Protein AF-0000000081782806 (afdb_homodimer)

Radius of gyration: 31.58 Å; Cα contacts (8 Å, |Δi|>4): 2104; chains: 2; bounding box: 134×89×77 Å

Organism: Acanthaster planci (NCBI:txid133434)

Sequence (1012 aa):
MLSRTLLILLLVRLSTDAVIVDHGDTEARVLILGAGASGLQAARTLHDAGLDDFIIIEAADRIGGRVHSTQFAGVTVNLGALWAAPENSPTDQIVKKLDLSRHMSNYDSLTIRNTTGDDVTDEADANYERLEKGINKLQELQMKMLKDDNIPDMSQRSALRIGGWQQPQSAIDKAIEWFGFDFEYGEPPEVSSTKEAVVALGDETIDYITDDRGFGQIFDEVAGFLKTPEYINHTRLNQKVVSIDHTDDLSVVVTCEDGTRYVGEYVLITFSIGVLQNDLIQFIPPLPEWKDVEIKKFHMAAYTNIYVSFPSKFWDDTEWILYASERRGYYPLFLNYQAEGLYPSGTPMMLITVAGDESRRVEAQPLAKTKHEIQEVLRNMYGDSIPEATDILVSDWSQNPLTKGSYSNLPVEVPSECRQKLESRVGRLFFGGEATSRQFYGYIAGGLQSGEREARKLLQCLDDFEGCPAIEGIGLECEQPNLACRLHGSEVLLTLFGLLAALFKIMLSRTLLILLLVRLSTDAVIVDHGDTEARVLILGAGASGLQAARTLHDAGLDDFIIIEAADRIGGRVHSTQFAGVTVNLGALWAAPENSPTDQIVKKLDLSRHMSNYDSLTIRNTTGDDVTDEADANYERLEKGINKLQELQMKMLKDDNIPDMSQRSALRIGGWQQPQSAIDKAIEWFGFDFEYGEPPEVSSTKEAVVALGDETIDYITDDRGFGQIFDEVAGFLKTPEYINHTRLNQKVVSIDHTDDLSVVVTCEDGTRYVGEYVLITFSIGVLQNDLIQFIPPLPEWKDVEIKKFHMAAYTNIYVSFPSKFWDDTEWILYASERRGYYPLFLNYQAEGLYPSGTPMMLITVAGDESRRVEAQPLAKTKHEIQEVLRNMYGDSIPEATDILVSDWSQNPLTKGSYSNLPVEVPSECRQKLESRVGRLFFGGEATSRQFYGYIAGGLQSGEREARKLLQCLDDFEGCPAIEGIGLECEQPNLACRLHGSEVLLTLFGLLAALFKI

Secondary structure (DSSP, 8-state):
-------------------------EEEEEEEE--SHHHHHHHHHHHHTT---EEEE-SSSSSSTT--EEEETTEEEESS--EE-STTSHHHHHHHHHT--EEE--TTSEEEEETT--B-TTTHHHHHHHHHHHHHHHHHHHHHHHH-TTSPP-BHHHHHHHTT--S--SHHHHHHHIIIIIHHHSS-TTTBBSSS-----TT---EEE--TT-GGGHHHHHHGGGGSTTTGGGEE-S--EEEEE--SSS-EEEEETTS-EEEEEEEEE---HHHHHTT-SEEESPPPHHHHHHHHHSEEE-EEEEEEE-SS--S-SSSEEEEE-SSTTSS-EEEETTSTTSS-TT--EEEEEEEHHHHHHHHHS-HHHHHHHHHHHHHHHH-TTPPPP-EEEE--TTT-TTTSSSEEE-BTTS-GGGHHHHH--BTTEEE-SGGG-TTTTTSHHHHHHHHHHHHHHHHHHHH-GGGS------TTS-----GGGS-SS-------SHHHHTTS--/-------------------------EEEEEEEE--SHHHHHHHHHHHHTT---EEEE-SSSSSSTT--EEEETTEEEESS--EE-STTSHHHHHHHHHT--EEE--TTSEEEEETT--B-TTTHHHHHHHHHHHHHHHHHHHHHHHH-TTSPP-BHHHHHHHTT--S--SHHHHHHHIIIIIHHHSS-TTTBBSSS-----TT---EEE--TT-GGGHHHHHHGGGGSTTTGGGEE-S--EEEEE--SSS-EEEEETTS-EEEEEEEEE---HHHHHTT-SEEESPPPHHHHHHHHHSEEE-EEEEEEE-SS--S-SSSEEEEE-SSTTSS-EEEETTSTTSS-TT--EEEEEEEHHHHHHHHHS-HHHHHHHHHHHHHHHH-TTPPPP-EEEE--TTT-TTTSSSEEE-BTTS-GGGHHHHH--BTTEEE-SGGG-TTTTTSHHHHHHHHHHHHHHHHHHHH-GGGS------TTS-----GGGTSSS-------SHHHHTTS--

Nearest PDB structures (foldseek):
  3kpf-assembly1_A  TM=9.147E-01  e=8.211E-50  Zea mays
  1b37-assembly2_B  TM=9.119E-01  e=4.005E-49  Zea mays
  7oxl-assembly1_A-2  TM=8.000E-01  e=4.270E-32  Homo sapiens
  7rt0-assembly1_A  TM=8.015E-01  e=6.213E-25  Paenarthrobacter nicotinovorans
  2b9y-assembly1_A  TM=7.008E-01  e=5.994E-18  Cutibacterium acnes

pLDDT: mean 87.37, std 20.02, range [21.05, 98.88]

InterPro domains:
  IPR001613 Flavin amine oxidase [PR00757] (29-48)
  IPR001613 Flavin amine oxidase [PR00757] (409-431)
  IPR001613 Flavin amine oxidase [PR00757] (440-457)
  IPR002937 Amine oxidase [PF01593] (38-459)
  IPR036188 FAD/NAD(P)-binding domain superfamily [G3DSA:3.50.50.60] (30-457)
  IPR036188 FAD/NAD(P)-binding domain superfamily [SSF51905] (26-462)
  IPR050281 Flavin monoamine oxidase and related enzymes [PTHR10742] (28-463)

Solvent-accessible surface area (backbone atoms only — not comparable to full-atom values): 53061 Å² total; per-residue (Å²): 134,82,80,78,76,76,76,74,76,76,76,74,74,73,70,71,68,73,75,69,73,76,59,69,69,45,73,32,53,31,32,29,37,25,40,22,49,10,28,34,28,18,51,35,48,31,44,76,71,68,50,70,54,44,36,34,39,17,49,45,88,62,70,33,60,64,36,38,54,46,79,52,96,90,39,53,43,59,61,41,60,52,56,40,38,56,68,82,26,68,42,27,49,48,42,58,74,67,60,55,47,60,23,73,65,56,84,81,36,59,41,32,24,30,69,82,28,47,77,44,45,76,70,40,48,65,54,48,54,40,45,48,43,4,50,52,38,31,52,52,51,20,53,51,32,70,74,33,82,66,31,68,55,37,22,36,39,28,33,18,28,71,30,65,28,58,83,66,78,49,27,59,47,29,32,54,48,39,62,68,35,26,70,74,49,25,41,58,45,69,41,30,20,38,52,70,44,76,65,80,61,81,92,60,65,40,31,36,61,60,28,74,84,31,73,48,53,58,49,48,75,52,37,42,66,44,72,36,85,91,32,39,80,32,54,39,60,62,36,39,66,36,33,39,37,55,72,51,95,69,38,32,41,36,30,25,74,90,64,50,36,37,37,16,49,30,37,39,40,28,54,41,65,28,33,72,50,60,73,58,55,46,46,35,63,67,72,55,66,38,43,49,52,50,52,32,53,50,38,51,19,25,49,26,47,32,39,40,31,37,90,60,77,84,73,79,71,38,36,34,37,35,37,24,36,67,54,68,53,64,66,27,36,36,38,36,35,53,10,89,73,63,42,61,84,85,43,32,35,36,41,34,44,29,33,39,70,52,16,54,31,56,58,70,48,59,68,68,56,53,52,50,53,51,51,50,55,49,26,33,39,72,37,83,82,60,81,66,68,71,47,78,48,73,40,46,34,52,77,31,82,80,30,33,20,62,38,41,32,64,30,34,52,62,51,79,56,43,52,57,46,53,38,33,35,60,88,54,36,35,40,32,11,21,70,51,21,82,82,30,44,52,31,65,30,5,8,34,49,21,8,39,53,47,33,53,50,47,61,55,23,73,79,38,61,88,73,42,85,58,64,76,63,68,48,73,38,56,56,72,74,65,73,78,75,51,71,81,60,86,82,75,71,76,72,65,68,64,70,60,60,64,61,68,74,109,132,85,80,79,78,75,78,76,77,77,76,76,74,74,70,73,69,70,74,70,72,77,60,70,69,46,74,32,52,33,33,29,38,25,39,22,48,10,28,33,28,17,52,36,47,30,44,76,72,69,50,72,54,44,37,34,38,16,51,45,90,59,71,34,61,63,35,38,53,45,82,53,97,88,38,52,43,57,62,42,60,51,56,39,38,54,67,82,28,68,43,27,49,47,41,58,73,68,60,56,49,59,24,74,64,54,83,83,35,58,41,32,24,31,68,82,27,49,78,44,46,75,68,40,48,66,54,48,53,40,44,48,44,5,50,54,39,31,53,52,51,21,53,50,32,70,74,33,80,67,30,67,56,37,23,35,40,27,33,18,29,70,31,64,30,57,82,65,77,49,28,60,47,30,31,55,48,40,63,69,34,27,71,73,49,24,42,56,44,69,42,30,20,38,54,70,43,77,65,81,60,80,92,61,65,39,30,37,62,60,28,73,83,33,73,46,52,58,49,46,75,51,37,43,68,45,72,36,85,92,32,39,81,33,54,40,60,62,36,40,67,36,33,41,37,54,73,50,93,67,37,32,40,37,31,27,73,89,65,48,37,36,38,16,49,30,36,38,39,28,55,40,65,28,32,73,48,60,74,59,55,46,46,35,65,66,72,56,66,38,44,47,52,50,53,32,54,50,38,53,19,24,49,26,48,32,41,39,31,35,89,60,78,84,72,78,71,40,35,34,39,35,36,23,37,67,55,71,53,64,68,25,37,36,38,37,34,54,10,88,74,63,42,61,84,87,43,32,35,35,41,34,44,29,33,38,69,50,16,55,30,56,58,70,47,60,68,68,57,54,52,49,53,51,51,51,55,49,27,34,40,72,37,82,82,62,80,68,69,72,48,76,47,72,38,48,36,53,75,31,81,80,30,33,18,61,37,41,31,63,31,34,53,62,50,77,56,42,52,58,45,52,39,33,36,61,87,55,37,36,40,31,11,21,71,51,21,81,80,32,44,50,31,66,28,3,8,35,50,20,8,38,52,46,34,53,50,47,61,55,22,74,79,38,61,88,72,40,83,57,64,78,62,69,49,71,38,56,55,73,74,66,70,76,77,60,61,80,61,85,82,74,73,77,72,63,66,64,72,60,60,62,62,70,75,107

Foldseek 3Di:
DPDPPPPPPPPPPPPPPPPPVCQDAAEFAEEEEAQALQSLLLCLLCVVVPGQRYAYEAQAQDHHPQFDWDDDPHFIDTFFDFWQDDPPFPSNVLCVVVVFQWDFDDPVLEWEAELQQDTCVVVCVVVVVLQVLLVVQLLVVLVVCLVPVPDAWAFSQVSSVVSVLHDDQFLSNLLVQCVQDCVPQLDHRRWFTSNQDQPSDDPTTMIGGRGRVGSSVSSCVRRVVCVDPVNVRRYDYSWAWQEWEPVDLQWIWTATPVGHIYIHRFYEYAAALLLLQPNRYHYVVDDDQLQSVLSNSWDFKQKKKKKWAFQDAQDDQGQWYAYRYSDRQQQGIKGQCPHPSRDDPPGRMIITMGIDPNSVVCLPDDPVVVQVSVLSSVCSNGNDPGGRIDDMDMRRQCPDSRHNHRFIGDTSPDRPLSLVSNQFADNRYGYAYLSSASNRGRDSSSSSVRSSVRSVLVVVCVVPVPPRDGDPDPHNDRDRPPVPVPPVPDPPPPCPVVVVVVVPPD/DPDPPPPPPPPPPPPPPPPPVCQDAAEFAEEEEAQALQSLLLCLLCVVVPHQRYAYEAQAQDHHPQFDWDDDPHFIDTFFDFWQDDPPFPSNVLCVVVVFQWDFDDPVLEWEAELQQDTCVVVCVVVVVLQVLLVVQLLVVLVVCLVPVPDAKAFSQVSSVVSPLHDDQFLSNLLVQCVQDCVPQLDHRRWFTSNQDQPSDDPTTMIGGRGRVGSSVSSCVRRVVCVDPVNVRRYHYSWAWQEWEPVDLQWIWTATPVGHIYIHRFYEYAAALLLLQPNRYHYVVDDDQLQSVLSNSWDFKQKKKKKWAFQDAQDDQGQWYAYRYSDRQQQGIKGQCPHPSRDDPPGRMIITMGIDPNSVVCLPDDPVVVQVSVLSSVCSNGNDPGGRIDDMDMRRQCPDSRHNHRFIGDTSPDRPLSLVSNQFADNRYGYAYLSSASNRGRDSSSSSVRSSVRSVLVVVCVVPVVPRDGDPDPHNDRDRPPVPVPPDDDPPPPVPVVVVVVVPVD

Structure (mmCIF, N/CA/C/O backbone):
data_AF-0000000081782806-model_v1
#
loop_
_entity.id
_entity.type
_entity.pdbx_description
1 polymer 'Amine oxidase'
#
loop_
_atom_site.group_PDB
_atom_site.id
_atom_site.type_symbol
_atom_site.label_atom_id
_atom_site.label_alt_id
_atom_site.label_comp_id
_atom_site.label_asym_id
_atom_site.label_entity_id
_atom_site.label_seq_id
_atom_site.pdbx_PDB_ins_code
_atom_site.Cartn_x
_atom_site.Cartn_y
_atom_site.Cartn_z
_atom_site.occupancy
_atom_site.B_iso_or_equiv
_atom_site.auth_seq_id
_atom_site.auth_comp_id
_atom_site.auth_asym_id
_atom_site.auth_atom_id
_atom_site.pdbx_PDB_model_num
ATOM 1 N N . MET A 1 1 ? 57.188 -35.344 40.062 1 26.02 1 MET A N 1
ATOM 2 C CA . MET A 1 1 ? 57.594 -35.719 38.719 1 26.02 1 MET A CA 1
ATOM 3 C C . MET A 1 1 ? 56.438 -36.344 37.969 1 26.02 1 MET A C 1
ATOM 5 O O . MET A 1 1 ? 56.469 -37.531 37.625 1 26.02 1 MET A O 1
ATOM 9 N N . LEU A 1 2 ? 55.156 -36.094 38.344 1 30.14 2 LEU A N 1
ATOM 10 C CA . LEU A 1 2 ? 53.969 -36.719 37.812 1 30.14 2 LEU A CA 1
ATOM 11 C C . LEU A 1 2 ? 53.875 -36.562 36.312 1 30.14 2 LEU A C 1
ATOM 13 O O . LEU A 1 2 ? 54.094 -35.469 35.781 1 30.14 2 LEU A O 1
ATOM 17 N N . SER A 1 3 ? 54 -37.719 35.562 1 26.25 3 SER A N 1
ATOM 18 C CA . SER A 1 3 ? 54.031 -38.062 34.156 1 26.25 3 SER A CA 1
ATOM 19 C C . SER A 1 3 ? 52.812 -37.531 33.406 1 26.25 3 SER A C 1
ATOM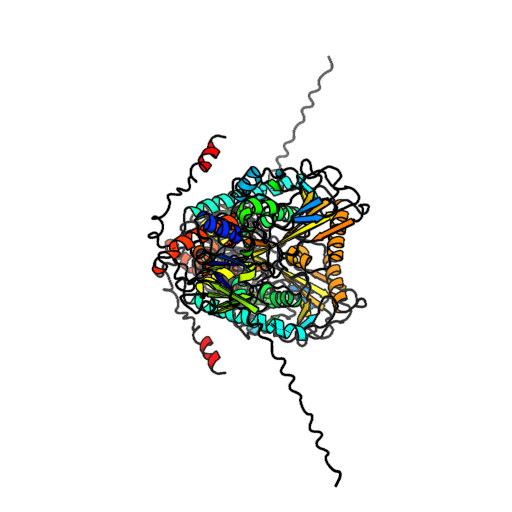 21 O O . SER A 1 3 ? 51.688 -37.844 33.812 1 26.25 3 SER A O 1
ATOM 23 N N . ARG A 1 4 ? 52.875 -36.312 32.812 1 29.53 4 ARG A N 1
ATOM 24 C CA . ARG A 1 4 ? 52 -35.531 31.953 1 29.53 4 ARG A CA 1
ATOM 25 C C . ARG A 1 4 ? 51.594 -36.312 30.719 1 29.53 4 ARG A C 1
ATOM 27 O O . ARG A 1 4 ? 52.375 -36.469 29.781 1 29.53 4 ARG A O 1
ATOM 34 N N . THR A 1 5 ? 50.875 -37.531 31 1 28.98 5 THR A N 1
ATOM 35 C CA . THR A 1 5 ? 50.438 -38.344 29.875 1 28.98 5 THR A CA 1
ATOM 36 C C . THR A 1 5 ? 49.719 -37.5 28.828 1 28.98 5 THR A C 1
ATOM 38 O O . THR A 1 5 ? 48.75 -36.812 29.156 1 28.98 5 THR A O 1
ATOM 41 N N . LEU A 1 6 ? 50.406 -37.062 27.781 1 31.06 6 LEU A N 1
ATOM 42 C CA . LEU A 1 6 ? 50 -36.375 26.547 1 31.06 6 LEU A CA 1
ATOM 43 C C . LEU A 1 6 ? 48.938 -37.188 25.781 1 31.06 6 LEU A C 1
ATOM 45 O O . LEU A 1 6 ? 49.219 -38.281 25.344 1 31.06 6 LEU A O 1
ATOM 49 N N . LEU A 1 7 ? 47.688 -37.281 26.328 1 32.84 7 LEU A N 1
ATOM 50 C CA . LEU A 1 7 ? 46.656 -37.906 25.531 1 32.84 7 LEU A CA 1
ATOM 51 C C . LEU A 1 7 ? 46.562 -37.281 24.141 1 32.84 7 LEU A C 1
ATOM 53 O O . LEU A 1 7 ? 46.281 -36.094 24.031 1 32.84 7 LEU A O 1
ATOM 57 N N . ILE A 1 8 ? 47.344 -37.75 23.203 1 30.45 8 ILE A N 1
ATOM 58 C CA . ILE A 1 8 ? 47.281 -37.438 21.797 1 30.45 8 ILE A CA 1
ATOM 59 C C . ILE A 1 8 ? 45.875 -37.75 21.266 1 30.45 8 ILE A C 1
ATOM 61 O O . ILE A 1 8 ? 45.438 -38.875 21.281 1 30.45 8 ILE A O 1
ATOM 65 N N . LEU A 1 9 ? 44.906 -36.844 21.547 1 31.75 9 LEU A N 1
ATOM 66 C CA . LEU A 1 9 ? 43.625 -36.906 20.875 1 31.75 9 LEU A CA 1
ATOM 67 C C . LEU A 1 9 ? 43.781 -37.094 19.375 1 31.75 9 LEU A C 1
ATOM 69 O O . LEU A 1 9 ? 44.375 -36.219 18.719 1 31.75 9 LEU A O 1
ATOM 73 N N . LEU A 1 10 ? 43.938 -38.344 18.922 1 31.72 10 LEU A N 1
ATOM 74 C CA . LEU A 1 10 ? 43.812 -38.688 17.5 1 31.72 10 LEU A CA 1
ATOM 75 C C . LEU A 1 10 ? 42.531 -38.125 16.922 1 31.72 10 LEU A C 1
ATOM 77 O O . LEU A 1 10 ? 41.438 -38.531 17.328 1 31.72 10 LEU A O 1
ATOM 81 N N . LEU A 1 11 ? 42.562 -36.844 16.609 1 31.58 11 LEU A N 1
ATOM 82 C CA . LEU A 1 11 ? 41.5 -36.25 15.758 1 31.58 11 LEU A CA 1
ATOM 83 C C . LEU A 1 11 ? 41.312 -37.062 14.492 1 31.58 11 LEU A C 1
ATOM 85 O O . LEU A 1 11 ? 42.219 -37.125 13.633 1 31.58 11 LEU A O 1
ATOM 89 N N . VAL A 1 12 ? 40.656 -38.219 14.633 1 34.22 12 VAL A N 1
ATOM 90 C CA . VAL A 1 12 ? 40.188 -38.906 13.43 1 34.22 12 VAL A CA 1
ATOM 91 C C . VAL A 1 12 ? 39.406 -37.938 12.555 1 34.22 12 VAL A C 1
ATOM 93 O O . VAL A 1 12 ? 38.375 -37.406 12.984 1 34.22 12 VAL A O 1
ATOM 96 N N . ARG A 1 13 ? 40.094 -37.219 11.672 1 33.16 13 ARG A N 1
ATOM 97 C CA . ARG A 1 13 ? 39.469 -36.562 10.547 1 33.16 13 ARG A CA 1
ATOM 98 C C . ARG A 1 13 ? 38.562 -37.531 9.773 1 33.16 13 ARG A C 1
ATOM 100 O O . ARG A 1 13 ? 39.094 -38.438 9.102 1 33.16 13 ARG A O 1
ATOM 107 N N . LEU A 1 14 ? 37.469 -37.844 10.359 1 33.66 14 LEU A N 1
ATOM 108 C CA . LEU A 1 14 ? 36.5 -38.438 9.453 1 33.66 14 LEU A CA 1
ATOM 109 C C . LEU A 1 14 ? 36.312 -37.594 8.203 1 33.66 14 LEU A C 1
ATOM 111 O O . LEU A 1 14 ? 35.844 -36.469 8.281 1 33.66 14 LEU A O 1
ATOM 115 N N . SER A 1 15 ? 37.25 -37.781 7.324 1 32.28 15 SER A N 1
ATOM 116 C CA . SER A 1 15 ? 37.031 -37.281 5.973 1 32.28 15 SER A CA 1
ATOM 117 C C . SER A 1 15 ? 35.656 -37.75 5.449 1 32.28 15 SER A C 1
ATOM 119 O O . SER A 1 15 ? 35.438 -38.938 5.254 1 32.28 15 SER A O 1
ATOM 121 N N . THR A 1 16 ? 34.625 -37.188 6.012 1 33.47 16 THR A N 1
ATOM 122 C CA . THR A 1 16 ? 33.438 -37.438 5.234 1 33.47 16 THR A CA 1
ATOM 123 C C . THR A 1 16 ? 33.656 -37.125 3.762 1 33.47 16 THR A C 1
ATOM 125 O O . THR A 1 16 ? 33.906 -35.969 3.406 1 33.47 16 THR A O 1
ATOM 128 N N . ASP A 1 17 ? 34.344 -37.969 3.096 1 29.88 17 ASP A N 1
ATOM 129 C CA . ASP A 1 17 ? 34.25 -37.812 1.644 1 29.88 17 ASP A CA 1
ATOM 130 C C . ASP A 1 17 ? 32.844 -37.5 1.191 1 29.88 17 ASP A C 1
ATOM 132 O O . ASP A 1 17 ? 31.922 -38.281 1.409 1 29.88 17 ASP A O 1
ATOM 136 N N . ALA A 1 18 ? 32.562 -36.312 1.121 1 40.41 18 ALA A N 1
ATOM 137 C CA . ALA A 1 18 ? 31.406 -36 0.309 1 40.41 18 ALA A CA 1
ATOM 138 C C . ALA A 1 18 ? 31.375 -36.812 -0.965 1 40.41 18 ALA A C 1
ATOM 140 O O . ALA A 1 18 ? 32.281 -36.719 -1.809 1 40.41 18 ALA A O 1
ATOM 141 N N . VAL A 1 19 ? 30.953 -38.031 -0.846 1 34.78 19 VAL A N 1
ATOM 142 C CA . VAL A 1 19 ? 30.625 -38.719 -2.088 1 34.78 19 VAL A CA 1
ATOM 143 C C . VAL A 1 19 ? 30.062 -37.719 -3.1 1 34.78 19 VAL A C 1
ATOM 145 O O . VAL A 1 19 ? 28.953 -37.188 -2.91 1 34.78 19 VAL A O 1
ATOM 148 N N . ILE A 1 20 ? 30.859 -37.031 -3.754 1 37.69 20 ILE A N 1
ATOM 149 C CA . ILE A 1 20 ? 30.406 -36.406 -4.996 1 37.69 20 ILE A CA 1
ATOM 150 C C . ILE A 1 20 ? 29.766 -37.438 -5.902 1 37.69 20 ILE A C 1
ATOM 152 O O . ILE A 1 20 ? 30.469 -38.312 -6.434 1 37.69 20 ILE A O 1
ATOM 156 N N . VAL A 1 21 ? 28.703 -38.031 -5.543 1 37.16 21 VAL A N 1
ATOM 157 C CA . VAL A 1 21 ? 28.016 -38.781 -6.59 1 37.16 21 VAL A CA 1
ATOM 158 C C . VAL A 1 21 ? 28.156 -38.031 -7.922 1 37.16 21 VAL A C 1
ATOM 160 O O . VAL A 1 21 ? 27.797 -36.875 -8.039 1 37.16 21 VAL A O 1
ATOM 163 N N . ASP A 1 22 ? 29.109 -38.281 -8.68 1 41.31 22 ASP A N 1
ATOM 164 C CA . ASP A 1 22 ? 29.328 -37.875 -10.062 1 41.31 22 ASP A CA 1
ATOM 165 C C . ASP A 1 22 ? 28.031 -37.938 -10.859 1 41.31 22 ASP A C 1
ATOM 167 O O . ASP A 1 22 ? 27.641 -38.969 -11.359 1 41.31 22 ASP A O 1
ATOM 171 N N . HIS A 1 23 ? 27 -37.406 -10.453 1 48.53 23 HIS A N 1
ATOM 172 C CA . HIS A 1 23 ? 25.828 -37.344 -11.32 1 48.53 23 HIS A CA 1
ATOM 173 C C . HIS A 1 23 ? 26.172 -36.75 -12.68 1 48.53 23 HIS A C 1
ATOM 175 O O . HIS A 1 23 ? 26.656 -35.625 -12.742 1 48.53 23 HIS A O 1
ATOM 181 N N . GLY A 1 24 ? 26.625 -37.562 -13.57 1 59.59 24 GLY A N 1
ATOM 182 C CA . GLY A 1 24 ? 26.828 -37.094 -14.93 1 59.59 24 GLY A CA 1
ATOM 183 C C . GLY A 1 24 ? 25.844 -36 -15.328 1 59.59 24 GLY A C 1
ATOM 184 O O . GLY A 1 24 ? 24.703 -36 -14.867 1 59.59 24 GLY A O 1
ATOM 185 N N . ASP A 1 25 ? 26.391 -35 -15.914 1 71.38 25 ASP A N 1
ATOM 186 C CA . ASP A 1 25 ? 25.609 -33.875 -16.406 1 71.38 25 ASP A CA 1
ATOM 187 C C . ASP A 1 25 ? 24.594 -34.312 -17.453 1 71.38 25 ASP A C 1
ATOM 189 O O . ASP A 1 25 ? 24.922 -35.125 -18.328 1 71.38 25 ASP A O 1
ATOM 193 N N . THR A 1 26 ? 23.312 -34.156 -17.125 1 86.12 26 THR A N 1
ATOM 194 C CA . THR A 1 26 ? 22.312 -34.344 -18.156 1 86.12 26 THR A CA 1
ATOM 195 C C . THR A 1 26 ? 22.266 -33.125 -19.078 1 86.12 26 THR A C 1
ATOM 197 O O . THR A 1 26 ? 22.234 -31.969 -18.609 1 86.12 26 THR A O 1
ATOM 200 N N . GLU A 1 27 ? 22.328 -33.406 -20.344 1 91.81 27 GLU A N 1
ATOM 201 C CA . GLU A 1 27 ? 22.438 -32.312 -21.312 1 91.81 27 GLU A CA 1
ATOM 202 C C . GLU A 1 27 ? 21.203 -32.25 -22.203 1 91.81 27 GLU A C 1
ATOM 204 O O . GLU A 1 27 ? 20.562 -33.25 -22.469 1 91.81 27 GLU A O 1
ATOM 209 N N . ALA A 1 28 ? 20.797 -31.062 -22.562 1 94.94 28 ALA A N 1
ATOM 210 C CA . ALA A 1 28 ? 19.781 -30.781 -23.562 1 94.94 28 ALA A CA 1
ATOM 211 C C . ALA A 1 28 ? 20.047 -29.422 -24.219 1 94.94 28 ALA A C 1
ATOM 213 O O . ALA A 1 28 ? 20.75 -28.578 -23.672 1 94.94 28 ALA A O 1
ATOM 214 N N . ARG A 1 29 ? 19.531 -29.281 -25.391 1 96.19 29 ARG A N 1
ATOM 215 C CA . ARG A 1 29 ? 19.688 -28 -26.062 1 96.19 29 ARG A CA 1
ATOM 216 C C . ARG A 1 29 ? 19 -26.875 -25.281 1 96.19 29 ARG A C 1
ATOM 218 O O . ARG A 1 29 ? 19.531 -25.781 -25.141 1 96.19 29 ARG A O 1
ATOM 225 N N . VAL A 1 30 ? 17.781 -27.219 -24.844 1 97.94 30 VAL A N 1
ATOM 226 C CA . VAL A 1 30 ? 17.016 -26.219 -24.109 1 97.94 30 VAL A CA 1
ATOM 227 C C . VAL A 1 30 ? 16.609 -26.781 -22.75 1 97.94 30 VAL A C 1
ATOM 229 O O . VAL A 1 30 ? 16.016 -27.859 -22.656 1 97.94 30 VAL A O 1
ATOM 232 N N . LEU A 1 31 ? 16.938 -26.094 -21.656 1 98.69 31 LEU A N 1
ATOM 233 C CA . LEU A 1 31 ? 16.391 -26.375 -20.328 1 98.69 31 LEU A CA 1
ATOM 234 C C . LEU A 1 31 ? 15.242 -25.438 -20 1 98.69 31 LEU A C 1
ATOM 236 O O . LEU A 1 31 ? 15.359 -24.219 -20.172 1 98.69 31 LEU A O 1
ATOM 240 N N . ILE A 1 32 ? 14.117 -26 -19.672 1 98.88 32 ILE A N 1
ATOM 241 C CA . ILE A 1 32 ? 12.969 -25.234 -19.203 1 98.88 32 ILE A CA 1
ATOM 242 C C . ILE A 1 32 ? 12.836 -25.375 -17.688 1 98.88 32 ILE A C 1
ATOM 244 O O . ILE A 1 32 ? 12.609 -26.469 -17.172 1 98.88 32 ILE A O 1
ATOM 248 N N . LEU A 1 33 ? 12.969 -24.25 -17 1 98.88 33 LEU A N 1
ATOM 249 C CA . LEU A 1 33 ? 12.914 -24.281 -15.539 1 98.88 33 LEU A CA 1
ATOM 250 C C . LEU A 1 33 ? 11.523 -23.906 -15.039 1 98.88 33 LEU A C 1
ATOM 252 O O . LEU A 1 33 ? 11.156 -22.734 -15.055 1 98.88 33 LEU A O 1
ATOM 256 N N . GLY A 1 34 ? 10.789 -24.922 -14.547 1 98.62 34 GLY A N 1
ATOM 257 C CA . GLY A 1 34 ? 9.414 -24.766 -14.094 1 98.62 34 GLY A CA 1
ATOM 258 C C . GLY A 1 34 ? 8.406 -25.469 -14.992 1 98.62 34 GLY A C 1
ATOM 259 O O . GLY A 1 34 ? 8.469 -25.328 -16.219 1 98.62 34 GLY A O 1
ATOM 260 N N . ALA A 1 35 ? 7.512 -26.156 -14.344 1 98.38 35 ALA A N 1
ATOM 261 C CA . ALA A 1 35 ? 6.488 -26.891 -15.078 1 98.38 35 ALA A CA 1
ATOM 262 C C . ALA A 1 35 ? 5.098 -26.328 -14.789 1 98.38 35 ALA A C 1
ATOM 264 O O . ALA A 1 35 ? 4.148 -27.094 -14.578 1 98.38 35 ALA A O 1
ATOM 265 N N . GLY A 1 36 ? 5.004 -25.016 -14.703 1 98.12 36 GLY A N 1
ATOM 266 C CA . GLY A 1 36 ? 3.719 -24.328 -14.727 1 98.12 36 GLY A CA 1
ATOM 267 C C . GLY A 1 36 ? 3.207 -24.062 -16.125 1 98.12 36 GLY A C 1
ATOM 268 O O . GLY A 1 36 ? 3.693 -24.656 -17.094 1 98.12 36 GLY A O 1
ATOM 269 N N . ALA A 1 37 ? 2.268 -23.141 -16.203 1 98.5 37 ALA A N 1
ATOM 270 C CA . ALA A 1 37 ? 1.636 -22.844 -17.484 1 98.5 37 ALA A CA 1
ATOM 271 C C . ALA A 1 37 ? 2.674 -22.406 -18.531 1 98.5 37 ALA A C 1
ATOM 273 O O . ALA A 1 37 ? 2.65 -22.875 -19.672 1 98.5 37 ALA A O 1
ATOM 274 N N . SER A 1 38 ? 3.543 -21.578 -18.125 1 98.69 38 SER A N 1
ATOM 275 C CA . SER A 1 38 ? 4.547 -21.047 -19.047 1 98.69 38 SER A CA 1
ATOM 276 C C . SER A 1 38 ? 5.492 -22.141 -19.531 1 98.69 38 SER A C 1
ATOM 278 O O . SER A 1 38 ? 5.715 -22.281 -20.734 1 98.69 38 SER A O 1
ATOM 280 N N . GLY A 1 39 ? 6.035 -22.922 -18.625 1 98.81 39 GLY A N 1
ATOM 281 C CA . GLY A 1 39 ? 6.961 -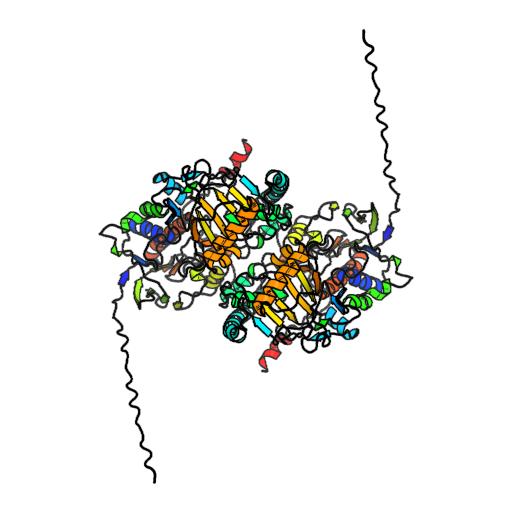23.984 -19 1 98.81 39 GLY A CA 1
ATOM 282 C C . GLY A 1 39 ? 6.32 -25.047 -19.859 1 98.81 39 GLY A C 1
ATOM 283 O O . GLY A 1 39 ? 6.906 -25.5 -20.844 1 98.81 39 GLY A O 1
ATOM 284 N N . LEU A 1 40 ? 5.148 -25.422 -19.5 1 98.69 40 LEU A N 1
ATOM 285 C CA . LEU A 1 40 ? 4.449 -26.469 -20.234 1 98.69 40 LEU A CA 1
ATOM 286 C C . LEU A 1 40 ? 4.086 -26 -21.641 1 98.69 40 LEU A C 1
ATOM 288 O O . LEU A 1 40 ? 4.199 -26.75 -22.609 1 98.69 40 LEU A O 1
ATOM 292 N N . GLN A 1 41 ? 3.637 -24.75 -21.703 1 98.69 41 GLN A N 1
ATOM 293 C CA . GLN A 1 41 ? 3.32 -24.203 -23.031 1 98.69 41 GLN A CA 1
ATOM 294 C C . GLN A 1 41 ? 4.578 -24.062 -23.875 1 98.69 41 GLN A C 1
ATOM 296 O O . GLN A 1 41 ? 4.535 -24.266 -25.094 1 98.69 41 GLN A O 1
ATOM 301 N N . ALA A 1 42 ? 5.668 -23.688 -23.281 1 98.81 42 ALA A N 1
ATOM 302 C CA . ALA A 1 42 ? 6.93 -23.594 -24.016 1 98.81 42 ALA A CA 1
ATOM 303 C C . ALA A 1 42 ? 7.324 -24.953 -24.594 1 98.81 42 ALA A C 1
ATOM 305 O O . ALA A 1 42 ? 7.703 -25.062 -25.766 1 98.81 42 ALA A O 1
ATOM 306 N N . ALA A 1 43 ? 7.254 -25.984 -23.766 1 98.62 43 ALA A N 1
ATOM 307 C CA . ALA A 1 43 ? 7.562 -27.344 -24.219 1 98.62 43 ALA A CA 1
ATOM 308 C C . ALA A 1 43 ? 6.691 -27.75 -25.406 1 98.62 43 ALA A C 1
ATOM 310 O O . ALA A 1 43 ? 7.184 -28.297 -26.391 1 98.62 43 ALA A O 1
ATOM 311 N N . ARG A 1 44 ? 5.422 -27.438 -25.281 1 98.44 44 ARG A N 1
ATOM 312 C CA . ARG A 1 44 ? 4.492 -27.75 -26.375 1 98.44 44 ARG A CA 1
ATOM 313 C C . ARG A 1 44 ? 4.898 -27.031 -27.656 1 98.44 44 ARG A C 1
ATOM 315 O O . ARG A 1 44 ? 4.941 -27.641 -28.719 1 98.44 44 ARG A O 1
ATOM 322 N N . THR A 1 45 ? 5.191 -25.781 -27.516 1 98.5 45 THR A N 1
ATOM 323 C CA . THR A 1 45 ? 5.551 -24.969 -28.672 1 98.5 45 THR A CA 1
ATOM 324 C C . THR A 1 45 ? 6.82 -25.5 -29.328 1 98.5 45 THR A C 1
ATOM 326 O O . THR A 1 45 ? 6.898 -25.594 -30.547 1 98.5 45 THR A O 1
ATOM 329 N N . LEU A 1 46 ? 7.824 -25.859 -28.562 1 98.12 46 LEU A N 1
ATOM 330 C CA . LEU A 1 46 ? 9.062 -26.422 -29.094 1 98.12 46 LEU A CA 1
ATOM 331 C C . LEU A 1 46 ? 8.797 -27.766 -29.781 1 98.12 46 LEU A C 1
ATOM 333 O O . LEU A 1 46 ? 9.273 -28 -30.891 1 98.12 46 LEU A O 1
ATOM 337 N N . HIS A 1 47 ? 8.016 -28.562 -29.125 1 97.94 47 HIS A N 1
ATOM 338 C CA . HIS A 1 47 ? 7.672 -29.875 -29.672 1 97.94 47 HIS A CA 1
ATOM 339 C C . HIS A 1 47 ? 6.957 -29.734 -31.016 1 97.94 47 HIS A C 1
ATOM 341 O O . HIS A 1 47 ? 7.297 -30.438 -31.984 1 97.94 47 HIS A O 1
ATOM 347 N N . ASP A 1 48 ? 6.012 -28.859 -31.031 1 97.56 48 ASP A N 1
ATOM 348 C CA . ASP A 1 48 ? 5.242 -28.656 -32.25 1 97.56 48 ASP A CA 1
ATOM 349 C C . ASP A 1 48 ? 6.133 -28.156 -33.375 1 97.56 48 ASP A C 1
ATOM 351 O O . ASP A 1 48 ? 5.844 -28.391 -34.562 1 97.56 48 ASP A O 1
ATOM 355 N N . ALA A 1 49 ? 7.188 -27.516 -33.031 1 97.19 49 ALA A N 1
ATOM 356 C CA . ALA A 1 49 ? 8.117 -26.984 -34.031 1 97.19 49 ALA A CA 1
ATOM 357 C C . ALA A 1 49 ? 9.18 -28.016 -34.375 1 97.19 49 ALA A C 1
ATOM 359 O O . ALA A 1 49 ? 10.062 -27.75 -35.219 1 97.19 49 ALA A O 1
ATOM 360 N N . GLY A 1 50 ? 9.156 -29.156 -33.75 1 96.56 50 GLY A N 1
ATOM 361 C CA . GLY A 1 50 ? 10.055 -30.25 -34.094 1 96.56 50 GLY A CA 1
ATOM 362 C C . GLY A 1 50 ? 11.305 -30.281 -33.219 1 96.56 50 GLY A C 1
ATOM 363 O O . GLY A 1 50 ? 12.258 -31 -33.531 1 96.56 50 GLY A O 1
ATOM 364 N N . LEU A 1 51 ? 11.414 -29.484 -32.25 1 97 51 LEU A N 1
ATOM 365 C CA . LEU A 1 51 ? 12.539 -29.484 -31.328 1 97 51 LEU A CA 1
ATOM 366 C C . LEU A 1 51 ? 12.188 -30.234 -30.047 1 97 51 LEU A C 1
ATOM 368 O O . LEU A 1 51 ? 11.57 -29.672 -29.141 1 97 51 LEU A O 1
ATOM 372 N N . ASP A 1 52 ? 12.773 -31.422 -29.922 1 96.81 52 ASP A N 1
ATOM 373 C CA . ASP A 1 52 ? 12.43 -32.25 -28.781 1 96.81 52 ASP A CA 1
ATOM 374 C C . ASP A 1 52 ? 13.602 -32.375 -27.812 1 96.81 52 ASP A C 1
ATOM 376 O O . ASP A 1 52 ? 13.484 -33 -26.766 1 96.81 52 ASP A O 1
ATOM 380 N N . ASP A 1 53 ? 14.641 -31.719 -28.141 1 97.06 53 ASP A N 1
ATOM 381 C CA . ASP A 1 53 ? 15.805 -31.781 -27.266 1 97.06 53 ASP A CA 1
ATOM 382 C C . ASP A 1 53 ? 15.711 -30.75 -26.141 1 97.06 53 ASP A C 1
ATOM 384 O O . ASP A 1 53 ? 16.484 -29.797 -26.094 1 97.06 53 ASP A O 1
ATOM 388 N N . PHE A 1 54 ? 14.781 -30.984 -25.312 1 98.12 54 PHE A N 1
ATOM 389 C CA . PHE A 1 54 ? 14.594 -30.141 -24.141 1 98.12 54 PHE A CA 1
ATOM 390 C C . PHE A 1 54 ? 14.32 -30.984 -22.891 1 98.12 54 PHE A C 1
ATOM 392 O O . PHE A 1 54 ? 13.945 -32.156 -23 1 98.12 54 PHE A O 1
ATOM 399 N N . ILE A 1 55 ? 14.555 -30.359 -21.703 1 98.44 55 ILE A N 1
ATOM 400 C CA . ILE A 1 55 ? 14.234 -30.953 -20.406 1 98.44 55 ILE A CA 1
ATOM 401 C C . ILE A 1 55 ? 13.531 -29.922 -19.531 1 98.44 55 ILE A C 1
ATOM 403 O O . ILE A 1 55 ? 13.984 -28.781 -19.422 1 98.44 55 ILE A O 1
ATOM 407 N N . ILE A 1 56 ? 12.375 -30.344 -19 1 98.69 56 ILE A N 1
ATOM 408 C CA . ILE A 1 56 ? 11.688 -29.516 -18.016 1 98.69 56 ILE A CA 1
ATOM 409 C C . ILE A 1 56 ? 12.141 -29.906 -16.609 1 98.69 56 ILE A C 1
ATOM 411 O O . ILE A 1 56 ? 12.109 -31.078 -16.25 1 98.69 56 ILE A O 1
ATOM 415 N N . ILE A 1 57 ? 12.562 -28.922 -15.844 1 98.69 57 ILE A N 1
ATOM 416 C CA . ILE A 1 57 ? 13.016 -29.141 -14.469 1 98.69 57 ILE A CA 1
ATOM 417 C C . ILE A 1 57 ? 12.047 -28.484 -13.492 1 98.69 57 ILE A C 1
ATOM 419 O O . ILE A 1 57 ? 11.844 -27.266 -13.539 1 98.69 57 ILE A O 1
ATOM 423 N N . GLU A 1 58 ? 11.438 -29.281 -12.625 1 98.44 58 GLU A N 1
ATOM 424 C CA . GLU A 1 58 ? 10.398 -28.812 -11.719 1 98.44 58 GLU A CA 1
ATOM 425 C C . GLU A 1 58 ? 10.695 -29.219 -10.273 1 98.44 58 GLU A C 1
ATOM 427 O O . GLU A 1 58 ? 11.078 -30.344 -10.008 1 98.44 58 GLU A O 1
ATOM 432 N N . ALA A 1 59 ? 10.531 -28.219 -9.359 1 98.31 59 ALA A N 1
ATOM 433 C CA . ALA A 1 59 ? 10.828 -28.438 -7.949 1 98.31 59 ALA A CA 1
ATOM 434 C C . ALA A 1 59 ? 9.742 -29.266 -7.277 1 98.31 59 ALA A C 1
ATOM 436 O O . ALA A 1 59 ? 10.039 -30.078 -6.395 1 98.31 59 ALA A O 1
ATOM 437 N N . ALA A 1 60 ? 8.508 -29.109 -7.637 1 97.38 60 ALA A N 1
ATOM 438 C CA . ALA A 1 60 ? 7.387 -29.828 -7.016 1 97.38 60 ALA A CA 1
ATOM 439 C C . ALA A 1 60 ? 7.316 -31.266 -7.512 1 97.38 60 ALA A C 1
ATOM 441 O O . ALA A 1 60 ? 8 -31.641 -8.469 1 97.38 60 ALA A O 1
ATOM 442 N N . ASP A 1 61 ? 6.449 -32.062 -6.895 1 97.19 61 ASP A N 1
ATOM 443 C CA . ASP A 1 61 ? 6.254 -33.469 -7.27 1 97.19 61 ASP A CA 1
ATOM 444 C C . ASP A 1 61 ? 5.133 -33.594 -8.297 1 97.19 61 ASP A C 1
ATOM 446 O O . ASP A 1 61 ? 4.652 -34.719 -8.555 1 97.19 61 ASP A O 1
ATOM 450 N N . ARG A 1 62 ? 4.758 -32.5 -8.836 1 95.06 62 ARG A N 1
ATOM 451 C CA . ARG A 1 62 ? 3.686 -32.438 -9.82 1 95.06 62 ARG A CA 1
ATOM 452 C C . ARG A 1 62 ? 3.902 -31.281 -10.797 1 95.06 62 ARG A C 1
ATOM 454 O O . ARG A 1 62 ? 4.668 -30.359 -10.516 1 95.06 62 ARG A O 1
ATOM 461 N N . ILE A 1 63 ? 3.217 -31.328 -11.984 1 96.44 63 ILE A N 1
ATOM 462 C CA . ILE A 1 63 ? 3.193 -30.203 -12.898 1 96.44 63 ILE A CA 1
ATOM 463 C C . ILE A 1 63 ? 2.033 -29.266 -12.547 1 96.44 63 ILE A C 1
ATOM 465 O O . ILE A 1 63 ? 1.173 -29.625 -11.734 1 96.44 63 ILE A O 1
ATOM 469 N N . GLY A 1 64 ? 2.055 -28.125 -13.07 1 96.69 64 GLY A N 1
ATOM 470 C CA . GLY A 1 64 ? 0.887 -27.25 -13.016 1 96.69 64 GLY A CA 1
ATOM 471 C C . GLY A 1 64 ? 1.124 -25.984 -12.219 1 96.69 64 GLY A C 1
ATOM 472 O O . GLY A 1 64 ? 0.337 -25.047 -12.297 1 96.69 64 GLY A O 1
ATOM 473 N N . GLY A 1 65 ? 2.219 -25.922 -11.484 1 96.5 65 GLY A N 1
ATOM 474 C CA . GLY A 1 65 ? 2.533 -24.719 -10.719 1 96.5 65 GLY A CA 1
ATOM 475 C C . GLY A 1 65 ? 1.449 -24.344 -9.727 1 96.5 65 GLY A C 1
ATOM 476 O O . GLY A 1 65 ? 1.035 -25.172 -8.906 1 96.5 65 GLY A O 1
ATOM 477 N N . ARG A 1 66 ? 0.899 -23.141 -9.844 1 97 66 ARG A N 1
ATOM 478 C CA . ARG A 1 66 ? -0.076 -22.609 -8.891 1 97 66 ARG A CA 1
ATOM 479 C C . ARG A 1 66 ? -1.495 -23 -9.297 1 97 66 ARG A C 1
ATOM 481 O O . ARG A 1 66 ? -2.465 -22.531 -8.695 1 97 66 ARG A O 1
ATOM 488 N N . VAL A 1 67 ? -1.63 -23.766 -10.305 1 97.12 67 VAL A N 1
ATOM 489 C CA . VAL A 1 67 ? -2.887 -24.438 -10.617 1 97.12 67 VAL A CA 1
ATOM 490 C C . VAL A 1 67 ? -2.895 -25.828 -9.984 1 97.12 67 VAL A C 1
ATOM 492 O O . VAL A 1 67 ? -2.24 -26.75 -10.477 1 97.12 67 VAL A O 1
ATOM 495 N N . HIS A 1 68 ? -3.6 -25.922 -8.906 1 93.62 68 HIS A N 1
ATOM 496 C CA . HIS A 1 68 ? -3.576 -27.141 -8.094 1 93.62 68 HIS A CA 1
ATOM 497 C C . HIS A 1 68 ? -4.938 -27.406 -7.465 1 93.62 68 HIS A C 1
ATOM 499 O O . HIS A 1 68 ? -5.598 -26.484 -6.984 1 93.62 68 HIS A O 1
ATOM 505 N N . SER A 1 69 ? -5.398 -28.672 -7.602 1 94.88 69 SER A N 1
ATOM 506 C CA . SER A 1 69 ? -6.66 -29.078 -6.996 1 94.88 69 SER A CA 1
ATOM 507 C C . SER A 1 69 ? -6.441 -30.156 -5.941 1 94.88 69 SER A C 1
ATOM 509 O O . SER A 1 69 ? -5.426 -30.859 -5.961 1 94.88 69 SER A O 1
ATOM 511 N N . THR A 1 70 ? -7.336 -30.234 -5.031 1 95 70 THR A N 1
ATOM 512 C CA . THR A 1 70 ? -7.301 -31.25 -3.99 1 95 70 THR A CA 1
ATOM 513 C C . THR A 1 70 ? -8.711 -31.625 -3.549 1 95 70 THR A C 1
ATOM 515 O O . THR A 1 70 ? -9.688 -31.031 -4 1 95 70 THR A O 1
ATOM 518 N N . GLN A 1 71 ? -8.766 -32.719 -2.783 1 94.88 71 GLN A N 1
ATOM 519 C CA . GLN A 1 71 ? -10.039 -33.125 -2.199 1 94.88 71 GLN A CA 1
ATOM 520 C C . GLN A 1 71 ? -10.258 -32.469 -0.847 1 94.88 71 GLN A C 1
ATOM 522 O O . GLN A 1 71 ? -9.336 -32.375 -0.033 1 94.88 71 GLN A O 1
ATOM 527 N N . PHE A 1 72 ? -11.477 -31.938 -0.663 1 94.5 72 PHE A N 1
ATOM 528 C CA . PHE A 1 72 ? -11.875 -31.344 0.604 1 94.5 72 PHE A CA 1
ATOM 529 C C . PHE A 1 72 ? -13.359 -31.562 0.867 1 94.5 72 PHE A C 1
ATOM 531 O O . PHE A 1 72 ? -14.203 -31.203 0.039 1 94.5 72 PHE A O 1
ATOM 538 N N . ALA A 1 73 ? -13.594 -32.188 2.021 1 92.81 73 ALA A N 1
ATOM 539 C CA . ALA A 1 73 ? -14.961 -32.406 2.469 1 92.81 73 ALA A CA 1
ATOM 540 C C . ALA A 1 73 ? -15.781 -33.125 1.383 1 92.81 73 ALA A C 1
ATOM 542 O O . ALA A 1 73 ? -16.922 -32.719 1.115 1 92.81 73 ALA A O 1
ATOM 543 N N . GLY A 1 74 ? -15.188 -33.969 0.651 1 89.44 74 GLY A N 1
ATOM 544 C CA . GLY A 1 74 ? -15.867 -34.844 -0.291 1 89.44 74 GLY A CA 1
ATOM 545 C C . GLY A 1 74 ? -15.938 -34.25 -1.693 1 89.44 74 GLY A C 1
ATOM 546 O O . GLY A 1 74 ? -16.484 -34.875 -2.602 1 89.44 74 GLY A O 1
ATOM 547 N N . VAL A 1 75 ? -15.367 -33.062 -1.929 1 90.88 75 VAL A N 1
ATOM 548 C CA . VAL A 1 75 ? -15.406 -32.5 -3.268 1 90.88 75 VAL A CA 1
ATOM 549 C C . VAL A 1 75 ? -14.008 -32.031 -3.678 1 90.88 75 VAL A C 1
ATOM 551 O O . VAL A 1 75 ? -13.133 -31.859 -2.828 1 90.88 75 VAL A O 1
ATOM 554 N N . THR A 1 76 ? -13.844 -31.922 -5.016 1 93.81 76 THR A N 1
ATOM 555 C CA . THR A 1 76 ? -12.602 -31.375 -5.539 1 93.81 76 THR A CA 1
ATOM 556 C C . THR A 1 76 ? -12.609 -29.844 -5.465 1 93.81 76 THR A C 1
ATOM 558 O O . THR A 1 76 ? -13.531 -29.203 -5.973 1 93.81 76 THR A O 1
ATOM 561 N N . VAL A 1 77 ? -11.625 -29.266 -4.738 1 94.62 77 VAL A N 1
ATOM 562 C CA . VAL A 1 77 ? -11.492 -27.812 -4.691 1 94.62 77 VAL A CA 1
ATOM 563 C C . VAL A 1 77 ? -10.148 -27.391 -5.289 1 94.62 77 VAL A C 1
ATOM 565 O O . VAL A 1 77 ? -9.219 -28.203 -5.363 1 94.62 77 VAL A O 1
ATOM 568 N N . ASN A 1 78 ? -10.086 -26.172 -5.762 1 95.44 78 ASN A N 1
ATOM 569 C CA . ASN A 1 78 ? -8.859 -25.625 -6.32 1 95.44 78 ASN A CA 1
ATOM 570 C C . ASN A 1 78 ? -8.125 -24.75 -5.309 1 95.44 78 ASN A C 1
ATOM 572 O O . ASN A 1 78 ? -8.742 -23.922 -4.641 1 95.44 78 ASN A O 1
ATOM 576 N N . LEU A 1 79 ? -6.816 -24.906 -5.199 1 94.44 79 LEU A N 1
ATOM 577 C CA . LEU A 1 79 ? -6.035 -24.156 -4.215 1 94.44 79 LEU A CA 1
ATOM 578 C C . LEU A 1 79 ? -5.426 -22.906 -4.836 1 94.44 79 LEU A C 1
ATOM 580 O O . LEU A 1 79 ? -5.105 -21.953 -4.125 1 94.44 79 LEU A O 1
ATOM 584 N N . GLY A 1 80 ? -5.191 -22.922 -6.078 1 94.56 80 GLY A N 1
ATOM 585 C CA . GLY A 1 80 ? -4.684 -21.766 -6.812 1 94.56 80 GLY A CA 1
ATOM 586 C C . GLY A 1 80 ? -5.727 -21.109 -7.699 1 94.56 80 GLY A C 1
ATOM 587 O O . GLY A 1 80 ? -6.785 -20.703 -7.223 1 94.56 80 GLY A O 1
ATOM 588 N N . ALA A 1 81 ? -5.547 -21.203 -8.914 1 95.06 81 ALA A N 1
ATOM 589 C CA . ALA A 1 81 ? -6.484 -20.609 -9.859 1 95.06 81 ALA A CA 1
ATOM 590 C C . ALA A 1 81 ? -7.883 -21.188 -9.688 1 95.06 81 ALA A C 1
ATOM 592 O O . ALA A 1 81 ? -8.047 -22.406 -9.578 1 95.06 81 ALA A O 1
ATOM 593 N N . LEU A 1 82 ? -8.82 -20.297 -9.688 1 95.69 82 LEU A N 1
ATOM 594 C CA . LEU A 1 82 ? -10.203 -20.703 -9.453 1 95.69 82 LEU A CA 1
ATOM 595 C C . LEU A 1 82 ? -11.062 -20.438 -10.688 1 95.69 82 LEU A C 1
ATOM 597 O O . LEU A 1 82 ? -12.055 -21.125 -10.914 1 95.69 82 LEU A O 1
ATOM 601 N N . TRP A 1 83 ? -10.688 -19.469 -11.422 1 94.81 83 TRP A N 1
ATOM 602 C CA . TRP A 1 83 ? -11.516 -19.016 -12.531 1 94.81 83 TRP A CA 1
ATOM 603 C C . TRP A 1 83 ? -10.781 -19.172 -13.867 1 94.81 83 TRP A C 1
ATOM 605 O O . TRP A 1 83 ? -9.57 -18.969 -13.938 1 94.81 83 TRP A O 1
ATOM 615 N N . ALA A 1 84 ? -11.539 -19.547 -14.875 1 93.94 84 ALA A N 1
ATOM 616 C CA . ALA A 1 84 ? -11.062 -19.359 -16.25 1 93.94 84 ALA A CA 1
ATOM 617 C C . ALA A 1 84 ? -11.266 -17.922 -16.703 1 93.94 84 ALA A C 1
ATOM 619 O O . ALA A 1 84 ? -12.344 -17.562 -17.172 1 93.94 84 ALA A O 1
ATOM 620 N N . ALA A 1 85 ? -10.273 -17.203 -16.547 1 87.81 85 ALA A N 1
ATOM 621 C CA . ALA A 1 85 ? -10.328 -15.758 -16.812 1 87.81 85 ALA A CA 1
ATOM 622 C C . ALA A 1 85 ? -9.086 -15.289 -17.547 1 87.81 85 ALA A C 1
ATOM 624 O O . ALA A 1 85 ? -8.031 -15.922 -17.484 1 87.81 85 ALA A O 1
ATOM 625 N N . PRO A 1 86 ? -9.141 -14.141 -18.297 1 87 86 PRO A N 1
ATOM 626 C CA . PRO A 1 86 ? -10.352 -13.422 -18.688 1 87 86 PRO A CA 1
ATOM 627 C C . PRO A 1 86 ? -11.148 -14.156 -19.766 1 87 86 PRO A C 1
ATOM 629 O O . PRO A 1 86 ? -10.695 -15.18 -20.281 1 87 86 PRO A O 1
ATOM 632 N N . GLU A 1 87 ? -12.281 -13.594 -20.047 1 86.38 87 GLU A N 1
ATOM 633 C CA . GLU A 1 87 ? -13.094 -14.18 -21.109 1 86.38 87 GLU A CA 1
ATOM 634 C C . GLU A 1 87 ? -12.344 -14.195 -22.438 1 86.38 87 GLU A C 1
ATOM 636 O O . GLU A 1 87 ? -11.656 -13.227 -22.781 1 86.38 87 GLU A O 1
ATOM 641 N N . ASN A 1 88 ? -12.383 -15.297 -23.078 1 87.25 88 ASN A N 1
ATOM 642 C CA . ASN A 1 88 ? -11.82 -15.516 -24.406 1 87.25 88 ASN A CA 1
ATOM 643 C C . ASN A 1 88 ? -10.297 -15.594 -24.359 1 87.25 88 ASN A C 1
ATOM 645 O O . ASN A 1 88 ? -9.641 -15.578 -25.406 1 87.25 88 ASN A O 1
ATOM 649 N N . SER A 1 89 ? -9.742 -15.664 -23.234 1 91.75 89 SER A N 1
ATOM 650 C CA . SER A 1 89 ? -8.305 -15.914 -23.094 1 91.75 89 SER A CA 1
ATOM 651 C C . SER A 1 89 ? -7.953 -17.344 -23.516 1 91.75 89 SER A C 1
ATOM 653 O O . SER A 1 89 ? -8.836 -18.172 -23.703 1 91.75 89 SER A O 1
ATOM 655 N N . PRO A 1 90 ? -6.652 -17.531 -23.688 1 93.56 90 PRO A N 1
ATOM 656 C CA . PRO A 1 90 ? -6.234 -18.906 -24 1 93.56 90 PRO A CA 1
ATOM 657 C C . PRO A 1 90 ? -6.73 -19.922 -22.969 1 93.56 90 PRO A C 1
ATOM 659 O O . PRO A 1 90 ? -7.145 -21.031 -23.344 1 93.56 90 PRO A O 1
ATOM 662 N N . THR A 1 91 ? -6.75 -19.547 -21.766 1 95.5 91 THR A N 1
ATOM 663 C CA . THR A 1 91 ? -7.242 -20.438 -20.703 1 95.5 91 THR A CA 1
ATOM 664 C C . THR A 1 91 ? -8.727 -20.734 -20.906 1 95.5 91 THR A C 1
ATOM 666 O O . THR A 1 91 ? -9.148 -21.891 -20.844 1 95.5 91 THR A O 1
ATOM 669 N N . ASP A 1 92 ? -9.484 -19.719 -21.109 1 93.69 92 ASP A N 1
ATOM 670 C CA . ASP A 1 92 ? -10.922 -19.844 -21.328 1 93.69 92 ASP A CA 1
ATOM 671 C C . ASP A 1 92 ? -11.227 -20.75 -22.531 1 93.69 92 ASP A C 1
ATOM 673 O O . ASP A 1 92 ? -12.133 -21.578 -22.469 1 93.69 92 ASP A O 1
ATOM 677 N N . GLN A 1 93 ? -10.469 -20.641 -23.562 1 95.12 93 GLN A N 1
ATOM 678 C CA . GLN A 1 93 ? -10.656 -21.438 -24.781 1 95.12 93 GLN A CA 1
ATOM 679 C C . GLN A 1 93 ? -10.367 -22.906 -24.5 1 95.12 93 GLN A C 1
ATOM 681 O O . GLN A 1 93 ? -11.086 -23.781 -25 1 95.12 93 GLN A O 1
ATOM 686 N N . ILE A 1 94 ? -9.383 -23.141 -23.75 1 96.81 94 ILE A N 1
ATOM 687 C CA . ILE A 1 94 ? -9.039 -24.531 -23.422 1 96.81 94 ILE A CA 1
ATOM 688 C C . ILE A 1 94 ? -10.133 -25.141 -22.562 1 96.81 94 ILE A C 1
ATOM 690 O O . ILE A 1 94 ? -10.531 -26.297 -22.781 1 96.81 94 ILE A O 1
ATOM 694 N N . VAL A 1 95 ? -10.617 -24.422 -21.609 1 96.31 95 VAL A N 1
ATOM 695 C CA . VAL A 1 95 ? -11.672 -24.891 -20.719 1 96.31 95 VAL A CA 1
ATOM 696 C C . VAL A 1 95 ? -12.914 -25.25 -21.547 1 96.31 95 VAL A C 1
ATOM 698 O O . VAL A 1 95 ? -13.523 -26.297 -21.312 1 96.31 95 VAL A O 1
ATOM 701 N N . LYS A 1 96 ? -13.25 -24.438 -22.469 1 94.94 96 LYS A N 1
ATOM 702 C CA . LYS A 1 96 ? -14.398 -24.688 -23.344 1 94.94 96 LYS A CA 1
ATOM 703 C C . LYS A 1 96 ? -14.164 -25.906 -24.234 1 94.94 96 LYS A C 1
ATOM 705 O O . LYS A 1 96 ? -15.055 -26.734 -24.406 1 94.94 96 LYS A O 1
ATOM 710 N N . LYS A 1 97 ? -13 -25.969 -24.75 1 95.62 97 LYS A N 1
ATOM 711 C CA . LYS A 1 97 ? -12.641 -27.109 -25.594 1 95.62 97 LYS A CA 1
ATOM 712 C C . LYS A 1 97 ? -12.766 -28.422 -24.828 1 95.62 97 LYS A C 1
ATOM 714 O O . LYS A 1 97 ? -13.266 -29.422 -25.375 1 95.62 97 LYS A O 1
ATOM 719 N N . LEU A 1 98 ? -12.344 -28.406 -23.609 1 96.19 98 LEU A N 1
ATOM 720 C CA . LEU A 1 98 ? -12.352 -29.625 -22.797 1 96.19 98 LEU A CA 1
ATOM 721 C C . LEU A 1 98 ? -13.719 -29.828 -22.156 1 96.19 98 LEU A C 1
ATOM 723 O O . LEU A 1 98 ? -13.961 -30.859 -21.516 1 96.19 98 LEU A O 1
ATOM 727 N N . ASP A 1 99 ? -14.547 -28.875 -22.25 1 96.12 99 ASP A N 1
ATOM 728 C CA . ASP A 1 99 ? -15.891 -28.875 -21.672 1 96.12 99 ASP A CA 1
ATOM 729 C C . ASP A 1 99 ? -15.836 -29.141 -20.172 1 96.12 99 ASP A C 1
ATOM 731 O O . ASP A 1 99 ? -16.531 -30.016 -19.656 1 96.12 99 ASP A O 1
ATOM 735 N N . LEU A 1 100 ? -14.984 -28.453 -19.547 1 95.38 100 LEU A N 1
ATOM 736 C CA . LEU A 1 100 ? -14.914 -28.578 -18.094 1 95.38 100 LEU A CA 1
ATOM 737 C C . LEU A 1 100 ? -16.156 -28 -17.438 1 95.38 100 LEU A C 1
ATOM 739 O O . LEU A 1 100 ? -16.688 -26.969 -17.891 1 95.38 100 LEU A O 1
ATOM 743 N N . SER A 1 101 ? -16.641 -28.703 -16.359 1 94.81 101 SER A N 1
ATOM 744 C CA . SER A 1 101 ? -17.734 -28.141 -15.594 1 94.81 101 SER A CA 1
ATOM 745 C C . SER A 1 101 ? -17.359 -26.797 -14.977 1 94.81 101 SER A C 1
ATOM 747 O O . SER A 1 101 ? -16.25 -26.641 -14.461 1 94.81 101 SER A O 1
ATOM 749 N N . ARG A 1 102 ? -18.234 -25.859 -15.078 1 93.38 102 ARG A N 1
ATOM 750 C CA . ARG A 1 102 ? -17.953 -24.5 -14.633 1 93.38 102 ARG A CA 1
ATOM 751 C C . ARG A 1 102 ? -19.234 -23.75 -14.289 1 93.38 102 ARG A C 1
ATOM 753 O O . ARG A 1 102 ? -20.328 -24.203 -14.625 1 93.38 102 ARG A O 1
ATOM 760 N N . HIS A 1 103 ? -19.078 -22.734 -13.523 1 93.5 103 HIS A N 1
ATOM 761 C CA . HIS A 1 103 ? -20.172 -21.859 -13.109 1 93.5 103 HIS A CA 1
ATOM 762 C C . HIS A 1 103 ? -19.859 -20.391 -13.43 1 93.5 103 HIS A C 1
ATOM 764 O O . HIS A 1 103 ? -18.812 -19.875 -13.016 1 93.5 103 HIS A O 1
ATOM 770 N N . MET A 1 104 ? -20.859 -19.797 -14.164 1 92.31 104 MET A N 1
ATOM 771 C CA . MET A 1 104 ? -20.703 -18.359 -14.406 1 92.31 104 MET A CA 1
ATOM 772 C C . MET A 1 104 ? -20.969 -17.562 -13.133 1 92.31 104 MET A C 1
ATOM 774 O O . MET A 1 104 ? -22.078 -17.562 -12.617 1 92.31 104 MET A O 1
ATOM 778 N N . SER A 1 105 ? -19.938 -16.891 -12.672 1 92.62 105 SER A N 1
ATOM 779 C CA . SER A 1 105 ? -20.094 -16.125 -11.438 1 92.62 105 SER A CA 1
ATOM 780 C C . SER A 1 105 ? -21.125 -15.008 -11.609 1 92.62 105 SER A C 1
ATOM 782 O O . SER A 1 105 ? -21.094 -14.273 -12.602 1 92.62 105 SER A O 1
ATOM 784 N N . ASN A 1 106 ? -22.062 -14.898 -10.641 1 92.94 106 ASN A N 1
ATOM 785 C CA . ASN A 1 106 ? -23.078 -13.844 -10.625 1 92.94 106 ASN A CA 1
ATOM 786 C C . ASN A 1 106 ? -22.766 -12.797 -9.555 1 92.94 106 ASN A C 1
ATOM 788 O O . ASN A 1 106 ? -23.266 -12.891 -8.43 1 92.94 106 ASN A O 1
ATOM 792 N N . TYR A 1 107 ? -22.188 -11.727 -9.938 1 91.69 107 TYR A N 1
ATOM 793 C CA . TYR A 1 107 ? -21.703 -10.727 -8.977 1 91.69 107 TYR A CA 1
ATOM 794 C C . TYR A 1 107 ? -22.859 -9.883 -8.461 1 91.69 107 TYR A C 1
ATOM 796 O O . TYR A 1 107 ? -22.703 -9.156 -7.469 1 91.69 107 TYR A O 1
ATOM 804 N N . ASP A 1 108 ? -24.031 -9.984 -9.086 1 91.56 108 ASP A N 1
ATOM 805 C CA . ASP A 1 108 ? -25.219 -9.273 -8.602 1 91.56 108 ASP A CA 1
ATOM 806 C C . ASP A 1 108 ? -25.875 -10.031 -7.457 1 91.56 108 ASP A C 1
ATOM 808 O O . ASP A 1 108 ? -26.703 -9.477 -6.727 1 91.56 108 ASP A O 1
ATOM 812 N N . SER A 1 109 ? -25.609 -11.336 -7.395 1 96 109 SER A N 1
ATOM 813 C CA . SER A 1 109 ? -26.094 -12.133 -6.27 1 96 109 SER A CA 1
ATOM 814 C C . SER A 1 109 ? -25.266 -11.891 -5.02 1 96 109 SER A C 1
ATOM 816 O O . SER A 1 109 ? -24.406 -12.695 -4.676 1 96 109 SER A O 1
ATOM 818 N N . LEU A 1 110 ? -25.609 -10.781 -4.336 1 97.56 110 LEU A N 1
ATOM 819 C CA . LEU A 1 110 ? -24.719 -10.242 -3.311 1 97.56 110 LEU A CA 1
ATOM 820 C C . LEU A 1 110 ? -25.5 -9.867 -2.059 1 97.56 110 LEU A C 1
ATOM 822 O O . LEU A 1 110 ? -26.594 -9.297 -2.15 1 97.56 110 LEU A O 1
ATOM 826 N N . THR A 1 111 ? -25.016 -10.289 -0.9 1 98.75 111 THR A N 1
ATOM 827 C CA . THR A 1 111 ? -25.469 -9.82 0.402 1 98.75 111 THR A CA 1
ATOM 828 C C . THR A 1 111 ? -24.312 -9.227 1.198 1 98.75 111 THR A C 1
ATOM 830 O O . THR A 1 111 ? -23.219 -9.797 1.239 1 98.75 111 THR A O 1
ATOM 833 N N . ILE A 1 112 ? -24.531 -8.047 1.801 1 98.81 112 ILE A N 1
ATOM 834 C CA . ILE A 1 112 ? -23.547 -7.434 2.691 1 98.81 112 ILE A CA 1
ATOM 835 C C . ILE A 1 112 ? -24.078 -7.422 4.121 1 98.81 112 ILE A C 1
ATOM 837 O O . ILE A 1 112 ? -25.172 -6.891 4.379 1 98.81 112 ILE A O 1
ATOM 841 N N . ARG A 1 113 ? -23.359 -8.055 5.035 1 98.81 113 ARG A N 1
ATOM 842 C CA . ARG A 1 113 ? -23.719 -8.039 6.445 1 98.81 113 ARG A CA 1
ATOM 843 C C . ARG A 1 113 ? -22.672 -7.293 7.273 1 98.81 113 ARG A C 1
ATOM 845 O O . ARG A 1 113 ? -21.469 -7.406 7.016 1 98.81 113 ARG A O 1
ATOM 852 N N . ASN A 1 114 ? -23.156 -6.512 8.227 1 97.75 114 ASN A N 1
ATOM 853 C CA . ASN A 1 114 ? -22.234 -5.773 9.086 1 97.75 114 ASN A CA 1
ATOM 854 C C . ASN A 1 114 ? -21.906 -6.559 10.359 1 97.75 114 ASN A C 1
ATOM 856 O O . ASN A 1 114 ? -22.281 -7.727 10.477 1 97.75 114 ASN A O 1
ATOM 860 N N . THR A 1 115 ? -21.219 -5.988 11.328 1 95.94 115 THR A N 1
ATOM 861 C CA . THR A 1 115 ? -20.656 -6.672 12.492 1 95.94 115 THR A CA 1
ATOM 862 C C . THR A 1 115 ? -21.766 -7.008 13.5 1 95.94 115 THR A C 1
ATOM 864 O O . THR A 1 115 ? -21.547 -7.812 14.406 1 95.94 115 THR A O 1
ATOM 867 N N . THR A 1 116 ? -22.922 -6.41 13.336 1 96.12 116 THR A N 1
ATOM 868 C CA . THR A 1 116 ? -24.047 -6.719 14.219 1 96.12 116 THR A CA 1
ATOM 869 C C . THR A 1 116 ? -24.984 -7.738 13.57 1 96.12 116 THR A C 1
ATOM 871 O O . THR A 1 116 ? -26 -8.109 14.148 1 96.12 116 THR A O 1
ATOM 874 N N . GLY A 1 117 ? -24.656 -8.109 12.336 1 97.69 117 GLY A N 1
ATOM 875 C CA . GLY A 1 117 ? -25.406 -9.164 11.656 1 97.69 117 GLY A CA 1
ATOM 876 C C . GLY A 1 117 ? -26.5 -8.633 10.75 1 97.69 117 GLY A C 1
ATOM 877 O O . GLY A 1 117 ? -27.141 -9.398 10.047 1 97.69 117 GLY A O 1
ATOM 878 N N . ASP A 1 118 ? -26.625 -7.332 10.664 1 98 118 ASP A N 1
ATOM 879 C CA . ASP A 1 118 ? -27.672 -6.73 9.836 1 98 118 ASP A CA 1
ATOM 880 C C . ASP A 1 118 ? -27.312 -6.836 8.359 1 98 118 ASP A C 1
ATOM 882 O O . ASP A 1 118 ? -26.156 -6.691 7.977 1 98 118 ASP A O 1
ATOM 886 N N . ASP A 1 119 ? -28.344 -7.164 7.582 1 98.5 119 ASP A N 1
ATOM 887 C CA . ASP A 1 119 ? -28.203 -7.062 6.133 1 98.5 119 ASP A CA 1
ATOM 888 C C . ASP A 1 119 ? -28.234 -5.605 5.68 1 98.5 119 ASP A C 1
ATOM 890 O O . ASP A 1 119 ? -29.281 -4.961 5.688 1 98.5 119 ASP A O 1
ATOM 894 N N . VAL A 1 120 ? -27.109 -5.094 5.25 1 98.44 120 VAL A N 1
ATOM 895 C CA . VAL A 1 120 ? -27 -3.682 4.895 1 98.44 120 VAL A CA 1
ATOM 896 C C . VAL A 1 120 ? -26.828 -3.545 3.383 1 98.44 120 VAL A C 1
ATOM 898 O O . VAL A 1 120 ? -26.203 -2.586 2.908 1 98.44 120 VAL A O 1
ATOM 901 N N . THR A 1 121 ? -27.25 -4.531 2.613 1 98.38 121 THR A N 1
ATOM 902 C CA . THR A 1 121 ? -27.094 -4.547 1.164 1 98.38 121 THR A CA 1
ATOM 903 C C . THR A 1 121 ? -27.75 -3.326 0.531 1 98.38 121 THR A C 1
ATOM 905 O O . THR A 1 121 ? -27.156 -2.658 -0.315 1 98.38 121 THR A O 1
ATOM 908 N N . ASP A 1 122 ? -28.922 -3.021 0.943 1 97.69 122 ASP A N 1
ATOM 909 C CA . ASP A 1 122 ? -29.641 -1.879 0.386 1 97.69 122 ASP A CA 1
ATOM 910 C C . ASP A 1 122 ? -28.969 -0.565 0.764 1 97.69 122 ASP A C 1
ATOM 912 O O . ASP A 1 122 ? -28.906 0.362 -0.046 1 97.69 122 ASP A O 1
ATOM 916 N N . GLU A 1 123 ? -28.484 -0.566 1.955 1 97 123 GLU A N 1
ATOM 917 C CA . GLU A 1 123 ? -27.781 0.627 2.414 1 97 123 GLU A CA 1
ATOM 918 C C . GLU A 1 123 ? -26.531 0.887 1.578 1 97 123 GLU A C 1
ATOM 920 O O . GLU A 1 123 ? -26.109 2.037 1.415 1 97 123 GLU A O 1
ATOM 925 N N . ALA A 1 124 ? -26 -0.111 1.039 1 97.62 124 ALA A N 1
ATOM 926 C CA . ALA A 1 124 ? -24.734 -0.026 0.304 1 97.62 124 ALA A CA 1
ATOM 927 C C . ALA A 1 124 ? -24.953 0.553 -1.091 1 97.62 124 ALA A C 1
ATOM 929 O O . ALA A 1 124 ? -24 0.882 -1.79 1 97.62 124 ALA A O 1
ATOM 930 N N . ASP A 1 125 ? -26.188 0.698 -1.515 1 96.88 125 ASP A N 1
ATOM 931 C CA . ASP A 1 125 ? -26.469 1.171 -2.863 1 96.88 125 ASP A CA 1
ATOM 932 C C . ASP A 1 125 ? -25.859 2.547 -3.109 1 96.88 125 ASP A C 1
ATOM 934 O O . ASP A 1 125 ? -25.25 2.783 -4.152 1 96.88 125 ASP A O 1
ATOM 938 N N . ALA A 1 126 ? -26.094 3.4 -2.178 1 96.69 126 ALA A N 1
ATOM 939 C CA . ALA A 1 126 ? -25.547 4.746 -2.312 1 96.69 126 ALA A CA 1
ATOM 940 C C . ALA A 1 126 ? -24.016 4.711 -2.371 1 96.69 126 ALA A C 1
ATOM 942 O O . ALA A 1 126 ? -23.406 5.488 -3.105 1 96.69 126 ALA A O 1
ATOM 943 N N . ASN A 1 127 ? -23.438 3.896 -1.55 1 97.19 127 ASN A N 1
ATOM 944 C CA . ASN A 1 127 ? -21.984 3.717 -1.566 1 97.19 127 ASN A CA 1
ATOM 945 C C . ASN A 1 127 ? -21.5 3.189 -2.914 1 97.19 127 ASN A C 1
ATOM 947 O O . ASN A 1 127 ? -20.5 3.674 -3.453 1 97.19 127 ASN A O 1
ATOM 951 N N . TYR A 1 128 ? -22.203 2.234 -3.467 1 96.69 128 TYR A N 1
ATOM 952 C CA . TYR A 1 128 ? -21.844 1.671 -4.766 1 96.69 128 TYR A CA 1
ATOM 953 C C . TYR A 1 128 ? -21.938 2.723 -5.863 1 96.69 128 TYR A C 1
ATOM 955 O O . TYR A 1 128 ? -21.141 2.73 -6.797 1 96.69 128 TYR A O 1
ATOM 963 N N . GLU A 1 129 ? -22.922 3.549 -5.773 1 97 129 GLU A N 1
ATOM 964 C CA . GLU A 1 129 ? -23.047 4.617 -6.762 1 97 129 GLU A CA 1
ATOM 965 C C . GLU A 1 129 ? -21.812 5.52 -6.762 1 97 129 GLU A C 1
ATOM 967 O O . GLU A 1 129 ? -21.312 5.895 -7.824 1 97 129 GLU A O 1
ATOM 972 N N . ARG A 1 130 ? -21.344 5.859 -5.629 1 96.38 130 ARG A N 1
ATOM 973 C CA . ARG A 1 130 ? -20.141 6.68 -5.523 1 96.38 130 ARG A CA 1
ATOM 974 C C . ARG A 1 130 ? -18.922 5.93 -6.051 1 96.38 130 ARG A C 1
ATOM 976 O O . ARG A 1 130 ? -18.094 6.504 -6.762 1 96.38 130 ARG A O 1
ATOM 983 N N . LEU A 1 131 ? -18.828 4.668 -5.656 1 97.31 131 LEU A N 1
ATOM 984 C CA . LEU A 1 131 ? -17.719 3.855 -6.133 1 97.31 131 LEU A CA 1
ATOM 985 C C . LEU A 1 131 ? -17.734 3.746 -7.652 1 97.31 131 LEU A C 1
ATOM 987 O O . LEU A 1 131 ? -16.688 3.84 -8.297 1 97.31 131 LEU A O 1
ATOM 991 N N . GLU A 1 132 ? -18.906 3.541 -8.203 1 95.88 132 GLU A N 1
ATOM 992 C CA . GLU A 1 132 ? -19.047 3.43 -9.656 1 95.88 132 GLU A CA 1
ATOM 993 C C . GLU A 1 132 ? -18.578 4.707 -10.352 1 95.88 132 GLU A C 1
ATOM 995 O O . GLU A 1 132 ? -17.953 4.648 -11.406 1 95.88 132 GLU A O 1
ATOM 1000 N N . LYS A 1 133 ? -18.906 5.82 -9.805 1 96.44 133 LYS A N 1
ATOM 1001 C CA . LYS A 1 133 ? -18.422 7.082 -10.352 1 96.44 133 LYS A CA 1
ATOM 1002 C C . LYS A 1 133 ? -16.891 7.121 -10.344 1 96.44 133 LYS A C 1
ATOM 1004 O O . LYS A 1 133 ? -16.266 7.57 -11.312 1 96.44 133 LYS A O 1
ATOM 1009 N N . GLY A 1 134 ? -16.344 6.688 -9.227 1 96 134 GLY A N 1
ATOM 1010 C CA . GLY A 1 134 ? -14.891 6.582 -9.148 1 96 134 GLY A CA 1
ATOM 1011 C C . GLY A 1 134 ? -14.305 5.66 -10.203 1 96 134 GLY A C 1
ATOM 1012 O O . GLY A 1 134 ? -13.312 6 -10.852 1 96 134 GLY A O 1
ATOM 1013 N N . ILE A 1 135 ? -14.922 4.523 -10.414 1 95.44 135 ILE A N 1
ATOM 1014 C CA . ILE A 1 135 ? -14.445 3.527 -11.375 1 95.44 135 ILE A CA 1
ATOM 1015 C C . ILE A 1 135 ? -14.555 4.082 -12.789 1 95.44 135 ILE A C 1
ATOM 1017 O O . ILE A 1 135 ? -13.641 3.9 -13.602 1 95.44 135 ILE A O 1
ATOM 1021 N N . ASN A 1 136 ? -15.641 4.75 -13.07 1 95.19 136 ASN A N 1
ATOM 1022 C CA . ASN A 1 136 ? -15.797 5.359 -14.391 1 95.19 136 ASN A CA 1
ATOM 1023 C C . ASN A 1 136 ? -14.688 6.371 -14.672 1 95.19 136 ASN A C 1
ATOM 1025 O O . ASN A 1 136 ? -14.141 6.402 -15.773 1 95.19 136 ASN A O 1
ATOM 1029 N N . LYS A 1 137 ? -14.383 7.137 -13.727 1 95.69 137 LYS A N 1
ATOM 1030 C CA . LYS A 1 137 ? -13.297 8.109 -13.891 1 95.69 137 LYS A CA 1
ATOM 1031 C C . LYS A 1 137 ? -11.953 7.41 -14.07 1 95.69 137 LYS A C 1
ATOM 1033 O O . LYS A 1 137 ? -11.133 7.832 -14.891 1 95.69 137 LYS A O 1
ATOM 1038 N N . LEU A 1 138 ? -11.75 6.398 -13.297 1 95.56 138 LEU A N 1
ATOM 1039 C CA . LEU A 1 138 ? -10.547 5.59 -13.438 1 95.56 138 LEU A CA 1
ATOM 1040 C C . LEU A 1 138 ? -10.391 5.082 -14.867 1 95.56 138 LEU A C 1
ATOM 1042 O O . LEU A 1 138 ? -9.312 5.18 -15.453 1 95.56 138 LEU A O 1
ATOM 1046 N N . GLN A 1 139 ? -11.414 4.586 -15.414 1 94.19 139 GLN A N 1
ATOM 1047 C CA . GLN A 1 139 ? -11.383 4.066 -16.781 1 94.19 139 GLN A CA 1
ATOM 1048 C C . GLN A 1 139 ? -11.109 5.18 -17.781 1 94.19 139 GLN A C 1
ATOM 1050 O O . GLN A 1 139 ? -10.359 4.984 -18.734 1 94.19 139 GLN A O 1
ATOM 1055 N N . GLU A 1 140 ? -11.711 6.301 -17.547 1 94.38 140 GLU A N 1
ATOM 1056 C CA . GLU A 1 140 ? -11.453 7.453 -18.406 1 94.38 140 GLU A CA 1
ATOM 1057 C C . GLU A 1 140 ? -9.984 7.848 -18.391 1 94.38 140 GLU A C 1
ATOM 1059 O O . GLU A 1 140 ? -9.383 8.078 -19.438 1 94.38 140 GLU A O 1
ATOM 1064 N N . LEU A 1 141 ? -9.461 7.922 -17.234 1 94.56 141 LEU A N 1
ATOM 1065 C CA . LEU A 1 141 ? -8.062 8.297 -17.078 1 94.56 141 LEU A CA 1
ATOM 1066 C C . LEU A 1 141 ? -7.141 7.258 -17.703 1 94.56 141 LEU A C 1
ATOM 1068 O O . LEU A 1 141 ? -6.137 7.602 -18.328 1 94.56 141 LEU A O 1
ATOM 1072 N N . GLN A 1 142 ? -7.473 6.039 -17.516 1 94.12 142 GLN A N 1
ATOM 1073 C CA . GLN A 1 142 ? -6.699 4.965 -18.141 1 94.12 142 GLN A CA 1
ATOM 1074 C C . GLN A 1 142 ? -6.621 5.141 -19.656 1 94.12 142 GLN A C 1
ATOM 1076 O O . GLN A 1 142 ? -5.539 5.074 -20.234 1 94.12 142 GLN A O 1
ATOM 1081 N N . MET A 1 143 ? -7.75 5.406 -20.25 1 93.38 143 MET A N 1
ATOM 1082 C CA . MET A 1 143 ? -7.801 5.59 -21.703 1 93.38 143 MET A CA 1
ATOM 1083 C C . MET A 1 143 ? -6.949 6.781 -22.125 1 93.38 143 MET A C 1
ATOM 1085 O O . MET A 1 143 ? -6.246 6.715 -23.141 1 93.38 143 MET A O 1
ATOM 1089 N N . LYS A 1 144 ? -6.992 7.793 -21.359 1 92.5 144 LYS A N 1
ATOM 1090 C CA . LYS A 1 144 ? -6.184 8.969 -21.656 1 92.5 144 LYS A CA 1
ATOM 1091 C C . LYS A 1 144 ? -4.695 8.648 -21.609 1 92.5 144 LYS A C 1
ATOM 1093 O O . LYS A 1 144 ? -3.936 9.047 -22.484 1 92.5 144 LYS A O 1
ATOM 1098 N N . MET A 1 145 ? -4.297 7.941 -20.625 1 92.25 145 MET A N 1
ATOM 1099 C CA . MET A 1 145 ? -2.889 7.625 -20.422 1 92.25 145 MET A CA 1
ATOM 1100 C C . MET A 1 145 ? -2.389 6.648 -21.469 1 92.25 145 MET A C 1
ATOM 1102 O O . MET A 1 145 ? -1.227 6.707 -21.875 1 92.25 145 MET A O 1
ATOM 1106 N N . LEU A 1 146 ? -3.23 5.766 -21.891 1 89.88 146 LEU A N 1
ATOM 1107 C CA . LEU A 1 146 ? -2.852 4.812 -22.938 1 89.88 146 LEU A CA 1
ATOM 1108 C C . LEU A 1 146 ? -2.697 5.508 -24.281 1 89.88 146 LEU A C 1
ATOM 1110 O O . LEU A 1 146 ? -1.906 5.074 -25.125 1 89.88 146 LEU A O 1
ATOM 1114 N N . LYS A 1 147 ? -3.439 6.617 -24.484 1 91.31 147 LYS A N 1
ATOM 1115 C CA . LYS A 1 147 ? -3.404 7.359 -25.734 1 91.31 147 LYS A CA 1
ATOM 1116 C C . LYS A 1 147 ? -2.223 8.328 -25.781 1 91.31 147 LYS A C 1
ATOM 1118 O O . LYS A 1 147 ? -1.735 8.68 -26.844 1 91.31 147 LYS A O 1
ATOM 1123 N N . ASP A 1 148 ? -1.81 8.758 -24.641 1 89.94 148 ASP A N 1
ATOM 1124 C CA . ASP A 1 148 ? -0.729 9.734 -24.547 1 89.94 148 ASP A CA 1
ATOM 1125 C C . ASP A 1 148 ? 0.338 9.273 -23.547 1 89.94 148 ASP A C 1
ATOM 1127 O O . ASP A 1 148 ? 0.204 9.484 -22.344 1 89.94 148 ASP A O 1
ATOM 1131 N N . ASP A 1 149 ? 1.449 8.906 -24.047 1 85.12 149 ASP A N 1
ATOM 1132 C CA . ASP A 1 149 ? 2.518 8.328 -23.234 1 85.12 149 ASP A CA 1
ATOM 1133 C C . ASP A 1 149 ? 3.201 9.398 -22.391 1 85.12 149 ASP A C 1
ATOM 1135 O O . ASP A 1 149 ? 3.965 9.078 -21.484 1 85.12 149 ASP A O 1
ATOM 1139 N N . ASN A 1 150 ? 2.873 10.656 -22.641 1 84.31 150 ASN A N 1
ATOM 1140 C CA . ASN A 1 150 ? 3.492 11.734 -21.875 1 84.31 150 ASN A CA 1
ATOM 1141 C C . ASN A 1 150 ? 2.777 11.961 -20.547 1 84.31 150 ASN A C 1
ATOM 1143 O O . ASN A 1 150 ? 3.289 12.672 -19.672 1 84.31 150 ASN A O 1
ATOM 1147 N N . ILE A 1 151 ? 1.604 11.383 -20.422 1 89.38 151 ILE A N 1
ATOM 1148 C CA . ILE A 1 151 ? 0.891 11.469 -19.156 1 89.38 151 ILE A CA 1
ATOM 1149 C C . ILE A 1 151 ? 1.416 10.398 -18.203 1 89.38 151 ILE A C 1
ATOM 1151 O O . ILE A 1 151 ? 1.351 9.203 -18.5 1 89.38 151 ILE A O 1
ATOM 1155 N N . PRO A 1 152 ? 1.938 10.883 -17.062 1 89.38 152 PRO A N 1
ATOM 1156 C CA . PRO A 1 152 ? 2.445 9.891 -16.109 1 89.38 152 PRO A CA 1
ATOM 1157 C C . PRO A 1 152 ? 1.343 9 -15.539 1 89.38 152 PRO A C 1
ATOM 1159 O O . PRO A 1 152 ? 0.196 9.438 -15.414 1 89.38 152 PRO A O 1
ATOM 1162 N N . ASP A 1 153 ? 1.748 7.809 -15.242 1 92.69 153 ASP A N 1
ATOM 1163 C CA . ASP A 1 153 ? 0.83 6.887 -14.57 1 92.69 153 ASP A CA 1
ATOM 1164 C C . ASP A 1 153 ? 0.421 7.418 -13.203 1 92.69 153 ASP A C 1
ATOM 1166 O O . ASP A 1 153 ? 0.999 8.391 -12.711 1 92.69 153 ASP A O 1
ATOM 1170 N N . MET A 1 154 ? -0.646 6.867 -12.656 1 94.94 154 MET A N 1
ATOM 1171 C CA . MET A 1 154 ? -1.076 7.113 -11.289 1 94.94 154 MET A CA 1
ATOM 1172 C C . MET A 1 154 ? -1.678 5.855 -10.672 1 94.94 154 MET A C 1
ATOM 1174 O O . MET A 1 154 ? -2.02 4.91 -11.383 1 94.94 154 MET A O 1
ATOM 1178 N N . SER A 1 155 ? -1.744 5.832 -9.344 1 95.94 155 SER A N 1
ATOM 1179 C CA . SER A 1 155 ? -2.348 4.684 -8.672 1 95.94 155 SER A CA 1
ATOM 1180 C C . SER A 1 155 ? -3.857 4.652 -8.883 1 95.94 155 SER A C 1
ATOM 1182 O O . SER A 1 155 ? -4.477 5.684 -9.148 1 95.94 155 SER A O 1
ATOM 1184 N N . GLN A 1 156 ? -4.398 3.494 -8.695 1 96 156 GLN A N 1
ATOM 1185 C CA . GLN A 1 156 ? -5.852 3.379 -8.75 1 96 156 GLN A CA 1
ATOM 1186 C C . GLN A 1 156 ? -6.508 4.188 -7.633 1 96 156 GLN A C 1
ATOM 1188 O O . GLN A 1 156 ? -7.605 4.719 -7.809 1 96 156 GLN A O 1
ATOM 1193 N N . ARG A 1 157 ? -5.863 4.336 -6.484 1 96.44 157 ARG A N 1
ATOM 1194 C CA . ARG A 1 157 ? -6.367 5.168 -5.398 1 96.44 157 ARG A CA 1
ATOM 1195 C C . ARG A 1 157 ? -6.539 6.613 -5.852 1 96.44 157 ARG A C 1
ATOM 1197 O O . ARG A 1 157 ? -7.586 7.219 -5.625 1 96.44 157 ARG A O 1
ATOM 1204 N N . SER A 1 158 ? -5.5 7.117 -6.52 1 95.75 158 SER A N 1
ATOM 1205 C CA . SER A 1 158 ? -5.57 8.492 -6.988 1 95.75 158 SER A CA 1
ATOM 1206 C C . SER A 1 158 ? -6.688 8.68 -8.016 1 95.75 158 SER A C 1
ATOM 1208 O O . SER A 1 158 ? -7.449 9.641 -7.941 1 95.75 158 SER A O 1
ATOM 1210 N N . ALA A 1 159 ? -6.754 7.75 -8.906 1 96.12 159 ALA A N 1
ATOM 1211 C CA . ALA A 1 159 ? -7.793 7.832 -9.93 1 96.12 159 ALA A CA 1
ATOM 1212 C C . ALA A 1 159 ? -9.188 7.785 -9.305 1 96.12 159 ALA A C 1
ATOM 1214 O O . ALA A 1 159 ? -10.07 8.555 -9.688 1 96.12 159 ALA A O 1
ATOM 1215 N N . LEU A 1 160 ? -9.375 6.891 -8.367 1 96.44 160 LEU A N 1
ATOM 1216 C CA . LEU A 1 160 ? -10.656 6.793 -7.664 1 96.44 160 LEU A CA 1
ATOM 1217 C C . LEU A 1 160 ? -10.969 8.094 -6.934 1 96.44 160 LEU A C 1
ATOM 1219 O O . LEU A 1 160 ? -12.109 8.562 -6.965 1 96.44 160 LEU A O 1
ATOM 1223 N N . ARG A 1 161 ? -9.984 8.656 -6.324 1 95.81 161 ARG A N 1
ATOM 1224 C CA . ARG A 1 161 ? -10.172 9.906 -5.598 1 95.81 161 ARG A CA 1
ATOM 1225 C C . ARG A 1 161 ? -10.594 11.031 -6.539 1 95.81 161 ARG A C 1
ATOM 1227 O O . ARG A 1 161 ? -11.469 11.828 -6.211 1 95.81 161 ARG A O 1
ATOM 1234 N N . ILE A 1 162 ? -9.945 11.055 -7.684 1 94.62 162 ILE A N 1
ATOM 1235 C CA . ILE A 1 162 ? -10.281 12.062 -8.68 1 94.62 162 ILE A CA 1
ATOM 1236 C C . ILE A 1 162 ? -11.742 11.906 -9.094 1 94.62 162 ILE A C 1
ATOM 1238 O O . ILE A 1 162 ? -12.43 12.898 -9.352 1 94.62 162 ILE A O 1
ATOM 1242 N N . GLY A 1 163 ? -12.219 10.68 -9.047 1 94.81 163 GLY A N 1
ATOM 1243 C CA . GLY A 1 163 ? -13.602 10.414 -9.398 1 94.81 163 GLY A CA 1
ATOM 1244 C C . GLY A 1 163 ? -14.555 10.562 -8.227 1 94.81 163 GLY A C 1
ATOM 1245 O O . GLY A 1 163 ? -15.742 10.266 -8.352 1 94.81 163 GLY A O 1
ATOM 1246 N N . GLY A 1 164 ? -14.078 10.922 -7.125 1 93.75 164 GLY A N 1
ATOM 1247 C CA . GLY A 1 164 ? -14.953 11.227 -6 1 93.75 164 GLY A CA 1
ATOM 1248 C C . GLY A 1 164 ? -15.023 10.109 -4.977 1 93.75 164 GLY A C 1
ATOM 1249 O O . GLY A 1 164 ? -15.781 10.188 -4.016 1 93.75 164 GLY A O 1
ATOM 1250 N N . TRP A 1 165 ? -14.281 9.016 -5.219 1 95.75 165 TRP A N 1
ATOM 1251 C CA . TRP A 1 165 ? -14.188 7.949 -4.234 1 95.75 165 TRP A CA 1
ATOM 1252 C C . TRP A 1 165 ? -12.945 8.109 -3.373 1 95.75 165 TRP A C 1
ATOM 1254 O O . TRP A 1 165 ? -11.867 7.625 -3.734 1 95.75 165 TRP A O 1
ATOM 1264 N N . GLN A 1 166 ? -13.141 8.672 -2.252 1 91.5 166 GLN A N 1
ATOM 1265 C CA . GLN A 1 166 ? -12.039 8.953 -1.342 1 91.5 166 GLN A CA 1
ATOM 1266 C C . GLN A 1 166 ? -11.609 7.691 -0.591 1 91.5 166 GLN A C 1
ATOM 1268 O O . GLN A 1 166 ? -12.109 6.598 -0.866 1 91.5 166 GLN A O 1
ATOM 1273 N N . GLN A 1 167 ? -10.625 7.855 0.296 1 90.12 167 GLN A N 1
ATOM 1274 C CA . GLN A 1 167 ? -10.25 6.754 1.173 1 90.12 167 GLN A CA 1
ATOM 1275 C C . GLN A 1 167 ? -11.469 6.199 1.913 1 90.12 167 GLN A C 1
ATOM 1277 O O . GLN A 1 167 ? -12.234 6.957 2.51 1 90.12 167 GLN A O 1
ATOM 1282 N N . PRO A 1 168 ? -11.625 4.867 1.817 1 92.25 168 PRO A N 1
ATOM 1283 C CA . PRO A 1 168 ? -12.805 4.301 2.482 1 92.25 168 PRO A CA 1
ATOM 1284 C C . PRO A 1 168 ? -12.836 4.594 3.98 1 92.25 168 PRO A C 1
ATOM 1286 O O . PRO A 1 168 ? -11.844 4.363 4.68 1 92.25 168 PRO A O 1
ATOM 1289 N N . GLN A 1 169 ? -13.977 5.066 4.418 1 85.44 169 GLN A N 1
ATOM 1290 C CA . GLN A 1 169 ? -14.117 5.418 5.828 1 85.44 169 GLN A CA 1
ATOM 1291 C C . GLN A 1 169 ? -15.078 4.461 6.539 1 85.44 169 GLN A C 1
ATOM 1293 O O . GLN A 1 169 ? -14.766 3.949 7.613 1 85.44 169 GLN A O 1
ATOM 1298 N N . SER A 1 170 ? -16.234 4.223 5.918 1 92.44 170 SER A N 1
ATOM 1299 C CA . SER A 1 170 ? -17.219 3.35 6.559 1 92.44 170 SER A CA 1
ATOM 1300 C C . SER A 1 170 ? -16.875 1.88 6.34 1 92.44 170 SER A C 1
ATOM 1302 O O . SER A 1 170 ? -16.125 1.54 5.418 1 92.44 170 SER A O 1
ATOM 1304 N N . ALA A 1 171 ? -17.469 1.07 7.191 1 96 171 ALA A N 1
ATOM 1305 C CA . ALA A 1 171 ? -17.297 -0.372 7.039 1 96 171 ALA A CA 1
ATOM 1306 C C . ALA A 1 171 ? -17.781 -0.843 5.676 1 96 171 ALA A C 1
ATOM 1308 O O . ALA A 1 171 ? -17.172 -1.699 5.043 1 96 171 ALA A O 1
ATOM 1309 N N . ILE A 1 172 ? -18.891 -0.263 5.199 1 97.81 172 ILE A N 1
ATOM 1310 C CA . ILE A 1 172 ? -19.438 -0.63 3.904 1 97.81 172 ILE A CA 1
ATOM 1311 C C . ILE A 1 172 ? -18.484 -0.223 2.793 1 97.81 172 ILE A C 1
ATOM 1313 O O . ILE A 1 172 ? -18.188 -1.017 1.895 1 97.81 172 ILE A O 1
ATOM 1317 N N . ASP A 1 173 ? -17.922 1.021 2.846 1 97.19 173 ASP A N 1
ATOM 1318 C CA . ASP A 1 173 ? -16.938 1.476 1.862 1 97.19 173 ASP A CA 1
ATOM 1319 C C . ASP A 1 173 ? -15.766 0.505 1.77 1 97.19 173 ASP A C 1
ATOM 1321 O O . ASP A 1 173 ? -15.328 0.156 0.671 1 97.19 173 ASP A O 1
ATOM 1325 N N . LYS A 1 174 ? -15.32 0.121 2.926 1 97.44 174 LYS A N 1
ATOM 1326 C CA . LYS A 1 174 ? -14.164 -0.764 3 1 97.44 174 LYS A CA 1
ATOM 1327 C C . LYS A 1 174 ? -14.461 -2.115 2.357 1 97.44 174 LYS A C 1
ATOM 1329 O O . LYS A 1 174 ? -13.648 -2.641 1.594 1 97.44 174 LYS A O 1
ATOM 1334 N N . ALA A 1 175 ? -15.602 -2.678 2.627 1 98.25 175 ALA A N 1
ATOM 1335 C CA . ALA A 1 175 ? -15.977 -3.99 2.109 1 98.25 175 ALA A CA 1
ATOM 1336 C C . ALA A 1 175 ? -16.141 -3.953 0.593 1 98.25 175 ALA A C 1
ATOM 1338 O O . ALA A 1 175 ? -15.617 -4.812 -0.117 1 98.25 175 ALA A O 1
ATOM 1339 N N . ILE A 1 176 ? -16.812 -2.945 0.061 1 97.81 176 ILE A N 1
ATOM 1340 C CA . ILE A 1 176 ? -17.141 -2.953 -1.362 1 97.81 176 ILE A CA 1
ATOM 1341 C C . ILE A 1 176 ? -15.898 -2.588 -2.174 1 97.81 176 ILE A C 1
ATOM 1343 O O . ILE A 1 176 ? -15.703 -3.088 -3.285 1 97.81 176 ILE A O 1
ATOM 1347 N N . GLU A 1 177 ? -15.07 -1.698 -1.664 1 97.44 177 GLU A N 1
ATOM 1348 C CA . GLU A 1 177 ? -13.82 -1.424 -2.365 1 97.44 177 GLU A CA 1
ATOM 1349 C C . GLU A 1 177 ? -12.938 -2.668 -2.43 1 97.44 177 GLU A C 1
ATOM 1351 O O . GLU A 1 177 ? -12.344 -2.959 -3.469 1 97.44 177 GLU A O 1
ATOM 1356 N N . TRP A 1 178 ? -12.812 -3.314 -1.263 1 97.56 178 TRP A N 1
ATOM 1357 C CA . TRP A 1 178 ? -12.023 -4.539 -1.244 1 97.56 178 TRP A CA 1
ATOM 1358 C C . TRP A 1 178 ? -12.531 -5.531 -2.285 1 97.56 178 TRP A C 1
ATOM 1360 O O . TRP A 1 178 ? -11.742 -6.113 -3.033 1 97.56 178 TRP A O 1
ATOM 1370 N N . PHE A 1 179 ? -13.828 -5.77 -2.396 1 97.38 179 PHE A N 1
ATOM 1371 C CA . PHE A 1 179 ? -14.445 -6.699 -3.328 1 97.38 179 PHE A CA 1
ATOM 1372 C C . PHE A 1 179 ? -14.18 -6.285 -4.77 1 97.38 179 PHE A C 1
ATOM 1374 O O . PHE A 1 179 ? -13.984 -7.137 -5.641 1 97.38 179 PHE A O 1
ATOM 1381 N N . GLY A 1 180 ? -14.086 -5.004 -4.984 1 94.06 180 GLY A N 1
ATOM 1382 C CA . GLY A 1 180 ? -13.922 -4.496 -6.336 1 94.06 180 GLY A CA 1
ATOM 1383 C C . GLY A 1 180 ? -12.469 -4.426 -6.77 1 94.06 180 GLY A C 1
ATOM 1384 O O . GLY A 1 180 ? -12.172 -4.395 -7.965 1 94.06 180 GLY A O 1
ATOM 1385 N N . PHE A 1 181 ? -11.555 -4.43 -5.836 1 95.25 181 PHE A N 1
ATOM 1386 C CA . PHE A 1 181 ? -10.18 -4.152 -6.23 1 95.25 181 PHE A CA 1
ATOM 1387 C C . PHE A 1 181 ? -9.234 -5.219 -5.688 1 95.25 181 PHE A C 1
ATOM 1389 O O . PHE A 1 181 ? -8.594 -5.938 -6.457 1 95.25 181 PHE A O 1
ATOM 1396 N N . ASP A 1 182 ? -9.219 -5.395 -4.379 1 96.38 182 ASP A N 1
ATOM 1397 C CA . ASP A 1 182 ? -8.305 -6.367 -3.793 1 96.38 182 ASP A CA 1
ATOM 1398 C C . ASP A 1 182 ? -8.625 -7.781 -4.273 1 96.38 182 ASP A C 1
ATOM 1400 O O . ASP A 1 182 ? -7.719 -8.586 -4.496 1 96.38 182 ASP A O 1
ATOM 1404 N N . PHE A 1 183 ? -9.922 -8.062 -4.383 1 96.25 183 PHE A N 1
ATOM 1405 C CA . PHE A 1 183 ? -10.352 -9.375 -4.832 1 96.25 183 PHE A CA 1
ATOM 1406 C C . PHE A 1 183 ? -9.781 -9.695 -6.207 1 96.25 183 PHE A C 1
ATOM 1408 O O . PHE A 1 183 ? -9.391 -10.836 -6.477 1 96.25 183 PHE A O 1
ATOM 1415 N N . GLU A 1 184 ? -9.625 -8.719 -7.012 1 92.19 184 GLU A N 1
ATOM 1416 C CA . GLU A 1 184 ? -9.133 -8.914 -8.367 1 92.19 184 GLU A CA 1
ATOM 1417 C C . GLU A 1 184 ? -7.613 -8.773 -8.43 1 92.19 184 GLU A C 1
ATOM 1419 O O . GLU A 1 184 ? -6.934 -9.617 -9.023 1 92.19 184 GLU A O 1
ATOM 1424 N N . TYR A 1 185 ? -7.113 -7.801 -7.789 1 93.44 185 TYR A N 1
ATOM 1425 C CA . TYR A 1 185 ? -5.727 -7.422 -8.039 1 93.44 185 TYR A CA 1
ATOM 1426 C C . TYR A 1 185 ? -4.809 -7.988 -6.961 1 93.44 185 TYR A C 1
ATOM 1428 O O . TYR A 1 185 ? -3.582 -7.922 -7.086 1 93.44 185 TYR A O 1
ATOM 1436 N N . GLY A 1 186 ? -5.367 -8.508 -5.883 1 94.75 186 GLY A N 1
ATOM 1437 C CA . GLY A 1 186 ? -4.582 -9.039 -4.781 1 94.75 186 GLY A CA 1
ATOM 1438 C C . GLY A 1 186 ? -3.869 -7.969 -3.98 1 94.75 186 GLY A C 1
ATOM 1439 O O . GLY A 1 186 ? -3.127 -8.273 -3.045 1 94.75 186 GLY A O 1
ATOM 1440 N N . GLU A 1 187 ? -4.016 -6.73 -4.406 1 94.56 187 GLU A N 1
ATOM 1441 C CA . GLU A 1 187 ? -3.41 -5.562 -3.771 1 94.56 187 GLU A CA 1
ATOM 1442 C C . GLU A 1 187 ? -4.418 -4.426 -3.631 1 94.56 187 GLU A C 1
ATOM 1444 O O . GLU A 1 187 ? -5.395 -4.359 -4.379 1 94.56 187 GLU A O 1
ATOM 1449 N N . PRO A 1 188 ? -4.172 -3.518 -2.635 1 94.81 188 PRO A N 1
ATOM 1450 C CA . PRO A 1 188 ? -5.047 -2.35 -2.545 1 94.81 188 PRO A CA 1
ATOM 1451 C C . PRO A 1 188 ? -4.812 -1.349 -3.676 1 94.81 188 PRO A C 1
ATOM 1453 O O . PRO A 1 188 ? -3.777 -1.397 -4.344 1 94.81 188 PRO A O 1
ATOM 1456 N N . PRO A 1 189 ? -5.758 -0.422 -3.854 1 95.44 189 PRO A N 1
ATOM 1457 C CA . PRO A 1 189 ? -5.684 0.539 -4.957 1 95.44 189 PRO A CA 1
ATOM 1458 C C . PRO A 1 189 ? -4.453 1.441 -4.867 1 95.44 189 PRO A C 1
ATOM 1460 O O . PRO A 1 189 ? -4.031 2.014 -5.875 1 95.44 189 PRO A O 1
ATOM 1463 N N . GLU A 1 190 ? -3.82 1.563 -3.744 1 94.56 190 GLU A N 1
ATOM 1464 C CA . GLU A 1 190 ? -2.693 2.467 -3.535 1 94.56 190 GLU A CA 1
ATOM 1465 C C . GLU A 1 190 ? -1.47 2.016 -4.328 1 94.56 190 GLU A C 1
ATOM 1467 O O . GLU A 1 190 ? -0.6 2.828 -4.652 1 94.56 190 GLU A O 1
ATOM 1472 N N . VAL A 1 191 ? -1.453 0.71 -4.688 1 93.06 191 VAL A N 1
ATOM 1473 C CA . VAL A 1 191 ? -0.231 0.146 -5.25 1 93.06 191 VAL A CA 1
ATOM 1474 C C . VAL A 1 191 ? -0.408 -0.072 -6.75 1 93.06 191 VAL A C 1
ATOM 1476 O O . VAL A 1 191 ? 0.543 0.07 -7.523 1 93.06 191 VAL A O 1
ATOM 1479 N N . SER A 1 192 ? -1.534 -0.295 -7.219 1 94.44 192 SER A N 1
ATOM 1480 C CA . SER A 1 192 ? -1.8 -0.787 -8.562 1 94.44 192 SER A CA 1
ATOM 1481 C C . SER A 1 192 ? -1.801 0.353 -9.578 1 94.44 192 SER A C 1
ATOM 1483 O O . SER A 1 192 ? -2.32 1.436 -9.305 1 94.44 192 SER A O 1
ATOM 1485 N N . SER A 1 193 ? -1.277 0.046 -10.742 1 95.12 193 SER A N 1
ATOM 1486 C CA . SER A 1 193 ? -1.26 0.991 -11.859 1 95.12 193 SER A CA 1
ATOM 1487 C C . SER A 1 193 ? -2.662 1.217 -12.414 1 95.12 193 SER A C 1
ATOM 1489 O O . SER A 1 193 ? -3.457 0.279 -12.5 1 95.12 193 SER A O 1
ATOM 1491 N N . THR A 1 194 ? -2.916 2.461 -12.68 1 95.06 194 THR A N 1
ATOM 1492 C CA . THR A 1 194 ? -4.109 2.754 -13.461 1 95.06 194 THR A CA 1
ATOM 1493 C C . THR A 1 194 ? -3.855 2.514 -14.945 1 95.06 194 THR A C 1
ATOM 1495 O O . THR A 1 194 ? -4.656 1.86 -15.625 1 95.06 194 THR A O 1
ATOM 1498 N N . LYS A 1 195 ? -2.744 2.896 -15.422 1 92.56 195 LYS A N 1
ATOM 1499 C CA . LYS A 1 195 ? -2.406 2.889 -16.844 1 92.56 195 LYS A CA 1
ATOM 1500 C C . LYS A 1 195 ? -2.342 1.464 -17.375 1 92.56 195 LYS A C 1
ATOM 1502 O O . LYS A 1 195 ? -2.891 1.174 -18.453 1 92.56 195 LYS A O 1
ATOM 1507 N N . GLU A 1 196 ? -1.729 0.563 -16.578 1 87.5 196 GLU A N 1
ATOM 1508 C CA . GLU A 1 196 ? -1.37 -0.739 -17.125 1 87.5 196 GLU A CA 1
ATOM 1509 C C . GLU A 1 196 ? -2.213 -1.852 -16.516 1 87.5 196 GLU A C 1
ATOM 1511 O O . GLU A 1 196 ? -2.039 -3.025 -16.844 1 87.5 196 GLU A O 1
ATOM 1516 N N . ALA A 1 197 ? -3.062 -1.449 -15.602 1 79.38 197 ALA A N 1
ATOM 1517 C CA . ALA A 1 197 ? -3.869 -2.494 -14.977 1 79.38 197 ALA A CA 1
ATOM 1518 C C . ALA A 1 197 ? -4.762 -3.186 -16 1 79.38 197 ALA A C 1
ATOM 1520 O O . ALA A 1 197 ? -5.316 -2.535 -16.891 1 79.38 197 ALA A O 1
ATOM 1521 N N . VAL A 1 198 ? -4.68 -4.469 -15.883 1 64.38 198 VAL A N 1
ATOM 1522 C CA . VAL A 1 198 ? -5.566 -5.254 -16.734 1 64.38 198 VAL A CA 1
ATOM 1523 C C . VAL A 1 198 ? -7.008 -5.113 -16.25 1 64.38 198 VAL A C 1
ATOM 1525 O O . VAL A 1 198 ? -7.309 -5.402 -15.086 1 64.38 198 VAL A O 1
ATOM 1528 N N . VAL A 1 199 ? -7.691 -4.059 -16.641 1 56.81 199 VAL A N 1
ATOM 1529 C CA . VAL A 1 199 ? -9.055 -3.824 -16.172 1 56.81 199 VAL A CA 1
ATOM 1530 C C . VAL A 1 199 ? -9.984 -4.898 -16.734 1 56.81 199 VAL A C 1
ATOM 1532 O O . VAL A 1 199 ? -9.984 -5.172 -17.938 1 56.81 199 VAL A O 1
ATOM 1535 N N . ALA A 1 200 ? -10.32 -5.809 -15.773 1 52.88 200 ALA A N 1
ATOM 1536 C CA . ALA A 1 200 ? -11.422 -6.668 -16.203 1 52.88 200 ALA A CA 1
ATOM 1537 C C . ALA A 1 200 ? -12.523 -5.852 -16.859 1 52.88 200 ALA A C 1
ATOM 1539 O O . ALA A 1 200 ? -13.055 -4.914 -16.266 1 52.88 200 ALA A O 1
ATOM 1540 N N . LEU A 1 201 ? -12.32 -5.488 -17.969 1 44.88 201 LEU A N 1
ATOM 1541 C CA . LEU A 1 201 ? -13.359 -4.812 -18.734 1 44.88 201 LEU A CA 1
ATOM 1542 C C . LEU A 1 201 ? -14.719 -5.453 -18.484 1 44.88 201 LEU A C 1
ATOM 1544 O O . LEU A 1 201 ? -14.828 -6.676 -18.391 1 44.88 201 LEU A O 1
ATOM 1548 N N . GLY A 1 202 ? -15.695 -4.535 -18.141 1 46.31 202 GLY A N 1
ATOM 1549 C CA . GLY A 1 202 ? -17.141 -4.492 -18.062 1 46.31 202 GLY A CA 1
ATOM 1550 C C . GLY A 1 202 ? -17.75 -5.82 -17.656 1 46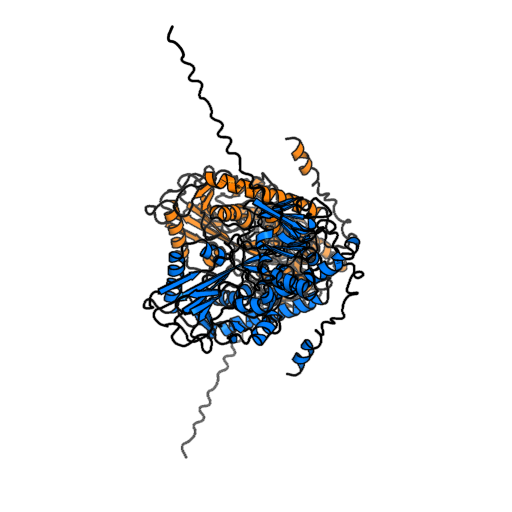.31 202 GLY A C 1
ATOM 1551 O O . GLY A 1 202 ? -17.156 -6.57 -16.875 1 46.31 202 GLY A O 1
ATOM 1552 N N . ASP A 1 203 ? -18.734 -6.227 -18.406 1 51.59 203 ASP A N 1
ATOM 1553 C CA . ASP A 1 203 ? -19.734 -7.297 -18.359 1 51.59 203 ASP A CA 1
ATOM 1554 C C . ASP A 1 203 ? -19.078 -8.648 -18.656 1 51.59 203 ASP A C 1
ATOM 1556 O O . ASP A 1 203 ? -19.703 -9.523 -19.266 1 51.59 203 ASP A O 1
ATOM 1560 N N . GLU A 1 204 ? -17.812 -8.789 -18.219 1 61.41 204 GLU A N 1
ATOM 1561 C CA . GLU A 1 204 ? -17.188 -10.055 -18.578 1 61.41 204 GLU A CA 1
ATOM 1562 C C . GLU A 1 204 ? -17.703 -11.195 -17.703 1 61.41 204 GLU A C 1
ATOM 1564 O O . GLU A 1 204 ? -17.969 -10.992 -16.516 1 61.41 204 GLU A O 1
ATOM 1569 N N . THR A 1 205 ? -18.125 -12.172 -18.375 1 66.31 205 THR A N 1
ATOM 1570 C CA . THR A 1 205 ? -18.5 -13.422 -17.719 1 66.31 205 THR A CA 1
ATOM 1571 C C . THR A 1 205 ? -17.266 -14.25 -17.375 1 66.31 205 THR A C 1
ATOM 1573 O O . THR A 1 205 ? -16.453 -14.547 -18.266 1 66.31 205 THR A O 1
ATOM 1576 N N . ILE A 1 206 ? -16.969 -14.398 -16.109 1 84.12 206 ILE A N 1
ATOM 1577 C CA . ILE A 1 206 ? -15.852 -15.258 -15.711 1 84.12 206 ILE A CA 1
ATOM 1578 C C . ILE A 1 206 ? -16.406 -16.547 -15.086 1 84.12 206 ILE A C 1
ATOM 1580 O O . ILE A 1 206 ? -17.391 -16.516 -14.359 1 84.12 206 ILE A O 1
ATOM 1584 N N . ASP A 1 207 ? -15.797 -17.656 -15.469 1 91.75 207 ASP A N 1
ATOM 1585 C CA . ASP A 1 207 ? -16.281 -18.969 -15.086 1 91.75 207 ASP A CA 1
ATOM 1586 C C . ASP A 1 207 ? -15.484 -19.531 -13.914 1 91.75 207 ASP A C 1
ATOM 1588 O O . ASP A 1 207 ? -14.266 -19.719 -14.023 1 91.75 207 ASP A O 1
ATOM 1592 N N . TYR A 1 208 ? -16.188 -19.781 -12.859 1 94.94 208 TYR A N 1
ATOM 1593 C CA . TYR A 1 208 ? -15.617 -20.547 -11.758 1 94.94 208 TYR A CA 1
ATOM 1594 C C . TYR A 1 208 ? -15.57 -22.031 -12.102 1 94.94 208 TYR A C 1
ATOM 1596 O O . TYR A 1 208 ? -16.578 -22.625 -12.477 1 94.94 208 TYR A O 1
ATOM 1604 N N . ILE A 1 209 ? -14.406 -22.672 -11.953 1 95.5 209 ILE A N 1
ATOM 1605 C CA . ILE A 1 209 ? -14.242 -24.062 -12.367 1 95.5 209 ILE A CA 1
ATOM 1606 C C . ILE A 1 209 ? -14.664 -25 -11.234 1 95.5 209 ILE A C 1
ATOM 1608 O O . ILE A 1 209 ? -14.086 -24.953 -10.148 1 95.5 209 ILE A O 1
ATOM 1612 N N . THR A 1 210 ? -15.633 -25.828 -11.5 1 94.06 210 THR A N 1
ATOM 1613 C CA . THR A 1 210 ? -16.172 -26.75 -10.508 1 94.06 210 THR A CA 1
ATOM 1614 C C . THR A 1 210 ? -15.914 -28.203 -10.906 1 94.06 210 THR A C 1
ATOM 1616 O O . THR A 1 210 ? -16.469 -29.125 -10.305 1 94.06 210 THR A O 1
ATOM 1619 N N . ASP A 1 211 ? -15.148 -28.422 -11.914 1 94.75 211 ASP A N 1
ATOM 1620 C CA . ASP A 1 211 ? -14.945 -29.75 -12.484 1 94.75 211 ASP A CA 1
ATOM 1621 C C . ASP A 1 211 ? -14.266 -30.672 -11.477 1 94.75 211 ASP A C 1
ATOM 1623 O O . ASP A 1 211 ? -13.242 -30.328 -10.898 1 94.75 211 ASP A O 1
ATOM 1627 N N . ASP A 1 212 ? -14.828 -31.875 -11.352 1 93 212 ASP A N 1
ATOM 1628 C CA . ASP A 1 212 ? -14.352 -32.844 -10.359 1 93 212 ASP A CA 1
ATOM 1629 C C . ASP A 1 212 ? -12.938 -33.312 -10.695 1 93 212 ASP A C 1
ATOM 1631 O O . ASP A 1 212 ? -12.227 -33.812 -9.828 1 93 212 ASP A O 1
ATOM 1635 N N . ARG A 1 213 ? -12.578 -33.188 -11.906 1 93.31 213 ARG A N 1
ATOM 1636 C CA . ARG A 1 213 ? -11.242 -33.594 -12.32 1 93.31 213 ARG A CA 1
ATOM 1637 C C . ARG A 1 213 ? -10.195 -32.594 -11.914 1 93.31 213 ARG A C 1
ATOM 1639 O O . ARG A 1 213 ? -9 -32.875 -11.906 1 93.31 213 ARG A O 1
ATOM 1646 N N . GLY A 1 214 ? -10.625 -31.375 -11.586 1 94.31 214 GLY A N 1
ATOM 1647 C CA . GLY A 1 214 ? -9.727 -30.297 -11.195 1 94.31 214 GLY A CA 1
ATOM 1648 C C . GLY A 1 214 ? -9.352 -29.391 -12.352 1 94.31 214 GLY A C 1
ATOM 1649 O O . GLY A 1 214 ? -9.469 -29.781 -13.516 1 94.31 214 GLY A O 1
ATOM 1650 N N . PHE A 1 215 ? -8.898 -28.203 -12.016 1 95.69 215 PHE A N 1
ATOM 1651 C CA . PHE A 1 215 ? -8.547 -27.188 -13 1 95.69 215 PHE A CA 1
ATOM 1652 C C . PHE A 1 215 ? -7.27 -27.562 -13.742 1 95.69 215 PHE A C 1
ATOM 1654 O O . PHE A 1 215 ? -7.047 -27.125 -14.875 1 95.69 215 PHE A O 1
ATOM 1661 N N . GLY A 1 216 ? -6.434 -28.391 -13.164 1 94.88 216 GLY A N 1
ATOM 1662 C CA . GLY A 1 216 ? -5.16 -28.812 -13.734 1 94.88 216 GLY A CA 1
ATOM 1663 C C . GLY A 1 216 ? -5.305 -29.594 -15.016 1 94.88 216 GLY A C 1
ATOM 1664 O O . GLY A 1 216 ? -4.332 -29.781 -15.75 1 94.88 216 GLY A O 1
ATOM 1665 N N . GLN A 1 217 ? -6.52 -30 -15.328 1 94.06 217 GLN A N 1
ATOM 1666 C CA . GLN A 1 217 ? -6.793 -30.766 -16.531 1 94.06 217 GLN A CA 1
ATOM 1667 C C . GLN A 1 217 ? -6.398 -29.984 -17.781 1 94.06 217 GLN A C 1
ATOM 1669 O O . GLN A 1 217 ? -6.09 -30.562 -18.828 1 94.06 217 GLN A O 1
ATOM 1674 N N . ILE A 1 218 ? -6.359 -28.703 -17.609 1 96.19 218 ILE A N 1
ATOM 1675 C CA . ILE A 1 218 ? -6.039 -27.859 -18.766 1 96.19 218 ILE A CA 1
ATOM 1676 C C . ILE A 1 218 ? -4.637 -28.203 -19.266 1 96.19 218 ILE A C 1
ATOM 1678 O O . ILE A 1 218 ? -4.352 -28.078 -20.469 1 96.19 218 ILE A O 1
ATOM 1682 N N . PHE A 1 219 ? -3.805 -28.672 -18.422 1 95.94 219 PHE A N 1
ATOM 1683 C CA . PHE A 1 219 ? -2.418 -28.922 -18.797 1 95.94 219 PHE A CA 1
ATOM 1684 C C . PHE A 1 219 ? -2.287 -30.25 -19.531 1 95.94 219 PHE A C 1
ATOM 1686 O O . PHE A 1 219 ? -1.27 -30.516 -20.172 1 95.94 219 PHE A O 1
ATOM 1693 N N . ASP A 1 220 ? -3.316 -31.062 -19.438 1 89.69 220 ASP A N 1
ATOM 1694 C CA . ASP A 1 220 ? -3.352 -32.25 -20.297 1 89.69 220 ASP A CA 1
ATOM 1695 C C . ASP A 1 220 ? -3.5 -31.844 -21.766 1 89.69 220 ASP A C 1
ATOM 1697 O O . ASP A 1 220 ? -2.93 -32.469 -22.656 1 89.69 220 ASP A O 1
ATOM 1701 N N . GLU A 1 221 ? -4.293 -30.875 -21.953 1 91.38 221 GLU A N 1
ATOM 1702 C CA . GLU A 1 221 ? -4.449 -30.344 -23.312 1 91.38 221 GLU A CA 1
ATOM 1703 C C . GLU A 1 221 ? -3.164 -29.688 -23.797 1 91.38 221 GLU A C 1
ATOM 1705 O O . GLU A 1 221 ? -2.793 -29.828 -24.969 1 91.38 221 GLU A O 1
ATOM 1710 N N . VAL A 1 222 ? -2.459 -29.016 -22.984 1 95.12 222 VAL A N 1
ATOM 1711 C CA . VAL A 1 222 ? -1.284 -28.234 -23.359 1 95.12 222 VAL A CA 1
ATOM 1712 C C . VAL A 1 222 ? -0.077 -29.141 -23.516 1 95.12 222 VAL A C 1
ATOM 1714 O O . VAL A 1 222 ? 0.664 -29.047 -24.5 1 95.12 222 VAL A O 1
ATOM 1717 N N . ALA A 1 223 ? 0.093 -30.094 -22.609 1 94.06 223 ALA A N 1
ATOM 1718 C CA . ALA A 1 223 ? 1.361 -30.812 -22.531 1 94.06 223 ALA A CA 1
ATOM 1719 C C . ALA A 1 223 ? 1.135 -32.281 -22.25 1 94.06 223 ALA A C 1
ATOM 1721 O O . ALA A 1 223 ? 1.984 -32.938 -21.656 1 94.06 223 ALA A O 1
ATOM 1722 N N . GLY A 1 224 ? 0.002 -32.781 -22.688 1 94.75 224 GLY A N 1
ATOM 1723 C CA . GLY A 1 224 ? -0.31 -34.188 -22.484 1 94.75 224 GLY A CA 1
ATOM 1724 C C . GLY A 1 224 ? 0.7 -35.125 -23.125 1 94.75 224 GLY A C 1
ATOM 1725 O O . GLY A 1 224 ? 0.904 -36.25 -22.641 1 94.75 224 GLY A O 1
ATOM 1726 N N . PHE A 1 225 ? 1.413 -34.688 -24.156 1 95.5 225 PHE A N 1
ATOM 1727 C CA . PHE A 1 225 ? 2.402 -35.5 -24.859 1 95.5 225 PHE A CA 1
ATOM 1728 C C . PHE A 1 225 ? 3.559 -35.844 -23.953 1 95.5 225 PHE A C 1
ATOM 1730 O O . PHE A 1 225 ? 4.211 -36.875 -24.141 1 95.5 225 PHE A O 1
ATOM 1737 N N . LEU A 1 226 ? 3.77 -35.125 -22.922 1 96.88 226 LEU A N 1
ATOM 1738 C CA . LEU A 1 226 ? 4.875 -35.344 -21.984 1 96.88 226 LEU A CA 1
ATOM 1739 C C . LEU A 1 226 ? 4.637 -36.594 -21.156 1 96.88 226 LEU A C 1
ATOM 1741 O O . LEU A 1 226 ? 5.562 -37.125 -20.516 1 96.88 226 LEU A O 1
ATOM 1745 N N . LYS A 1 227 ? 3.424 -37.062 -21.125 1 94.06 227 LYS A N 1
ATOM 1746 C CA . LYS A 1 227 ? 3.074 -38.25 -20.328 1 94.06 227 LYS A CA 1
ATOM 1747 C C . LYS A 1 227 ? 3.281 -39.531 -21.109 1 94.06 227 LYS A C 1
ATOM 1749 O O . LYS A 1 227 ? 3.236 -40.625 -20.547 1 94.06 227 LYS A O 1
ATOM 1754 N N . THR A 1 228 ? 3.58 -39.406 -22.359 1 95.06 228 THR A N 1
ATOM 1755 C CA . THR A 1 228 ? 3.803 -40.594 -23.172 1 95.06 228 THR A CA 1
ATOM 1756 C C . THR A 1 228 ? 5.164 -41.219 -22.875 1 95.06 228 THR A C 1
ATOM 1758 O O . THR A 1 228 ? 6.078 -40.531 -22.422 1 95.06 228 THR A O 1
ATOM 1761 N N . PRO A 1 229 ? 5.312 -42.438 -23.125 1 95.12 229 PRO A N 1
ATOM 1762 C CA . PRO A 1 229 ? 6.582 -43.125 -22.844 1 95.12 229 PRO A CA 1
ATOM 1763 C C . PRO A 1 229 ? 7.766 -42.469 -23.547 1 95.12 229 PRO A C 1
ATOM 1765 O O . PRO A 1 229 ? 8.883 -42.438 -23.016 1 95.12 229 PRO A O 1
ATOM 1768 N N . GLU A 1 230 ? 7.543 -41.969 -24.688 1 94.19 230 GLU A N 1
ATOM 1769 C CA . GLU A 1 230 ? 8.594 -41.344 -25.484 1 94.19 230 GLU A CA 1
ATOM 1770 C C . GLU A 1 230 ? 9.117 -40.062 -24.828 1 94.19 230 GLU A C 1
ATOM 1772 O O . GLU A 1 230 ? 10.289 -39.719 -24.984 1 94.19 230 GLU A O 1
ATOM 1777 N N . TYR A 1 231 ? 8.227 -39.406 -24.094 1 94.88 231 TYR A N 1
ATOM 1778 C CA . TYR A 1 231 ? 8.602 -38.062 -23.656 1 94.88 231 TYR A CA 1
ATOM 1779 C C . TYR A 1 231 ? 8.57 -37.969 -22.125 1 94.88 231 TYR A C 1
ATOM 1781 O O . TYR A 1 231 ? 8.898 -36.906 -21.562 1 94.88 231 TYR A O 1
ATOM 1789 N N . ILE A 1 232 ? 8.273 -39 -21.453 1 91.94 232 ILE A N 1
ATOM 1790 C CA . ILE A 1 232 ? 8.062 -39 -20 1 91.94 232 ILE A CA 1
ATOM 1791 C C . ILE A 1 232 ? 9.328 -38.531 -19.297 1 91.94 232 ILE A C 1
ATOM 1793 O O . ILE A 1 232 ? 9.258 -37.906 -18.234 1 91.94 232 ILE A O 1
ATOM 1797 N N . ASN A 1 233 ? 10.453 -38.75 -19.875 1 92.75 233 ASN A N 1
ATOM 1798 C CA . ASN A 1 233 ? 11.727 -38.406 -19.25 1 92.75 233 ASN A CA 1
ATOM 1799 C C . ASN A 1 233 ? 12.125 -36.969 -19.531 1 92.75 233 ASN A C 1
ATOM 1801 O O . ASN A 1 233 ? 13.141 -36.5 -19.016 1 92.75 233 ASN A O 1
ATOM 1805 N N . HIS A 1 234 ? 11.297 -36.281 -20.234 1 96.06 234 HIS A N 1
ATOM 1806 C CA . HIS A 1 234 ? 11.57 -34.875 -20.531 1 96.06 234 HIS A CA 1
ATOM 1807 C C . HIS A 1 234 ? 11.211 -34 -19.344 1 96.06 234 HIS A C 1
ATOM 1809 O O . HIS A 1 234 ? 11.594 -32.812 -19.297 1 96.06 234 HIS A O 1
ATOM 1815 N N . THR A 1 235 ? 10.461 -34.5 -18.438 1 97.31 235 THR A N 1
ATOM 1816 C CA . THR A 1 235 ? 10.086 -33.75 -17.234 1 97.31 235 THR A CA 1
ATOM 1817 C C . THR A 1 235 ? 10.727 -34.375 -15.992 1 97.31 235 THR A C 1
ATOM 1819 O O . THR A 1 235 ? 10.516 -35.531 -15.695 1 97.31 235 THR A O 1
ATOM 1822 N N . ARG A 1 236 ? 11.492 -33.562 -15.359 1 97.5 236 ARG A N 1
ATOM 1823 C CA . ARG A 1 236 ? 12.117 -33.969 -14.109 1 97.5 236 ARG A CA 1
ATOM 1824 C C . ARG A 1 236 ? 11.469 -33.281 -12.922 1 97.5 236 ARG A C 1
ATOM 1826 O O . ARG A 1 236 ? 11.664 -32.094 -12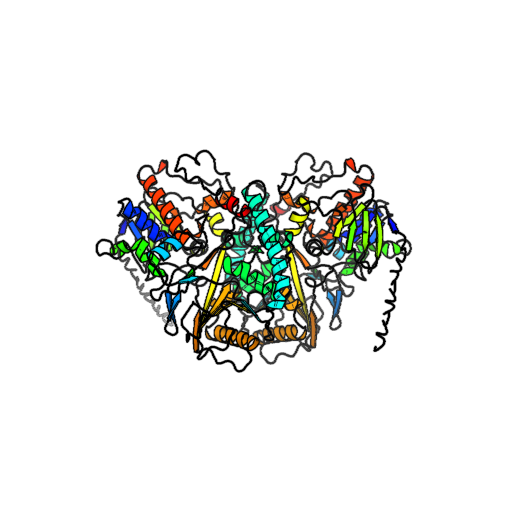.711 1 97.5 236 ARG A O 1
ATOM 1833 N N . LEU A 1 237 ? 10.75 -34.062 -12.086 1 97.31 237 LEU A N 1
ATOM 1834 C CA . LEU A 1 237 ? 10.07 -33.562 -10.898 1 97.31 237 LEU A CA 1
ATOM 1835 C C . LEU A 1 237 ? 10.977 -33.625 -9.672 1 97.31 237 LEU A C 1
ATOM 1837 O O . LEU A 1 237 ? 12.047 -34.25 -9.727 1 97.31 237 LEU A O 1
ATOM 1841 N N . ASN A 1 238 ? 10.594 -32.969 -8.617 1 97.88 238 ASN A N 1
ATOM 1842 C CA . ASN A 1 238 ? 11.312 -32.969 -7.352 1 97.88 238 ASN A CA 1
ATOM 1843 C C . ASN A 1 238 ? 12.742 -32.469 -7.531 1 97.88 238 ASN A C 1
ATOM 1845 O O . ASN A 1 238 ? 13.672 -32.969 -6.891 1 97.88 238 ASN A O 1
ATOM 1849 N N . GLN A 1 239 ? 12.945 -31.562 -8.469 1 97.62 239 GLN A N 1
ATOM 1850 C CA . GLN A 1 239 ? 14.234 -30.938 -8.734 1 97.62 239 GLN A CA 1
ATOM 1851 C C . GLN A 1 239 ? 14.188 -29.438 -8.484 1 97.62 239 GLN A C 1
ATOM 1853 O O . GLN A 1 239 ? 13.82 -28.672 -9.367 1 97.62 239 GLN A O 1
ATOM 1858 N N . LYS A 1 240 ? 14.68 -29.094 -7.309 1 98.25 240 LYS A N 1
ATOM 1859 C CA . LYS A 1 240 ? 14.672 -27.688 -6.938 1 98.25 240 LYS A CA 1
ATOM 1860 C C . LYS A 1 240 ? 15.961 -27 -7.367 1 98.25 240 LYS A C 1
ATOM 1862 O O . LYS A 1 240 ? 17.031 -27.281 -6.816 1 98.25 240 LYS A O 1
ATOM 1867 N N . VAL A 1 241 ? 15.875 -26.125 -8.305 1 98.62 241 VAL A N 1
ATOM 1868 C CA . VAL A 1 241 ? 17.031 -25.391 -8.812 1 98.62 241 VAL A CA 1
ATOM 1869 C C . VAL A 1 241 ? 17.516 -24.391 -7.758 1 98.62 241 VAL A C 1
ATOM 1871 O O . VAL A 1 241 ? 16.719 -23.656 -7.172 1 98.62 241 VAL A O 1
ATOM 1874 N N . VAL A 1 242 ? 18.828 -24.312 -7.523 1 98.25 242 VAL A N 1
ATOM 1875 C CA . VAL A 1 242 ? 19.344 -23.391 -6.512 1 98.25 242 VAL A CA 1
ATOM 1876 C C . VAL A 1 242 ? 20.422 -22.5 -7.121 1 98.25 242 VAL A C 1
ATOM 1878 O O . VAL A 1 242 ? 20.812 -21.484 -6.535 1 98.25 242 VAL A O 1
ATOM 1881 N N . SER A 1 243 ? 20.906 -22.922 -8.336 1 98.44 243 SER A N 1
ATOM 1882 C CA . SER A 1 243 ? 21.953 -22.125 -8.961 1 98.44 243 SER A CA 1
ATOM 1883 C C . SER A 1 243 ? 21.891 -22.203 -10.477 1 98.44 243 SER A C 1
ATOM 1885 O O . SER A 1 243 ? 21.578 -23.266 -11.031 1 98.44 243 SER A O 1
ATOM 1887 N N . ILE A 1 244 ? 22.188 -21.125 -11.156 1 98.69 244 ILE A N 1
ATOM 1888 C CA . ILE A 1 244 ? 22.281 -21.016 -12.609 1 98.69 244 ILE A CA 1
ATOM 1889 C C . ILE A 1 244 ? 23.594 -20.328 -12.992 1 98.69 244 ILE A C 1
ATOM 1891 O O . ILE A 1 244 ? 23.75 -19.125 -12.773 1 98.69 244 ILE A O 1
ATOM 1895 N N . ASP A 1 245 ? 24.516 -21.078 -13.539 1 98.56 245 ASP A N 1
ATOM 1896 C CA . ASP A 1 245 ? 25.812 -20.562 -13.969 1 98.56 245 ASP A CA 1
ATOM 1897 C C . ASP A 1 245 ? 25.828 -20.297 -15.469 1 98.56 245 ASP A C 1
ATOM 1899 O O . ASP A 1 245 ? 25.859 -21.219 -16.281 1 98.56 245 ASP A O 1
ATOM 1903 N N . HIS A 1 246 ? 25.766 -19.031 -15.828 1 97.62 246 HIS A N 1
ATOM 1904 C CA . HIS A 1 246 ? 25.75 -18.625 -17.234 1 97.62 246 HIS A CA 1
ATOM 1905 C C . HIS A 1 246 ? 27.016 -17.828 -17.578 1 97.62 246 HIS A C 1
ATOM 1907 O O . HIS A 1 246 ? 26.953 -16.859 -18.344 1 97.62 246 HIS A O 1
ATOM 1913 N N . THR A 1 247 ? 28.094 -18.203 -17.016 1 96.88 247 THR A N 1
ATOM 1914 C CA . THR A 1 247 ? 29.391 -17.578 -17.281 1 96.88 247 THR A CA 1
ATOM 1915 C C . THR A 1 247 ? 29.875 -17.891 -18.688 1 96.88 247 THR A C 1
ATOM 1917 O O . THR A 1 247 ? 30.469 -17.047 -19.344 1 96.88 247 THR A O 1
ATOM 1920 N N . ASP A 1 248 ? 29.641 -19.125 -19.078 1 94.12 248 ASP A N 1
ATOM 1921 C CA . ASP A 1 248 ? 30.047 -19.578 -20.422 1 94.12 248 ASP A CA 1
ATOM 1922 C C . ASP A 1 248 ? 29.094 -19.016 -21.484 1 94.12 248 ASP A C 1
ATOM 1924 O O . ASP A 1 248 ? 27.891 -18.969 -21.297 1 94.12 248 ASP A O 1
ATOM 1928 N N . ASP A 1 249 ? 29.625 -18.656 -22.625 1 90.44 249 ASP A N 1
ATOM 1929 C CA . ASP A 1 249 ? 28.828 -18.047 -23.688 1 90.44 249 ASP A CA 1
ATOM 1930 C C . ASP A 1 249 ? 28.125 -19.094 -24.531 1 90.44 249 ASP A C 1
ATOM 1932 O O . ASP A 1 249 ? 27.234 -18.766 -25.312 1 90.44 249 ASP A O 1
ATOM 1936 N N . LEU A 1 250 ? 28.5 -20.344 -24.25 1 91.75 250 LEU A N 1
ATOM 1937 C CA . LEU A 1 250 ? 27.953 -21.359 -25.156 1 91.75 250 LEU A CA 1
ATOM 1938 C C . LEU A 1 250 ? 27.031 -22.312 -24.391 1 91.75 250 LEU A C 1
ATOM 1940 O O . LEU A 1 250 ? 26.281 -23.078 -25.016 1 91.75 250 LEU A O 1
ATOM 1944 N N . SER A 1 251 ? 27.094 -22.203 -23.094 1 95.25 251 SER A N 1
ATOM 1945 C CA . SER A 1 251 ? 26.25 -23.125 -22.344 1 95.25 251 SER A CA 1
ATOM 1946 C C . SER A 1 251 ? 25.938 -22.562 -20.953 1 95.25 251 SER A C 1
ATOM 1948 O O 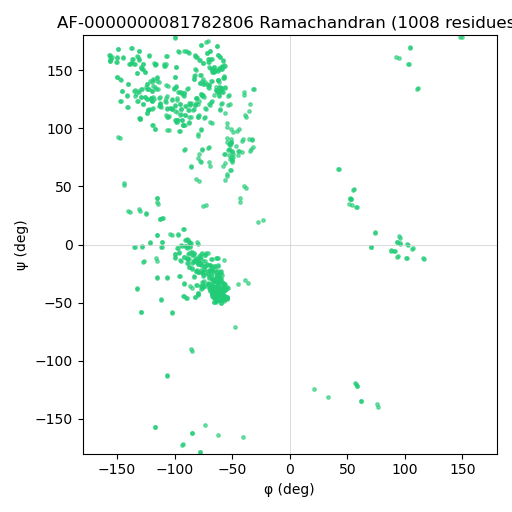. SER A 1 251 ? 26.594 -21.625 -20.484 1 95.25 251 SER A O 1
ATOM 1950 N N . VAL A 1 252 ? 24.859 -23.125 -20.344 1 98.06 252 VAL A N 1
ATOM 1951 C CA . VAL A 1 252 ? 24.406 -22.766 -19 1 98.06 252 VAL A CA 1
ATOM 1952 C C . VAL A 1 252 ? 24.344 -24.016 -18.125 1 98.06 252 VAL A C 1
ATOM 1954 O O . VAL A 1 252 ? 23.859 -25.062 -18.562 1 98.06 252 VAL A O 1
ATOM 1957 N N . VAL A 1 253 ? 24.859 -23.906 -16.953 1 98.5 253 VAL A N 1
ATOM 1958 C CA . VAL A 1 253 ? 24.812 -25.016 -16.016 1 98.5 253 VAL A CA 1
ATOM 1959 C C . VAL A 1 253 ? 23.797 -24.719 -14.906 1 98.5 253 VAL A C 1
ATOM 1961 O O . VAL A 1 253 ? 23.891 -23.703 -14.219 1 98.5 253 VAL A O 1
ATOM 1964 N N . VAL A 1 254 ? 22.828 -25.609 -14.781 1 98.69 254 VAL A N 1
ATOM 1965 C CA . VAL A 1 254 ? 21.812 -25.5 -13.75 1 98.69 254 VAL A CA 1
ATOM 1966 C C . VAL A 1 254 ? 22.062 -26.547 -12.672 1 98.69 254 VAL A C 1
ATOM 1968 O O . VAL A 1 254 ? 22.188 -27.734 -12.969 1 98.69 254 VAL A O 1
ATOM 1971 N N . THR A 1 255 ? 22.109 -26.094 -11.43 1 98.56 255 THR A N 1
ATOM 1972 C CA . THR A 1 255 ? 22.359 -27 -10.312 1 98.56 255 THR A CA 1
ATOM 1973 C C . THR A 1 255 ? 21.141 -27.047 -9.383 1 98.56 255 THR A C 1
ATOM 1975 O O . THR A 1 255 ? 20.594 -26.016 -9.016 1 98.56 255 THR A O 1
ATOM 1978 N N . CYS A 1 256 ? 20.797 -28.219 -9.039 1 98.25 256 CYS A N 1
ATOM 1979 C CA . CYS A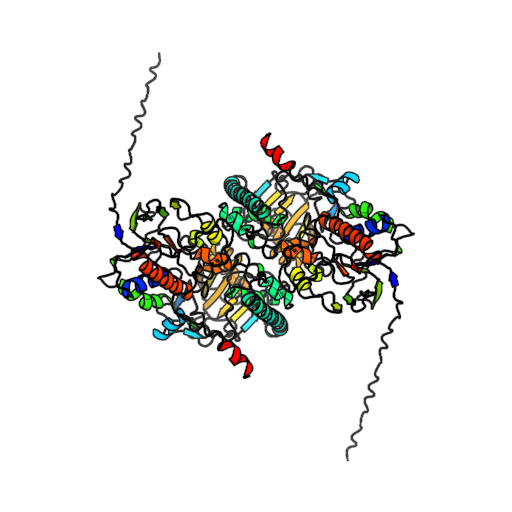 1 256 ? 19.672 -28.422 -8.125 1 98.25 256 CYS A CA 1
ATOM 1980 C C . CYS A 1 256 ? 20.156 -28.594 -6.695 1 98.25 256 CYS A C 1
ATOM 1982 O O . CYS A 1 256 ? 21.359 -28.797 -6.461 1 98.25 256 CYS A O 1
ATOM 1984 N N . GLU A 1 257 ? 19.219 -28.484 -5.801 1 97.38 257 GLU A N 1
ATOM 1985 C CA . GLU A 1 257 ? 19.484 -28.578 -4.371 1 97.38 257 GLU A CA 1
ATOM 1986 C C . GLU A 1 257 ? 20.109 -29.938 -4.012 1 97.38 257 GLU A C 1
ATOM 1988 O O . GLU A 1 257 ? 20.969 -30.016 -3.125 1 97.38 257 GLU A O 1
ATOM 1993 N N . ASP A 1 258 ? 19.797 -31.031 -4.73 1 96.19 258 ASP A N 1
ATOM 1994 C CA . ASP A 1 258 ? 20.281 -32.375 -4.422 1 96.19 258 ASP A CA 1
ATOM 1995 C C . ASP A 1 258 ? 21.641 -32.625 -5.082 1 96.19 258 ASP A C 1
ATOM 1997 O O . ASP A 1 258 ? 22.172 -33.719 -5.004 1 96.19 258 ASP A O 1
ATOM 2001 N N . GLY A 1 259 ? 22.109 -31.625 -5.824 1 95.81 259 GLY A N 1
ATOM 2002 C CA . GLY A 1 259 ? 23.406 -31.75 -6.441 1 95.81 259 GLY A CA 1
ATOM 2003 C C . GLY A 1 259 ? 23.344 -32.094 -7.914 1 95.81 259 GLY A C 1
ATOM 2004 O O . GLY A 1 259 ? 24.344 -32 -8.633 1 95.81 259 GLY A O 1
ATOM 2005 N N . THR A 1 260 ? 22.188 -32.469 -8.414 1 96.88 260 THR A N 1
ATOM 2006 C CA . THR A 1 260 ? 22.031 -32.781 -9.828 1 96.88 260 THR A CA 1
ATOM 2007 C C . THR A 1 260 ? 22.328 -31.562 -10.688 1 96.88 260 THR A C 1
ATOM 2009 O O . THR A 1 260 ? 21.953 -30.438 -10.344 1 96.88 260 THR A O 1
ATOM 2012 N N . ARG A 1 261 ? 22.984 -31.875 -11.797 1 97.62 261 ARG A N 1
ATOM 2013 C CA . ARG A 1 261 ? 23.359 -30.797 -12.711 1 97.62 261 ARG A CA 1
ATOM 2014 C C . ARG A 1 261 ? 22.812 -31.047 -14.109 1 97.62 261 ARG A C 1
ATOM 2016 O O . ARG A 1 261 ? 22.828 -32.188 -14.594 1 97.62 261 ARG A O 1
ATOM 2023 N N . TYR A 1 262 ? 22.344 -30 -14.648 1 98.06 262 TYR A N 1
ATOM 2024 C CA . TYR A 1 262 ? 21.906 -29.984 -16.031 1 98.06 262 TYR A CA 1
ATOM 2025 C C . TYR A 1 262 ? 22.688 -28.938 -16.844 1 98.06 262 TYR A C 1
ATOM 2027 O O . TYR A 1 262 ? 22.984 -27.859 -16.344 1 98.06 262 TYR A O 1
ATOM 2035 N N . VAL A 1 263 ? 23 -29.328 -18.078 1 98.06 263 VAL A N 1
ATOM 2036 C CA . VAL A 1 263 ? 23.688 -28.391 -18.969 1 98.06 263 VAL A CA 1
ATOM 2037 C C . VAL A 1 263 ? 22.844 -28.156 -20.219 1 98.06 263 VAL A C 1
ATOM 2039 O O . VAL A 1 263 ? 22.406 -29.109 -20.859 1 98.06 263 VAL A O 1
ATOM 2042 N N . GLY A 1 264 ? 22.562 -26.875 -20.469 1 97.12 264 GLY A N 1
ATOM 2043 C CA . GLY A 1 264 ? 21.812 -26.5 -21.656 1 97.12 264 GLY A CA 1
ATOM 2044 C C . GLY A 1 264 ? 22.5 -25.422 -22.484 1 97.12 264 GLY A C 1
ATOM 2045 O O . GLY A 1 264 ? 23.281 -24.641 -21.953 1 97.12 264 GLY A O 1
ATOM 2046 N N . GLU A 1 265 ? 22.219 -25.469 -23.812 1 95.81 265 GLU A N 1
ATOM 2047 C CA . GLU A 1 265 ? 22.656 -24.344 -24.625 1 95.81 265 GLU A CA 1
ATOM 2048 C C . GLU A 1 265 ? 21.875 -23.078 -24.266 1 95.81 265 GLU A C 1
ATOM 2050 O O . GLU A 1 265 ? 22.438 -21.969 -24.266 1 95.81 265 GLU A O 1
ATOM 2055 N N . TYR A 1 266 ? 20.594 -23.281 -24.094 1 96.62 266 TYR A N 1
ATOM 2056 C CA . TYR A 1 266 ? 19.703 -22.203 -23.672 1 96.62 266 TYR A CA 1
ATOM 2057 C C . TYR A 1 266 ? 18.859 -22.625 -22.469 1 96.62 266 TYR A C 1
ATOM 2059 O O . TYR A 1 266 ? 18.594 -23.812 -22.266 1 96.62 266 TYR A O 1
ATOM 2067 N N . VAL A 1 267 ? 18.5 -21.578 -21.703 1 98.31 267 VAL A N 1
ATOM 2068 C CA . VAL A 1 267 ? 17.656 -21.828 -20.531 1 98.31 267 VAL A CA 1
ATOM 2069 C C . VAL A 1 267 ? 16.453 -20.891 -20.547 1 98.31 267 VAL A C 1
ATOM 2071 O O . VAL A 1 267 ? 16.625 -19.672 -20.75 1 98.31 267 VAL A O 1
ATOM 2074 N N . LEU A 1 268 ? 15.312 -21.453 -20.438 1 98.69 268 LEU A N 1
ATOM 2075 C CA . LEU A 1 268 ? 14.094 -20.672 -20.219 1 98.69 268 LEU A CA 1
ATOM 2076 C C . LEU A 1 268 ? 13.664 -20.734 -18.75 1 98.69 268 LEU A C 1
ATOM 2078 O O . LEU A 1 268 ? 13.297 -21.812 -18.25 1 98.69 268 LEU A O 1
ATOM 2082 N N . ILE A 1 269 ? 13.664 -19.609 -18.109 1 98.75 269 ILE A N 1
ATOM 2083 C CA . ILE A 1 269 ? 13.273 -19.484 -16.703 1 98.75 269 ILE A CA 1
ATOM 2084 C C . ILE A 1 269 ? 11.805 -19.078 -16.609 1 98.75 269 ILE A C 1
ATOM 2086 O O . ILE A 1 269 ? 11.406 -18.031 -17.109 1 98.75 269 ILE A O 1
ATOM 2090 N N . THR A 1 270 ? 10.992 -19.922 -15.938 1 98.56 270 THR A N 1
ATOM 2091 C CA . THR A 1 270 ? 9.57 -19.625 -15.805 1 98.56 270 THR A CA 1
ATOM 2092 C C . THR A 1 270 ? 9.148 -19.625 -14.336 1 98.56 270 THR A C 1
ATOM 2094 O O . THR A 1 270 ? 7.98 -19.875 -14.023 1 98.56 270 THR A O 1
ATOM 2097 N N . PHE A 1 271 ? 10.047 -19.344 -13.43 1 97.69 271 PHE A N 1
ATOM 2098 C CA . PHE A 1 271 ? 9.75 -19.203 -12.016 1 97.69 271 PHE A CA 1
ATOM 2099 C C . PHE A 1 271 ? 8.773 -18.062 -11.773 1 97.69 271 PHE A C 1
ATOM 2101 O O . PHE A 1 271 ? 8.703 -17.125 -12.562 1 97.69 271 PHE A O 1
ATOM 2108 N N . SER A 1 272 ? 7.996 -18.234 -10.688 1 97.25 272 SER A N 1
ATOM 2109 C CA . SER A 1 272 ? 7.199 -17.078 -10.281 1 97.25 272 SER A CA 1
ATOM 2110 C C . SER A 1 272 ? 8.086 -15.883 -9.977 1 97.25 272 SER A C 1
ATOM 2112 O O . SER A 1 272 ? 9.242 -16.047 -9.578 1 97.25 272 SER A O 1
ATOM 2114 N N . ILE A 1 273 ? 7.559 -14.711 -10.172 1 96.38 273 ILE A N 1
ATOM 2115 C CA . ILE A 1 273 ? 8.336 -13.516 -9.867 1 96.38 273 ILE A CA 1
ATOM 2116 C C . ILE A 1 273 ? 8.695 -13.492 -8.383 1 96.38 273 ILE A C 1
ATOM 2118 O O . ILE A 1 273 ? 9.75 -12.977 -8.008 1 96.38 273 ILE A O 1
ATOM 2122 N N . GLY A 1 274 ? 7.805 -14.078 -7.551 1 95.94 274 GLY A N 1
ATOM 2123 C CA . GLY A 1 274 ? 8.102 -14.195 -6.129 1 95.94 274 GLY A CA 1
ATOM 2124 C C . GLY A 1 274 ? 9.383 -14.953 -5.848 1 95.94 274 GLY A C 1
ATOM 2125 O O . GLY A 1 274 ? 10.156 -14.57 -4.965 1 95.94 274 GLY A O 1
ATOM 2126 N N . VAL A 1 275 ? 9.641 -15.992 -6.566 1 96.94 275 VAL A N 1
ATOM 2127 C CA . VAL A 1 275 ? 10.859 -16.766 -6.41 1 96.94 275 VAL A CA 1
ATOM 2128 C C . VAL A 1 275 ? 12.062 -15.93 -6.844 1 96.94 275 VAL A C 1
ATOM 2130 O O . VAL A 1 275 ? 13.086 -15.891 -6.156 1 96.94 275 VAL A O 1
ATOM 2133 N N . LEU A 1 276 ? 11.914 -15.203 -7.918 1 96.31 276 LEU A N 1
ATOM 2134 C CA . LEU A 1 276 ? 13.008 -14.398 -8.453 1 96.31 276 LEU A CA 1
ATOM 2135 C C . LEU A 1 276 ? 13.32 -13.227 -7.523 1 96.31 276 LEU A C 1
ATOM 2137 O O . LEU A 1 276 ? 14.445 -12.719 -7.523 1 96.31 276 LEU A O 1
ATOM 2141 N N . GLN A 1 277 ? 12.375 -12.82 -6.715 1 95.44 277 GLN A N 1
ATOM 2142 C CA . GLN A 1 277 ? 12.531 -11.656 -5.848 1 95.44 277 GLN A CA 1
ATOM 2143 C C . GLN A 1 277 ? 13.164 -12.047 -4.512 1 95.44 277 GLN A C 1
ATOM 2145 O O . GLN A 1 277 ? 13.57 -11.18 -3.736 1 95.44 277 GLN A O 1
ATOM 2150 N N . ASN A 1 278 ? 13.25 -13.32 -4.188 1 92.25 278 ASN A N 1
ATOM 2151 C CA . ASN A 1 278 ? 13.602 -13.719 -2.828 1 92.25 278 ASN A CA 1
ATOM 2152 C C . ASN A 1 278 ? 14.969 -14.398 -2.779 1 92.25 278 ASN A C 1
ATOM 2154 O O . ASN A 1 278 ? 15.234 -15.203 -1.885 1 92.25 278 ASN A O 1
ATOM 2158 N N . ASP A 1 279 ? 15.781 -14.219 -3.633 1 88.5 279 ASP A N 1
ATOM 2159 C CA . ASP A 1 279 ? 17.172 -14.641 -3.662 1 88.5 279 ASP A CA 1
ATOM 2160 C C . ASP A 1 279 ? 17.297 -16.141 -3.396 1 88.5 279 ASP A C 1
ATOM 2162 O O . ASP A 1 279 ? 18.172 -16.562 -2.637 1 88.5 279 ASP A O 1
ATOM 2166 N N . LEU A 1 280 ? 16.438 -16.875 -3.916 1 93.19 280 LEU A N 1
ATOM 2167 C CA . LEU A 1 280 ? 16.438 -18.328 -3.73 1 93.19 280 LEU A CA 1
ATOM 2168 C C . LEU A 1 280 ? 17.297 -19.016 -4.785 1 93.19 280 LEU A C 1
ATOM 2170 O O . LEU A 1 280 ? 17.641 -20.188 -4.637 1 93.19 280 LEU A O 1
ATOM 2174 N N . ILE A 1 281 ? 17.609 -18.297 -5.836 1 96.62 281 ILE A N 1
ATOM 2175 C CA . ILE A 1 281 ? 18.422 -18.797 -6.934 1 96.62 281 ILE A CA 1
ATOM 2176 C C . ILE A 1 281 ? 19.703 -17.969 -7.059 1 96.62 281 ILE A C 1
ATOM 2178 O O . ILE A 1 281 ? 19.641 -16.734 -7.168 1 96.62 281 ILE A O 1
ATOM 2182 N N . GLN A 1 282 ? 20.812 -18.641 -7.035 1 97.38 282 GLN A N 1
ATOM 2183 C CA . GLN A 1 282 ? 22.078 -17.953 -7.277 1 97.38 282 GLN A CA 1
ATOM 2184 C C . GLN A 1 282 ? 22.391 -17.906 -8.766 1 97.38 282 GLN A C 1
ATOM 2186 O O . GLN A 1 282 ? 22.578 -18.938 -9.406 1 97.38 282 GLN A O 1
ATOM 2191 N N . PHE A 1 283 ? 22.422 -16.703 -9.281 1 98.06 283 PHE A N 1
ATOM 2192 C CA . PHE A 1 283 ? 22.875 -16.5 -10.648 1 98.06 283 PHE A CA 1
ATOM 2193 C C . PHE A 1 283 ? 24.375 -16.203 -10.688 1 98.06 283 PHE A C 1
ATOM 2195 O O . PHE A 1 283 ? 24.859 -15.359 -9.938 1 98.06 283 PHE A O 1
ATOM 2202 N N . ILE A 1 284 ? 25.062 -16.906 -11.523 1 98 284 ILE A N 1
ATOM 2203 C CA . ILE A 1 284 ? 26.516 -16.703 -11.664 1 98 284 ILE A CA 1
ATOM 2204 C C . ILE A 1 284 ? 26.844 -16.391 -13.125 1 98 284 ILE A C 1
ATOM 2206 O O . ILE A 1 284 ? 26.766 -17.266 -13.984 1 98 284 ILE A O 1
ATOM 2210 N N . PRO A 1 285 ? 27.297 -15.188 -13.398 1 96.94 285 PRO A N 1
ATOM 2211 C CA . PRO A 1 285 ? 27.297 -14.016 -12.523 1 96.94 285 PRO A CA 1
ATOM 2212 C C . PRO A 1 285 ? 25.891 -13.562 -12.148 1 96.94 285 PRO A C 1
ATOM 2214 O O . PRO A 1 285 ? 24.906 -14.078 -12.695 1 96.94 285 PRO A O 1
ATOM 2217 N N . PRO A 1 286 ? 25.812 -12.586 -11.156 1 95.5 286 PRO A N 1
ATOM 2218 C CA . PRO A 1 286 ? 24.484 -12.039 -10.852 1 95.5 286 PRO A CA 1
ATOM 2219 C C . PRO A 1 286 ? 23.812 -11.406 -12.062 1 95.5 286 PRO A C 1
ATOM 2221 O O . PRO A 1 286 ? 24.5 -10.969 -12.992 1 95.5 286 PRO A O 1
ATOM 2224 N N . LEU A 1 287 ? 22.484 -11.398 -12.047 1 94.81 287 LEU A N 1
ATOM 2225 C CA . LEU A 1 287 ? 21.766 -10.688 -13.109 1 94.81 287 LEU A CA 1
ATOM 2226 C C . LEU A 1 287 ? 22.203 -9.219 -13.164 1 94.81 287 LEU A C 1
ATOM 2228 O O . LEU A 1 287 ? 22.484 -8.617 -12.125 1 94.81 287 LEU A O 1
ATOM 2232 N N . PRO A 1 288 ? 22.234 -8.688 -14.422 1 92.94 288 PRO A N 1
ATOM 2233 C CA . PRO A 1 288 ? 22.547 -7.258 -14.5 1 92.94 288 PRO A CA 1
ATOM 2234 C C . PRO A 1 288 ? 21.547 -6.391 -13.742 1 92.94 288 PRO A C 1
ATOM 2236 O O . PRO A 1 288 ? 20.375 -6.758 -13.617 1 92.94 288 PRO A O 1
ATOM 2239 N N . GLU A 1 289 ? 22 -5.234 -13.273 1 90.38 289 GLU A N 1
ATOM 2240 C CA . GLU A 1 289 ? 21.219 -4.348 -12.43 1 90.38 289 GLU A CA 1
ATOM 2241 C C . GLU A 1 289 ? 19.891 -3.979 -13.102 1 90.38 289 GLU A C 1
ATOM 2243 O O . GLU A 1 289 ? 18.844 -3.922 -12.445 1 90.38 289 GLU A O 1
ATOM 2248 N N . TRP A 1 290 ? 19.953 -3.785 -14.43 1 90.06 290 TRP A N 1
ATOM 2249 C CA . TRP A 1 290 ? 18.75 -3.361 -15.148 1 90.06 290 TRP A CA 1
ATOM 2250 C C . TRP A 1 290 ? 17.672 -4.441 -15.086 1 90.06 290 TRP A C 1
ATOM 2252 O O . TRP A 1 290 ? 16.484 -4.133 -15.109 1 90.06 290 TRP A O 1
ATOM 2262 N N . LYS A 1 291 ? 18.016 -5.68 -15.023 1 93.44 291 LYS A N 1
ATOM 2263 C CA . LYS A 1 291 ? 17.094 -6.805 -14.938 1 93.44 291 LYS A CA 1
ATOM 2264 C C . LYS A 1 291 ? 16.625 -7.023 -13.5 1 93.44 291 LYS A C 1
ATOM 2266 O O . LYS A 1 291 ? 15.43 -7.16 -13.242 1 93.44 291 LYS A O 1
ATOM 2271 N N . ASP A 1 292 ? 17.547 -6.98 -12.648 1 92.94 292 ASP A N 1
ATOM 2272 C CA . ASP A 1 292 ? 17.281 -7.277 -11.242 1 92.94 292 ASP A CA 1
ATOM 2273 C C . ASP A 1 292 ? 16.328 -6.238 -10.641 1 92.94 292 ASP A C 1
ATOM 2275 O O . ASP A 1 292 ? 15.391 -6.59 -9.922 1 92.94 292 ASP A O 1
ATOM 2279 N N . VAL A 1 293 ? 16.531 -4.992 -10.984 1 92.38 293 VAL A N 1
ATOM 2280 C CA . VAL A 1 293 ? 15.734 -3.898 -10.445 1 92.38 293 VAL A CA 1
ATOM 2281 C C . VAL A 1 293 ? 14.289 -4.027 -10.93 1 92.38 293 VAL A C 1
ATOM 2283 O O . VAL A 1 293 ? 13.352 -3.852 -10.156 1 92.38 293 VAL A O 1
ATOM 2286 N N . GLU A 1 294 ? 14.133 -4.371 -12.156 1 92.19 294 GLU A N 1
ATOM 2287 C CA . GLU A 1 294 ? 12.773 -4.484 -12.688 1 92.19 294 GLU A CA 1
ATOM 2288 C C . GLU A 1 294 ? 12.047 -5.68 -12.086 1 92.19 294 GLU A C 1
ATOM 2290 O O . GLU A 1 294 ? 10.836 -5.617 -11.844 1 92.19 294 GLU A O 1
ATOM 2295 N N . ILE A 1 295 ? 12.734 -6.75 -11.875 1 94.81 295 ILE A N 1
ATOM 2296 C CA . ILE A 1 295 ? 12.164 -7.906 -11.195 1 94.81 295 ILE A CA 1
ATOM 2297 C C . ILE A 1 295 ? 11.695 -7.504 -9.797 1 94.81 295 ILE A C 1
ATOM 2299 O O . ILE A 1 295 ? 10.586 -7.84 -9.383 1 94.81 295 ILE A O 1
ATOM 2303 N N . LYS A 1 296 ? 12.484 -6.723 -9.141 1 95.12 296 LYS A N 1
ATOM 2304 C CA . LYS A 1 296 ? 12.242 -6.383 -7.746 1 95.12 296 LYS A CA 1
ATOM 2305 C C . LYS A 1 296 ? 11.141 -5.332 -7.621 1 95.12 296 LYS A C 1
ATOM 2307 O O . LYS A 1 296 ? 10.57 -5.156 -6.543 1 95.12 296 LYS A O 1
ATOM 2312 N N . LYS A 1 297 ? 10.805 -4.633 -8.664 1 93.38 297 LYS A N 1
ATOM 2313 C CA . LYS A 1 297 ? 9.773 -3.602 -8.641 1 93.38 297 LYS A CA 1
ATOM 2314 C C . LYS A 1 297 ? 8.375 -4.219 -8.719 1 93.38 297 LYS A C 1
ATOM 2316 O O . LYS A 1 297 ? 7.398 -3.611 -8.289 1 93.38 297 LYS A O 1
ATOM 2321 N N . PHE A 1 298 ? 8.25 -5.379 -9.242 1 90.94 298 PHE A N 1
ATOM 2322 C CA . PHE A 1 298 ? 6.941 -6.004 -9.375 1 90.94 298 PHE A CA 1
ATOM 2323 C C . PHE A 1 298 ? 6.391 -6.41 -8.016 1 90.94 298 PHE A C 1
ATOM 2325 O O . PHE A 1 298 ? 7.148 -6.586 -7.059 1 90.94 298 PHE A O 1
ATOM 2332 N N . HIS A 1 299 ? 5.059 -6.422 -8 1 92.75 299 HIS A N 1
ATOM 2333 C CA . HIS A 1 299 ? 4.445 -6.902 -6.77 1 92.75 299 HIS A CA 1
ATOM 2334 C C . HIS A 1 299 ? 3.939 -8.336 -6.926 1 92.75 299 HIS A C 1
ATOM 2336 O O . HIS A 1 299 ? 3.268 -8.656 -7.91 1 92.75 299 HIS A O 1
ATOM 2342 N N . MET A 1 300 ? 4.371 -9.156 -6.074 1 95.44 300 MET A N 1
ATOM 2343 C CA . MET A 1 300 ? 3.805 -10.492 -5.945 1 95.44 300 MET A CA 1
ATOM 2344 C C . MET A 1 300 ? 2.738 -10.531 -4.859 1 95.44 300 MET A C 1
ATOM 2346 O O . MET A 1 300 ? 3.055 -10.461 -3.67 1 95.44 300 MET A O 1
ATOM 2350 N N . ALA A 1 301 ? 1.502 -10.711 -5.258 1 95.94 301 ALA A N 1
ATOM 2351 C CA . ALA A 1 301 ? 0.371 -10.625 -4.336 1 95.94 301 ALA A CA 1
ATOM 2352 C C . ALA A 1 301 ? 0.324 -11.828 -3.404 1 95.94 301 ALA A C 1
ATOM 2354 O O . ALA A 1 301 ? 0.597 -12.953 -3.824 1 95.94 301 ALA A O 1
ATOM 2355 N N . ALA A 1 302 ? 0.031 -11.555 -2.156 1 96.25 302 ALA A N 1
ATOM 2356 C CA . ALA A 1 302 ? -0.401 -12.602 -1.226 1 96.25 302 ALA A CA 1
ATOM 2357 C C . ALA A 1 302 ? -1.919 -12.75 -1.243 1 96.25 302 ALA A C 1
ATOM 2359 O O . ALA A 1 302 ? -2.65 -11.789 -1.006 1 96.25 302 ALA A O 1
ATOM 2360 N N . TYR A 1 303 ? -2.352 -13.844 -1.576 1 97.69 303 TYR A N 1
ATOM 2361 C CA . TYR A 1 303 ? -3.762 -14.164 -1.772 1 97.69 303 TYR A CA 1
ATOM 2362 C C . TYR A 1 303 ? -4.086 -15.555 -1.244 1 97.69 303 TYR A C 1
ATOM 2364 O O . TYR A 1 303 ? -3.561 -16.547 -1.744 1 97.69 303 TYR A O 1
ATOM 2372 N N . THR A 1 304 ? -5 -15.617 -0.232 1 98.19 304 THR A N 1
ATOM 2373 C CA . THR A 1 304 ? -5.254 -16.891 0.444 1 98.19 304 THR A CA 1
ATOM 2374 C C . THR A 1 304 ? -6.719 -17.297 0.308 1 98.19 304 THR A C 1
ATOM 2376 O O . THR A 1 304 ? -7.617 -16.5 0.605 1 98.19 304 THR A O 1
ATOM 2379 N N . ASN A 1 305 ? -6.922 -18.469 -0.17 1 98.06 305 ASN A N 1
ATOM 2380 C CA . ASN A 1 305 ? -8.234 -19.109 -0.179 1 98.06 305 ASN A CA 1
ATOM 2381 C C . ASN A 1 305 ? -8.414 -20.047 1.011 1 98.06 305 ASN A C 1
ATOM 2383 O O . ASN A 1 305 ? -7.543 -20.875 1.291 1 98.06 305 ASN A O 1
ATOM 2387 N N . ILE A 1 306 ? -9.523 -19.906 1.692 1 98.69 306 ILE A N 1
ATOM 2388 C CA . ILE A 1 306 ? -9.828 -20.703 2.879 1 98.69 306 ILE A CA 1
ATOM 2389 C C . ILE A 1 306 ? -11.148 -21.438 2.68 1 98.69 306 ILE A C 1
ATOM 2391 O O . ILE A 1 306 ? -12.211 -20.828 2.586 1 98.69 306 ILE A O 1
ATOM 2395 N N . TYR A 1 307 ? -11.102 -22.75 2.648 1 98 307 TYR A N 1
ATOM 2396 C CA . TYR A 1 307 ? -12.305 -23.562 2.574 1 98 307 TYR A CA 1
ATOM 2397 C C . TYR A 1 307 ? -12.75 -24 3.963 1 98 307 TYR A C 1
ATOM 2399 O O . TYR A 1 307 ? -11.945 -24.484 4.758 1 98 307 TYR A O 1
ATOM 2407 N N . VAL A 1 308 ? -14.031 -23.812 4.227 1 98.19 308 VAL A N 1
ATOM 2408 C CA . VAL A 1 308 ? -14.602 -24.266 5.496 1 98.19 308 VAL A CA 1
ATOM 2409 C C . VAL A 1 308 ? -15.891 -25.031 5.238 1 98.19 308 VAL A C 1
ATOM 2411 O O . VAL A 1 308 ? -16.734 -24.609 4.438 1 98.19 308 VAL A O 1
ATOM 2414 N N . SER A 1 309 ? -15.984 -26.203 5.887 1 97.12 309 SER A N 1
ATOM 2415 C CA . SER A 1 309 ? -17.219 -26.984 5.785 1 97.12 309 SER A CA 1
ATOM 2416 C C . SER A 1 309 ? -17.984 -26.969 7.098 1 97.12 309 SER A C 1
ATOM 2418 O O . SER A 1 309 ? -17.406 -26.766 8.164 1 97.12 309 SER A O 1
ATOM 2420 N N . PHE A 1 310 ? -19.281 -27.141 6.965 1 97.25 310 PHE A N 1
ATOM 2421 C CA . PHE A 1 310 ? -20.203 -27.141 8.094 1 97.25 310 PHE A CA 1
ATOM 2422 C C . PHE A 1 310 ? -21.141 -28.344 8.016 1 97.25 310 PHE A C 1
ATOM 2424 O O . PHE A 1 310 ? -21.297 -28.938 6.949 1 97.25 310 PHE A O 1
ATOM 2431 N N . PRO A 1 311 ? -21.781 -28.703 9.195 1 95.94 311 PRO A N 1
ATOM 2432 C CA . PRO A 1 311 ? -22.766 -29.766 9.156 1 95.94 311 PRO A CA 1
ATOM 2433 C C . PRO A 1 311 ? -24 -29.406 8.344 1 95.94 311 PRO A C 1
ATOM 2435 O O . PRO A 1 311 ? -24.656 -30.281 7.762 1 95.94 311 PRO A O 1
ATOM 2438 N N . SER A 1 312 ? -24.312 -28.156 8.336 1 94.62 312 SER A N 1
ATOM 2439 C CA . SER A 1 312 ? -25.469 -27.656 7.586 1 94.62 312 SER A CA 1
ATOM 2440 C C . SER A 1 312 ? -25.312 -26.188 7.238 1 94.62 312 SER A C 1
ATOM 2442 O O . SER A 1 312 ? -24.531 -25.469 7.871 1 94.62 312 SER A O 1
ATOM 2444 N N . LYS A 1 313 ? -26.062 -25.844 6.215 1 94.81 313 LYS A N 1
ATOM 2445 C CA . LYS A 1 313 ? -26.031 -24.453 5.781 1 94.81 313 LYS A CA 1
ATOM 2446 C C . LYS A 1 313 ? -26.875 -23.562 6.703 1 94.81 313 LYS A C 1
ATOM 2448 O O . LYS A 1 313 ? -27.953 -23.969 7.133 1 94.81 313 LYS A O 1
ATOM 2453 N N . PHE A 1 314 ? -26.422 -22.328 7.07 1 96.94 314 PHE A N 1
ATOM 2454 C CA . PHE A 1 314 ? -27.156 -21.391 7.902 1 96.94 314 PHE A CA 1
ATOM 2455 C C . PHE A 1 314 ? -27.094 -19.984 7.316 1 96.94 314 PHE A C 1
ATOM 2457 O O . PHE A 1 314 ? -27.703 -19.062 7.852 1 96.94 314 PHE A O 1
ATOM 2464 N N . TRP A 1 315 ? -26.422 -19.781 6.277 1 97.19 315 TRP A N 1
ATOM 2465 C CA . TRP A 1 315 ? -26.125 -18.453 5.746 1 97.19 315 TRP A CA 1
ATOM 2466 C C . TRP A 1 315 ? -27.062 -18.094 4.602 1 97.19 315 TRP A C 1
ATOM 2468 O O . TRP A 1 315 ? -27.953 -18.891 4.25 1 97.19 315 TRP A O 1
ATOM 2478 N N . ASP A 1 316 ? -26.922 -16.875 4.043 1 96.75 316 ASP A N 1
ATOM 2479 C CA . ASP A 1 316 ? -27.734 -16.344 2.959 1 96.75 316 ASP A CA 1
ATOM 2480 C C . ASP A 1 316 ? -27.625 -17.203 1.703 1 96.75 316 ASP A C 1
ATOM 2482 O O . ASP A 1 316 ? -26.656 -17.953 1.541 1 96.75 316 ASP A O 1
ATOM 2486 N N . ASP A 1 317 ? -28.562 -17.078 0.78 1 95.5 317 ASP A N 1
ATOM 2487 C CA . ASP A 1 317 ? -28.594 -17.891 -0.433 1 95.5 317 ASP A CA 1
ATOM 2488 C C . ASP A 1 317 ? -27.797 -17.234 -1.553 1 95.5 317 ASP A C 1
ATOM 2490 O O . ASP A 1 317 ? -27.516 -17.859 -2.574 1 95.5 317 ASP A O 1
ATOM 2494 N N . THR A 1 318 ? -27.422 -15.977 -1.364 1 97.06 318 THR A N 1
ATOM 2495 C CA . THR A 1 318 ? -26.688 -15.258 -2.402 1 97.06 318 THR A CA 1
ATOM 2496 C C . THR A 1 318 ? -25.312 -15.875 -2.615 1 97.06 318 THR A C 1
ATOM 2498 O O . THR A 1 318 ? -24.781 -16.547 -1.73 1 97.06 318 THR A O 1
ATOM 2501 N N . GLU A 1 319 ? -24.797 -15.719 -3.828 1 96.5 319 GLU A N 1
ATOM 2502 C CA . GLU A 1 319 ? -23.5 -16.281 -4.199 1 96.5 319 GLU A CA 1
ATOM 2503 C C . GLU A 1 319 ? -22.375 -15.641 -3.406 1 96.5 319 GLU A C 1
ATOM 2505 O O . GLU A 1 319 ? -21.469 -16.328 -2.926 1 96.5 319 GLU A O 1
ATOM 2510 N N . TRP A 1 320 ? -22.453 -14.336 -3.283 1 97.62 320 TRP A N 1
ATOM 2511 C CA . TRP A 1 320 ? -21.422 -13.578 -2.605 1 97.62 320 TRP A CA 1
ATOM 2512 C C . TRP A 1 320 ? -21.938 -12.969 -1.312 1 97.62 320 TRP A C 1
ATOM 2514 O O . TRP A 1 320 ? -22.969 -12.289 -1.312 1 97.62 320 TRP A O 1
ATOM 2524 N N . ILE A 1 321 ? -21.266 -13.211 -0.222 1 98.75 321 ILE A N 1
ATOM 2525 C CA . ILE A 1 321 ? -21.578 -12.609 1.071 1 98.75 321 ILE A CA 1
ATOM 2526 C C . ILE A 1 321 ? -20.375 -11.797 1.564 1 98.75 321 ILE A C 1
ATOM 2528 O O . ILE A 1 321 ? -19.297 -12.344 1.776 1 98.75 321 ILE A O 1
ATOM 2532 N N . LEU A 1 322 ? -20.547 -10.461 1.716 1 98.81 322 LEU A N 1
ATOM 2533 C CA . LEU A 1 322 ? -19.484 -9.586 2.203 1 98.81 322 LEU A CA 1
ATOM 2534 C C . LEU A 1 322 ? -19.672 -9.289 3.688 1 98.81 322 LEU A C 1
ATOM 2536 O O . LEU A 1 322 ? -20.797 -9.188 4.168 1 98.81 322 LEU A O 1
ATOM 2540 N N . TYR A 1 323 ? -18.562 -9.188 4.363 1 98.75 323 TYR A N 1
ATOM 2541 C CA . TYR A 1 323 ? -18.547 -8.773 5.762 1 98.75 323 TYR A CA 1
ATOM 2542 C C . TYR A 1 323 ? -18.031 -7.348 5.902 1 98.75 323 TYR A C 1
ATOM 2544 O O . TYR A 1 323 ? -16.844 -7.086 5.695 1 98.75 323 TYR A O 1
ATOM 2552 N N . ALA A 1 324 ? -18.906 -6.414 6.242 1 98.12 324 ALA A N 1
ATOM 2553 C CA . ALA A 1 324 ? -18.531 -5.012 6.441 1 98.12 324 ALA A CA 1
ATOM 2554 C C . ALA A 1 324 ? -18.078 -4.762 7.875 1 98.12 324 ALA A C 1
ATOM 2556 O O . ALA A 1 324 ? -18.906 -4.664 8.789 1 98.12 324 ALA A O 1
ATOM 2557 N N . SER A 1 325 ? -16.781 -4.613 8.008 1 94.81 325 SER A N 1
ATOM 2558 C CA . SER A 1 325 ? -16.203 -4.34 9.312 1 94.81 325 SER A CA 1
ATOM 2559 C C . SER A 1 325 ? -15.242 -3.154 9.258 1 94.81 325 SER A C 1
ATOM 2561 O O . SER A 1 325 ? -14.844 -2.725 8.18 1 94.81 325 SER A O 1
ATOM 2563 N N . GLU A 1 326 ? -14.875 -2.633 10.422 1 92.12 326 GLU A N 1
ATOM 2564 C CA . GLU A 1 326 ? -13.984 -1.483 10.484 1 92.12 326 GLU A CA 1
ATOM 2565 C C . GLU A 1 326 ? -12.547 -1.881 10.141 1 92.12 326 GLU A C 1
ATOM 2567 O O . GLU A 1 326 ? -11.703 -1.021 9.883 1 92.12 326 GLU A O 1
ATOM 2572 N N . ARG A 1 327 ? -12.297 -3.127 10.234 1 93.69 327 ARG A N 1
ATOM 2573 C CA . ARG A 1 327 ? -11 -3.639 9.82 1 93.69 327 ARG A CA 1
ATOM 2574 C C . ARG A 1 327 ? -11.008 -4.062 8.359 1 93.69 327 ARG A C 1
ATOM 2576 O O . ARG A 1 327 ? -11.438 -5.172 8.031 1 93.69 327 ARG A O 1
ATOM 2583 N N . ARG A 1 328 ? -10.461 -3.277 7.504 1 94.94 328 ARG A N 1
ATOM 2584 C CA . ARG A 1 328 ? -10.477 -3.539 6.07 1 94.94 328 ARG A CA 1
ATOM 2585 C C . ARG A 1 328 ? -9.758 -4.844 5.742 1 94.94 328 ARG A C 1
ATOM 2587 O O . ARG A 1 328 ? -8.648 -5.086 6.219 1 94.94 328 ARG A O 1
ATOM 2594 N N . GLY A 1 329 ? -10.383 -5.734 5.008 1 96.94 329 GLY A N 1
ATOM 2595 C CA . GLY A 1 329 ? -9.758 -6.949 4.508 1 96.94 329 GLY A CA 1
ATOM 2596 C C . GLY A 1 329 ? -9.852 -8.109 5.473 1 96.94 329 GLY A C 1
ATOM 2597 O O . GLY A 1 329 ? -9.43 -9.227 5.16 1 96.94 329 GLY A O 1
ATOM 2598 N N . TYR A 1 330 ? -10.422 -7.867 6.727 1 97.62 330 TYR A N 1
ATOM 2599 C CA . TYR A 1 330 ? -10.555 -8.938 7.707 1 97.62 330 TYR A CA 1
ATOM 2600 C C . TYR A 1 330 ? -11.727 -9.852 7.359 1 97.62 330 TYR A C 1
ATOM 2602 O O . TYR A 1 330 ? -12.875 -9.57 7.73 1 97.62 330 TYR A O 1
ATOM 2610 N N . TYR A 1 331 ? -11.43 -10.961 6.746 1 98.56 331 TYR A N 1
ATOM 2611 C CA . TYR A 1 331 ? -12.375 -11.938 6.215 1 98.56 331 TYR A CA 1
ATOM 2612 C C . TYR A 1 331 ? -13.539 -11.242 5.523 1 98.56 331 TYR A C 1
ATOM 2614 O O . TYR A 1 331 ? -14.703 -11.461 5.887 1 98.56 331 TYR A O 1
ATOM 2622 N N . PRO A 1 332 ? -13.25 -10.547 4.438 1 98.44 332 PRO A N 1
ATOM 2623 C CA . PRO A 1 332 ? -14.242 -9.641 3.844 1 98.44 332 PRO A CA 1
ATOM 2624 C C . PRO A 1 332 ? -15.211 -10.359 2.904 1 98.44 332 PRO A C 1
ATOM 2626 O O . PRO A 1 332 ? -16.234 -9.805 2.527 1 98.44 332 PRO A O 1
ATOM 2629 N N . LEU A 1 333 ? -14.875 -11.602 2.482 1 98.62 333 LEU A N 1
ATOM 2630 C CA . LEU A 1 333 ? -15.625 -12.219 1.389 1 98.62 333 LEU A CA 1
ATOM 2631 C C . LEU A 1 333 ? -15.828 -13.703 1.639 1 98.62 333 LEU A C 1
ATOM 2633 O O . LEU A 1 333 ? -14.867 -14.43 1.925 1 98.62 333 LEU A O 1
ATOM 2637 N N . PHE A 1 334 ? -17.078 -14.109 1.523 1 98.56 334 PHE A N 1
ATOM 2638 C CA . PHE A 1 334 ? -17.484 -15.5 1.602 1 98.56 334 PHE A CA 1
ATOM 2639 C C . PHE A 1 334 ? -18.234 -15.922 0.335 1 98.56 334 PHE A C 1
ATOM 2641 O O . PHE A 1 334 ? -19.266 -15.344 0.001 1 98.56 334 PHE A O 1
ATOM 2648 N N . LEU A 1 335 ? -17.688 -16.828 -0.395 1 97.62 335 LEU A N 1
ATOM 2649 C CA . LEU A 1 335 ? -18.391 -17.453 -1.52 1 97.62 335 LEU A CA 1
ATOM 2650 C C . LEU A 1 335 ? -19.234 -18.625 -1.056 1 97.62 335 LEU A C 1
ATOM 2652 O O . LEU A 1 335 ? -18.703 -19.578 -0.478 1 97.62 335 LEU A O 1
ATOM 2656 N N . ASN A 1 336 ? -20.484 -18.547 -1.321 1 96.81 336 ASN A N 1
ATOM 2657 C CA . ASN A 1 336 ? -21.469 -19.578 -0.975 1 96.81 336 ASN A CA 1
ATOM 2658 C C . ASN A 1 336 ? -21.438 -20.734 -1.974 1 96.81 336 ASN A C 1
ATOM 2660 O O . ASN A 1 336 ? -21.969 -20.625 -3.076 1 96.81 336 ASN A O 1
ATOM 2664 N N . TYR A 1 337 ? -20.953 -21.875 -1.538 1 94.12 337 TYR A N 1
ATOM 2665 C CA . TYR A 1 337 ? -20.812 -22.984 -2.457 1 94.12 337 TYR A CA 1
ATOM 2666 C C . TYR A 1 337 ? -22.156 -23.641 -2.746 1 94.12 337 TYR A C 1
ATOM 2668 O O . TYR A 1 337 ? -22.281 -24.438 -3.684 1 94.12 337 TYR A O 1
ATOM 2676 N N . GLN A 1 338 ? -23.172 -23.25 -2.053 1 92.19 338 GLN A N 1
ATOM 2677 C CA . GLN A 1 338 ? -24.5 -23.766 -2.324 1 92.19 338 GLN A CA 1
ATOM 2678 C C . GLN A 1 338 ? -25.344 -22.766 -3.105 1 92.19 338 GLN A C 1
ATOM 2680 O O . GLN A 1 338 ? -26.562 -22.906 -3.199 1 92.19 338 GLN A O 1
ATOM 2685 N N . ALA A 1 339 ? -24.656 -21.766 -3.494 1 91.62 339 ALA A N 1
ATOM 2686 C CA . ALA A 1 339 ? -25.375 -20.859 -4.371 1 91.62 339 ALA A CA 1
ATOM 2687 C C . ALA A 1 339 ? -25.891 -21.578 -5.609 1 91.62 339 ALA A C 1
ATOM 2689 O O . ALA A 1 339 ? -25.344 -22.609 -6.012 1 91.62 339 ALA A O 1
ATOM 2690 N N . GLU A 1 340 ? -26.875 -21.016 -6.211 1 87.75 340 GLU A N 1
ATOM 2691 C CA . GLU A 1 340 ? -27.5 -21.641 -7.371 1 87.75 340 GLU A CA 1
ATOM 2692 C C . GLU A 1 340 ? -26.5 -21.844 -8.5 1 87.75 340 GLU A C 1
ATOM 2694 O O . GLU A 1 340 ? -25.812 -20.906 -8.906 1 87.75 340 GLU A O 1
ATOM 2699 N N . GLY A 1 341 ? -26.312 -23.062 -8.922 1 83.75 341 GLY A N 1
ATOM 2700 C CA . GLY A 1 341 ? -25.516 -23.375 -10.094 1 83.75 341 GLY A CA 1
ATOM 2701 C C . GLY A 1 341 ? -24.078 -23.703 -9.758 1 83.75 341 GLY A C 1
ATOM 2702 O O . GLY A 1 341 ? -23.312 -24.172 -10.617 1 83.75 341 GLY A O 1
ATOM 2703 N N . LEU A 1 342 ? -23.641 -23.516 -8.648 1 88.06 342 LEU A N 1
ATOM 2704 C CA . LEU A 1 342 ? -22.25 -23.766 -8.289 1 88.06 342 LEU A CA 1
ATOM 2705 C C . LEU A 1 342 ? -22.031 -25.219 -7.895 1 88.06 342 LEU A C 1
ATOM 2707 O O . LEU A 1 342 ? -21.891 -26.094 -8.766 1 88.06 342 LEU A O 1
ATOM 2711 N N . TYR A 1 343 ? -22.172 -25.609 -6.648 1 82.69 343 TYR A N 1
ATOM 2712 C CA . TYR A 1 343 ? -22.125 -27 -6.211 1 82.69 343 TYR A CA 1
ATOM 2713 C C . TYR A 1 343 ? -23.5 -27.484 -5.789 1 82.69 343 TYR A C 1
ATOM 2715 O O . TYR A 1 343 ? -24.406 -26.672 -5.539 1 82.69 343 TYR A O 1
ATOM 2723 N N . PRO A 1 344 ? -23.656 -28.828 -5.887 1 77.31 344 PRO A N 1
ATOM 2724 C CA . PRO A 1 344 ? -24.984 -29.359 -5.559 1 77.31 344 PRO A CA 1
ATOM 2725 C C . PRO A 1 344 ? -25.453 -28.969 -4.156 1 77.31 344 PRO A C 1
ATOM 2727 O O . PRO A 1 344 ? -24.625 -28.703 -3.279 1 77.31 344 PRO A O 1
ATOM 2730 N N . SER A 1 345 ? -26.734 -28.969 -4.148 1 76.12 345 SER A N 1
ATOM 2731 C CA . SER A 1 345 ? -27.344 -28.766 -2.838 1 76.12 345 SER A CA 1
ATOM 2732 C C . SER A 1 345 ? -26.844 -29.812 -1.836 1 76.12 345 SER A C 1
ATOM 2734 O O . SER A 1 345 ? -26.656 -30.969 -2.182 1 76.12 345 SER A O 1
ATOM 2736 N N . GLY A 1 346 ? -26.5 -29.375 -0.648 1 76.06 346 GLY A N 1
ATOM 2737 C CA . GLY A 1 346 ? -25.984 -30.266 0.37 1 76.06 346 GLY A CA 1
ATOM 2738 C C . GLY A 1 346 ? -24.484 -30.109 0.594 1 76.06 346 GLY A C 1
ATOM 2739 O O . GLY A 1 346 ? -23.906 -30.797 1.432 1 76.06 346 GLY A O 1
ATOM 2740 N N . THR A 1 347 ? -23.938 -29.266 -0.212 1 83.38 347 THR A N 1
ATOM 2741 C CA . THR A 1 347 ? -22.531 -28.984 0.013 1 83.38 347 THR A CA 1
ATOM 2742 C C . THR A 1 347 ? -22.359 -27.797 0.958 1 83.38 347 THR A C 1
ATOM 2744 O O . THR A 1 347 ? -22.156 -26.656 0.514 1 83.38 347 THR A O 1
ATOM 2747 N N . PRO A 1 348 ? -22.438 -27.984 2.248 1 91.31 348 PRO A N 1
ATOM 2748 C CA . PRO A 1 348 ? -22.375 -26.859 3.199 1 91.31 348 PRO A CA 1
ATOM 2749 C C . PRO A 1 348 ? -20.953 -26.359 3.42 1 91.31 348 PRO A C 1
ATOM 2751 O O . PRO A 1 348 ? -20.391 -26.547 4.5 1 91.31 348 PRO A O 1
ATOM 2754 N N . MET A 1 349 ? -20.5 -25.734 2.393 1 95.38 349 MET A N 1
ATOM 2755 C CA . MET A 1 349 ? -19.109 -25.25 2.377 1 95.38 349 MET A CA 1
ATOM 2756 C C . MET A 1 349 ? -19.047 -23.797 1.895 1 95.38 349 MET A C 1
ATOM 2758 O O . MET A 1 349 ? -19.906 -23.359 1.117 1 95.38 349 MET A O 1
ATOM 2762 N N . MET A 1 350 ? -18.094 -23.062 2.424 1 97.06 350 MET A N 1
ATOM 2763 C CA . MET A 1 350 ? -17.797 -21.703 1.975 1 97.06 350 MET A CA 1
ATOM 2764 C C . MET A 1 350 ? -16.328 -21.562 1.597 1 97.06 350 MET A C 1
ATOM 2766 O O . MET A 1 350 ? -15.469 -22.266 2.135 1 97.06 350 MET A O 1
ATOM 2770 N N . LEU A 1 351 ? -16.094 -20.703 0.641 1 98 351 LEU A N 1
ATOM 2771 C CA . LEU A 1 351 ? -14.75 -20.25 0.341 1 98 351 LEU A CA 1
ATOM 2772 C C . LEU A 1 351 ? -14.547 -18.812 0.813 1 98 351 LEU A C 1
ATOM 2774 O O . LEU A 1 351 ? -15.266 -17.906 0.385 1 98 351 LEU A O 1
ATOM 2778 N N . ILE A 1 352 ? -13.633 -18.625 1.747 1 98.69 352 ILE A N 1
ATOM 2779 C CA . ILE A 1 352 ? -13.266 -17.312 2.248 1 98.69 352 ILE A CA 1
ATOM 2780 C C . ILE A 1 352 ? -11.961 -16.859 1.6 1 98.69 352 ILE A C 1
ATOM 2782 O O . ILE A 1 352 ? -11.016 -17.641 1.47 1 98.69 352 ILE A O 1
ATOM 2786 N N . THR A 1 353 ? -11.93 -15.641 1.156 1 98.38 353 THR A N 1
ATOM 2787 C CA . THR A 1 353 ? -10.719 -15.117 0.526 1 98.38 353 THR A CA 1
ATOM 2788 C C . THR A 1 353 ? -10.195 -13.906 1.296 1 98.38 353 THR A C 1
ATOM 2790 O O . THR A 1 353 ? -10.969 -13.031 1.687 1 98.38 353 THR A O 1
ATOM 2793 N N . VAL A 1 354 ? -8.898 -13.891 1.579 1 98.31 354 VAL A N 1
ATOM 2794 C CA . VAL A 1 354 ? -8.203 -12.727 2.119 1 98.31 354 VAL A CA 1
ATOM 2795 C C . VAL A 1 354 ? -6.984 -12.414 1.257 1 98.31 354 VAL A C 1
ATOM 2797 O O . VAL A 1 354 ? -6.473 -13.281 0.549 1 98.31 354 VAL A O 1
ATOM 2800 N N . ALA A 1 355 ? -6.523 -11.188 1.253 1 97.38 355 ALA A N 1
ATOM 2801 C CA . ALA A 1 355 ? -5.379 -10.734 0.467 1 97.38 355 ALA A CA 1
ATOM 2802 C C . ALA A 1 355 ? -4.473 -9.828 1.291 1 97.38 355 ALA A C 1
ATOM 2804 O O . ALA A 1 355 ? -4.82 -9.445 2.412 1 97.38 355 ALA A O 1
ATOM 2805 N N . GLY A 1 356 ? -3.322 -9.555 0.734 1 94.31 356 GLY A N 1
ATOM 2806 C CA . GLY A 1 356 ? -2.414 -8.609 1.356 1 94.31 356 GLY A CA 1
ATOM 2807 C C . GLY A 1 356 ? -1.948 -9.039 2.732 1 94.31 356 GLY A C 1
ATOM 2808 O O . GLY A 1 356 ? -1.567 -10.195 2.93 1 94.31 356 GLY A O 1
ATOM 2809 N N . ASP A 1 357 ? -1.96 -8.125 3.676 1 92.44 357 ASP A N 1
ATOM 2810 C CA . ASP A 1 357 ? -1.447 -8.375 5.02 1 92.44 357 ASP A CA 1
ATOM 2811 C C . ASP A 1 357 ? -2.281 -9.438 5.734 1 92.44 357 ASP A C 1
ATOM 2813 O O . ASP A 1 357 ? -1.75 -10.227 6.516 1 92.44 357 ASP A O 1
ATOM 2817 N N . GLU A 1 358 ? -3.57 -9.406 5.492 1 96.31 358 GLU A N 1
ATOM 2818 C CA . GLU A 1 358 ? -4.422 -10.414 6.117 1 96.31 358 GLU A CA 1
ATOM 2819 C C . GLU A 1 358 ? -4.098 -11.812 5.594 1 96.31 358 GLU A C 1
ATOM 2821 O O . GLU A 1 358 ? -4.164 -12.789 6.344 1 96.31 358 GLU A O 1
ATOM 2826 N N . SER A 1 359 ? -3.793 -11.898 4.328 1 96.88 359 SER A N 1
ATOM 2827 C CA . SER A 1 359 ? -3.35 -13.172 3.764 1 96.88 359 SER A CA 1
ATOM 2828 C C . SER A 1 359 ? -2.084 -13.672 4.453 1 96.88 359 SER A C 1
ATOM 2830 O O . SER A 1 359 ? -2.037 -14.805 4.93 1 96.88 359 SER A O 1
ATOM 2832 N N . ARG A 1 360 ? -1.108 -12.859 4.566 1 94.19 360 ARG A N 1
ATOM 2833 C CA . ARG A 1 360 ? 0.158 -13.234 5.188 1 94.19 360 ARG A CA 1
ATOM 2834 C C . ARG A 1 360 ? -0.045 -13.641 6.645 1 94.19 360 ARG A C 1
ATOM 2836 O O . ARG A 1 360 ? 0.578 -14.586 7.121 1 94.19 360 ARG A O 1
ATOM 2843 N N . ARG A 1 361 ? -0.905 -12.891 7.305 1 94.44 361 ARG A N 1
ATOM 2844 C CA . ARG A 1 361 ? -1.21 -13.211 8.695 1 94.44 361 ARG A CA 1
ATOM 2845 C C . ARG A 1 361 ? -1.849 -14.594 8.812 1 94.44 361 ARG A C 1
ATOM 2847 O O . ARG A 1 361 ? -1.406 -15.422 9.617 1 94.44 361 ARG A O 1
ATOM 2854 N N . VAL A 1 362 ? -2.797 -14.875 8.016 1 97 362 VAL A N 1
ATOM 2855 C CA . VAL A 1 362 ? -3.549 -16.125 8.055 1 97 362 VAL A CA 1
ATOM 2856 C C . VAL A 1 362 ? -2.627 -17.297 7.727 1 97 362 VAL A C 1
ATOM 2858 O O . VAL A 1 362 ? -2.684 -18.344 8.375 1 97 362 VAL A O 1
ATOM 2861 N N . GLU A 1 363 ? -1.769 -17.094 6.766 1 95.62 363 GLU A N 1
ATOM 2862 C CA . GLU A 1 363 ? -0.865 -18.172 6.355 1 95.62 363 GLU A CA 1
ATOM 2863 C C . GLU A 1 363 ? 0.172 -18.453 7.438 1 95.62 363 GLU A C 1
ATOM 2865 O O . GLU A 1 363 ? 0.778 -19.531 7.453 1 95.62 363 GLU A O 1
ATOM 2870 N N . ALA A 1 364 ? 0.353 -17.531 8.352 1 91.88 364 ALA A N 1
ATOM 2871 C CA . ALA A 1 364 ? 1.423 -17.656 9.336 1 91.88 364 ALA A CA 1
ATOM 2872 C C . ALA A 1 364 ? 0.884 -18.172 10.672 1 91.88 364 ALA A C 1
ATOM 2874 O O . ALA A 1 364 ? 1.655 -18.453 11.586 1 91.88 364 ALA A O 1
ATOM 2875 N N . GLN A 1 365 ? -0.407 -18.266 10.828 1 92.5 365 GLN A N 1
ATOM 2876 C CA . GLN A 1 365 ? -0.97 -18.703 12.102 1 92.5 365 GLN A CA 1
ATOM 2877 C C . GLN A 1 365 ? -1.506 -20.125 12.008 1 92.5 365 GLN A C 1
ATOM 2879 O O . GLN A 1 365 ? -1.718 -20.641 10.914 1 92.5 365 GLN A O 1
ATOM 2884 N N . PRO A 1 366 ? -1.707 -20.797 13.18 1 93.94 366 PRO A N 1
ATOM 2885 C CA . PRO A 1 366 ? -2.264 -22.156 13.164 1 93.94 366 PRO A CA 1
ATOM 2886 C C . PRO A 1 366 ? -3.676 -22.203 12.586 1 93.94 366 PRO A C 1
ATOM 2888 O O . PRO A 1 366 ? -4.461 -21.266 12.781 1 93.94 366 PRO A O 1
ATOM 2891 N N . LEU A 1 367 ? -3.99 -23.344 11.961 1 96.75 367 LEU A N 1
ATOM 2892 C CA . LEU A 1 367 ? -5.297 -23.547 11.336 1 96.75 367 LEU A CA 1
ATOM 2893 C C . LEU A 1 367 ? -6.418 -23.328 12.352 1 96.75 367 LEU A C 1
ATOM 2895 O O . LEU A 1 367 ? -7.461 -22.766 12.023 1 96.75 367 LEU A O 1
ATOM 2899 N N . ALA A 1 368 ? -6.199 -23.781 13.562 1 97.06 368 ALA A N 1
ATOM 2900 C CA . ALA A 1 368 ? -7.223 -23.672 14.602 1 97.06 368 ALA A CA 1
ATOM 2901 C C . ALA A 1 368 ? -7.574 -22.219 14.883 1 97.06 368 ALA A C 1
ATOM 2903 O O . ALA A 1 368 ? -8.734 -21.891 15.133 1 97.06 368 ALA A O 1
ATOM 2904 N N . LYS A 1 369 ? -6.59 -21.359 14.852 1 96.44 369 LYS A N 1
ATOM 2905 C CA . LYS A 1 369 ? -6.832 -19.938 15.078 1 96.44 369 LYS A CA 1
ATOM 2906 C C . LYS A 1 369 ? -7.652 -19.344 13.945 1 96.44 369 LYS A C 1
ATOM 2908 O O . LYS A 1 369 ? -8.57 -18.547 14.188 1 96.44 369 LYS A O 1
ATOM 2913 N N . THR A 1 370 ? -7.309 -19.688 12.719 1 98.25 370 THR A N 1
ATOM 2914 C CA . THR A 1 370 ? -8.07 -19.219 11.57 1 98.25 370 THR A CA 1
ATOM 2915 C C . THR A 1 370 ? -9.516 -19.703 11.648 1 98.25 370 THR A C 1
ATOM 2917 O O . THR A 1 370 ? -10.445 -18.922 11.438 1 98.25 370 THR A O 1
ATOM 2920 N N . LYS A 1 371 ? -9.688 -20.938 11.969 1 98.38 371 LYS A N 1
ATOM 2921 C CA . LYS A 1 371 ? -11.031 -21.5 12.109 1 98.38 371 LYS A CA 1
ATOM 2922 C C . LYS A 1 371 ? -11.836 -20.734 13.164 1 98.38 371 LYS A C 1
ATOM 2924 O O . LYS A 1 371 ? -13 -20.422 12.945 1 98.38 371 LYS A O 1
ATOM 2929 N N . HIS A 1 372 ? -11.211 -20.438 14.242 1 97.88 372 HIS A N 1
ATOM 2930 C CA . HIS A 1 372 ? -11.859 -19.719 15.328 1 97.88 372 HIS A CA 1
ATOM 2931 C C . HIS A 1 372 ? -12.25 -18.312 14.891 1 97.88 372 HIS A C 1
ATOM 2933 O O . HIS A 1 372 ? -13.359 -17.844 15.18 1 97.88 372 HIS A O 1
ATOM 2939 N N . GLU A 1 373 ? -11.344 -17.609 14.234 1 97.88 373 GLU A N 1
ATOM 2940 C CA . GLU A 1 373 ? -11.625 -16.266 13.758 1 97.88 373 GLU A CA 1
ATOM 2941 C C . GLU A 1 373 ? -12.805 -16.25 12.789 1 97.88 373 GLU A C 1
ATOM 2943 O O . GLU A 1 373 ? -13.68 -15.391 12.891 1 97.88 373 GLU A O 1
ATOM 2948 N N . ILE A 1 374 ? -12.789 -17.203 11.914 1 98.62 374 ILE A N 1
ATOM 2949 C CA . ILE A 1 374 ? -13.867 -17.281 10.93 1 98.62 374 ILE A CA 1
ATOM 2950 C C . ILE A 1 374 ? -15.188 -17.578 11.641 1 98.62 374 ILE A C 1
ATOM 2952 O O . ILE A 1 374 ? -16.219 -16.984 11.32 1 98.62 374 ILE A O 1
ATOM 2956 N N . GLN A 1 375 ? -15.164 -18.469 12.602 1 98.38 375 GLN A N 1
ATOM 2957 C CA . GLN A 1 375 ? -16.344 -18.797 13.383 1 98.38 375 GLN A CA 1
ATOM 2958 C C . GLN A 1 375 ? -16.906 -17.547 14.078 1 98.38 375 GLN A C 1
ATOM 2960 O O . GLN A 1 375 ? -18.125 -17.344 14.109 1 98.38 375 GLN A O 1
ATOM 2965 N N . GLU A 1 376 ? -16.047 -16.766 14.617 1 97.88 376 GLU A N 1
ATOM 2966 C CA . GLU A 1 376 ? -16.469 -15.547 15.297 1 97.88 376 GLU A CA 1
ATOM 2967 C C . GLU A 1 376 ? -17.125 -14.57 14.328 1 97.88 376 GLU A C 1
ATOM 2969 O O . GLU A 1 376 ? -18.141 -13.961 14.641 1 97.88 376 GLU A O 1
ATOM 2974 N N . VAL A 1 377 ? -16.516 -14.375 13.18 1 98.5 377 VAL A N 1
ATOM 2975 C CA . VAL A 1 377 ? -17.062 -13.492 12.156 1 98.5 377 VAL A CA 1
ATOM 2976 C C . VAL A 1 377 ? -18.453 -13.977 11.742 1 98.5 377 VAL A C 1
ATOM 2978 O O . VAL A 1 377 ? -19.391 -13.18 11.648 1 98.5 377 VAL A O 1
ATOM 2981 N N . LEU A 1 378 ? -18.578 -15.297 11.547 1 98.69 378 LEU A N 1
ATOM 2982 C CA . LEU A 1 378 ? -19.859 -15.859 11.133 1 98.69 378 LEU A CA 1
ATOM 2983 C C . LEU A 1 378 ? -20.891 -15.727 12.25 1 98.69 378 LEU A C 1
ATOM 2985 O O . LEU A 1 378 ? -22.078 -15.508 11.977 1 98.69 378 LEU A O 1
ATOM 2989 N N . ARG A 1 379 ? -20.484 -15.859 13.5 1 98.56 379 ARG A N 1
ATOM 2990 C CA . ARG A 1 379 ? -21.406 -15.633 14.617 1 98.56 379 ARG A CA 1
ATOM 2991 C C . ARG A 1 379 ? -21.859 -14.18 14.664 1 98.56 379 ARG A C 1
ATOM 2993 O O . ARG A 1 379 ? -23.016 -13.906 14.992 1 98.56 379 ARG A O 1
ATOM 3000 N N . ASN A 1 380 ? -20.984 -13.266 14.398 1 97.75 380 ASN A N 1
ATOM 3001 C CA . ASN A 1 380 ? -21.375 -11.859 14.305 1 97.75 380 ASN A CA 1
ATOM 3002 C C . ASN A 1 380 ? -22.453 -11.656 13.234 1 97.75 380 ASN A C 1
ATOM 3004 O O . ASN A 1 380 ? -23.375 -10.867 13.43 1 97.75 380 ASN A O 1
ATOM 3008 N N . MET A 1 381 ? -22.344 -12.375 12.156 1 98.31 381 MET A N 1
ATOM 3009 C CA . MET A 1 381 ? -23.234 -12.18 11.016 1 98.31 381 MET A CA 1
ATOM 3010 C C . MET A 1 381 ? -24.562 -12.906 11.242 1 98.31 381 MET A C 1
ATOM 3012 O O . MET A 1 381 ? -25.609 -12.414 10.836 1 98.31 381 MET A O 1
ATOM 3016 N N . TYR A 1 382 ? -24.484 -14.086 11.922 1 98.25 382 TYR A N 1
ATOM 3017 C CA . TYR A 1 382 ? -25.672 -14.938 11.867 1 98.25 382 TYR A CA 1
ATOM 3018 C C . TYR A 1 382 ? -26.109 -15.367 13.266 1 98.25 382 TYR A C 1
ATOM 3020 O O . TYR A 1 382 ? -27.094 -16.094 13.422 1 98.25 382 TYR A O 1
ATOM 3028 N N . GLY A 1 383 ? -25.422 -14.984 14.25 1 97.62 383 GLY A N 1
ATOM 3029 C CA . GLY A 1 383 ? -25.812 -15.281 15.625 1 97.62 383 GLY A CA 1
ATOM 3030 C C . GLY A 1 383 ? -24.984 -16.391 16.25 1 97.62 383 GLY A C 1
ATOM 3031 O O . GLY A 1 383 ? -24.297 -17.141 15.539 1 97.62 383 GLY A O 1
ATOM 3032 N N . ASP A 1 384 ? -25.078 -16.609 17.516 1 96.5 384 ASP A N 1
ATOM 3033 C CA . ASP A 1 384 ? -24.234 -17.484 18.312 1 96.5 384 ASP A CA 1
ATOM 3034 C C . ASP A 1 384 ? -24.625 -18.953 18.125 1 96.5 384 ASP A C 1
ATOM 3036 O O . ASP A 1 384 ? -23.844 -19.859 18.453 1 96.5 384 ASP A O 1
ATOM 3040 N N . SER A 1 385 ? -25.703 -19.234 17.625 1 96.62 385 SER A N 1
ATOM 3041 C CA . SER A 1 385 ? -26.234 -20.594 17.594 1 96.62 385 SER A CA 1
ATOM 3042 C C . SER A 1 385 ? -25.797 -21.328 16.328 1 96.62 385 SER A C 1
ATOM 3044 O O . SER A 1 385 ? -26.188 -22.484 16.125 1 96.62 385 SER A O 1
ATOM 3046 N N . ILE A 1 386 ? -25 -20.75 15.523 1 97.44 386 ILE A N 1
ATOM 3047 C CA . ILE A 1 386 ? -24.594 -21.422 14.297 1 97.44 386 ILE A CA 1
ATOM 3048 C C . ILE A 1 386 ? -23.734 -22.641 14.633 1 97.44 386 ILE A C 1
ATOM 3050 O O . ILE A 1 386 ? -23.062 -22.656 15.664 1 97.44 386 ILE A O 1
ATOM 3054 N N . PRO A 1 387 ? -23.75 -23.672 13.781 1 97.31 387 PRO A N 1
ATOM 3055 C CA . PRO A 1 387 ? -22.922 -24.844 14.039 1 97.31 387 PRO A CA 1
ATOM 3056 C C . PRO A 1 387 ? -21.438 -24.547 13.906 1 97.31 387 PRO A C 1
ATOM 3058 O O . PRO A 1 387 ? -21.047 -23.609 13.211 1 97.31 387 PRO A O 1
ATOM 3061 N N . GLU A 1 388 ? -20.656 -25.406 14.523 1 97.19 388 GLU A N 1
ATOM 3062 C CA . GLU A 1 388 ? -19.203 -25.312 14.383 1 97.19 388 GLU A CA 1
ATOM 3063 C C . GLU A 1 388 ? -18.75 -25.859 13.031 1 97.19 388 GLU A C 1
ATOM 3065 O O . GLU A 1 388 ? -19.312 -26.828 12.523 1 97.19 388 GLU A O 1
ATOM 3070 N N . ALA A 1 389 ? -17.75 -25.25 12.531 1 97.19 389 ALA A N 1
ATOM 3071 C CA . ALA A 1 389 ? -17.156 -25.75 11.297 1 97.19 389 ALA A CA 1
ATOM 3072 C C . ALA A 1 389 ? -16.594 -27.156 11.484 1 97.19 389 ALA A C 1
ATOM 3074 O O . ALA A 1 389 ? -16.031 -27.469 12.531 1 97.19 389 ALA A O 1
ATOM 3075 N N . THR A 1 390 ? -16.75 -27.969 10.5 1 96.56 390 THR A N 1
ATOM 3076 C CA . THR A 1 390 ? -16.297 -29.359 10.57 1 96.56 390 THR A CA 1
ATOM 3077 C C . THR A 1 390 ? -14.859 -29.484 10.086 1 96.56 390 THR A C 1
ATOM 3079 O O . THR A 1 390 ? -14.055 -30.203 10.695 1 96.56 390 THR A O 1
ATOM 3082 N N . ASP A 1 391 ? -14.508 -28.875 8.977 1 96.5 391 ASP A N 1
ATOM 3083 C CA . ASP A 1 391 ? -13.18 -28.953 8.383 1 96.5 391 ASP A CA 1
ATOM 3084 C C . ASP A 1 391 ? -12.734 -27.578 7.859 1 96.5 391 ASP A C 1
ATOM 3086 O O . ASP A 1 391 ? -13.562 -26.703 7.609 1 96.5 391 ASP A O 1
ATOM 3090 N N . ILE A 1 392 ? -11.414 -27.438 7.789 1 98.12 392 ILE A N 1
ATOM 3091 C CA . ILE A 1 392 ? -10.836 -26.219 7.246 1 98.12 392 ILE A CA 1
ATOM 3092 C C . ILE A 1 392 ? -9.617 -26.562 6.391 1 98.12 392 ILE A C 1
ATOM 3094 O O . ILE A 1 392 ? -8.867 -27.484 6.711 1 98.12 392 ILE A O 1
ATOM 3098 N N . LEU A 1 393 ? -9.477 -25.906 5.254 1 97.94 393 LEU A N 1
ATOM 3099 C CA . LEU A 1 393 ? -8.328 -25.984 4.355 1 97.94 393 LEU A CA 1
ATOM 3100 C C . LEU A 1 393 ? -7.863 -24.594 3.943 1 97.94 393 LEU A C 1
ATOM 3102 O O . LEU A 1 393 ? -8.672 -23.781 3.496 1 97.94 393 LEU A O 1
ATOM 3106 N N . VAL A 1 394 ? -6.57 -24.266 4.191 1 98 394 VAL A N 1
ATOM 3107 C CA . VAL A 1 394 ? -6.02 -22.938 3.92 1 98 394 VAL A CA 1
ATOM 3108 C C . VAL A 1 394 ? -4.875 -23.047 2.916 1 98 394 VAL A C 1
ATOM 3110 O O . VAL A 1 394 ? -3.943 -23.828 3.113 1 98 394 VAL A O 1
ATOM 3113 N N . SER A 1 395 ? -4.969 -22.328 1.799 1 96.94 395 SER A N 1
ATOM 3114 C CA . SER A 1 395 ? -3.836 -22.25 0.883 1 96.94 395 SER A CA 1
ATOM 3115 C C . SER A 1 395 ? -2.697 -21.438 1.479 1 96.94 395 SER A C 1
ATOM 3117 O O . SER A 1 395 ? -2.916 -20.625 2.379 1 96.94 395 SER A O 1
ATOM 3119 N N . ASP A 1 396 ? -1.448 -21.625 1.021 1 95.12 396 ASP A N 1
ATOM 3120 C CA . ASP A 1 396 ? -0.312 -20.938 1.627 1 95.12 396 ASP A CA 1
ATOM 3121 C C . ASP A 1 396 ? 0.727 -20.562 0.573 1 95.12 396 ASP A C 1
ATOM 3123 O O . ASP A 1 396 ? 1.919 -20.828 0.747 1 95.12 396 ASP A O 1
ATOM 3127 N N . TRP A 1 397 ? 0.301 -19.891 -0.46 1 95.94 397 TRP A N 1
ATOM 3128 C CA . TRP A 1 397 ? 1.168 -19.609 -1.597 1 95.94 397 TRP A CA 1
ATOM 3129 C C . TRP A 1 397 ? 2.258 -18.609 -1.208 1 95.94 397 TRP A C 1
ATOM 3131 O O . TRP A 1 397 ? 3.367 -18.656 -1.742 1 95.94 397 TRP A O 1
ATOM 3141 N N . SER A 1 398 ? 1.936 -17.656 -0.315 1 93.44 398 SER A N 1
ATOM 3142 C CA . SER A 1 398 ? 2.916 -16.656 0.059 1 93.44 398 SER A CA 1
ATOM 3143 C C . SER A 1 398 ? 4.031 -17.25 0.911 1 93.44 398 SER A C 1
ATOM 3145 O O . SER A 1 398 ? 5.172 -16.781 0.869 1 93.44 398 SER A O 1
ATOM 3147 N N . GLN A 1 399 ? 3.754 -18.312 1.597 1 91.94 399 GLN A N 1
ATOM 3148 C CA . GLN A 1 399 ? 4.746 -18.984 2.439 1 91.94 399 GLN A CA 1
ATOM 3149 C C . GLN A 1 399 ? 5.434 -20.125 1.693 1 91.94 399 GLN A C 1
ATOM 3151 O O . GLN A 1 399 ? 6.473 -20.609 2.129 1 91.94 399 GLN A O 1
ATOM 3156 N N . ASN A 1 400 ? 4.852 -20.5 0.581 1 94.25 400 ASN A N 1
ATOM 3157 C CA . ASN A 1 400 ? 5.414 -21.594 -0.21 1 94.25 400 ASN A CA 1
ATOM 3158 C C . ASN A 1 400 ? 6.73 -21.188 -0.868 1 94.25 400 ASN A C 1
ATOM 3160 O O . ASN A 1 400 ? 6.766 -20.266 -1.678 1 94.25 400 ASN A O 1
ATOM 3164 N N . PRO A 1 401 ? 7.812 -21.875 -0.582 1 94 401 PRO A N 1
ATOM 3165 C CA . PRO A 1 401 ? 9.117 -21.469 -1.116 1 94 401 PRO A CA 1
ATOM 3166 C C . PRO A 1 401 ? 9.211 -21.656 -2.629 1 94 401 PRO A C 1
ATOM 3168 O O . PRO A 1 401 ? 10.141 -21.125 -3.258 1 94 401 PRO A O 1
ATOM 3171 N N . LEU A 1 402 ? 8.297 -22.344 -3.223 1 96.5 402 LEU A N 1
ATOM 3172 C CA . LEU A 1 402 ? 8.367 -22.609 -4.656 1 96.5 402 LEU A CA 1
ATOM 3173 C C . LEU A 1 402 ? 7.621 -21.531 -5.445 1 96.5 402 LEU A C 1
ATOM 3175 O O . LEU A 1 402 ? 7.746 -21.469 -6.672 1 96.5 402 LEU A O 1
ATOM 3179 N N . THR A 1 403 ? 6.867 -20.688 -4.734 1 96 403 THR A N 1
ATOM 3180 C CA . THR A 1 403 ? 6.102 -19.688 -5.469 1 96 403 THR A CA 1
ATOM 3181 C C . THR A 1 403 ? 6.277 -18.312 -4.848 1 96 403 THR A C 1
ATOM 3183 O O . THR A 1 403 ? 6.297 -17.297 -5.559 1 96 403 THR A O 1
ATOM 3186 N N . LYS A 1 404 ? 6.352 -18.234 -3.518 1 96.06 404 LYS A N 1
ATOM 3187 C CA . LYS A 1 404 ? 6.496 -17.016 -2.738 1 96.06 404 LYS A CA 1
ATOM 3188 C C . LYS A 1 404 ? 5.438 -15.984 -3.123 1 96.06 404 LYS A C 1
ATOM 3190 O O . LYS A 1 404 ? 5.727 -14.789 -3.207 1 96.06 404 LYS A O 1
ATOM 3195 N N . GLY A 1 405 ? 4.297 -16.422 -3.363 1 96.19 405 GLY A N 1
ATOM 3196 C CA . GLY A 1 405 ? 3.172 -15.555 -3.684 1 96.19 405 GLY A CA 1
ATOM 3197 C C . GLY A 1 405 ? 2.166 -16.203 -4.613 1 96.19 405 GLY A C 1
ATOM 3198 O O . GLY A 1 405 ? 2.357 -17.344 -5.051 1 96.19 405 GLY A O 1
ATOM 3199 N N . SER A 1 406 ? 1.101 -15.484 -4.934 1 97.06 406 SER A N 1
ATOM 3200 C CA . SER A 1 406 ? -0.021 -16.047 -5.672 1 97.06 406 SER A CA 1
ATOM 3201 C C . SER A 1 406 ? 0.014 -15.633 -7.137 1 97.06 406 SER A C 1
ATOM 3203 O O . SER A 1 406 ? 0.101 -16.469 -8.031 1 97.06 406 SER A O 1
ATOM 3205 N N . TYR A 1 407 ? -0.013 -14.406 -7.414 1 96 407 TYR A N 1
ATOM 3206 C CA . TYR A 1 407 ? 0.112 -13.898 -8.773 1 96 407 TYR A CA 1
ATOM 3207 C C . TYR A 1 407 ? 0.614 -12.461 -8.781 1 96 407 TYR A C 1
ATOM 3209 O O . TYR A 1 407 ? 0.602 -11.789 -7.746 1 96 407 TYR A O 1
ATOM 3217 N N . SER A 1 408 ? 1.082 -12.039 -9.898 1 94.69 408 SER A N 1
ATOM 3218 C CA . SER A 1 408 ? 1.753 -10.75 -9.992 1 94.69 408 SER A CA 1
ATOM 3219 C C . SER A 1 408 ? 0.745 -9.609 -10.125 1 94.69 408 SER A C 1
ATOM 3221 O O . SER A 1 408 ? -0.355 -9.805 -10.648 1 94.69 408 SER A O 1
ATOM 3223 N N . ASN A 1 409 ? 1.062 -8.508 -9.57 1 93.25 409 ASN A N 1
ATOM 3224 C CA . ASN A 1 409 ? 0.411 -7.219 -9.758 1 93.25 409 ASN A CA 1
ATOM 3225 C C . ASN A 1 409 ? 1.371 -6.188 -10.344 1 93.25 409 ASN A C 1
ATOM 3227 O O . ASN A 1 409 ? 2.539 -6.129 -9.953 1 93.25 409 ASN A O 1
ATOM 3231 N N . LEU A 1 410 ? 0.854 -5.438 -11.312 1 93.06 410 LEU A N 1
ATOM 3232 C CA . LEU A 1 410 ? 1.665 -4.367 -11.883 1 93.06 410 LEU A CA 1
ATOM 3233 C C . LEU A 1 410 ? 1.511 -3.08 -11.078 1 93.06 410 LEU A C 1
ATOM 3235 O O . LEU A 1 410 ? 0.475 -2.414 -11.156 1 93.06 410 LEU A O 1
ATOM 3239 N N . PRO A 1 411 ? 2.527 -2.676 -10.367 1 94 411 PRO A N 1
ATOM 3240 C CA . PRO A 1 411 ? 2.424 -1.471 -9.539 1 94 411 PRO A CA 1
ATOM 3241 C C . PRO A 1 411 ? 2.641 -0.187 -10.344 1 94 411 PRO A C 1
ATOM 3243 O O . PRO A 1 411 ? 3.182 -0.229 -11.445 1 94 411 PRO A O 1
ATOM 3246 N N . VAL A 1 412 ? 2.229 0.924 -9.773 1 93.88 412 VAL A N 1
ATOM 3247 C CA . VAL A 1 412 ? 2.289 2.236 -10.406 1 93.88 412 VAL A CA 1
ATOM 3248 C C . VAL A 1 412 ? 3.748 2.641 -10.617 1 93.88 412 VAL A C 1
ATOM 3250 O O . VAL A 1 412 ? 4.055 3.432 -11.508 1 93.88 412 VAL A O 1
ATOM 3253 N N . GLU A 1 413 ? 4.688 2.037 -9.945 1 92.06 413 GLU A N 1
ATOM 3254 C CA . GLU A 1 413 ? 6.086 2.445 -10 1 92.06 413 GLU A CA 1
ATOM 3255 C C . GLU A 1 413 ? 6.773 1.899 -11.242 1 92.06 413 GLU A C 1
ATOM 3257 O O . GLU A 1 413 ? 7.891 2.305 -11.57 1 92.06 413 GLU A O 1
ATOM 3262 N N . VAL A 1 414 ? 6.172 0.958 -11.953 1 90.44 414 VAL A N 1
ATOM 3263 C CA . VAL A 1 414 ? 6.793 0.355 -13.133 1 90.44 414 VAL A CA 1
ATOM 3264 C C . VAL A 1 414 ? 6.336 1.091 -14.391 1 90.44 414 VAL A C 1
ATOM 3266 O O . VAL A 1 414 ? 5.207 0.908 -14.844 1 90.44 414 VAL A O 1
ATOM 3269 N N . PRO A 1 415 ? 7.242 1.852 -14.938 1 86.44 415 PRO A N 1
ATOM 3270 C CA . PRO A 1 415 ? 6.863 2.512 -16.188 1 86.44 415 PRO A CA 1
ATOM 3271 C C . PRO A 1 415 ? 6.668 1.528 -17.344 1 86.44 415 PRO A C 1
ATOM 3273 O O . PRO A 1 415 ? 7.391 0.53 -17.438 1 86.44 415 PRO A O 1
ATOM 3276 N N . SER A 1 416 ? 5.801 1.911 -18.219 1 82.69 416 SER A N 1
ATOM 3277 C CA . SER A 1 416 ? 5.496 1.073 -19.375 1 82.69 416 SER A CA 1
ATOM 3278 C C . SER A 1 416 ? 6.75 0.768 -20.188 1 82.69 416 SER A C 1
ATOM 3280 O O . SER A 1 416 ? 6.918 -0.349 -20.672 1 82.69 416 SER A O 1
ATOM 3282 N N . GLU A 1 417 ? 7.629 1.68 -20.234 1 81 417 GLU A N 1
ATOM 3283 C CA . GLU A 1 417 ? 8.82 1.566 -21.062 1 81 417 GLU A CA 1
ATOM 3284 C C . GLU A 1 417 ? 9.828 0.587 -20.453 1 81 417 GLU A C 1
ATOM 3286 O O . GLU A 1 417 ? 10.695 0.075 -21.156 1 81 417 GLU A O 1
ATOM 3291 N N . CYS A 1 418 ? 9.688 0.366 -19.203 1 86.06 418 CYS A N 1
ATOM 3292 C CA . CYS A 1 418 ? 10.648 -0.5 -18.531 1 86.06 418 CYS A CA 1
ATOM 3293 C C . CYS A 1 418 ? 10.125 -1.93 -18.438 1 86.06 418 CYS A C 1
ATOM 3295 O O . CYS A 1 418 ? 10.883 -2.852 -18.125 1 86.06 418 CYS A O 1
ATOM 3297 N N . ARG A 1 419 ? 8.953 -2.193 -18.781 1 85.12 419 ARG A N 1
ATOM 3298 C CA . ARG A 1 419 ? 8.352 -3.516 -18.641 1 85.12 419 ARG A CA 1
ATOM 3299 C C . ARG A 1 419 ? 9.055 -4.531 -19.531 1 85.12 419 ARG A C 1
ATOM 3301 O O . ARG A 1 419 ? 9.133 -5.715 -19.203 1 85.12 419 ARG A O 1
ATOM 3308 N N . GLN A 1 420 ? 9.531 -4.066 -20.625 1 86.19 420 GLN A N 1
ATOM 3309 C CA . GLN A 1 420 ? 10.203 -4.949 -21.562 1 86.19 420 GLN A CA 1
ATOM 3310 C C . GLN A 1 420 ? 11.469 -5.543 -20.969 1 86.19 420 GLN A C 1
ATOM 3312 O O . GLN A 1 420 ? 11.93 -6.609 -21.391 1 86.19 420 GLN A O 1
ATOM 3317 N N . LYS A 1 421 ? 11.977 -4.832 -20 1 89.94 421 LYS A N 1
ATOM 3318 C CA . LYS A 1 421 ? 13.172 -5.328 -19.328 1 89.94 421 LYS A CA 1
ATOM 3319 C C . LYS A 1 421 ? 12.898 -6.637 -18.594 1 89.94 421 LYS A C 1
ATOM 3321 O O . LYS A 1 421 ? 13.766 -7.5 -18.5 1 89.94 421 LYS A O 1
ATOM 3326 N N . LEU A 1 422 ? 11.711 -6.816 -18.172 1 89.94 422 LEU A N 1
ATOM 3327 C CA . LEU A 1 422 ? 11.336 -8.031 -17.453 1 89.94 422 LEU A CA 1
ATOM 3328 C C . LEU A 1 422 ? 11.32 -9.227 -18.406 1 89.94 422 LEU A C 1
ATOM 3330 O O . LEU A 1 422 ? 11.727 -10.328 -18.031 1 89.94 422 LEU A O 1
ATOM 3334 N N . GLU A 1 423 ? 10.906 -9 -19.609 1 89.62 423 GLU A N 1
ATOM 3335 C CA . GLU A 1 423 ? 10.766 -10.07 -20.594 1 89.62 423 GLU A CA 1
ATOM 3336 C C . GLU A 1 423 ? 12.086 -10.352 -21.297 1 89.62 423 GLU A C 1
ATOM 3338 O O . GLU A 1 423 ? 12.281 -11.422 -21.875 1 89.62 423 GLU A O 1
ATOM 3343 N N . SER A 1 424 ? 12.945 -9.406 -21.25 1 92.25 424 SER A N 1
ATOM 3344 C CA . SER A 1 424 ? 14.18 -9.492 -22.031 1 92.25 424 SER A CA 1
ATOM 3345 C C . SER A 1 424 ? 15.086 -10.609 -21.516 1 92.25 424 SER A C 1
ATOM 3347 O O . SER A 1 424 ? 15.18 -10.82 -20.297 1 92.25 424 SER A O 1
ATOM 3349 N N . ARG A 1 425 ? 15.812 -11.164 -22.453 1 94.06 425 ARG A N 1
ATOM 3350 C CA . ARG A 1 425 ? 16.781 -12.195 -22.094 1 94.06 425 ARG A CA 1
ATOM 3351 C C . ARG A 1 425 ? 18.047 -11.57 -21.516 1 94.06 425 ARG A C 1
ATOM 3353 O O . ARG A 1 425 ? 18.312 -10.383 -21.719 1 94.06 425 ARG A O 1
ATOM 3360 N N . VAL A 1 426 ? 18.781 -12.336 -20.781 1 94.12 426 VAL A N 1
ATOM 3361 C CA . VAL A 1 426 ? 20.156 -12.07 -20.344 1 94.12 426 VAL A CA 1
ATOM 3362 C C . VAL A 1 426 ? 21.078 -13.156 -20.875 1 94.12 426 VAL A C 1
ATOM 3364 O O . VAL A 1 426 ? 21.125 -14.273 -20.344 1 94.12 426 VAL A O 1
ATOM 3367 N N . GLY A 1 427 ? 21.828 -12.805 -21.938 1 92.44 427 GLY A N 1
ATOM 3368 C CA . GLY A 1 427 ? 22.578 -13.859 -22.609 1 92.44 427 GLY A CA 1
ATOM 3369 C C . GLY A 1 427 ? 21.703 -14.992 -23.109 1 92.44 427 GLY A C 1
ATOM 3370 O O . GLY A 1 427 ? 20.719 -14.758 -23.812 1 92.44 427 GLY A O 1
ATOM 3371 N N . ARG A 1 428 ? 22 -16.172 -22.594 1 94.69 428 ARG A N 1
ATOM 3372 C CA . ARG A 1 428 ? 21.297 -17.359 -23.047 1 94.69 428 ARG A CA 1
ATOM 3373 C C . ARG A 1 428 ? 20.141 -17.703 -22.094 1 94.69 428 ARG A C 1
ATOM 3375 O O . ARG A 1 428 ? 19.484 -18.734 -22.234 1 94.69 428 ARG A O 1
ATOM 3382 N N . LEU A 1 429 ? 19.891 -16.797 -21.188 1 97.12 429 LEU A N 1
ATOM 3383 C CA . LEU A 1 429 ? 18.766 -16.953 -20.266 1 97.12 429 LEU A CA 1
ATOM 3384 C C . LEU A 1 429 ? 17.531 -16.234 -20.781 1 97.12 429 LEU A C 1
ATOM 3386 O O . LEU A 1 429 ? 17.547 -15.023 -20.969 1 97.12 429 LEU A O 1
ATOM 3390 N N . PHE A 1 430 ? 16.531 -17.016 -21.047 1 97.38 430 PHE A N 1
ATOM 3391 C CA . PHE A 1 430 ? 15.234 -16.469 -21.422 1 97.38 430 PHE A CA 1
ATOM 3392 C C . PHE A 1 430 ? 14.289 -16.453 -20.219 1 97.38 430 PHE A C 1
ATOM 3394 O O . PHE A 1 430 ? 14.422 -17.281 -19.312 1 97.38 430 PHE A O 1
ATOM 3401 N N . PHE A 1 431 ? 13.32 -15.492 -20.25 1 97.75 431 PHE A N 1
ATOM 3402 C CA . PHE A 1 431 ? 12.445 -15.312 -19.094 1 97.75 431 PHE A CA 1
ATOM 3403 C C . PHE A 1 431 ? 10.977 -15.352 -19.516 1 97.75 431 PHE A C 1
ATOM 3405 O O . PHE A 1 431 ? 10.539 -14.547 -20.344 1 97.75 431 PHE A O 1
ATOM 3412 N N . GLY A 1 432 ? 10.281 -16.281 -18.953 1 97.81 432 GLY A N 1
ATOM 3413 C CA . GLY A 1 432 ? 8.836 -16.375 -19.078 1 97.81 432 GLY A CA 1
ATOM 3414 C C . GLY A 1 432 ? 8.117 -16.219 -17.75 1 97.81 432 GLY A C 1
ATOM 3415 O O . GLY A 1 432 ? 8.602 -15.516 -16.859 1 97.81 432 GLY A O 1
ATOM 3416 N N . GLY A 1 433 ? 6.906 -16.719 -17.641 1 97.44 433 GLY A N 1
ATOM 3417 C CA . GLY A 1 433 ? 6.047 -16.531 -16.469 1 97.44 433 GLY A CA 1
ATOM 3418 C C . GLY A 1 433 ? 4.961 -15.5 -16.703 1 97.44 433 GLY A C 1
ATOM 3419 O O . GLY A 1 433 ? 5.141 -14.555 -17.469 1 97.44 433 GLY A O 1
ATOM 3420 N N . GLU A 1 434 ? 3.914 -15.672 -15.914 1 96.69 434 GLU A N 1
ATOM 3421 C CA . GLU A 1 434 ? 2.76 -14.812 -16.156 1 96.69 434 GLU A CA 1
ATOM 3422 C C . GLU A 1 434 ? 3.109 -13.344 -15.93 1 96.69 434 GLU A C 1
ATOM 3424 O O . GLU A 1 434 ? 2.574 -12.461 -16.609 1 96.69 434 GLU A O 1
ATOM 3429 N N . ALA A 1 435 ? 4.051 -13.016 -15.078 1 95.44 435 ALA A N 1
ATOM 3430 C CA . ALA A 1 435 ? 4.426 -11.641 -14.766 1 95.44 435 ALA A CA 1
ATOM 3431 C C . ALA A 1 435 ? 4.973 -10.93 -16 1 95.44 435 ALA A C 1
ATOM 3433 O O . ALA A 1 435 ? 4.914 -9.703 -16.094 1 95.44 435 ALA A O 1
ATOM 3434 N N . THR A 1 436 ? 5.531 -11.703 -16.938 1 95.25 436 THR A N 1
ATOM 3435 C CA . THR A 1 436 ? 6.16 -11.102 -18.109 1 95.25 436 THR A CA 1
ATOM 3436 C C . THR A 1 436 ? 5.129 -10.828 -19.203 1 95.25 436 THR A C 1
ATOM 3438 O O . THR A 1 436 ? 5.438 -10.195 -20.219 1 95.25 436 THR A O 1
ATOM 3441 N N . SER A 1 437 ? 3.908 -11.297 -18.969 1 93.31 437 SER A N 1
ATOM 3442 C CA . SER A 1 437 ? 2.848 -11.047 -19.953 1 93.31 437 SER A CA 1
ATOM 3443 C C . SER A 1 437 ? 2.254 -9.656 -19.781 1 93.31 437 SER A C 1
ATOM 3445 O O . SER A 1 437 ? 1.786 -9.305 -18.688 1 93.31 437 SER A O 1
ATOM 3447 N N . ARG A 1 438 ? 2.227 -8.922 -20.766 1 87.62 438 ARG A N 1
ATOM 3448 C CA . ARG A 1 438 ? 1.664 -7.582 -20.688 1 87.62 438 ARG A CA 1
ATOM 3449 C C . ARG A 1 438 ? 0.14 -7.625 -20.656 1 87.62 438 ARG A C 1
ATOM 3451 O O . ARG A 1 438 ? -0.499 -6.84 -19.953 1 87.62 438 ARG A O 1
ATOM 3458 N N . GLN A 1 439 ? -0.374 -8.594 -21.328 1 86.69 439 GLN A N 1
ATOM 3459 C CA . GLN A 1 439 ? -1.817 -8.625 -21.531 1 86.69 439 GLN A CA 1
ATOM 3460 C C . GLN A 1 439 ? -2.516 -9.414 -20.438 1 86.69 439 GLN A C 1
ATOM 3462 O O . GLN A 1 439 ? -3.658 -9.117 -20.078 1 86.69 439 GLN A O 1
ATOM 3467 N N . PHE A 1 440 ? -1.812 -10.422 -19.984 1 91.69 440 PHE A N 1
ATOM 3468 C CA . PHE A 1 440 ? -2.525 -11.359 -19.125 1 91.69 440 PHE A CA 1
ATOM 3469 C C . PHE A 1 440 ? -1.742 -11.625 -17.844 1 91.69 440 PHE A C 1
ATOM 3471 O O . PHE A 1 440 ? -1.731 -12.75 -17.328 1 91.69 440 PHE A O 1
ATOM 3478 N N . TYR A 1 441 ? -0.964 -10.625 -17.422 1 92.12 441 TYR A N 1
ATOM 3479 C CA . TYR A 1 441 ? -0.303 -10.875 -16.141 1 92.12 441 TYR A CA 1
ATOM 3480 C C . TYR A 1 441 ? -1.321 -11.172 -15.047 1 92.12 441 TYR A C 1
ATOM 3482 O O . TYR A 1 441 ? -2.426 -10.625 -15.055 1 92.12 441 TYR A O 1
ATOM 3490 N N . GLY A 1 442 ? -0.951 -12.094 -14.141 1 92.44 442 GLY A N 1
ATOM 3491 C CA . GLY A 1 442 ? -1.832 -12.438 -13.039 1 92.44 442 GLY A CA 1
ATOM 3492 C C . GLY A 1 442 ? -2.766 -13.594 -13.352 1 92.44 442 GLY A C 1
ATOM 3493 O O . GLY A 1 442 ? -3.451 -14.102 -12.469 1 92.44 442 GLY A O 1
ATOM 3494 N N . TYR A 1 443 ? -2.742 -14.055 -14.609 1 94.5 443 TYR A N 1
ATOM 3495 C CA . TYR A 1 443 ? -3.637 -15.125 -15.031 1 94.5 443 TYR A CA 1
ATOM 3496 C C . TYR A 1 443 ? -2.85 -16.312 -15.57 1 94.5 443 TYR A C 1
ATOM 3498 O O . TYR A 1 443 ? -1.682 -16.172 -15.945 1 94.5 443 TYR A O 1
ATOM 3506 N N . ILE A 1 444 ? -3.559 -17.469 -15.633 1 96.88 444 ILE A N 1
ATOM 3507 C CA . ILE A 1 444 ? -2.986 -18.641 -16.297 1 96.88 444 ILE A CA 1
ATOM 3508 C C . ILE A 1 444 ? -2.633 -18.297 -17.734 1 96.88 444 ILE A C 1
ATOM 3510 O O . ILE A 1 444 ? -1.569 -18.672 -18.234 1 96.88 444 ILE A O 1
ATOM 3514 N N . ALA A 1 445 ? -3.463 -17.5 -18.359 1 96.19 445 ALA A N 1
ATOM 3515 C CA . ALA A 1 445 ? -3.293 -17.109 -19.75 1 96.19 445 ALA A CA 1
ATOM 3516 C C . ALA A 1 445 ? -1.958 -16.406 -19.969 1 96.19 445 ALA A C 1
ATOM 3518 O O . ALA A 1 445 ? -1.336 -16.547 -21.031 1 96.19 445 ALA A O 1
ATOM 3519 N N . GLY A 1 446 ? -1.6 -15.656 -18.984 1 96.44 446 GLY A N 1
ATOM 3520 C CA . GLY A 1 446 ? -0.311 -14.992 -19.094 1 96.44 446 GLY A CA 1
ATOM 3521 C C . GLY A 1 446 ? 0.86 -15.953 -19.094 1 96.44 446 GLY A C 1
ATOM 3522 O O . GLY A 1 446 ? 1.862 -15.719 -19.766 1 96.44 446 GLY A O 1
ATOM 3523 N N . GLY A 1 447 ? 0.731 -17.016 -18.312 1 97.94 447 GLY A N 1
ATOM 3524 C CA . GLY A 1 447 ? 1.725 -18.062 -18.375 1 97.94 447 GLY A CA 1
ATOM 3525 C C . GLY A 1 447 ? 1.797 -18.75 -19.719 1 97.94 447 GLY A C 1
ATOM 3526 O O . GLY A 1 447 ? 2.879 -18.891 -20.297 1 97.94 447 GLY A O 1
ATOM 3527 N N . LEU A 1 448 ? 0.661 -19.078 -20.219 1 98.31 448 LEU A N 1
ATOM 3528 C CA . LEU A 1 448 ? 0.604 -19.734 -21.516 1 98.31 448 LEU A CA 1
ATOM 3529 C C . LEU A 1 448 ? 1.186 -18.844 -22.609 1 98.31 448 LEU A C 1
ATOM 3531 O O . LEU A 1 448 ? 2.021 -19.281 -23.391 1 98.31 448 LEU A O 1
ATOM 3535 N N . GLN A 1 449 ? 0.794 -17.609 -22.562 1 97.38 449 GLN A N 1
ATOM 3536 C CA . GLN A 1 449 ? 1.25 -16.672 -23.578 1 97.38 449 GLN A CA 1
ATOM 3537 C C . GLN A 1 449 ? 2.758 -16.453 -23.484 1 97.38 449 GLN A C 1
ATOM 3539 O O . GLN A 1 449 ? 3.443 -16.391 -24.5 1 97.38 449 GLN A O 1
ATOM 3544 N N . SER A 1 450 ? 3.244 -16.281 -22.344 1 97.88 450 SER A N 1
ATOM 3545 C CA . SER A 1 450 ? 4.676 -16.047 -22.156 1 97.88 450 SER A CA 1
ATOM 3546 C C . SER A 1 450 ? 5.488 -17.266 -22.578 1 97.88 450 SER A C 1
ATOM 3548 O O . SER A 1 450 ? 6.578 -17.125 -23.141 1 97.88 450 SER A O 1
ATOM 3550 N N . GLY A 1 451 ? 4.965 -18.469 -22.266 1 98.44 451 GLY A N 1
ATOM 3551 C CA . GLY A 1 451 ? 5.629 -19.688 -22.703 1 98.44 451 GLY A CA 1
ATOM 3552 C C . GLY A 1 451 ? 5.746 -19.797 -24.219 1 98.44 451 GLY A C 1
ATOM 3553 O O . GLY A 1 451 ? 6.812 -20.125 -24.734 1 98.44 451 GLY A O 1
ATOM 3554 N N . GLU A 1 452 ? 4.691 -19.5 -24.859 1 98.25 452 GLU A N 1
ATOM 3555 C CA . GLU A 1 452 ? 4.699 -19.516 -26.312 1 98.25 452 GLU A CA 1
ATOM 3556 C C . GLU A 1 452 ? 5.645 -18.469 -26.875 1 98.25 452 GLU A C 1
ATOM 3558 O O . GLU A 1 452 ? 6.434 -18.75 -27.781 1 98.25 452 GLU A O 1
ATOM 3563 N N . ARG A 1 453 ? 5.559 -17.297 -26.344 1 96.75 453 ARG A N 1
ATOM 3564 C CA . ARG A 1 453 ? 6.379 -16.172 -26.797 1 96.75 453 ARG A CA 1
ATOM 3565 C C . ARG A 1 453 ? 7.863 -16.516 -26.688 1 96.75 453 ARG A C 1
ATOM 3567 O O . ARG A 1 453 ? 8.609 -16.359 -27.656 1 96.75 453 ARG A O 1
ATOM 3574 N N . GLU A 1 454 ? 8.281 -17.016 -25.594 1 97.38 454 GLU A N 1
ATOM 3575 C CA . GLU A 1 454 ? 9.703 -17.266 -25.359 1 97.38 454 GLU A CA 1
ATOM 3576 C C . GLU A 1 454 ? 10.195 -18.469 -26.141 1 97.38 454 GLU A C 1
ATOM 3578 O O . GLU A 1 454 ? 11.344 -18.5 -26.594 1 97.38 454 GLU A O 1
ATOM 3583 N N . ALA A 1 455 ? 9.359 -19.469 -26.281 1 97.94 455 ALA A N 1
ATOM 3584 C CA . ALA A 1 455 ? 9.734 -20.625 -27.094 1 97.94 455 ALA A CA 1
ATOM 3585 C C . ALA A 1 455 ? 9.938 -20.219 -28.562 1 97.94 455 ALA A C 1
ATOM 3587 O O . ALA A 1 455 ? 10.898 -20.656 -29.203 1 97.94 455 ALA A O 1
ATOM 3588 N N . ARG A 1 456 ? 9.07 -19.438 -29.047 1 96.44 456 ARG A N 1
ATOM 3589 C CA . ARG A 1 456 ? 9.219 -18.953 -30.422 1 96.44 456 ARG A CA 1
ATOM 3590 C C . ARG A 1 456 ? 10.469 -18.109 -30.578 1 96.44 456 ARG A C 1
ATOM 3592 O O . ARG A 1 456 ? 11.172 -18.219 -31.578 1 96.44 456 ARG A O 1
ATOM 3599 N N . LYS A 1 457 ? 10.656 -17.297 -29.625 1 95.19 457 LYS A N 1
ATOM 3600 C CA . LYS A 1 457 ? 11.883 -16.5 -29.625 1 95.19 457 LYS A CA 1
ATOM 3601 C C . LYS A 1 457 ? 13.117 -17.391 -29.609 1 95.19 457 LYS A C 1
ATOM 3603 O O . LYS A 1 457 ? 14.078 -17.141 -30.344 1 95.19 457 LYS A O 1
ATOM 3608 N N . LEU A 1 458 ? 13.117 -18.375 -28.828 1 95.88 458 LEU A N 1
ATOM 3609 C CA . LEU A 1 458 ? 14.211 -19.328 -28.734 1 95.88 458 LEU A CA 1
ATOM 3610 C C . LEU A 1 458 ? 14.453 -20.016 -30.078 1 95.88 458 LEU A C 1
ATOM 3612 O O . LEU A 1 458 ? 15.594 -20.172 -30.516 1 95.88 458 LEU A O 1
ATOM 3616 N N . LEU A 1 459 ? 13.445 -20.375 -30.734 1 95.19 459 LEU A N 1
ATOM 3617 C CA . LEU A 1 459 ? 13.539 -21.047 -32.031 1 95.19 459 LEU A CA 1
ATOM 3618 C C . LEU A 1 459 ? 14.195 -20.141 -33.062 1 95.19 459 LEU A C 1
ATOM 3620 O O . LEU A 1 459 ? 14.984 -20.609 -33.875 1 95.19 459 LEU A O 1
ATOM 3624 N N . GLN A 1 460 ? 13.875 -18.922 -32.906 1 90.75 460 GLN A N 1
ATOM 3625 C CA . GLN A 1 460 ? 14.508 -17.953 -33.781 1 90.75 460 GLN A CA 1
ATOM 3626 C C . GLN A 1 460 ? 15.984 -17.781 -33.438 1 90.75 460 GLN A C 1
ATOM 3628 O O . GLN A 1 460 ? 16.812 -17.609 -34.344 1 90.75 460 GLN A O 1
ATOM 3633 N N . CYS A 1 461 ? 16.281 -17.891 -32.25 1 89 461 CYS A N 1
ATOM 3634 C CA . CYS A 1 461 ? 17.625 -17.625 -31.781 1 89 461 CYS A CA 1
ATOM 3635 C C . CYS A 1 461 ? 18.547 -18.812 -32.031 1 89 461 CYS A C 1
ATOM 3637 O O . CYS A 1 461 ? 19.766 -18.656 -32.125 1 89 461 CYS A O 1
ATOM 3639 N N . LEU A 1 462 ? 18.031 -19.969 -32.188 1 87.31 462 LEU A N 1
ATOM 3640 C CA . LEU A 1 462 ? 18.828 -21.156 -32.438 1 87.31 462 LEU A CA 1
ATOM 3641 C C . LEU A 1 462 ? 19.594 -21.047 -33.75 1 87.31 462 LEU A C 1
ATOM 3643 O O . LEU A 1 462 ? 20.719 -21.531 -33.875 1 87.31 462 LEU A O 1
ATOM 3647 N N . ASP A 1 463 ? 19.047 -20.344 -34.656 1 81.75 463 ASP A N 1
ATOM 3648 C CA . ASP A 1 463 ? 19.641 -20.219 -36 1 81.75 463 ASP A CA 1
ATOM 3649 C C . ASP A 1 463 ? 20.656 -19.078 -36.031 1 81.75 463 ASP A C 1
ATOM 3651 O O . ASP A 1 463 ? 21.672 -19.156 -36.719 1 81.75 463 ASP A O 1
ATOM 3655 N N . ASP A 1 464 ? 20.359 -18 -35.281 1 86.56 464 ASP A N 1
ATOM 3656 C CA . ASP A 1 464 ? 21.172 -16.781 -35.25 1 86.56 464 ASP A CA 1
ATOM 3657 C C . ASP A 1 464 ? 21.094 -16.109 -33.875 1 86.56 464 ASP A C 1
ATOM 3659 O O . ASP A 1 464 ? 20.281 -15.203 -33.688 1 86.56 464 ASP A O 1
ATOM 3663 N N . PHE A 1 465 ? 22.031 -16.469 -33.031 1 86.81 465 PHE A N 1
ATOM 3664 C CA . PHE A 1 465 ? 21.969 -15.953 -31.672 1 86.81 465 PHE A CA 1
ATOM 3665 C C . PHE A 1 465 ? 22.406 -14.492 -31.625 1 86.81 465 PHE A C 1
ATOM 3667 O O . PHE A 1 465 ? 21.922 -13.719 -30.797 1 86.81 465 PHE A O 1
ATOM 3674 N N . GLU A 1 466 ? 23.203 -14.062 -32.594 1 83.31 466 GLU A N 1
ATOM 3675 C CA . GLU A 1 466 ? 23.625 -12.672 -32.656 1 83.31 466 GLU A CA 1
ATOM 3676 C C . GLU A 1 466 ? 22.453 -11.742 -32.938 1 83.31 466 GLU A C 1
ATOM 3678 O O . GLU A 1 466 ? 22.406 -10.617 -32.438 1 83.31 466 GLU A O 1
ATOM 3683 N N . GLY A 1 467 ? 21.531 -12.273 -33.688 1 84.5 467 GLY A N 1
ATOM 3684 C CA . GLY A 1 467 ? 20.375 -11.484 -34.062 1 84.5 467 GLY A CA 1
ATOM 3685 C C . GLY A 1 467 ? 19.219 -11.633 -33.062 1 84.5 467 GLY A C 1
ATOM 3686 O O . GLY A 1 467 ? 18.172 -11.023 -33.25 1 84.5 467 GLY A O 1
ATOM 3687 N N . CYS A 1 468 ? 19.422 -12.414 -32.094 1 88.62 468 CYS A N 1
ATOM 3688 C CA . CYS A 1 468 ? 18.359 -12.672 -31.125 1 88.62 468 CYS A CA 1
ATOM 3689 C C . CYS A 1 468 ? 18.047 -11.414 -30.312 1 88.62 468 CYS A C 1
ATOM 3691 O O . CYS A 1 468 ? 18.938 -10.844 -29.688 1 88.62 468 CYS A O 1
ATOM 3693 N N . PRO A 1 469 ? 16.75 -11.008 -30.359 1 84.44 469 PRO A N 1
ATOM 3694 C CA . PRO A 1 469 ? 16.406 -9.734 -29.719 1 84.44 469 PRO A CA 1
ATOM 3695 C C . PRO A 1 469 ? 16.672 -9.727 -28.219 1 84.44 469 PRO A C 1
ATOM 3697 O O . PRO A 1 469 ? 16.453 -10.734 -27.547 1 84.44 469 PRO A O 1
ATOM 3700 N N . ALA A 1 470 ? 17.328 -8.68 -27.781 1 82.75 470 ALA A N 1
ATOM 3701 C CA . ALA A 1 470 ? 17.578 -8.398 -26.359 1 82.75 470 ALA A CA 1
ATOM 3702 C C . ALA A 1 470 ? 17.594 -6.895 -26.109 1 82.75 470 ALA A C 1
ATOM 3704 O O . ALA A 1 470 ? 17.859 -6.105 -27.016 1 82.75 470 ALA A O 1
ATOM 3705 N N . ILE A 1 471 ? 17.031 -6.609 -24.953 1 74.75 471 ILE A N 1
ATOM 3706 C CA . ILE A 1 471 ? 17.219 -5.219 -24.547 1 74.75 471 ILE A CA 1
ATOM 3707 C C . ILE A 1 471 ? 18.578 -5.066 -23.859 1 74.75 471 ILE A C 1
ATOM 3709 O O . ILE A 1 471 ? 19.016 -5.949 -23.125 1 74.75 471 ILE A O 1
ATOM 3713 N N . GLU A 1 472 ? 19.484 -4.301 -24.422 1 62.34 472 GLU A N 1
ATOM 3714 C CA . GLU A 1 472 ? 20.734 -4.023 -23.719 1 62.34 472 GLU A CA 1
ATOM 3715 C C . GLU A 1 472 ? 20.547 -2.945 -22.656 1 62.34 472 GLU A C 1
ATOM 3717 O O . GLU A 1 472 ? 20.453 -1.76 -22.969 1 62.34 472 GLU A O 1
ATOM 3722 N N . GLY A 1 473 ? 19.656 -3.164 -21.828 1 59.25 473 GLY A N 1
ATOM 3723 C CA . GLY A 1 473 ? 19.297 -2.143 -20.859 1 59.25 473 GLY A CA 1
ATOM 3724 C C . GLY A 1 473 ? 20.484 -1.332 -20.391 1 59.25 473 GLY A C 1
ATOM 3725 O O . GLY A 1 473 ? 21.547 -1.891 -20.062 1 59.25 473 GLY A O 1
ATOM 3726 N N . ILE A 1 474 ? 20.406 -0.053 -20.75 1 64.69 474 ILE A N 1
ATOM 3727 C CA . ILE A 1 474 ? 21.422 0.882 -20.281 1 64.69 474 ILE A CA 1
ATOM 3728 C C . ILE A 1 474 ? 21.125 1.284 -18.844 1 64.69 474 ILE A C 1
ATOM 3730 O O . ILE A 1 474 ? 20.453 2.291 -18.594 1 64.69 474 ILE A O 1
ATOM 3734 N N . GLY A 1 475 ? 21.453 0.381 -17.844 1 74.5 475 GLY A N 1
ATOM 3735 C CA . GLY A 1 475 ? 21.406 0.796 -16.453 1 74.5 475 GLY A CA 1
ATOM 3736 C C . GLY A 1 475 ? 19.984 0.878 -15.906 1 74.5 475 GLY A C 1
ATOM 3737 O O . GLY A 1 475 ? 19.188 -0.025 -16.125 1 74.5 475 GLY A O 1
ATOM 3738 N N . LEU A 1 476 ? 19.734 1.879 -15.125 1 83.62 476 LEU A N 1
ATOM 3739 C CA . LEU A 1 476 ? 18.469 2.016 -14.406 1 83.62 476 LEU A CA 1
ATOM 3740 C C . LEU A 1 476 ? 17.484 2.875 -15.203 1 83.62 476 LEU A C 1
ATOM 3742 O O . LEU A 1 476 ? 16.312 2.984 -14.836 1 83.62 476 LEU A O 1
ATOM 3746 N N . GLU A 1 477 ? 17.953 3.348 -16.359 1 81.75 477 GLU A N 1
ATOM 3747 C CA . GLU A 1 477 ? 17.094 4.172 -17.188 1 81.75 477 GLU A CA 1
ATOM 3748 C C . GLU A 1 477 ? 16.156 3.311 -18.047 1 81.75 477 GLU A C 1
ATOM 3750 O O . GLU A 1 477 ? 16.422 2.123 -18.25 1 81.75 477 GLU A O 1
ATOM 3755 N N . CYS A 1 478 ? 15 3.914 -18.328 1 77.06 478 CYS A N 1
ATOM 3756 C CA . CYS A 1 478 ? 14.07 3.213 -19.203 1 77.06 478 CYS A CA 1
ATOM 3757 C C . CYS A 1 478 ? 14.172 3.742 -20.625 1 77.06 478 CYS A C 1
ATOM 3759 O O . CYS A 1 478 ? 14.352 4.945 -20.844 1 77.06 478 CYS A O 1
ATOM 3761 N N . GLU A 1 479 ? 14.625 2.875 -21.578 1 61.56 479 GLU A N 1
ATOM 3762 C CA . GLU A 1 479 ? 14.75 3.311 -22.969 1 61.56 479 GLU A CA 1
ATOM 3763 C C . GLU A 1 479 ? 13.398 3.277 -23.672 1 61.56 479 GLU A C 1
ATOM 3765 O O . GLU A 1 479 ? 12.562 2.414 -2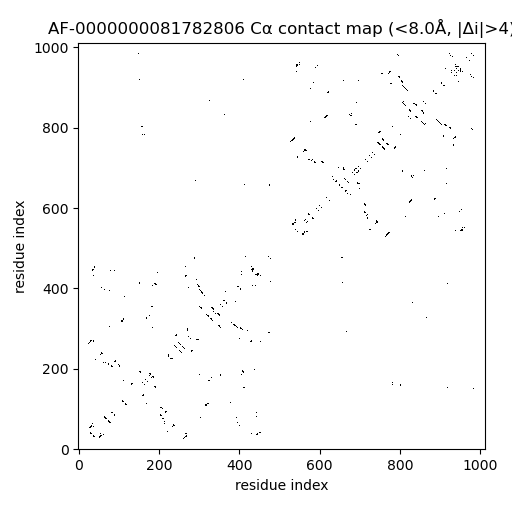3.391 1 61.56 479 GLU A O 1
ATOM 3770 N N . GLN A 1 480 ? 13.055 4.484 -24.266 1 54.5 480 GLN A N 1
ATOM 3771 C CA . GLN A 1 480 ? 11.906 4.398 -25.156 1 54.5 480 GLN A CA 1
ATOM 3772 C C . GLN A 1 480 ? 12.102 3.305 -26.203 1 54.5 480 GLN A C 1
ATOM 3774 O O . GLN A 1 480 ? 13.227 3.074 -26.656 1 54.5 480 GLN A O 1
ATOM 3779 N N . PRO A 1 481 ? 11.234 2.307 -26.25 1 43.88 481 PRO A N 1
ATOM 3780 C CA . PRO A 1 481 ? 11.43 1.289 -27.281 1 43.88 481 PRO A CA 1
ATOM 3781 C C . PRO A 1 481 ? 11.906 1.878 -28.609 1 43.88 481 PRO A C 1
ATOM 3783 O O . PRO A 1 481 ? 11.477 2.963 -29 1 43.88 481 PRO A O 1
ATOM 3786 N N . ASN A 1 482 ? 13.109 1.664 -29 1 36.78 482 ASN A N 1
ATOM 3787 C CA . ASN A 1 482 ? 13.406 1.967 -30.406 1 36.78 482 ASN A CA 1
ATOM 3788 C C . ASN A 1 482 ? 12.312 1.445 -31.328 1 36.78 482 ASN A C 1
ATOM 3790 O O . ASN A 1 482 ? 12.008 0.25 -31.328 1 36.78 482 ASN A O 1
ATOM 3794 N N . LEU A 1 483 ? 11.391 2.268 -31.766 1 35.12 483 LEU A N 1
ATOM 3795 C CA . LEU A 1 483 ? 10.406 1.916 -32.781 1 35.12 483 LEU A CA 1
ATOM 3796 C C . LEU A 1 483 ? 11.016 1.006 -33.844 1 35.12 483 LEU A C 1
ATOM 3798 O O . LEU A 1 483 ? 10.312 0.543 -34.75 1 35.12 483 LEU A O 1
ATOM 3802 N N . ALA A 1 484 ? 12.266 1.232 -34.094 1 30.8 484 ALA A N 1
ATOM 3803 C CA . ALA A 1 484 ? 12.695 0.524 -35.312 1 30.8 484 ALA A CA 1
ATOM 3804 C C . ALA A 1 484 ? 12.547 -0.985 -35.125 1 30.8 484 ALA A C 1
ATOM 3806 O O . ALA A 1 484 ? 12.625 -1.736 -36.094 1 30.8 484 ALA A O 1
ATOM 3807 N N . CYS A 1 485 ? 12.898 -1.49 -34.031 1 30.55 485 CYS A N 1
ATOM 3808 C CA . CYS A 1 485 ? 12.906 -2.949 -34 1 30.55 485 CYS A CA 1
ATOM 3809 C C . CYS A 1 485 ? 11.5 -3.496 -33.781 1 30.55 485 CYS A C 1
ATOM 3811 O O . CYS A 1 485 ? 11.328 -4.512 -33.094 1 30.55 485 CYS A O 1
ATOM 3813 N N . ARG A 1 486 ? 10.5 -2.666 -33.688 1 30.89 486 ARG A N 1
ATOM 3814 C CA . ARG A 1 486 ? 9.164 -3.26 -33.625 1 30.89 486 ARG A CA 1
ATOM 3815 C C . ARG A 1 486 ? 9.047 -4.434 -34.594 1 30.89 486 ARG A C 1
ATOM 3817 O O . ARG A 1 486 ? 9.859 -4.57 -35.5 1 30.89 486 ARG A O 1
ATOM 3824 N N . LEU A 1 487 ? 7.734 -4.949 -34.906 1 29.62 487 LEU A N 1
ATOM 3825 C CA . LEU A 1 487 ? 7.172 -6.086 -35.625 1 29.62 487 LEU A CA 1
ATOM 3826 C C . LEU A 1 487 ? 7.672 -6.117 -37.062 1 29.62 487 LEU A C 1
ATOM 3828 O O . LEU A 1 487 ? 7.293 -5.266 -37.875 1 29.62 487 LEU A O 1
ATOM 3832 N N . HIS A 1 488 ? 8.875 -6.133 -37.406 1 29.3 488 HIS A N 1
ATOM 3833 C CA . HIS A 1 488 ? 8.711 -6.863 -38.656 1 29.3 488 HIS A CA 1
ATOM 3834 C C . HIS A 1 488 ? 7.789 -8.07 -38.469 1 29.3 488 HIS A C 1
ATOM 3836 O O . HIS A 1 488 ? 7.562 -8.828 -39.406 1 29.3 488 HIS A O 1
ATOM 3842 N N . GLY A 1 489 ? 7.836 -8.727 -37.25 1 27 489 GLY A N 1
ATOM 3843 C CA . GLY A 1 489 ? 6.965 -9.891 -37.344 1 27 489 GLY A CA 1
ATOM 3844 C C . GLY A 1 489 ? 5.512 -9.523 -37.594 1 27 489 GLY A C 1
ATOM 3845 O O . GLY A 1 489 ? 5.16 -8.344 -37.656 1 27 489 GLY A O 1
ATOM 3846 N N . SER A 1 490 ? 4.422 -10.617 -37.344 1 27.44 490 SER A N 1
ATOM 3847 C CA . SER A 1 490 ? 3.057 -10.703 -37.875 1 27.44 490 SER A CA 1
ATOM 3848 C C . SER A 1 490 ? 2.209 -9.531 -37.375 1 27.44 490 SER A C 1
ATOM 3850 O O . SER A 1 490 ? 2.473 -8.969 -36.312 1 27.44 490 SER A O 1
ATOM 3852 N N . GLU A 1 491 ? 1.42 -8.883 -38.25 1 27.16 491 GLU A N 1
ATOM 3853 C CA . GLU A 1 491 ? 0.212 -8.078 -38.406 1 27.16 491 GLU A CA 1
ATOM 3854 C C . GLU A 1 491 ? -0.803 -8.375 -37.312 1 27.16 491 GLU A C 1
ATOM 3856 O O . GLU A 1 491 ? -1.907 -8.852 -37.594 1 27.16 491 GLU A O 1
ATOM 3861 N N . VAL A 1 492 ? -0.514 -8.945 -36.188 1 26.77 492 VAL A N 1
ATOM 3862 C CA . VAL A 1 492 ? -1.755 -9.023 -35.438 1 26.77 492 VAL A CA 1
ATOM 3863 C C . VAL A 1 492 ? -2.201 -7.625 -35 1 26.77 492 VAL A C 1
ATOM 3865 O O . VAL A 1 492 ? -1.568 -6.992 -34.156 1 26.77 492 VAL A O 1
ATOM 3868 N N . LEU A 1 493 ? -2.602 -6.734 -35.969 1 25.94 493 LEU A N 1
ATOM 3869 C CA . LEU A 1 493 ? -3.488 -5.594 -35.781 1 25.94 493 LEU A CA 1
ATOM 3870 C C . LEU A 1 493 ? -4.516 -5.898 -34.688 1 25.94 493 LEU A C 1
ATOM 3872 O O . LEU A 1 493 ? -5.367 -6.773 -34.844 1 25.94 493 LEU A O 1
ATOM 3876 N N . LEU A 1 494 ? -4.172 -5.715 -33.531 1 27.16 494 LEU A N 1
ATOM 3877 C CA . LEU A 1 494 ? -5.176 -5.695 -32.5 1 27.16 494 LEU A CA 1
ATOM 3878 C C . LEU A 1 494 ? -6.312 -4.742 -32.844 1 27.16 494 LEU A C 1
ATOM 3880 O O . LEU A 1 494 ? -6.09 -3.543 -33 1 27.16 494 LEU A O 1
ATOM 3884 N N . THR A 1 495 ? -7.352 -5.25 -33.594 1 27.59 495 THR A N 1
ATOM 3885 C CA . THR A 1 495 ? -8.703 -4.719 -33.781 1 27.59 495 THR A CA 1
ATOM 3886 C C . THR A 1 495 ? -9.258 -4.238 -32.438 1 27.59 495 THR A C 1
ATOM 3888 O O . THR A 1 495 ? -9.859 -5.012 -31.688 1 27.59 495 THR A O 1
ATOM 3891 N N . LEU A 1 496 ? -8.562 -3.684 -31.703 1 28.78 496 LEU A N 1
ATOM 3892 C CA . LEU A 1 496 ? -9.156 -3.057 -30.531 1 28.78 496 LEU A CA 1
ATOM 3893 C C . LEU A 1 496 ? -10.227 -2.051 -30.938 1 28.78 496 LEU A C 1
ATOM 3895 O O . LEU A 1 496 ? -10.828 -1.404 -30.078 1 28.78 496 LEU A O 1
ATOM 3899 N N . PHE A 1 497 ? -10.32 -1.647 -32.25 1 29.17 497 PHE A N 1
ATOM 3900 C CA . PHE A 1 497 ? -11.352 -0.686 -32.625 1 29.17 497 PHE A CA 1
ATOM 3901 C C . PHE A 1 497 ? -12.742 -1.284 -32.406 1 29.17 497 PHE A C 1
ATOM 3903 O O . PHE A 1 497 ? -13.742 -0.56 -32.406 1 29.17 497 PHE A O 1
ATOM 3910 N N . GLY A 1 498 ? -12.93 -2.561 -32.688 1 26.89 498 GLY A N 1
ATOM 3911 C CA . GLY A 1 498 ? -14.297 -3.039 -32.75 1 26.89 498 GLY A CA 1
ATOM 3912 C C . GLY A 1 498 ? -15.023 -2.92 -31.422 1 26.89 498 GLY A C 1
ATOM 3913 O O . GLY A 1 498 ? -16.25 -2.865 -31.375 1 26.89 498 GLY A O 1
ATOM 3914 N N . LEU A 1 499 ? -14.328 -3.064 -30.375 1 26.98 499 LEU A N 1
ATOM 3915 C CA . LEU A 1 499 ? -15.117 -3.143 -29.156 1 26.98 499 LEU A CA 1
ATOM 3916 C C . LEU A 1 499 ? -15.523 -1.752 -28.672 1 26.98 499 LEU A C 1
ATOM 3918 O O . LEU A 1 499 ? -16.312 -1.618 -27.734 1 26.98 499 LEU A O 1
ATOM 3922 N N . LEU A 1 500 ? -14.977 -0.758 -29.188 1 27.86 500 LEU A N 1
ATOM 3923 C CA . LEU A 1 500 ? -15.453 0.53 -28.703 1 27.86 500 LEU A CA 1
ATOM 3924 C C . LEU A 1 500 ? -16.812 0.87 -29.297 1 27.86 500 LEU A C 1
ATOM 3926 O O . LEU A 1 500 ? -17.547 1.687 -28.75 1 27.86 500 LEU A O 1
ATOM 3930 N N . ALA A 1 501 ? -17.078 0.559 -30.547 1 27.97 501 ALA A N 1
ATOM 3931 C CA . ALA A 1 501 ? -18.312 1 -31.203 1 27.97 501 ALA A CA 1
ATOM 3932 C C . ALA A 1 501 ? -19.531 0.304 -30.594 1 27.97 501 ALA A C 1
ATOM 3934 O O . ALA A 1 501 ? -20.672 0.678 -30.875 1 27.97 501 ALA A O 1
ATOM 3935 N N . ALA A 1 502 ? -19.344 -0.837 -30.047 1 26.02 502 ALA A N 1
ATOM 3936 C CA . ALA A 1 502 ? -20.594 -1.423 -29.609 1 26.02 502 ALA A CA 1
ATOM 3937 C C . ALA A 1 502 ? -21.156 -0.668 -28.406 1 26.02 502 ALA A C 1
ATOM 3939 O O . ALA A 1 502 ? -22.266 -0.962 -27.938 1 26.02 502 ALA A O 1
ATOM 3940 N N . LEU A 1 503 ? -20.469 0.222 -27.859 1 26.2 503 LEU A N 1
ATOM 3941 C CA . LEU A 1 503 ? -21.141 0.91 -26.766 1 26.2 503 LEU A CA 1
ATOM 3942 C C . LEU A 1 503 ? -22.172 1.908 -27.281 1 26.2 503 LEU A C 1
ATOM 3944 O O . LEU A 1 503 ? -22.922 2.49 -26.516 1 26.2 503 LEU A O 1
ATOM 3948 N N . PHE A 1 504 ? -22.016 2.416 -28.547 1 24.11 504 PHE A N 1
ATOM 3949 C CA . PHE A 1 504 ? -23.031 3.422 -28.844 1 24.11 504 PHE A CA 1
ATOM 3950 C C . PHE A 1 504 ? -24.375 2.768 -29.156 1 24.11 504 PHE A C 1
ATOM 3952 O O . PHE A 1 504 ? -25.328 3.445 -29.531 1 24.11 504 PHE A O 1
ATOM 3959 N N . LYS A 1 505 ? -24.438 1.531 -29.547 1 22.94 505 LYS A N 1
ATOM 3960 C CA . LYS A 1 505 ? -25.797 1.208 -29.984 1 22.94 505 LYS A CA 1
ATOM 3961 C C . LYS A 1 505 ? -26.75 1.12 -28.797 1 22.94 505 LYS A C 1
ATOM 3963 O O . LYS A 1 505 ? -27.938 0.854 -28.953 1 22.94 505 LYS A O 1
ATOM 3968 N N . ILE A 1 506 ? -26.344 0.985 -27.516 1 21.11 506 ILE A N 1
ATOM 3969 C CA . ILE A 1 506 ? -27.562 1.152 -26.75 1 21.11 506 ILE A CA 1
ATOM 3970 C C . ILE A 1 506 ? -27.797 2.635 -26.453 1 21.11 506 ILE A C 1
ATOM 3972 O O . ILE A 1 506 ? -26.875 3.344 -26.047 1 21.11 506 ILE A O 1
ATOM 3976 N N . MET B 1 1 ? -76.438 12.43 -2.803 1 24.72 1 MET B N 1
ATOM 3977 C CA . MET B 1 1 ? -76.062 13.828 -2.953 1 24.72 1 MET B CA 1
ATOM 3978 C C . MET B 1 1 ? -75.062 14.227 -1.857 1 24.72 1 MET B C 1
ATOM 3980 O O . MET B 1 1 ? -75.188 15.305 -1.277 1 24.72 1 MET B O 1
ATOM 3984 N N . LEU B 1 2 ? -74.375 13.258 -1.203 1 29.75 2 LEU B N 1
ATOM 3985 C CA . LEU B 1 2 ? -73.438 13.516 -0.092 1 29.75 2 LEU B CA 1
ATOM 3986 C C . LEU B 1 2 ? -72.375 14.516 -0.492 1 29.75 2 LEU B C 1
ATOM 3988 O O . LEU B 1 2 ? -71.688 14.336 -1.513 1 29.75 2 LEU B O 1
ATOM 3992 N N . SER B 1 3 ? -72.5 15.773 -0 1 26.17 3 SER B N 1
ATOM 3993 C CA . SER B 1 3 ? -71.75 17.016 -0.137 1 26.17 3 SER B CA 1
ATOM 3994 C C . SER B 1 3 ? -70.25 16.812 0.225 1 26.17 3 SER B C 1
ATOM 3996 O O . SER B 1 3 ? -69.938 16.25 1.279 1 26.17 3 SER B O 1
ATOM 3998 N N . ARG B 1 4 ? -69.375 16.688 -0.79 1 29.78 4 ARG B N 1
ATOM 3999 C CA . ARG B 1 4 ? -67.938 16.625 -0.984 1 29.78 4 ARG B CA 1
ATOM 4000 C C . ARG B 1 4 ? -67.25 17.828 -0.346 1 29.78 4 ARG B C 1
ATOM 4002 O O . ARG B 1 4 ? -67.25 18.922 -0.91 1 29.78 4 ARG B O 1
ATOM 4009 N N . THR B 1 5 ? -67.438 18 1.029 1 29.2 5 THR B N 1
ATOM 4010 C CA . THR B 1 5 ? -66.812 19.125 1.686 1 29.2 5 THR B CA 1
ATOM 4011 C C . THR B 1 5 ? -65.312 19.172 1.343 1 29.2 5 THR B C 1
ATOM 4013 O O . THR B 1 5 ? -64.625 18.188 1.558 1 29.2 5 THR B O 1
ATOM 4016 N N . LEU B 1 6 ? -64.875 20 0.404 1 31.02 6 LEU B N 1
ATOM 4017 C CA . LEU B 1 6 ? -63.594 20.422 -0.097 1 31.02 6 LEU B CA 1
ATOM 4018 C C . LEU B 1 6 ? -62.75 21.031 1.022 1 31.02 6 LEU B C 1
ATOM 4020 O O . LEU B 1 6 ? -63.094 22.062 1.585 1 31.02 6 LEU B O 1
ATOM 4024 N N . LEU B 1 7 ? -62.312 20.234 2.025 1 33.53 7 LEU B N 1
ATOM 4025 C CA . LEU B 1 7 ? -61.406 20.812 2.994 1 33.53 7 LEU B CA 1
ATOM 4026 C C . LEU B 1 7 ? -60.188 21.438 2.293 1 33.53 7 LEU B C 1
ATOM 4028 O O . LEU B 1 7 ? -59.438 20.734 1.604 1 33.53 7 LEU B O 1
ATOM 4032 N N . ILE B 1 8 ? -60.281 22.688 1.911 1 30.06 8 ILE B N 1
ATOM 4033 C CA . ILE B 1 8 ? -59.188 23.531 1.41 1 30.06 8 ILE B CA 1
ATOM 4034 C C . ILE B 1 8 ? -58.062 23.594 2.443 1 30.06 8 ILE B C 1
ATOM 4036 O O . ILE B 1 8 ? -58.281 24.094 3.555 1 30.06 8 ILE B O 1
ATOM 4040 N N . LEU B 1 9 ? -57.25 22.547 2.514 1 32.12 9 LEU B N 1
ATOM 4041 C CA . LEU B 1 9 ? -56.031 22.625 3.287 1 32.12 9 LEU B CA 1
ATOM 4042 C C . LEU B 1 9 ? -55.219 23.859 2.91 1 32.12 9 LEU B C 1
ATOM 4044 O O . LEU B 1 9 ? -54.812 24 1.759 1 32.12 9 LEU B O 1
ATOM 4048 N N . LEU B 1 10 ? -55.5 25 3.572 1 31.75 10 LEU B N 1
ATOM 4049 C CA . LEU B 1 10 ? -54.656 26.172 3.527 1 31.75 10 LEU B CA 1
ATOM 4050 C C . LEU B 1 10 ? -53.219 25.812 3.875 1 31.75 10 LEU B C 1
ATOM 4052 O O . LEU B 1 10 ? -52.938 25.406 5 1 31.75 10 LEU B O 1
ATOM 4056 N N . LEU B 1 11 ? -52.5 25.297 2.904 1 31.92 11 LEU B N 1
ATOM 4057 C CA . LEU B 1 11 ? -51.031 25.203 3 1 31.92 11 LEU B CA 1
ATOM 4058 C C . LEU B 1 11 ? -50.406 26.562 3.336 1 31.92 11 LEU B C 1
ATOM 4060 O O . LEU B 1 11 ? -50.469 27.484 2.523 1 31.92 11 LEU B O 1
ATOM 4064 N N . VAL B 1 12 ? -50.5 26.969 4.602 1 34.44 12 VAL B N 1
ATOM 4065 C CA . VAL B 1 12 ? -49.688 28.094 5.062 1 34.44 12 VAL B CA 1
ATOM 4066 C C . VAL B 1 12 ? -48.219 27.875 4.68 1 34.44 12 VAL B C 1
ATOM 4068 O O . VAL B 1 12 ? -47.625 26.891 5.113 1 34.44 12 VAL B O 1
ATOM 4071 N N . ARG B 1 13 ? -47.812 28.344 3.514 1 33.12 13 ARG B N 1
ATOM 4072 C CA . ARG B 1 13 ? -46.438 28.547 3.168 1 33.12 13 ARG B CA 1
ATOM 4073 C C . ARG B 1 13 ? -45.719 29.375 4.223 1 33.12 13 ARG B C 1
ATOM 4075 O O . ARG B 1 13 ? -45.969 30.578 4.34 1 33.12 13 ARG B O 1
ATOM 4082 N N . LEU B 1 14 ? -45.438 28.797 5.34 1 34.12 14 LEU B N 1
ATOM 4083 C CA . LEU B 1 14 ? -44.469 29.484 6.164 1 34.12 14 LEU B CA 1
ATOM 4084 C C . LEU B 1 14 ? -43.188 29.781 5.355 1 34.12 14 LEU B C 1
ATOM 4086 O O . LEU B 1 14 ? -42.469 28.859 4.945 1 34.12 14 LEU B O 1
ATOM 4090 N N . SER B 1 15 ? -43.281 30.844 4.617 1 32.97 15 SER B N 1
ATOM 4091 C CA . SER B 1 15 ? -42.062 31.422 4.062 1 32.97 15 SER B CA 1
ATOM 4092 C C . SER B 1 15 ? -41 31.625 5.145 1 32.97 15 SER B C 1
ATOM 4094 O O . SER B 1 15 ? -41.188 32.438 6.059 1 32.97 15 SER B O 1
ATOM 4096 N N . THR B 1 16 ? -40.406 30.578 5.605 1 34.03 16 THR B N 1
ATOM 4097 C CA . THR B 1 16 ? -39.219 30.859 6.371 1 34.03 16 THR B CA 1
ATOM 4098 C C . THR B 1 16 ? -38.312 31.828 5.605 1 34.03 16 THR B C 1
ATOM 4100 O O . THR B 1 16 ? -37.781 31.484 4.531 1 34.03 16 THR B O 1
ATOM 4103 N N . ASP B 1 17 ? -38.625 33.062 5.605 1 30.44 17 ASP B N 1
ATOM 4104 C CA . ASP B 1 17 ? -37.594 34.031 5.188 1 30.44 17 ASP B CA 1
ATOM 4105 C C . ASP B 1 17 ? -36.25 33.656 5.766 1 30.44 17 ASP B C 1
ATOM 4107 O O . ASP B 1 17 ? -36.062 33.656 6.984 1 30.44 17 ASP B O 1
ATOM 4111 N N . ALA B 1 18 ? -35.562 32.906 5.09 1 39.47 18 ALA B N 1
ATOM 4112 C CA . ALA B 1 18 ? -34.156 32.906 5.418 1 39.47 18 ALA B CA 1
ATOM 4113 C C . ALA B 1 18 ? -33.625 34.312 5.629 1 39.47 18 ALA B C 1
ATOM 4115 O O . ALA B 1 18 ? -33.625 35.125 4.707 1 39.47 18 ALA B O 1
ATOM 4116 N N . VAL B 1 19 ? -33.844 34.844 6.77 1 34.81 19 VAL B N 1
ATOM 4117 C CA . VAL B 1 19 ? -33.062 36.031 7.09 1 34.81 19 VAL B CA 1
ATOM 4118 C C . VAL B 1 19 ? -31.672 35.938 6.488 1 34.81 19 VAL B C 1
ATOM 4120 O O . VAL B 1 19 ? -30.875 35.094 6.922 1 34.81 19 VAL B O 1
ATOM 4123 N N . ILE B 1 20 ? -31.531 36.219 5.281 1 37.75 20 ILE B N 1
ATOM 4124 C CA . ILE B 1 20 ? -30.203 36.531 4.789 1 37.75 20 ILE B CA 1
ATOM 4125 C C . ILE B 1 20 ? -29.562 37.594 5.668 1 37.75 20 ILE B C 1
ATOM 4127 O O . ILE B 1 20 ? -29.984 38.75 5.645 1 37.75 20 ILE B O 1
ATOM 4131 N N . VAL B 1 21 ? -29.297 37.375 6.887 1 37.12 21 VAL B N 1
ATOM 4132 C CA . VAL B 1 21 ? -28.422 38.312 7.562 1 37.12 21 VAL B CA 1
ATOM 4133 C C . VAL B 1 21 ? -27.391 38.875 6.574 1 37.12 21 VAL B C 1
ATOM 4135 O O . VAL B 1 21 ? -26.641 38.125 5.957 1 37.12 21 VAL B O 1
ATOM 4138 N N . ASP B 1 22 ? -27.625 39.906 5.949 1 41.06 22 ASP B N 1
ATOM 4139 C CA . ASP B 1 22 ? -26.734 40.75 5.141 1 41.06 22 ASP B CA 1
ATOM 4140 C C . ASP B 1 22 ? -25.359 40.844 5.797 1 41.06 22 ASP B C 1
ATOM 4142 O O . ASP B 1 22 ? -25.156 41.688 6.672 1 41.06 22 ASP B O 1
ATOM 4146 N N . HIS B 1 23 ? -24.734 39.875 6.203 1 48.41 23 HIS B N 1
ATOM 4147 C CA . HIS B 1 23 ? -23.375 40.031 6.695 1 48.41 23 HIS B CA 1
ATOM 4148 C C . HIS B 1 23 ? -22.5 40.75 5.676 1 48.41 23 HIS B C 1
ATOM 4150 O O . HIS B 1 23 ? -22.375 40.312 4.535 1 48.41 23 HIS B O 1
ATOM 4156 N N . GLY B 1 24 ? -22.531 42.062 5.738 1 59.38 24 GLY B N 1
ATOM 4157 C CA . GLY B 1 24 ? -21.594 42.812 4.902 1 59.38 24 GLY B CA 1
ATOM 4158 C C . GLY B 1 24 ? -20.281 42.094 4.676 1 59.38 24 GLY B C 1
ATOM 4159 O O . GLY B 1 24 ? -19.812 41.344 5.547 1 59.38 24 GLY B O 1
ATOM 4160 N N . ASP B 1 25 ? -19.891 42.094 3.436 1 71 25 ASP B N 1
ATOM 4161 C CA . ASP B 1 25 ? -18.641 41.469 3.023 1 71 25 ASP B CA 1
ATOM 4162 C C . ASP B 1 25 ? -17.453 42.125 3.729 1 71 25 ASP B C 1
ATOM 4164 O O . ASP B 1 25 ? -17.375 43.344 3.83 1 71 25 ASP B O 1
ATOM 4168 N N . THR B 1 26 ? -16.75 41.344 4.543 1 86.19 26 THR B N 1
ATOM 4169 C CA . THR B 1 26 ? -15.469 41.812 5.047 1 86.19 26 THR B CA 1
ATOM 4170 C C . THR B 1 26 ? -14.398 41.688 3.971 1 86.19 26 THR B C 1
ATOM 4172 O O . THR B 1 26 ? -14.273 40.688 3.303 1 86.19 26 THR B O 1
ATOM 4175 N N . GLU B 1 27 ? -13.719 42.812 3.799 1 91.94 27 GLU B N 1
ATOM 4176 C CA . GLU B 1 27 ? -12.766 42.875 2.695 1 91.94 27 GLU B CA 1
ATOM 4177 C C . GLU B 1 27 ? -11.336 43.031 3.211 1 91.94 27 GLU B C 1
ATOM 4179 O O . GLU B 1 27 ? -11.109 43.594 4.285 1 91.94 27 GLU B O 1
ATOM 4184 N N . ALA B 1 28 ? -10.406 42.406 2.551 1 95.06 28 ALA B N 1
ATOM 4185 C CA . ALA B 1 28 ? -8.969 42.594 2.738 1 95.06 28 ALA B CA 1
ATOM 4186 C C . ALA B 1 28 ? -8.211 42.344 1.438 1 95.06 28 ALA B C 1
ATOM 4188 O O . ALA B 1 28 ? -8.727 41.688 0.526 1 95.06 28 ALA B O 1
ATOM 4189 N N . ARG B 1 29 ? -7.059 42.906 1.345 1 96.19 29 ARG B N 1
ATOM 4190 C CA . ARG B 1 29 ? -6.258 42.656 0.149 1 96.19 29 ARG B CA 1
ATOM 4191 C C . ARG B 1 29 ? -5.891 41.188 0.024 1 96.19 29 ARG B C 1
ATOM 4193 O O . ARG B 1 29 ? -5.93 40.625 -1.072 1 96.19 29 ARG B O 1
ATOM 4200 N N . VAL B 1 30 ? -5.496 40.625 1.166 1 97.94 30 VAL B N 1
ATOM 4201 C CA . VAL B 1 30 ? -5.105 39.219 1.158 1 97.94 30 VAL B CA 1
ATOM 4202 C C . VAL B 1 30 ? -5.934 38.438 2.184 1 97.94 30 VAL B C 1
ATOM 4204 O O . VAL B 1 30 ? -5.992 38.844 3.355 1 97.94 30 VAL B O 1
ATOM 4207 N N . LEU B 1 31 ? -6.605 37.375 1.757 1 98.69 31 LEU B N 1
ATOM 4208 C CA . LEU B 1 31 ? -7.211 36.406 2.668 1 98.69 31 LEU B CA 1
ATOM 4209 C C . LEU B 1 31 ? -6.312 35.188 2.842 1 98.69 31 LEU B C 1
ATOM 4211 O O . LEU B 1 31 ? -5.844 34.594 1.857 1 98.69 31 LEU B O 1
ATOM 4215 N N . ILE B 1 32 ? -6 34.875 4.078 1 98.88 32 ILE B N 1
ATOM 4216 C CA . ILE B 1 32 ? -5.258 33.656 4.406 1 98.88 32 ILE B CA 1
ATOM 4217 C C . ILE B 1 32 ? -6.211 32.625 4.988 1 98.88 32 ILE B C 1
ATOM 4219 O O . ILE B 1 32 ? -6.801 32.844 6.051 1 98.88 32 ILE B O 1
ATOM 4223 N N . LEU B 1 33 ? -6.332 31.516 4.293 1 98.88 33 LEU B N 1
ATOM 4224 C CA . LEU B 1 33 ? -7.258 30.469 4.73 1 98.88 33 LEU B CA 1
ATOM 4225 C C . LEU B 1 33 ? -6.523 29.391 5.512 1 98.88 33 LEU B C 1
ATOM 4227 O O . LEU B 1 33 ? -5.836 28.547 4.918 1 98.88 33 LEU B O 1
ATOM 4231 N N . GLY B 1 34 ? -6.73 29.375 6.836 1 98.62 34 GLY B N 1
ATOM 4232 C CA . GLY B 1 34 ? -6.062 28.453 7.746 1 98.62 34 GLY B CA 1
ATOM 4233 C C . GLY B 1 34 ? -5.062 29.141 8.656 1 98.62 34 GLY B C 1
ATOM 4234 O O . GLY B 1 34 ? -4.254 29.953 8.203 1 98.62 34 GLY B O 1
ATOM 4235 N N . ALA B 1 35 ? -5.137 28.781 9.922 1 98.38 35 ALA B N 1
ATOM 4236 C CA . ALA B 1 35 ? -4.242 29.375 10.914 1 98.38 35 ALA B CA 1
ATOM 4237 C C . ALA B 1 35 ? -3.307 28.328 11.5 1 98.38 35 ALA B C 1
ATOM 4239 O O . ALA B 1 35 ? -3.094 28.297 12.711 1 98.38 35 ALA B O 1
ATOM 4240 N N . GLY B 1 36 ? -2.822 27.438 10.641 1 98.12 36 GLY B N 1
ATOM 4241 C CA . GLY B 1 36 ? -1.707 26.562 10.992 1 98.12 36 GLY B CA 1
ATOM 4242 C C . GLY B 1 36 ? -0.354 27.219 10.766 1 98.12 36 GLY B C 1
ATOM 4243 O O . GLY B 1 36 ? -0.262 28.438 10.609 1 98.12 36 GLY B O 1
ATOM 4244 N N . ALA B 1 37 ? 0.661 26.375 10.703 1 98.5 37 ALA B N 1
ATOM 4245 C CA . ALA B 1 37 ? 2.027 26.875 10.562 1 98.5 37 ALA B CA 1
ATOM 4246 C C . ALA B 1 37 ? 2.172 27.734 9.305 1 98.5 37 ALA B C 1
ATOM 4248 O O . ALA B 1 37 ? 2.764 28.812 9.352 1 98.5 37 ALA B O 1
ATOM 4249 N N . SER B 1 38 ? 1.64 27.281 8.258 1 98.69 38 SER B N 1
ATOM 4250 C CA . SER B 1 38 ? 1.769 27.969 6.973 1 98.69 38 SER B CA 1
ATOM 4251 C C . SER B 1 38 ? 1.059 29.312 6.996 1 98.69 38 SER B C 1
ATOM 4253 O O . SER B 1 38 ? 1.645 30.328 6.637 1 98.69 38 SER B O 1
ATOM 4255 N N . GLY B 1 39 ? -0.173 29.344 7.438 1 98.81 39 GLY B N 1
ATOM 4256 C CA . GLY B 1 39 ? -0.931 30.578 7.488 1 98.81 39 GLY B CA 1
ATOM 4257 C C . GLY B 1 39 ? -0.341 31.594 8.438 1 98.81 39 GLY B C 1
ATOM 4258 O O . GLY B 1 39 ? -0.248 32.781 8.109 1 98.81 39 GLY B O 1
ATOM 4259 N N . LEU B 1 40 ? 0.07 31.141 9.562 1 98.69 40 LEU B N 1
ATOM 4260 C CA . LEU B 1 40 ? 0.627 32.031 10.57 1 98.69 40 LEU B CA 1
ATOM 4261 C C . LEU B 1 40 ? 1.958 32.625 10.102 1 98.69 40 LEU B C 1
ATOM 4263 O O . LEU B 1 40 ? 2.232 33.812 10.312 1 98.69 40 LEU B O 1
ATOM 4267 N N . GLN B 1 41 ? 2.76 31.75 9.484 1 98.75 41 GLN B N 1
ATOM 4268 C CA . GLN B 1 41 ? 4.027 32.25 8.961 1 98.75 41 GLN B CA 1
ATOM 4269 C C . GLN B 1 41 ? 3.799 33.219 7.816 1 98.75 41 GLN B C 1
ATOM 4271 O O . GLN B 1 41 ? 4.547 34.188 7.664 1 98.75 41 GLN B O 1
ATOM 4276 N N . ALA B 1 42 ? 2.826 32.969 6.984 1 98.81 42 ALA B N 1
ATOM 4277 C CA . ALA B 1 42 ? 2.498 33.906 5.906 1 98.81 42 ALA B CA 1
ATOM 4278 C C . ALA B 1 42 ? 2.107 35.281 6.461 1 98.81 42 ALA B C 1
ATOM 4280 O O . ALA B 1 42 ? 2.58 36.312 5.977 1 98.81 42 ALA B O 1
ATOM 4281 N N . ALA B 1 43 ? 1.24 35.281 7.461 1 98.62 43 ALA B N 1
ATOM 4282 C CA . ALA B 1 43 ? 0.827 36.531 8.102 1 98.62 43 ALA B CA 1
ATOM 4283 C C . ALA B 1 43 ? 2.031 37.281 8.641 1 98.62 43 ALA B C 1
ATOM 4285 O O . ALA B 1 43 ? 2.143 38.5 8.453 1 98.62 43 ALA B O 1
ATOM 4286 N N . ARG B 1 44 ? 2.906 36.562 9.281 1 98.44 44 ARG B N 1
ATOM 4287 C CA . ARG B 1 44 ? 4.121 37.188 9.82 1 98.44 44 ARG B CA 1
ATOM 4288 C C . ARG B 1 44 ? 4.949 37.812 8.703 1 98.44 44 ARG B C 1
ATOM 4290 O O . ARG B 1 44 ? 5.395 38.969 8.828 1 98.44 44 ARG B O 1
ATOM 4297 N N . THR B 1 45 ? 5.125 37.062 7.664 1 98.5 45 THR B N 1
ATOM 4298 C CA . THR B 1 45 ? 5.941 37.531 6.547 1 98.5 45 THR B CA 1
ATOM 4299 C C . THR B 1 45 ? 5.332 38.781 5.914 1 98.5 45 THR B C 1
ATOM 4301 O O . THR B 1 45 ? 6.047 39.719 5.605 1 98.5 45 THR B O 1
ATOM 4304 N N . LEU B 1 46 ? 4.035 38.812 5.727 1 98.19 46 LEU B N 1
ATOM 4305 C CA . LEU B 1 46 ? 3.346 40 5.184 1 98.19 46 LEU B CA 1
ATOM 4306 C C . LEU B 1 46 ? 3.488 41.188 6.117 1 98.19 46 LEU B C 1
ATOM 4308 O O . LEU B 1 46 ? 3.811 42.281 5.672 1 98.19 46 LEU B O 1
ATOM 4312 N N . HIS B 1 47 ? 3.285 40.906 7.371 1 97.94 47 HIS B N 1
ATOM 4313 C CA . HIS B 1 47 ? 3.393 41.969 8.375 1 97.94 47 HIS B CA 1
ATOM 4314 C C . HIS B 1 47 ? 4.789 42.562 8.391 1 97.94 47 HIS B C 1
ATOM 4316 O O . HIS B 1 47 ? 4.938 43.812 8.414 1 97.94 47 HIS B O 1
ATOM 4322 N N . ASP B 1 48 ? 5.754 41.719 8.391 1 97.62 48 ASP B N 1
ATOM 4323 C CA . ASP B 1 48 ? 7.141 42.188 8.414 1 97.62 48 ASP B CA 1
ATOM 4324 C C . ASP B 1 48 ? 7.473 43 7.18 1 97.62 48 ASP B C 1
ATOM 4326 O O . ASP B 1 48 ? 8.344 43.875 7.227 1 97.62 48 ASP B O 1
ATOM 4330 N N . ALA B 1 49 ? 6.77 42.75 6.129 1 97.19 49 ALA B N 1
ATOM 4331 C CA . ALA B 1 49 ? 7 43.469 4.883 1 97.19 49 ALA B CA 1
ATOM 4332 C C . ALA B 1 49 ? 6.152 44.75 4.82 1 97.19 49 ALA B C 1
ATOM 4334 O O . ALA B 1 49 ? 6.199 45.5 3.836 1 97.19 49 ALA B O 1
ATOM 4335 N N . GLY B 1 50 ? 5.344 44.969 5.805 1 96.62 50 GLY B N 1
ATOM 4336 C CA . GLY B 1 50 ? 4.566 46.188 5.906 1 96.62 50 GLY B CA 1
ATOM 4337 C C . GLY B 1 50 ? 3.166 46.062 5.336 1 96.62 50 GLY B C 1
ATOM 4338 O O . GLY B 1 50 ? 2.465 47.062 5.156 1 96.62 50 GLY B O 1
ATOM 4339 N N . LEU B 1 51 ? 2.744 44.938 4.965 1 97 51 LEU B N 1
ATOM 4340 C CA . LEU B 1 51 ? 1.388 44.688 4.484 1 97 51 LEU B CA 1
ATOM 4341 C C . LEU B 1 51 ? 0.513 44.094 5.586 1 97 51 LEU B C 1
ATOM 4343 O O . LEU B 1 51 ? 0.538 42.906 5.828 1 97 51 LEU B O 1
ATOM 4347 N N . ASP B 1 52 ? -0.394 44.938 6.082 1 96.88 52 ASP B N 1
ATOM 4348 C CA . ASP B 1 52 ? -1.219 44.5 7.207 1 96.88 52 ASP B CA 1
ATOM 4349 C C . ASP B 1 52 ? -2.672 44.312 6.777 1 96.88 52 ASP B C 1
ATOM 4351 O O . ASP B 1 52 ? -3.514 43.906 7.586 1 96.88 52 ASP B O 1
ATOM 4355 N N . ASP B 1 53 ? -2.896 44.531 5.531 1 97.06 53 ASP B N 1
ATOM 4356 C CA . ASP B 1 53 ? -4.266 44.375 5.051 1 97.06 53 ASP B CA 1
ATOM 4357 C C . ASP B 1 53 ? -4.562 42.938 4.684 1 97.06 53 ASP B C 1
ATOM 4359 O O . ASP B 1 53 ? -4.754 42.594 3.51 1 97.06 53 ASP B O 1
ATOM 4363 N N . PHE B 1 54 ? -4.578 42.125 5.668 1 98.19 54 PHE B N 1
ATOM 4364 C CA . PHE B 1 54 ? -4.91 40.719 5.5 1 98.19 54 PHE B CA 1
ATOM 4365 C C . PHE B 1 54 ? -5.844 40.25 6.605 1 98.19 54 PHE B C 1
ATOM 4367 O O . PHE B 1 54 ? -5.961 40.875 7.648 1 98.19 54 PHE B O 1
ATOM 4374 N N . ILE B 1 55 ? -6.551 39.125 6.336 1 98.44 55 ILE B N 1
ATOM 4375 C CA . ILE B 1 55 ? -7.398 38.438 7.309 1 98.44 55 ILE B CA 1
ATOM 4376 C C . ILE B 1 55 ? -7.121 36.938 7.266 1 98.44 55 ILE B C 1
ATOM 4378 O O . ILE B 1 55 ? -7.074 36.344 6.188 1 98.44 55 ILE B O 1
ATOM 4382 N N . ILE B 1 56 ? -6.871 36.375 8.461 1 98.75 56 ILE B N 1
ATOM 4383 C CA . ILE B 1 56 ? -6.75 34.938 8.586 1 98.75 56 ILE B CA 1
ATOM 4384 C C . ILE B 1 56 ? -8.109 34.344 8.945 1 98.75 56 ILE B C 1
ATOM 4386 O O . ILE B 1 56 ? -8.758 34.781 9.898 1 98.75 56 ILE B O 1
ATOM 4390 N N . ILE B 1 57 ? -8.531 33.344 8.18 1 98.69 57 ILE B N 1
ATOM 4391 C CA . ILE B 1 57 ? -9.805 32.688 8.398 1 98.69 57 ILE B CA 1
ATOM 4392 C C . ILE B 1 57 ? -9.555 31.234 8.828 1 98.69 57 ILE B C 1
ATOM 4394 O O . ILE B 1 57 ? -8.945 30.453 8.086 1 98.69 57 ILE B O 1
ATOM 4398 N N . GLU B 1 58 ? -10.008 30.875 10.016 1 98.44 58 GLU B N 1
ATOM 4399 C CA . GLU B 1 58 ? -9.734 29.578 10.609 1 98.44 58 GLU B CA 1
ATOM 4400 C C . GLU B 1 58 ? -11.016 28.891 11.078 1 98.44 58 GLU B C 1
ATOM 4402 O O . GLU B 1 58 ? -11.867 29.531 11.711 1 98.44 58 GLU B O 1
ATOM 4407 N N . ALA B 1 59 ? -11.133 27.594 10.727 1 98.31 59 ALA B N 1
ATOM 4408 C CA . ALA B 1 59 ? -12.336 26.828 11.055 1 98.31 59 ALA B CA 1
ATOM 4409 C C . ALA B 1 59 ? -12.359 26.453 12.539 1 98.31 59 ALA B C 1
ATOM 4411 O O . ALA B 1 59 ? -13.422 26.406 13.156 1 98.31 59 ALA B O 1
ATOM 4412 N N . ALA B 1 60 ? -11.25 26.156 13.141 1 97.38 60 ALA B N 1
ATOM 4413 C CA . ALA B 1 60 ? -11.172 25.734 14.531 1 97.38 60 ALA B CA 1
ATOM 4414 C C . ALA B 1 60 ? -11.328 26.938 15.477 1 97.38 60 ALA B C 1
ATOM 4416 O O . ALA B 1 60 ? -11.305 28.078 15.031 1 97.38 60 ALA B O 1
ATOM 4417 N N . ASP B 1 61 ? -11.438 26.656 16.781 1 97.19 61 ASP B N 1
ATOM 4418 C CA . ASP B 1 61 ? -11.578 27.703 17.797 1 97.19 61 ASP B CA 1
ATOM 4419 C C . ASP B 1 61 ? -10.219 28.109 18.359 1 97.19 61 ASP B C 1
ATOM 4421 O O . ASP B 1 61 ? -10.133 28.781 19.375 1 97.19 61 ASP B O 1
ATOM 4425 N N . ARG B 1 62 ? -9.211 27.688 17.672 1 95.06 62 ARG B N 1
ATOM 4426 C CA . ARG B 1 62 ? -7.836 27.953 18.062 1 95.06 62 ARG B CA 1
ATOM 4427 C C . ARG B 1 62 ? -6.922 28.031 16.844 1 95.06 62 ARG B C 1
ATOM 4429 O O . ARG B 1 62 ? -7.277 27.562 15.766 1 95.06 62 ARG B O 1
ATOM 4436 N N . ILE B 1 63 ? -5.719 28.656 17 1 96.44 63 ILE B N 1
ATOM 4437 C CA . ILE B 1 63 ? -4.684 28.625 15.977 1 96.44 63 ILE B CA 1
ATOM 4438 C C . ILE B 1 63 ? -3.805 27.391 16.172 1 96.44 63 ILE B C 1
ATOM 4440 O O . ILE B 1 63 ? -3.891 26.719 17.203 1 96.44 63 ILE B O 1
ATOM 4444 N N . GLY B 1 64 ? -3.062 27.062 15.195 1 96.69 64 GLY B N 1
ATOM 4445 C CA . GLY B 1 64 ? -2.01 26.078 15.367 1 96.69 64 GLY B CA 1
ATOM 4446 C C . GLY B 1 64 ? -2.223 24.828 14.523 1 96.69 64 GLY B C 1
ATOM 4447 O O . GLY B 1 64 ? -1.3 24.031 14.344 1 96.69 64 GLY B O 1
ATOM 4448 N N . GLY B 1 65 ? -3.406 24.672 13.969 1 96.5 65 GLY B N 1
ATOM 4449 C CA . GLY B 1 65 ? -3.674 23.531 13.109 1 96.5 65 GLY B CA 1
ATOM 4450 C C . GLY B 1 65 ? -3.455 22.203 13.812 1 96.5 65 GLY B C 1
ATOM 4451 O O . GLY B 1 65 ? -4.016 21.953 14.883 1 96.5 65 GLY B O 1
ATOM 4452 N N . ARG B 1 66 ? -2.564 21.359 13.289 1 97 66 ARG B N 1
ATOM 4453 C CA . ARG B 1 66 ? -2.342 20.016 13.805 1 97 66 ARG B CA 1
ATOM 4454 C C . ARG B 1 66 ? -1.279 20.016 14.898 1 97 66 ARG B C 1
ATOM 4456 O O . ARG B 1 66 ? -0.853 18.953 15.359 1 97 66 ARG B O 1
ATOM 4463 N N . VAL B 1 67 ? -0.819 21.141 15.258 1 97.12 67 VAL B N 1
ATOM 4464 C CA . VAL B 1 67 ? -0.032 21.312 16.484 1 97.12 67 VAL B CA 1
ATOM 4465 C C . VAL B 1 67 ? -0.949 21.703 17.641 1 97.12 67 VAL B C 1
ATOM 4467 O O . VAL B 1 67 ? -1.399 22.844 17.734 1 97.12 67 VAL B O 1
ATOM 4470 N N . HIS B 1 68 ? -1.214 20.734 18.453 1 93.56 68 HIS B N 1
ATOM 4471 C CA . HIS B 1 68 ? -2.197 20.906 19.516 1 93.56 68 HIS B CA 1
ATOM 4472 C C . HIS B 1 68 ? -1.8 20.125 20.766 1 93.56 68 HIS B C 1
ATOM 4474 O O . HIS B 1 68 ? -1.337 18.984 20.656 1 93.56 68 HIS B O 1
ATOM 4480 N N . SER B 1 69 ? -1.867 20.797 21.922 1 94.81 69 SER B N 1
ATOM 4481 C CA . SER B 1 69 ? -1.572 20.156 23.203 1 94.81 69 SER B CA 1
ATOM 4482 C C . SER B 1 69 ? -2.799 20.156 24.109 1 94.81 69 SER B C 1
ATOM 4484 O O . SER B 1 69 ? -3.713 20.953 23.938 1 94.81 69 SER B O 1
ATOM 4486 N N . THR B 1 70 ? -2.828 19.234 24.984 1 95 70 THR B N 1
ATOM 4487 C CA . THR B 1 70 ? -3.904 19.125 25.953 1 95 70 THR B CA 1
ATOM 4488 C C . THR B 1 70 ? -3.391 18.516 27.266 1 95 70 THR B C 1
ATOM 4490 O O . THR B 1 70 ? -2.227 18.125 27.359 1 95 70 THR B O 1
ATOM 4493 N N . GLN B 1 71 ? -4.258 18.609 28.281 1 94.88 71 GLN B N 1
ATOM 4494 C CA . GLN B 1 71 ? -3.943 17.969 29.547 1 94.88 71 GLN B CA 1
ATOM 4495 C C . GLN B 1 71 ? -4.434 16.531 29.578 1 94.88 71 GLN B C 1
ATOM 4497 O O . GLN B 1 71 ? -5.543 16.234 29.125 1 94.88 71 GLN B O 1
ATOM 4502 N N . PHE B 1 72 ? -3.549 15.648 30.062 1 94.5 72 PHE B N 1
ATOM 4503 C CA . PHE B 1 72 ? -3.891 14.242 30.219 1 94.5 72 PHE B CA 1
ATOM 4504 C C . PHE B 1 72 ? -3.156 13.648 31.422 1 94.5 72 PHE B C 1
ATOM 4506 O O . PHE B 1 72 ? -1.928 13.711 31.5 1 94.5 72 PHE B O 1
ATOM 4513 N N . ALA B 1 73 ? -3.986 13.102 32.312 1 92.94 73 ALA B N 1
ATOM 4514 C CA . ALA B 1 73 ? -3.457 12.422 33.5 1 92.94 73 ALA B CA 1
ATOM 4515 C C . ALA B 1 73 ? -2.457 13.305 34.25 1 92.94 73 ALA B C 1
ATOM 4517 O O . ALA B 1 73 ? -1.385 12.844 34.625 1 92.94 73 ALA B O 1
ATOM 4518 N N . GLY B 1 74 ? -2.682 14.555 34.25 1 89.5 74 GLY B N 1
ATOM 4519 C CA . GLY B 1 74 ? -1.927 15.492 35.062 1 89.5 74 GLY B CA 1
ATOM 4520 C C . GLY B 1 74 ? -0.755 16.109 34.344 1 89.5 74 GLY B C 1
ATOM 4521 O O . GLY B 1 74 ? -0.028 16.938 34.906 1 89.5 74 GLY B O 1
ATOM 4522 N N . VAL B 1 75 ? -0.557 15.781 33.062 1 90.81 75 VAL B N 1
ATOM 4523 C CA . VAL B 1 75 ? 0.554 16.375 32.312 1 90.81 75 VAL B CA 1
ATOM 4524 C C . VAL B 1 75 ? 0.053 16.906 30.969 1 90.81 75 VAL B C 1
ATOM 4526 O O . VAL B 1 75 ? -1.019 16.516 30.5 1 90.81 75 VAL B O 1
ATOM 4529 N N . THR B 1 76 ? 0.872 17.828 30.422 1 93.75 76 THR B N 1
ATOM 4530 C CA . THR B 1 76 ? 0.589 18.312 29.078 1 93.75 76 THR B CA 1
ATOM 4531 C C . THR B 1 76 ? 1.106 17.344 28.031 1 93.75 76 THR B C 1
ATOM 4533 O O . THR B 1 76 ? 2.283 16.984 28.031 1 93.75 76 THR B O 1
ATOM 4536 N N . VAL B 1 77 ? 0.186 16.844 27.172 1 94.5 77 VAL B N 1
ATOM 4537 C CA . VAL B 1 77 ? 0.599 15.992 26.062 1 94.5 77 VAL B CA 1
ATOM 4538 C C . VAL B 1 77 ? 0.243 16.656 24.734 1 94.5 77 VAL B C 1
ATOM 4540 O O . VAL B 1 77 ? -0.626 17.531 24.672 1 94.5 77 VAL B O 1
ATOM 4543 N N . ASN B 1 78 ? 0.953 16.281 23.703 1 95.38 78 ASN B N 1
ATOM 4544 C CA . ASN B 1 78 ? 0.699 16.797 22.359 1 95.38 78 ASN B CA 1
ATOM 4545 C C . ASN B 1 78 ? -0.124 15.82 21.531 1 95.38 78 ASN B C 1
ATOM 4547 O O . ASN B 1 78 ? 0.152 14.617 21.531 1 95.38 78 ASN B O 1
ATOM 4551 N N . LEU B 1 79 ? -1.112 16.297 20.812 1 94.5 79 LEU B N 1
ATOM 4552 C CA . LEU B 1 79 ? -1.999 15.438 20.031 1 94.5 79 LEU B CA 1
ATOM 4553 C C . LEU B 1 79 ? -1.542 15.352 18.578 1 94.5 79 LEU B C 1
ATOM 4555 O O . LEU B 1 79 ? -1.873 14.398 17.875 1 94.5 79 LEU B O 1
ATOM 4559 N N . GLY B 1 80 ? -0.9 16.328 18.109 1 94.62 80 GLY B N 1
ATOM 4560 C CA . GLY B 1 80 ? -0.339 16.344 16.766 1 94.62 80 GLY B CA 1
ATOM 4561 C C . GLY B 1 80 ? 1.171 16.203 16.75 1 94.62 80 GLY B C 1
ATOM 4562 O O . GLY B 1 80 ? 1.715 15.234 17.281 1 94.62 80 GLY B O 1
ATOM 4563 N N . ALA B 1 81 ? 1.815 17.188 16.359 1 95.06 81 ALA B N 1
ATOM 4564 C CA . ALA B 1 81 ? 3.273 17.156 16.297 1 95.06 81 ALA B CA 1
ATOM 4565 C C . ALA B 1 81 ? 3.875 16.875 17.672 1 95.06 81 ALA B C 1
ATOM 4567 O O . ALA B 1 81 ? 3.467 17.469 18.672 1 95.06 81 ALA B O 1
ATOM 4568 N N . LEU B 1 82 ? 4.824 15.984 17.656 1 95.69 82 LEU B N 1
ATOM 4569 C CA . LEU B 1 82 ? 5.438 15.562 18.906 1 95.69 82 LEU B CA 1
ATOM 4570 C C . LEU B 1 82 ? 6.91 15.961 18.953 1 95.69 82 LEU B C 1
ATOM 4572 O O . LEU B 1 82 ? 7.469 16.172 20.031 1 95.69 82 LEU B O 1
ATOM 4576 N N . TRP B 1 83 ? 7.496 16.047 17.812 1 94.81 83 TRP B N 1
ATOM 4577 C CA . TRP B 1 83 ? 8.938 16.25 17.734 1 94.81 83 TRP B CA 1
ATOM 4578 C C . TRP B 1 83 ? 9.266 17.562 17.016 1 94.81 83 TRP B C 1
ATOM 4580 O O . TRP B 1 83 ? 8.57 17.938 16.062 1 94.81 83 TRP B O 1
ATOM 4590 N N . ALA B 1 84 ? 10.289 18.234 17.516 1 93.81 84 ALA B N 1
ATOM 4591 C CA . ALA B 1 84 ? 10.93 19.266 16.719 1 93.81 84 ALA B CA 1
ATOM 4592 C C . ALA B 1 84 ? 11.898 18.656 15.703 1 93.81 84 ALA B C 1
ATOM 4594 O O . ALA B 1 84 ? 13.062 18.391 16.016 1 93.81 84 ALA B O 1
ATOM 4595 N N . ALA B 1 85 ? 11.398 18.453 14.578 1 87.69 85 ALA B N 1
ATOM 4596 C CA . ALA B 1 85 ? 12.133 17.75 13.531 1 87.69 85 ALA B CA 1
ATOM 4597 C C . ALA B 1 85 ? 11.969 18.438 12.18 1 87.69 85 ALA B C 1
ATOM 4599 O O . ALA B 1 85 ? 10.984 19.156 11.961 1 87.69 85 ALA B O 1
ATOM 4600 N N . PRO B 1 86 ? 12.906 18.25 11.203 1 87.19 86 PRO B N 1
ATOM 4601 C CA . PRO B 1 86 ? 14.234 17.672 11.383 1 87.19 86 PRO B CA 1
ATOM 4602 C C . PRO B 1 86 ? 15.188 18.578 12.141 1 87.19 86 PRO B C 1
ATOM 4604 O O . PRO B 1 86 ? 14.852 19.734 12.422 1 87.19 86 PRO B O 1
ATOM 4607 N N . GLU B 1 87 ? 16.344 18.047 12.406 1 86.44 87 GLU B N 1
ATOM 4608 C CA . GLU B 1 87 ? 17.359 18.859 13.07 1 86.44 87 GLU B CA 1
ATOM 4609 C C . GLU B 1 87 ? 17.719 20.078 12.234 1 86.44 87 GLU B C 1
ATOM 4611 O O . GLU B 1 87 ? 17.828 20 11.016 1 86.44 87 GLU B O 1
ATOM 4616 N N . ASN B 1 88 ? 17.75 21.203 12.867 1 87.56 88 ASN B N 1
ATOM 4617 C CA . ASN B 1 88 ? 18.156 22.484 12.305 1 87.56 88 ASN B CA 1
ATOM 4618 C C . ASN B 1 88 ? 17.094 23.047 11.375 1 87.56 88 ASN B C 1
ATOM 4620 O O . ASN B 1 88 ? 17.344 24.031 10.672 1 87.56 88 ASN B O 1
ATOM 4624 N N . SER B 1 89 ? 15.969 22.484 11.367 1 91.75 89 SER B N 1
ATOM 4625 C CA . SER B 1 89 ? 14.836 23.062 10.648 1 91.75 89 SER B CA 1
ATOM 4626 C C . SER B 1 89 ? 14.352 24.344 11.312 1 91.75 89 SER B C 1
ATOM 4628 O O . SER B 1 89 ? 14.75 24.656 12.438 1 91.75 89 SER B O 1
ATOM 4630 N N . PRO B 1 90 ? 13.523 25.078 10.562 1 93.56 90 PRO B N 1
ATOM 4631 C CA . PRO B 1 90 ? 12.945 26.266 11.172 1 93.56 90 PRO B CA 1
ATOM 4632 C C . PRO B 1 90 ? 12.234 25.969 12.492 1 93.56 90 PRO B C 1
ATOM 4634 O O . PRO B 1 90 ? 12.344 26.75 13.445 1 93.56 90 PRO B O 1
ATOM 4637 N N . THR B 1 91 ? 11.586 24.859 12.562 1 95.56 91 THR B N 1
ATOM 4638 C CA . THR B 1 91 ? 10.906 24.469 13.797 1 95.56 91 THR B CA 1
ATOM 4639 C C . THR B 1 91 ? 11.906 24.25 14.922 1 95.56 91 THR B C 1
ATOM 4641 O O . THR B 1 91 ? 11.719 24.75 16.031 1 95.56 91 THR B O 1
ATOM 4644 N N . ASP B 1 92 ? 12.922 23.516 14.641 1 93.81 92 ASP B N 1
ATOM 4645 C CA . ASP B 1 92 ? 13.961 23.219 15.617 1 93.81 92 ASP B CA 1
ATOM 4646 C C . ASP B 1 92 ? 14.617 24.5 16.125 1 93.81 92 ASP B C 1
ATOM 4648 O O . ASP B 1 92 ? 14.883 24.625 17.328 1 93.81 92 ASP B O 1
ATOM 4652 N N . GLN B 1 93 ? 14.836 25.453 15.281 1 95.19 93 GLN B N 1
ATOM 4653 C CA . GLN B 1 93 ? 15.453 26.719 15.648 1 95.19 93 GLN B CA 1
ATOM 4654 C C . GLN B 1 93 ? 14.547 27.516 16.578 1 95.19 93 GLN B C 1
ATOM 4656 O O . GLN B 1 93 ? 15.023 28.141 17.531 1 95.19 93 GLN B O 1
ATOM 4661 N N . ILE B 1 94 ? 13.312 27.484 16.312 1 96.81 94 ILE B N 1
ATOM 4662 C CA . ILE B 1 94 ? 12.367 28.203 17.141 1 96.81 94 ILE B CA 1
ATOM 4663 C C . ILE B 1 94 ? 12.312 27.562 18.531 1 96.81 94 ILE B C 1
ATOM 4665 O O . ILE B 1 94 ? 12.297 28.266 19.547 1 96.81 94 ILE B O 1
ATOM 4669 N N . VAL B 1 95 ? 12.266 26.281 18.578 1 96.31 95 VAL B N 1
ATOM 4670 C CA . VAL B 1 95 ? 12.219 25.547 19.844 1 96.31 95 VAL B CA 1
ATOM 4671 C C . VAL B 1 95 ? 13.438 25.906 20.688 1 96.31 95 VAL B C 1
ATOM 4673 O O . VAL B 1 95 ? 13.32 26.141 21.891 1 96.31 95 VAL B O 1
ATOM 4676 N N . LYS B 1 96 ? 14.578 25.938 20.078 1 94.94 96 LYS B N 1
ATOM 4677 C CA . LYS B 1 96 ? 15.812 26.281 20.781 1 94.94 96 LYS B CA 1
ATOM 4678 C C . LYS B 1 96 ? 15.797 27.734 21.25 1 94.94 96 LYS B C 1
ATOM 4680 O O . LYS B 1 96 ? 16.203 28.031 22.375 1 94.94 96 LYS B O 1
ATOM 4685 N N . LYS B 1 97 ? 15.336 28.562 20.406 1 95.62 97 LYS B N 1
ATOM 4686 C CA . LYS B 1 97 ? 15.242 29.984 20.75 1 95.62 97 LYS B CA 1
ATOM 4687 C C . LYS B 1 97 ? 14.344 30.188 21.969 1 95.62 97 LYS B C 1
ATOM 4689 O O . LYS B 1 97 ? 14.664 30.984 22.844 1 95.62 97 LYS B O 1
ATOM 4694 N N . LEU B 1 98 ? 13.273 29.469 22 1 96.12 98 LEU B N 1
ATOM 4695 C CA . LEU B 1 98 ? 12.305 29.609 23.094 1 96.12 98 LEU B CA 1
ATOM 4696 C C . LEU B 1 98 ? 12.719 28.781 24.297 1 96.12 98 LEU B C 1
ATOM 4698 O O . LEU B 1 98 ? 12.086 28.859 25.359 1 96.12 98 LEU B O 1
ATOM 4702 N N . ASP B 1 99 ? 13.695 27.984 24.125 1 96.12 99 ASP B N 1
ATOM 4703 C CA . ASP B 1 99 ? 14.203 27.078 25.156 1 96.12 99 ASP B CA 1
ATOM 4704 C C . ASP B 1 99 ? 13.094 26.188 25.703 1 96.12 99 ASP B C 1
ATOM 4706 O O . ASP B 1 99 ? 12.906 26.094 26.922 1 96.12 99 ASP B O 1
ATOM 4710 N N . LEU B 1 100 ? 12.359 25.641 24.844 1 95.31 100 LEU B N 1
ATOM 4711 C CA . LEU B 1 100 ? 11.32 24.703 25.266 1 95.31 100 LEU B CA 1
ATOM 4712 C C . LEU B 1 100 ? 11.938 23.438 25.844 1 95.31 100 LEU B C 1
ATOM 4714 O O . LEU B 1 100 ? 12.953 22.953 25.328 1 95.31 100 LEU B O 1
ATOM 4718 N N . SER B 1 101 ? 11.289 22.922 26.938 1 94.81 101 SER B N 1
ATOM 4719 C CA . SER B 1 101 ? 11.727 21.641 27.469 1 94.81 101 SER B CA 1
ATOM 4720 C C . SER B 1 101 ? 11.562 20.531 26.422 1 94.81 101 SER B C 1
ATOM 4722 O O . SER B 1 101 ? 10.547 20.469 25.734 1 94.81 101 SER B O 1
ATOM 4724 N N . ARG B 1 102 ? 12.547 19.719 26.312 1 93.25 102 ARG B N 1
ATOM 4725 C CA . ARG B 1 102 ? 12.57 18.703 25.281 1 93.25 102 ARG B CA 1
ATOM 4726 C C . ARG B 1 102 ? 13.477 17.547 25.672 1 93.25 102 ARG B C 1
ATOM 4728 O O . ARG B 1 102 ? 14.258 17.656 26.625 1 93.25 102 ARG B O 1
ATOM 4735 N N . HIS B 1 103 ? 13.25 16.438 25.062 1 93.44 103 HIS B N 1
ATOM 4736 C CA . HIS B 1 103 ? 14.023 15.219 25.25 1 93.44 103 HIS B CA 1
ATOM 4737 C C . HIS B 1 103 ? 14.555 14.688 23.938 1 93.44 103 HIS B C 1
ATOM 4739 O O . HIS B 1 103 ? 13.781 14.461 23 1 93.44 103 HIS B O 1
ATOM 4745 N N . MET B 1 104 ? 15.922 14.469 23.969 1 92.31 104 MET B N 1
ATOM 4746 C CA . MET B 1 104 ? 16.484 13.836 22.781 1 92.31 104 MET B CA 1
ATOM 4747 C C . MET B 1 104 ? 16.125 12.352 22.734 1 92.31 104 MET B C 1
ATOM 4749 O O . MET B 1 104 ? 16.516 11.578 23.609 1 92.31 104 MET B O 1
ATOM 4753 N N . SER B 1 105 ? 15.391 11.984 21.703 1 92.69 105 SER B N 1
ATOM 4754 C CA . SER B 1 105 ? 14.969 10.594 21.578 1 92.69 105 SER B CA 1
ATOM 4755 C C . SER B 1 105 ? 16.172 9.664 21.422 1 92.69 105 SER B C 1
ATOM 4757 O O . SER B 1 105 ? 17.062 9.93 20.609 1 92.69 105 SER B O 1
ATOM 4759 N N . ASN B 1 106 ? 16.203 8.57 22.234 1 93 106 ASN B N 1
ATOM 4760 C CA . ASN B 1 106 ? 17.234 7.551 22.141 1 93 106 ASN B CA 1
ATOM 4761 C C . ASN B 1 106 ? 16.719 6.27 21.484 1 93 106 ASN B C 1
ATOM 4763 O O . ASN B 1 106 ? 16.281 5.352 22.172 1 93 106 ASN B O 1
ATOM 4767 N N . TYR B 1 107 ? 16.969 6.105 20.25 1 91.69 107 TYR B N 1
ATOM 4768 C CA . TYR B 1 107 ? 16.406 5 19.484 1 91.69 107 TYR B CA 1
ATOM 4769 C C . TYR B 1 107 ? 17.141 3.697 19.781 1 91.69 107 TYR B C 1
ATOM 4771 O O . TYR B 1 107 ? 16.656 2.615 19.438 1 91.69 107 TYR B O 1
ATOM 4779 N N . ASP B 1 108 ? 18.281 3.777 20.453 1 91.56 108 ASP B N 1
ATOM 4780 C CA . ASP B 1 108 ? 19.016 2.578 20.859 1 91.56 108 ASP B CA 1
ATOM 4781 C C . ASP B 1 108 ? 18.422 1.979 22.141 1 91.56 108 ASP B C 1
ATOM 4783 O O . ASP B 1 108 ? 18.703 0.824 22.469 1 91.56 108 ASP B O 1
ATOM 4787 N N . SER B 1 109 ? 17.734 2.812 22.891 1 96.06 109 SER B N 1
ATOM 4788 C CA . SER B 1 109 ? 17.031 2.318 24.078 1 96.06 109 SER B CA 1
ATOM 4789 C C . SER B 1 109 ? 15.75 1.59 23.688 1 96.06 109 SER B C 1
ATOM 4791 O O . SER B 1 109 ? 14.664 2.156 23.781 1 96.06 109 SER B O 1
ATOM 4793 N N . LEU B 1 110 ? 15.938 0.311 23.312 1 97.62 110 LEU B N 1
ATOM 4794 C CA . LEU B 1 110 ? 14.875 -0.417 22.625 1 97.62 110 LEU B CA 1
ATOM 4795 C C . LEU B 1 110 ? 14.711 -1.817 23.219 1 97.62 110 LEU B C 1
ATOM 4797 O O . LEU B 1 110 ? 15.703 -2.494 23.5 1 97.62 110 LEU B O 1
ATOM 4801 N N . THR B 1 111 ? 13.477 -2.205 23.484 1 98.75 111 THR B N 1
ATOM 4802 C CA . THR B 1 111 ? 13.102 -3.58 23.797 1 98.75 111 THR B CA 1
ATOM 4803 C C . THR B 1 111 ? 12.031 -4.078 22.828 1 98.75 111 THR B C 1
ATOM 4805 O O . THR B 1 111 ? 11.078 -3.363 22.547 1 98.75 111 THR B O 1
ATOM 4808 N N . ILE B 1 112 ? 12.211 -5.289 22.297 1 98.81 112 ILE B N 1
ATOM 4809 C CA . ILE B 1 112 ? 11.203 -5.934 21.453 1 98.81 112 ILE B CA 1
ATOM 4810 C C . ILE B 1 112 ? 10.633 -7.148 22.188 1 98.81 112 ILE B C 1
ATOM 4812 O O . ILE B 1 112 ? 11.375 -8.055 22.578 1 98.81 112 ILE B O 1
ATOM 4816 N N . ARG B 1 113 ? 9.32 -7.152 22.391 1 98.81 113 ARG B N 1
ATOM 4817 C CA . ARG B 1 113 ? 8.648 -8.305 23 1 98.81 113 ARG B CA 1
ATOM 4818 C C . ARG B 1 113 ? 7.688 -8.953 22 1 98.81 113 ARG B C 1
ATOM 4820 O O . ARG B 1 113 ? 7.02 -8.266 21.234 1 98.81 113 ARG B O 1
ATOM 4827 N N . ASN B 1 114 ? 7.668 -10.281 22.031 1 97.81 114 ASN B N 1
ATOM 4828 C CA . ASN B 1 114 ? 6.766 -11 21.125 1 97.81 114 ASN B CA 1
ATOM 4829 C C . ASN B 1 114 ? 5.434 -11.312 21.812 1 97.81 114 ASN B C 1
ATOM 4831 O O . ASN B 1 114 ? 5.168 -10.828 22.906 1 97.81 114 ASN B O 1
ATOM 4835 N N . THR B 1 115 ? 4.547 -12.078 21.203 1 95.94 115 THR B N 1
ATOM 4836 C CA . THR B 1 115 ? 3.172 -12.297 21.641 1 95.94 115 THR B CA 1
ATOM 4837 C C . THR B 1 115 ? 3.127 -13.211 22.859 1 95.94 115 THR B C 1
ATOM 4839 O O . THR B 1 115 ? 2.102 -13.297 23.547 1 95.94 115 THR B O 1
ATOM 4842 N N . THR B 1 116 ? 4.219 -13.891 23.156 1 96.12 116 THR B N 1
ATOM 4843 C CA . THR B 1 116 ? 4.277 -14.734 24.328 1 96.12 116 THR B CA 1
ATOM 4844 C C . THR B 1 116 ? 4.949 -14 25.5 1 96.12 116 THR B C 1
ATOM 4846 O O . THR B 1 116 ? 5.121 -14.562 26.578 1 96.12 116 THR B O 1
ATOM 4849 N N . GLY B 1 117 ? 5.391 -12.797 25.234 1 97.69 117 GLY B N 1
ATOM 4850 C CA . GLY B 1 117 ? 5.941 -11.953 26.281 1 97.69 117 GLY B CA 1
ATOM 4851 C C . GLY B 1 117 ? 7.453 -12.023 26.375 1 97.69 117 GLY B C 1
ATOM 4852 O O . GLY B 1 117 ? 8.07 -11.289 27.141 1 97.69 117 GLY B O 1
ATOM 4853 N N . ASP B 1 118 ? 8.086 -12.789 25.531 1 98 118 ASP B N 1
ATOM 4854 C CA . ASP B 1 118 ? 9.539 -12.945 25.562 1 98 118 ASP B CA 1
ATOM 4855 C C . ASP B 1 118 ? 10.234 -11.703 25.016 1 98 118 ASP B C 1
ATOM 4857 O O . ASP B 1 118 ? 9.758 -11.094 24.047 1 98 118 ASP B O 1
ATOM 4861 N N . ASP B 1 119 ? 11.305 -11.32 25.703 1 98.5 119 ASP B N 1
ATOM 4862 C CA . ASP B 1 119 ? 12.188 -10.305 25.141 1 98.5 119 ASP B CA 1
ATOM 4863 C C . ASP B 1 119 ? 13.031 -10.867 24 1 98.5 119 ASP B C 1
ATOM 4865 O O . ASP B 1 119 ? 13.961 -11.641 24.234 1 98.5 119 ASP B O 1
ATOM 4869 N N . VAL B 1 120 ? 12.758 -10.461 22.797 1 98.44 120 VAL B N 1
ATOM 4870 C CA . VAL B 1 120 ? 13.43 -11.016 21.625 1 98.44 120 VAL B CA 1
ATOM 4871 C C . VAL B 1 120 ? 14.352 -9.961 21.016 1 98.44 120 VAL B C 1
ATOM 4873 O O . VAL B 1 120 ? 14.609 -9.977 19.812 1 98.44 120 VAL B O 1
ATOM 4876 N N . THR B 1 121 ? 14.766 -8.984 21.797 1 98.38 121 THR B N 1
ATOM 4877 C CA . THR B 1 121 ? 15.602 -7.887 21.312 1 98.38 121 THR B CA 1
ATOM 4878 C C . THR B 1 121 ? 16.906 -8.414 20.719 1 98.38 121 THR B C 1
ATOM 4880 O O . THR B 1 121 ? 17.297 -7.992 19.625 1 98.38 121 THR B O 1
ATOM 4883 N N . ASP B 1 122 ? 17.531 -9.328 21.375 1 97.69 122 ASP B N 1
ATOM 4884 C CA . ASP B 1 122 ? 18.781 -9.875 20.891 1 97.69 122 ASP B CA 1
ATOM 4885 C C . ASP B 1 122 ? 18.562 -10.688 19.609 1 97.69 122 ASP B C 1
ATOM 4887 O O . ASP B 1 122 ? 19.391 -10.648 18.703 1 97.69 122 ASP B O 1
ATOM 4891 N N . GLU B 1 123 ? 17.469 -11.359 19.609 1 97 123 GLU B N 1
ATOM 4892 C CA . GLU B 1 123 ? 17.141 -12.141 18.422 1 97 123 GLU B CA 1
ATOM 4893 C C . GLU B 1 123 ? 16.953 -11.25 17.203 1 97 123 GLU B C 1
ATOM 4895 O O . GLU B 1 123 ? 17.219 -11.664 16.078 1 97 123 GLU B O 1
ATOM 4900 N N . ALA B 1 124 ? 16.594 -10.07 17.422 1 97.62 124 ALA B N 1
ATOM 4901 C CA . ALA B 1 124 ? 16.266 -9.133 16.344 1 97.62 124 ALA B CA 1
ATOM 4902 C C . ALA B 1 124 ? 17.531 -8.57 15.711 1 97.62 124 ALA B C 1
ATOM 4904 O O . ALA B 1 124 ? 17.469 -7.926 14.664 1 97.62 124 ALA B O 1
ATOM 4905 N N . ASP B 1 125 ? 18.672 -8.805 16.297 1 96.81 125 ASP B N 1
ATOM 4906 C CA . ASP B 1 125 ? 19.922 -8.242 15.797 1 96.81 125 ASP B CA 1
ATOM 4907 C C . ASP B 1 125 ? 20.188 -8.68 14.352 1 96.81 125 ASP B C 1
ATOM 4909 O O . ASP B 1 125 ? 20.547 -7.855 13.508 1 96.81 125 ASP B O 1
ATOM 4913 N N . ALA B 1 126 ? 20.031 -9.938 14.148 1 96.62 126 ALA B N 1
ATOM 4914 C CA . ALA B 1 126 ? 20.25 -10.453 12.805 1 96.62 126 ALA B CA 1
ATOM 4915 C C . ALA B 1 126 ? 19.266 -9.836 11.812 1 96.62 126 ALA B C 1
ATOM 4917 O O . ALA B 1 126 ? 19.625 -9.562 10.664 1 96.62 126 ALA B O 1
ATOM 4918 N N . ASN B 1 127 ? 18.047 -9.703 12.227 1 97.25 127 ASN B N 1
ATOM 4919 C CA . ASN B 1 127 ? 17.031 -9.055 11.406 1 97.25 127 ASN B CA 1
ATOM 4920 C C . ASN B 1 127 ? 17.391 -7.605 11.102 1 97.25 127 ASN B C 1
ATOM 4922 O O . ASN B 1 127 ? 17.266 -7.152 9.969 1 97.25 127 ASN B O 1
ATOM 4926 N N . TYR B 1 128 ? 17.875 -6.895 12.094 1 96.69 128 TYR B N 1
ATOM 4927 C CA . TYR B 1 128 ? 18.281 -5.504 11.914 1 96.69 128 TYR B CA 1
ATOM 4928 C C . TYR B 1 128 ? 19.438 -5.395 10.938 1 96.69 128 TYR B C 1
ATOM 4930 O O . TYR B 1 128 ? 19.516 -4.445 10.156 1 96.69 128 TYR B O 1
ATOM 4938 N N . GLU B 1 129 ? 20.328 -6.316 11.016 1 97 129 GLU B N 1
ATOM 4939 C CA . GLU B 1 129 ? 21.453 -6.309 10.078 1 97 129 GLU B CA 1
ATOM 4940 C C . GLU B 1 129 ? 20.953 -6.398 8.633 1 97 129 GLU B C 1
ATOM 4942 O O . GLU B 1 129 ? 21.453 -5.688 7.758 1 97 129 GLU B O 1
ATOM 4947 N N . ARG B 1 130 ? 20.031 -7.238 8.383 1 96.44 130 ARG B N 1
ATOM 4948 C CA . ARG B 1 130 ? 19.469 -7.367 7.043 1 96.44 130 ARG B CA 1
ATOM 4949 C C . ARG B 1 130 ? 18.734 -6.094 6.637 1 96.44 130 ARG B C 1
ATOM 4951 O O . ARG B 1 130 ? 18.859 -5.633 5.5 1 96.44 130 ARG B O 1
ATOM 4958 N N . LEU B 1 131 ? 17.969 -5.578 7.582 1 97.38 131 LEU B N 1
ATOM 4959 C CA . LEU B 1 131 ? 17.234 -4.344 7.305 1 97.38 131 LEU B CA 1
ATOM 4960 C C . LEU B 1 131 ? 18.203 -3.205 6.992 1 97.38 131 LEU B C 1
ATOM 4962 O O . LEU B 1 131 ? 17.969 -2.42 6.07 1 97.38 131 LEU B O 1
ATOM 4966 N N . GLU B 1 132 ? 19.25 -3.113 7.746 1 95.94 132 GLU B N 1
ATOM 4967 C CA . GLU B 1 132 ? 20.25 -2.07 7.531 1 95.94 132 GLU B CA 1
ATOM 4968 C C . GLU B 1 132 ? 20.875 -2.178 6.141 1 95.94 132 GLU B C 1
ATOM 4970 O O . GLU B 1 132 ? 21.125 -1.162 5.484 1 95.94 132 GLU B O 1
ATOM 4975 N N . LYS B 1 133 ? 21.141 -3.355 5.719 1 96.44 133 LYS B N 1
ATOM 4976 C CA . LYS B 1 133 ? 21.641 -3.551 4.359 1 96.44 133 LYS B CA 1
ATOM 4977 C C . LYS B 1 133 ? 20.641 -3.025 3.332 1 96.44 133 LYS B C 1
ATOM 4979 O O . LYS B 1 133 ? 21.031 -2.387 2.354 1 96.44 133 LYS B O 1
ATOM 4984 N N . GLY B 1 134 ? 19.391 -3.354 3.576 1 96 134 GLY B N 1
ATOM 4985 C CA . GLY B 1 134 ? 18.344 -2.818 2.723 1 96 134 GLY B CA 1
ATOM 4986 C C . GLY B 1 134 ? 18.297 -1.302 2.713 1 96 134 GLY B C 1
ATOM 4987 O O . GLY B 1 134 ? 18.188 -0.686 1.649 1 96 134 GLY B O 1
ATOM 4988 N N . ILE B 1 135 ? 18.422 -0.69 3.857 1 95.5 135 ILE B N 1
ATOM 4989 C CA . ILE B 1 135 ? 18.375 0.761 4 1 95.5 135 ILE B CA 1
ATOM 4990 C C . ILE B 1 135 ? 19.578 1.394 3.299 1 95.5 135 ILE B C 1
ATOM 4992 O O . ILE B 1 135 ? 19.438 2.414 2.619 1 95.5 135 ILE B O 1
ATOM 4996 N N . ASN B 1 136 ? 20.719 0.793 3.467 1 95.31 136 ASN B N 1
ATOM 4997 C CA . ASN B 1 136 ? 21.906 1.299 2.787 1 95.31 136 ASN B CA 1
ATOM 4998 C C . ASN B 1 136 ? 21.719 1.3 1.271 1 95.31 136 ASN B C 1
ATOM 5000 O O . ASN B 1 136 ? 22.094 2.264 0.599 1 95.31 136 ASN B O 1
ATOM 5004 N N . LYS B 1 137 ? 21.172 0.278 0.772 1 95.62 137 LYS B N 1
ATOM 5005 C CA . LYS B 1 137 ? 20.922 0.207 -0.665 1 95.62 137 LYS B CA 1
ATOM 5006 C C . LYS B 1 137 ? 19.906 1.248 -1.096 1 95.62 137 LYS B C 1
ATOM 5008 O O . LYS B 1 137 ? 20.047 1.872 -2.148 1 95.62 137 LYS B O 1
ATOM 5013 N N . LEU B 1 138 ? 18.891 1.384 -0.306 1 95.62 138 LEU B N 1
ATOM 5014 C CA . LEU B 1 138 ? 17.891 2.41 -0.56 1 95.62 138 LEU B CA 1
ATOM 5015 C C . LEU B 1 138 ? 18.531 3.787 -0.673 1 95.62 138 LEU B C 1
ATOM 5017 O O . LEU B 1 138 ? 18.234 4.543 -1.604 1 95.62 138 LEU B O 1
ATOM 5021 N N . GLN B 1 139 ? 19.375 4.109 0.201 1 94.25 139 GLN B N 1
ATOM 5022 C CA . GLN B 1 139 ? 20.062 5.398 0.189 1 94.25 139 GLN B CA 1
ATOM 5023 C C . GLN B 1 139 ? 20.938 5.543 -1.048 1 94.25 139 GLN B C 1
ATOM 5025 O O . GLN B 1 139 ? 21 6.613 -1.655 1 94.25 139 GLN B O 1
ATOM 5030 N N . GLU B 1 140 ? 21.594 4.477 -1.391 1 94.44 140 GLU B N 1
ATOM 5031 C CA . GLU B 1 140 ? 22.422 4.484 -2.602 1 94.44 140 GLU B CA 1
ATOM 5032 C C . GLU B 1 140 ? 21.562 4.77 -3.838 1 94.44 140 GLU B C 1
ATOM 5034 O O . GLU B 1 140 ? 21.938 5.598 -4.672 1 94.44 140 GLU B O 1
ATOM 5039 N N . LEU B 1 141 ? 20.5 4.09 -3.924 1 94.69 141 LEU B N 1
ATOM 5040 C CA . LEU B 1 141 ? 19.594 4.262 -5.062 1 94.69 141 LEU B CA 1
ATOM 5041 C C . LEU B 1 141 ? 19.016 5.668 -5.09 1 94.69 141 LEU B C 1
ATOM 5043 O O . LEU B 1 141 ? 18.891 6.273 -6.16 1 94.69 141 LEU B O 1
ATOM 5047 N N . GLN B 1 142 ? 18.672 6.16 -3.961 1 94.25 142 GLN B N 1
ATOM 5048 C CA . GLN B 1 142 ? 18.172 7.523 -3.873 1 94.25 142 GLN B CA 1
ATOM 5049 C C . GLN B 1 142 ? 19.172 8.523 -4.453 1 94.25 142 GLN B C 1
ATOM 5051 O O . GLN B 1 142 ? 18.812 9.367 -5.27 1 94.25 142 GLN B O 1
ATOM 5056 N N . MET B 1 143 ? 20.422 8.383 -4.062 1 93.5 143 MET B N 1
ATOM 5057 C CA . MET B 1 143 ? 21.453 9.281 -4.543 1 93.5 143 MET B CA 1
ATOM 5058 C C . MET B 1 143 ? 21.609 9.18 -6.059 1 93.5 143 MET B C 1
ATOM 5060 O O . MET B 1 143 ? 21.781 10.188 -6.742 1 93.5 143 MET B O 1
ATOM 5064 N N . LYS B 1 144 ? 21.5 8 -6.551 1 92.56 144 LYS B N 1
ATOM 5065 C CA . LYS B 1 144 ? 21.594 7.793 -7.996 1 92.56 144 LYS B CA 1
ATOM 5066 C C . LYS B 1 144 ? 20.453 8.492 -8.727 1 92.56 144 LYS B C 1
ATOM 5068 O O . LYS B 1 144 ? 20.672 9.164 -9.734 1 92.56 144 LYS B O 1
ATOM 5073 N N . MET B 1 145 ? 19.297 8.375 -8.219 1 92.31 145 MET B N 1
ATOM 5074 C CA . MET B 1 145 ? 18.109 8.93 -8.859 1 92.31 145 MET B CA 1
ATOM 5075 C C . MET B 1 145 ? 18.109 10.453 -8.773 1 92.31 145 MET B C 1
ATOM 5077 O O . MET B 1 145 ? 17.625 11.133 -9.68 1 92.31 145 MET B O 1
ATOM 5081 N N . LEU B 1 146 ? 18.625 10.984 -7.703 1 90 146 LEU B N 1
ATOM 5082 C CA . LEU B 1 146 ? 18.703 12.43 -7.551 1 90 146 LEU B CA 1
ATOM 5083 C C . LEU B 1 146 ? 19.734 13.023 -8.5 1 90 146 LEU B C 1
ATOM 5085 O O . LEU B 1 146 ? 19.594 14.172 -8.938 1 90 146 LEU B O 1
ATOM 5089 N N . LYS B 1 147 ? 20.766 12.219 -8.867 1 91.31 147 LYS B N 1
ATOM 5090 C CA . LYS B 1 147 ? 21.828 12.672 -9.75 1 91.31 147 LYS B CA 1
ATOM 5091 C C . LYS B 1 147 ? 21.422 12.547 -11.211 1 91.31 147 LYS B C 1
ATOM 5093 O O . LYS B 1 147 ? 21.922 13.273 -12.07 1 91.31 147 LYS B O 1
ATOM 5098 N N . ASP B 1 148 ? 20.562 11.633 -11.484 1 90.19 148 ASP B N 1
ATOM 5099 C CA . ASP B 1 148 ? 20.141 11.367 -12.852 1 90.19 148 ASP B CA 1
ATOM 5100 C C . ASP B 1 148 ? 18.625 11.336 -12.961 1 90.19 148 ASP B C 1
ATOM 5102 O O . ASP B 1 148 ? 18 10.305 -12.703 1 90.19 148 ASP B O 1
ATOM 5106 N N . ASP B 1 149 ? 18.078 12.32 -13.555 1 85.38 149 ASP B N 1
ATOM 5107 C CA . ASP B 1 149 ? 16.625 12.484 -13.625 1 85.38 149 ASP B CA 1
ATOM 5108 C C . ASP B 1 149 ? 16 11.492 -14.602 1 85.38 149 ASP B C 1
ATOM 5110 O O . ASP B 1 149 ? 14.781 11.32 -14.625 1 85.38 149 ASP B O 1
ATOM 5114 N N . ASN B 1 150 ? 16.828 10.789 -15.359 1 84.5 150 ASN B N 1
ATOM 5115 C CA . ASN B 1 150 ? 16.312 9.828 -16.328 1 84.5 150 ASN B CA 1
ATOM 5116 C C . ASN B 1 150 ? 16 8.484 -15.664 1 84.5 150 ASN B C 1
ATOM 5118 O O . ASN B 1 150 ? 15.352 7.629 -16.266 1 84.5 150 ASN B O 1
ATOM 5122 N N . ILE B 1 151 ? 16.5 8.312 -14.453 1 89.56 151 ILE B N 1
ATOM 5123 C CA . ILE B 1 151 ? 16.172 7.105 -13.711 1 89.56 151 ILE B CA 1
ATOM 5124 C C . ILE B 1 151 ? 14.812 7.262 -13.039 1 89.56 151 ILE B C 1
ATOM 5126 O O . ILE B 1 151 ? 14.617 8.172 -12.227 1 89.56 151 ILE B O 1
ATOM 5130 N N . PRO B 1 152 ? 13.906 6.352 -13.422 1 89.44 152 PRO B N 1
ATOM 5131 C CA . PRO B 1 152 ? 12.586 6.461 -12.797 1 89.44 152 PRO B CA 1
ATOM 5132 C C . PRO B 1 152 ? 12.617 6.188 -11.297 1 89.44 152 PRO B C 1
ATOM 5134 O O . PRO B 1 152 ? 13.453 5.418 -10.82 1 89.44 152 PRO B O 1
ATOM 5137 N N . ASP B 1 153 ? 11.719 6.855 -10.633 1 92.75 153 ASP B N 1
ATOM 5138 C CA . ASP B 1 153 ? 11.555 6.598 -9.203 1 92.75 153 ASP B CA 1
ATOM 5139 C C . ASP B 1 153 ? 11.125 5.156 -8.953 1 92.75 153 ASP B C 1
ATOM 5141 O O . ASP B 1 153 ? 10.758 4.438 -9.883 1 92.75 153 ASP B O 1
ATOM 5145 N N . MET B 1 154 ? 11.281 4.715 -7.715 1 95 154 MET B N 1
ATOM 5146 C CA . MET B 1 154 ? 10.758 3.436 -7.246 1 95 154 MET B CA 1
ATOM 5147 C C . MET B 1 154 ? 10.297 3.537 -5.797 1 95 154 MET B C 1
ATOM 5149 O O . MET B 1 154 ? 10.641 4.484 -5.094 1 95 154 MET B O 1
ATOM 5153 N N . SER B 1 155 ? 9.461 2.592 -5.387 1 96.06 155 SER B N 1
ATOM 5154 C CA . SER B 1 155 ? 9 2.584 -4 1 96.06 155 SER B CA 1
ATOM 5155 C C . SER B 1 155 ? 10.125 2.199 -3.047 1 96.06 155 SER B C 1
ATOM 5157 O O . SER B 1 155 ? 11.086 1.539 -3.447 1 96.06 155 SER B O 1
ATOM 5159 N N . GLN B 1 156 ? 9.938 2.561 -1.814 1 96.12 156 GLN B N 1
ATOM 5160 C CA . GLN B 1 156 ? 10.898 2.137 -0.8 1 96.12 156 GLN B CA 1
ATOM 5161 C C . GLN B 1 156 ? 10.898 0.619 -0.645 1 96.12 156 GLN B C 1
ATOM 5163 O O . GLN B 1 156 ? 11.938 0.021 -0.352 1 96.12 156 GLN B O 1
ATOM 5168 N N . ARG B 1 157 ? 9.773 -0.049 -0.871 1 96.44 157 ARG B N 1
ATOM 5169 C CA . ARG B 1 157 ? 9.703 -1.507 -0.841 1 96.44 157 ARG B CA 1
ATOM 5170 C C . ARG B 1 157 ? 10.641 -2.121 -1.873 1 96.44 157 ARG B C 1
ATOM 5172 O O . ARG B 1 157 ? 11.406 -3.033 -1.557 1 96.44 157 ARG B O 1
ATOM 5179 N N . SER B 1 158 ? 10.578 -1.569 -3.084 1 95.81 158 SER B N 1
ATOM 5180 C CA . SER B 1 158 ? 11.438 -2.098 -4.141 1 95.81 158 SER B CA 1
ATOM 5181 C C . SER B 1 158 ? 12.914 -1.887 -3.812 1 95.81 158 SER B C 1
ATOM 5183 O O . SER B 1 158 ? 13.727 -2.797 -3.98 1 95.81 158 SER B O 1
ATOM 5185 N N . ALA B 1 159 ? 13.203 -0.711 -3.348 1 96.19 159 ALA B N 1
ATOM 5186 C CA . ALA B 1 159 ? 14.586 -0.415 -3.002 1 96.19 159 ALA B CA 1
ATOM 5187 C C . ALA B 1 159 ? 15.086 -1.339 -1.895 1 96.19 159 ALA B C 1
ATOM 5189 O O . ALA B 1 159 ? 16.203 -1.853 -1.963 1 96.19 159 ALA B O 1
ATOM 5190 N N . LEU B 1 160 ? 14.273 -1.537 -0.885 1 96.5 160 LEU B N 1
ATOM 5191 C CA . LEU B 1 160 ? 14.625 -2.445 0.201 1 96.5 160 LEU B CA 1
ATOM 5192 C C . LEU B 1 160 ? 14.836 -3.861 -0.322 1 96.5 160 LEU B C 1
ATOM 5194 O O . LEU B 1 160 ? 15.789 -4.539 0.076 1 96.5 160 LEU B O 1
ATOM 5198 N N . ARG B 1 161 ? 13.992 -4.273 -1.195 1 95.81 161 ARG B N 1
ATOM 5199 C CA . ARG B 1 161 ? 14.094 -5.613 -1.769 1 95.81 161 ARG B CA 1
ATOM 5200 C C . ARG B 1 161 ? 15.398 -5.773 -2.541 1 95.81 161 ARG B C 1
ATOM 5202 O O . ARG B 1 161 ? 16.062 -6.812 -2.445 1 95.81 161 ARG B O 1
ATOM 5209 N N . ILE B 1 162 ? 15.727 -4.742 -3.285 1 94.69 162 ILE B N 1
ATOM 5210 C CA . ILE B 1 162 ? 16.969 -4.77 -4.047 1 94.69 162 ILE B CA 1
ATOM 5211 C C . ILE B 1 162 ? 18.156 -4.922 -3.098 1 94.69 162 ILE B C 1
ATOM 5213 O O . ILE B 1 162 ? 19.141 -5.594 -3.422 1 94.69 162 ILE B O 1
ATOM 5217 N N . GLY B 1 163 ? 17.984 -4.383 -1.906 1 94.81 163 GLY B N 1
ATOM 5218 C CA . GLY B 1 163 ? 19.047 -4.48 -0.911 1 94.81 163 GLY B CA 1
ATOM 5219 C C . GLY B 1 163 ? 18.969 -5.746 -0.081 1 94.81 163 GLY B C 1
ATOM 5220 O O . GLY B 1 163 ? 19.734 -5.922 0.866 1 94.81 163 GLY B O 1
ATOM 5221 N N . GLY B 1 164 ? 18.047 -6.578 -0.353 1 93.69 164 GLY B N 1
ATOM 5222 C CA . GLY B 1 164 ? 18.016 -7.879 0.296 1 93.69 164 GLY B CA 1
ATOM 5223 C C . GLY B 1 164 ? 16.984 -7.957 1.407 1 93.69 164 GLY B C 1
ATOM 5224 O O . GLY B 1 164 ? 16.875 -8.969 2.1 1 93.69 164 GLY B O 1
ATOM 5225 N N . TRP B 1 165 ? 16.25 -6.852 1.647 1 95.75 165 TRP B N 1
ATOM 5226 C CA . TRP B 1 165 ? 15.156 -6.875 2.609 1 95.75 165 TRP B CA 1
ATOM 5227 C C . TRP B 1 165 ? 13.828 -7.129 1.909 1 95.75 165 TRP B C 1
ATOM 5229 O O . TRP B 1 165 ? 13.172 -6.188 1.459 1 95.75 165 TRP B O 1
ATOM 5239 N N . GLN B 1 166 ? 13.438 -8.328 1.94 1 91.44 166 GLN B N 1
ATOM 5240 C CA . GLN B 1 166 ? 12.211 -8.742 1.264 1 91.44 166 GLN B CA 1
ATOM 5241 C C . GLN B 1 166 ? 10.984 -8.359 2.076 1 91.44 166 GLN B C 1
ATOM 5243 O O . GLN B 1 166 ? 11.094 -7.691 3.105 1 91.44 166 GLN B O 1
ATOM 5248 N N . GLN B 1 167 ? 9.812 -8.734 1.55 1 90.12 167 GLN B N 1
ATOM 5249 C CA . GLN B 1 167 ? 8.586 -8.547 2.316 1 90.12 167 GLN B CA 1
ATOM 5250 C C . GLN B 1 167 ? 8.695 -9.18 3.699 1 90.12 167 GLN B C 1
ATOM 5252 O O . GLN B 1 167 ? 9.086 -10.344 3.822 1 90.12 167 GLN B O 1
ATOM 5257 N N . PRO B 1 168 ? 8.383 -8.367 4.727 1 92.31 168 PRO B N 1
ATOM 5258 C CA . PRO B 1 168 ? 8.516 -8.93 6.074 1 92.31 168 PRO B CA 1
ATOM 5259 C C . PRO B 1 168 ? 7.66 -10.18 6.281 1 92.31 168 PRO B C 1
ATOM 5261 O O . PRO B 1 168 ? 6.465 -10.172 5.984 1 92.31 168 PRO B O 1
ATOM 5264 N N . GLN B 1 169 ? 8.312 -11.188 6.805 1 85.25 169 GLN B N 1
ATOM 5265 C CA . GLN B 1 169 ? 7.605 -12.445 7.023 1 85.25 169 GLN B CA 1
ATOM 5266 C C . GLN B 1 169 ? 7.426 -12.727 8.516 1 85.25 169 GLN B C 1
ATOM 5268 O O . GLN B 1 169 ? 6.328 -13.062 8.961 1 85.25 169 GLN B O 1
ATOM 5273 N N . SER B 1 170 ? 8.508 -12.57 9.281 1 92.5 170 SER B N 1
ATOM 5274 C CA . SER B 1 170 ? 8.422 -12.859 10.703 1 92.5 170 SER B CA 1
ATOM 5275 C C . SER B 1 170 ? 7.805 -11.688 11.469 1 92.5 170 SER B C 1
ATOM 5277 O O . SER B 1 170 ? 7.793 -10.562 10.977 1 92.5 170 SER B O 1
ATOM 5279 N N . ALA B 1 171 ? 7.344 -12.023 12.648 1 96.06 171 ALA B N 1
ATOM 5280 C CA . ALA B 1 171 ? 6.801 -10.984 13.516 1 96.06 171 ALA B CA 1
ATOM 5281 C C . ALA B 1 171 ? 7.852 -9.922 13.812 1 96.06 171 ALA B C 1
ATOM 5283 O O . ALA B 1 171 ? 7.543 -8.727 13.852 1 96.06 171 ALA B O 1
ATOM 5284 N N . ILE B 1 172 ? 9.109 -10.328 14 1 97.81 172 ILE B N 1
ATOM 5285 C CA . ILE B 1 172 ? 10.188 -9.391 14.281 1 97.81 172 ILE B CA 1
ATOM 5286 C C . ILE B 1 172 ? 10.422 -8.492 13.07 1 97.81 172 ILE B C 1
ATOM 5288 O O . ILE B 1 172 ? 10.531 -7.273 13.203 1 97.81 172 ILE B O 1
ATOM 5292 N N . ASP B 1 173 ? 10.477 -9.078 11.828 1 97.25 173 ASP B N 1
ATOM 5293 C CA . ASP B 1 173 ? 10.633 -8.297 10.609 1 97.25 173 ASP B CA 1
ATOM 5294 C C . ASP B 1 173 ? 9.562 -7.215 10.5 1 97.25 173 ASP B C 1
ATOM 5296 O O . ASP B 1 173 ? 9.859 -6.066 10.164 1 97.25 173 ASP B O 1
ATOM 5300 N N . LYS B 1 174 ? 8.367 -7.652 10.797 1 97.38 174 LYS B N 1
ATOM 5301 C CA . LYS B 1 174 ? 7.227 -6.75 10.688 1 97.38 174 LYS B CA 1
ATOM 5302 C C . LYS B 1 174 ? 7.352 -5.59 11.672 1 97.38 174 LYS B C 1
ATOM 5304 O O . LYS B 1 174 ? 7.117 -4.434 11.312 1 97.38 174 LYS B O 1
ATOM 5309 N N . ALA B 1 175 ? 7.727 -5.852 12.883 1 98.25 175 ALA B N 1
ATOM 5310 C CA . ALA B 1 175 ? 7.836 -4.832 13.922 1 98.25 175 ALA B CA 1
ATOM 5311 C C . ALA B 1 175 ? 8.945 -3.838 13.602 1 98.25 175 ALA B C 1
ATOM 5313 O O . ALA B 1 175 ? 8.742 -2.625 13.672 1 98.25 175 ALA B O 1
ATOM 5314 N N . ILE B 1 176 ? 10.109 -4.305 13.18 1 97.88 176 ILE B N 1
ATOM 5315 C CA . ILE B 1 176 ? 11.25 -3.408 13.023 1 97.88 176 ILE B CA 1
ATOM 5316 C C . ILE B 1 176 ? 11.094 -2.6 11.734 1 97.88 176 ILE B C 1
ATOM 5318 O O . ILE B 1 176 ? 11.508 -1.44 11.664 1 97.88 176 ILE B O 1
ATOM 5322 N N . GLU B 1 177 ? 10.539 -3.199 10.703 1 97.5 177 GLU B N 1
ATOM 5323 C CA . GLU B 1 177 ? 10.266 -2.41 9.508 1 97.5 177 GLU B CA 1
ATOM 5324 C C . GLU B 1 177 ? 9.266 -1.294 9.797 1 97.5 177 GLU B C 1
ATOM 5326 O O . GLU B 1 177 ? 9.445 -0.163 9.336 1 97.5 177 GLU B O 1
ATOM 5331 N N . TRP B 1 178 ? 8.18 -1.692 10.484 1 97.56 178 TRP B N 1
ATOM 5332 C CA . TRP B 1 178 ? 7.195 -0.677 10.844 1 97.56 178 TRP B CA 1
ATOM 5333 C C . TRP B 1 178 ? 7.848 0.475 11.602 1 97.56 178 TRP B C 1
ATOM 5335 O O . TRP B 1 178 ? 7.598 1.645 11.297 1 97.56 178 TRP B O 1
ATOM 5345 N N . PHE B 1 179 ? 8.695 0.23 12.578 1 97.5 179 PHE B N 1
ATOM 5346 C CA . PHE B 1 179 ? 9.383 1.224 13.398 1 97.5 179 PHE B CA 1
ATOM 5347 C C . PHE B 1 179 ? 10.297 2.094 12.547 1 97.5 179 PHE B C 1
ATOM 5349 O O . PHE B 1 179 ? 10.422 3.297 12.789 1 97.5 179 PHE B O 1
ATOM 5356 N N . GLY B 1 180 ? 10.836 1.508 11.523 1 94.12 180 GLY B N 1
ATOM 5357 C CA . GLY B 1 180 ? 11.797 2.223 10.695 1 94.12 180 GLY B CA 1
ATOM 5358 C C . GLY B 1 180 ? 11.141 3.02 9.578 1 94.12 180 GLY B C 1
ATOM 5359 O O . GLY B 1 180 ? 11.742 3.947 9.039 1 94.12 180 GLY B O 1
ATOM 5360 N N . PHE B 1 181 ? 9.93 2.701 9.234 1 95.31 181 PHE B N 1
ATOM 5361 C CA . PHE B 1 181 ? 9.375 3.316 8.031 1 95.31 181 PHE B CA 1
ATOM 5362 C C . PHE B 1 181 ? 8.008 3.918 8.312 1 95.31 181 PHE B C 1
ATOM 5364 O O . PHE B 1 181 ? 7.82 5.133 8.203 1 95.31 181 PHE B O 1
ATOM 5371 N N . ASP B 1 182 ? 7.074 3.096 8.773 1 96.38 182 ASP B N 1
ATOM 5372 C CA . ASP B 1 182 ? 5.73 3.602 9.023 1 96.38 182 ASP B CA 1
ATOM 5373 C C . ASP B 1 182 ? 5.738 4.676 10.109 1 96.38 182 ASP B C 1
ATOM 5375 O O . ASP B 1 182 ? 4.992 5.656 10.023 1 96.38 182 ASP B O 1
ATOM 5379 N N . PHE B 1 183 ? 6.578 4.457 11.125 1 96.38 183 PHE B N 1
ATOM 5380 C CA . PHE B 1 183 ? 6.68 5.41 12.219 1 96.38 183 PHE B CA 1
ATOM 5381 C C . PHE B 1 183 ? 7.082 6.789 11.711 1 96.38 183 PHE B C 1
ATOM 5383 O O . PHE B 1 183 ? 6.582 7.809 12.195 1 96.38 183 PHE B O 1
ATOM 5390 N N . GLU B 1 184 ? 7.848 6.82 10.695 1 92.25 184 GLU B N 1
ATOM 5391 C CA . GLU B 1 184 ? 8.336 8.086 10.148 1 92.25 184 GLU B CA 1
ATOM 5392 C C . GLU B 1 184 ? 7.426 8.594 9.039 1 92.25 184 GLU B C 1
ATOM 5394 O O . GLU B 1 184 ? 7.055 9.773 9.023 1 92.25 184 GLU B O 1
ATOM 5399 N N . TYR B 1 185 ? 7.031 7.734 8.188 1 93.5 185 TYR B N 1
ATOM 5400 C CA . TYR B 1 185 ? 6.414 8.188 6.949 1 93.5 185 TYR B CA 1
ATOM 5401 C C . TYR B 1 185 ? 4.895 8.102 7.031 1 93.5 185 TYR B C 1
ATOM 5403 O O . TYR B 1 185 ? 4.191 8.602 6.148 1 93.5 185 TYR B O 1
ATOM 5411 N N . GLY B 1 186 ? 4.367 7.449 8.055 1 94.81 186 GLY B N 1
ATOM 5412 C CA . GLY B 1 186 ? 2.932 7.285 8.219 1 94.81 186 GLY B CA 1
ATOM 5413 C C . GLY B 1 186 ? 2.324 6.328 7.203 1 94.81 186 GLY B C 1
ATOM 5414 O O . GLY B 1 186 ? 1.109 6.121 7.191 1 94.81 186 GLY B O 1
ATOM 5415 N N . GLU B 1 187 ? 3.146 5.828 6.312 1 94.5 187 GLU B N 1
ATOM 5416 C CA . GLU B 1 187 ? 2.756 4.895 5.262 1 94.5 187 GLU B CA 1
ATOM 5417 C C . GLU B 1 187 ? 3.752 3.744 5.148 1 94.5 187 GLU B C 1
ATOM 5419 O O . GLU B 1 187 ? 4.914 3.881 5.539 1 94.5 187 GLU B O 1
ATOM 5424 N N . PRO B 1 188 ? 3.271 2.582 4.609 1 94.75 188 PRO B N 1
ATOM 5425 C CA . PRO B 1 188 ? 4.223 1.493 4.371 1 94.75 188 PRO B CA 1
ATOM 5426 C C . PRO B 1 188 ? 5.172 1.779 3.209 1 94.75 188 PRO B C 1
ATOM 5428 O O . PRO B 1 188 ? 4.902 2.662 2.393 1 94.75 188 PRO B O 1
ATOM 5431 N N . PRO B 1 189 ? 6.258 0.996 3.129 1 95.56 189 PRO B N 1
ATOM 5432 C CA . PRO B 1 189 ? 7.277 1.228 2.104 1 95.56 189 PRO B CA 1
ATOM 5433 C C . PRO B 1 189 ? 6.734 1.067 0.686 1 95.56 189 PRO B C 1
ATOM 5435 O O . PRO B 1 189 ? 7.32 1.589 -0.266 1 95.56 189 PRO B O 1
ATOM 5438 N N . GLU B 1 190 ? 5.617 0.434 0.49 1 94.62 190 GLU B N 1
ATOM 5439 C CA . GLU B 1 190 ? 5.062 0.15 -0.83 1 94.62 190 GLU B CA 1
ATOM 5440 C C . GLU B 1 190 ? 4.605 1.43 -1.523 1 94.62 190 GLU B C 1
ATOM 5442 O O . GLU B 1 190 ? 4.543 1.487 -2.754 1 94.62 190 GLU B O 1
ATOM 5447 N N . VAL B 1 191 ? 4.34 2.477 -0.711 1 93 191 VAL B N 1
ATOM 5448 C CA . VAL B 1 191 ? 3.695 3.662 -1.269 1 93 191 VAL B CA 1
ATOM 5449 C C . VAL B 1 191 ? 4.711 4.793 -1.389 1 93 191 VAL B C 1
ATOM 5451 O O . VAL B 1 191 ? 4.637 5.609 -2.311 1 93 191 VAL B O 1
ATOM 5454 N N . SER B 1 192 ? 5.684 4.848 -0.609 1 94.31 192 SER B N 1
ATOM 5455 C CA . SER B 1 192 ? 6.562 6 -0.44 1 94.31 192 SER B CA 1
ATOM 5456 C C . SER B 1 192 ? 7.645 6.031 -1.515 1 94.31 192 SER B C 1
ATOM 5458 O O . SER B 1 192 ? 8.203 4.992 -1.871 1 94.31 192 SER B O 1
ATOM 5460 N N . SER B 1 193 ? 7.945 7.234 -1.952 1 95.12 193 SER B N 1
ATOM 5461 C CA . SER B 1 193 ? 9.008 7.461 -2.93 1 95.12 193 SER B CA 1
ATOM 5462 C C . SER B 1 193 ? 10.383 7.207 -2.322 1 95.12 193 SER B C 1
ATOM 5464 O O . SER B 1 193 ? 10.625 7.555 -1.166 1 95.12 193 SER B O 1
ATOM 5466 N N . THR B 1 194 ? 11.18 6.547 -3.115 1 95.12 194 THR B N 1
ATOM 5467 C CA . THR B 1 194 ? 12.586 6.488 -2.752 1 95.12 194 THR B CA 1
ATOM 5468 C C . THR B 1 194 ? 13.305 7.777 -3.143 1 95.12 194 THR B C 1
ATOM 5470 O O . THR B 1 194 ? 14.039 8.352 -2.34 1 95.12 194 THR B O 1
ATOM 5473 N N . LYS B 1 195 ? 13.023 8.289 -4.266 1 92.56 195 LYS B N 1
ATOM 5474 C CA . LYS B 1 195 ? 13.727 9.422 -4.859 1 92.56 195 LYS B CA 1
ATOM 5475 C C . LYS B 1 195 ? 13.516 10.688 -4.035 1 92.56 195 LYS B C 1
ATOM 5477 O O . LYS B 1 195 ? 14.469 11.422 -3.76 1 92.56 195 LYS B O 1
ATOM 5482 N N . GLU B 1 196 ? 12.258 10.883 -3.57 1 87.38 196 GLU B N 1
ATOM 5483 C CA . GLU B 1 196 ? 11.906 12.195 -3.033 1 87.38 196 GLU B CA 1
ATOM 5484 C C . GLU B 1 196 ? 11.664 12.125 -1.528 1 87.38 196 GLU B C 1
ATOM 5486 O O . GLU B 1 196 ? 11.359 13.141 -0.897 1 87.38 196 GLU B O 1
ATOM 5491 N N . ALA B 1 197 ? 11.766 10.922 -1.019 1 79.62 197 ALA B N 1
ATOM 5492 C CA . ALA B 1 197 ? 11.508 10.82 0.415 1 79.62 197 ALA B CA 1
ATOM 5493 C C . ALA B 1 197 ? 12.523 11.625 1.218 1 79.62 197 ALA B C 1
ATOM 5495 O O . ALA B 1 197 ? 13.711 11.648 0.884 1 79.62 197 ALA B O 1
ATOM 5496 N N . VAL B 1 198 ? 11.93 12.359 2.113 1 65 198 VAL B N 1
ATOM 5497 C CA . VAL B 1 198 ? 12.789 13.102 3.029 1 65 198 VAL B CA 1
ATOM 5498 C C . VAL B 1 198 ? 13.477 12.133 3.99 1 65 198 VAL B C 1
ATOM 5500 O O . VAL B 1 198 ? 12.812 11.367 4.695 1 65 198 VAL B O 1
ATOM 5503 N N . VAL B 1 199 ? 14.578 11.539 3.605 1 57.16 199 VAL B N 1
ATOM 5504 C CA . VAL B 1 199 ? 15.258 10.562 4.453 1 57.16 199 VAL B CA 1
ATOM 5505 C C . VAL B 1 199 ? 15.859 11.266 5.668 1 57.16 199 VAL B C 1
ATOM 5507 O O . VAL B 1 199 ? 16.547 12.273 5.527 1 57.16 199 VAL B O 1
ATOM 5510 N N . ALA B 1 200 ? 15.125 11 6.805 1 53.03 200 ALA B N 1
ATOM 5511 C CA . ALA B 1 200 ? 15.836 11.43 8.008 1 53.03 200 ALA B CA 1
ATOM 5512 C C . ALA B 1 200 ? 17.297 11.023 7.961 1 53.03 200 ALA B C 1
ATOM 5514 O O . ALA B 1 200 ? 17.625 9.844 7.762 1 53.03 200 ALA B O 1
ATOM 5515 N N . LEU B 1 201 ? 18 11.695 7.344 1 45.88 201 LEU B N 1
ATOM 5516 C CA . LEU B 1 201 ? 19.438 11.461 7.344 1 45.88 201 LEU B CA 1
ATOM 5517 C C . LEU B 1 201 ? 19.922 11.094 8.734 1 45.88 201 LEU B C 1
ATOM 5519 O O . LEU B 1 201 ? 19.438 11.617 9.734 1 45.88 201 LEU B O 1
ATOM 5523 N N . GLY B 1 202 ? 20.719 9.969 8.742 1 46.03 202 GLY B N 1
ATOM 5524 C CA . GLY B 1 202 ? 21.578 9.289 9.688 1 46.03 202 GLY B CA 1
ATOM 5525 C C . GLY B 1 202 ? 21.266 9.625 11.133 1 46.03 202 GLY B C 1
ATOM 5526 O O . GLY B 1 202 ? 20.109 9.758 11.508 1 46.03 202 GLY B O 1
ATOM 5527 N N . ASP B 1 203 ? 22.266 10.086 11.828 1 51.28 203 ASP B N 1
ATOM 5528 C CA . ASP B 1 203 ? 22.516 10.336 13.242 1 51.28 203 ASP B CA 1
ATOM 5529 C C . ASP B 1 203 ? 21.781 11.594 13.711 1 51.28 203 ASP B C 1
ATOM 5531 O O . ASP B 1 203 ? 22.266 12.32 14.57 1 51.28 203 ASP B O 1
ATOM 5535 N N . GLU B 1 204 ? 20.609 11.836 13.109 1 61.19 204 GLU B N 1
ATOM 5536 C CA . GLU B 1 204 ? 19.953 13.078 13.508 1 61.19 204 GLU B CA 1
ATOM 5537 C C . GLU B 1 204 ? 19.312 12.953 14.883 1 61.19 204 GLU B C 1
ATOM 5539 O O . GLU B 1 204 ? 18.781 11.891 15.234 1 61.19 204 GLU B O 1
ATOM 5544 N N . THR B 1 205 ? 19.641 13.883 15.688 1 66.12 205 THR B N 1
ATOM 5545 C CA . THR B 1 205 ? 19.016 14.039 16.984 1 66.12 205 THR B CA 1
ATOM 5546 C C . THR B 1 205 ? 17.672 14.734 16.859 1 66.12 205 THR B C 1
ATOM 5548 O O . THR B 1 205 ? 17.578 15.836 16.312 1 66.12 205 THR B O 1
ATOM 5551 N N . ILE B 1 206 ? 16.578 14.008 17.078 1 84 206 ILE B N 1
ATOM 5552 C CA . ILE B 1 206 ? 15.266 14.648 17.062 1 84 206 ILE B CA 1
ATOM 5553 C C . ILE B 1 206 ? 14.75 14.781 18.5 1 84 206 ILE B C 1
ATOM 5555 O O . ILE B 1 206 ? 14.945 13.883 19.328 1 84 206 ILE B O 1
ATOM 5559 N N . ASP B 1 207 ? 14.195 15.961 18.797 1 91.62 207 ASP B N 1
ATOM 5560 C CA . ASP B 1 207 ? 13.789 16.312 20.156 1 91.62 207 ASP B CA 1
ATOM 5561 C C . ASP B 1 207 ? 12.289 16.109 20.344 1 91.62 207 ASP B C 1
ATOM 5563 O O . ASP B 1 207 ? 11.484 16.75 19.656 1 91.62 207 ASP B O 1
ATOM 5567 N N . TYR B 1 208 ? 11.977 15.242 21.25 1 94.94 208 TYR B N 1
ATOM 5568 C CA . TYR B 1 208 ? 10.602 15.125 21.734 1 94.94 208 TYR B CA 1
ATOM 5569 C C . TYR B 1 208 ? 10.242 16.281 22.656 1 94.94 208 TYR B C 1
ATOM 5571 O O . TYR B 1 208 ? 10.945 16.531 23.641 1 94.94 208 TYR B O 1
ATOM 5579 N N . ILE B 1 209 ? 9.141 17 22.391 1 95.44 209 ILE B N 1
ATOM 5580 C CA . ILE B 1 209 ? 8.797 18.203 23.156 1 95.44 209 ILE B CA 1
ATOM 5581 C C . ILE B 1 209 ? 7.996 17.797 24.406 1 95.44 209 ILE B C 1
ATOM 5583 O O . ILE B 1 209 ? 6.918 17.203 24.281 1 95.44 209 ILE B O 1
ATOM 5587 N N . THR B 1 210 ? 8.516 18.125 25.547 1 94 210 THR B N 1
ATOM 5588 C CA . THR B 1 210 ? 7.891 17.766 26.828 1 94 210 THR B CA 1
ATOM 5589 C C . THR B 1 210 ? 7.453 19.016 27.578 1 94 210 THR B C 1
ATOM 5591 O O . THR B 1 210 ? 7.09 18.953 28.75 1 94 210 THR B O 1
ATOM 5594 N N . ASP B 1 211 ? 7.516 20.156 26.969 1 94.69 211 ASP B N 1
ATOM 5595 C CA . ASP B 1 211 ? 7.262 21.438 27.641 1 94.69 211 ASP B CA 1
ATOM 5596 C C . ASP B 1 211 ? 5.816 21.516 28.125 1 94.69 211 ASP B C 1
ATOM 5598 O O . ASP B 1 211 ? 4.883 21.266 27.359 1 94.69 211 ASP B O 1
ATOM 5602 N N . ASP B 1 212 ? 5.676 21.938 29.359 1 93.12 212 ASP B N 1
ATOM 5603 C CA . ASP B 1 212 ? 4.355 21.969 29.969 1 93.12 212 ASP B CA 1
ATOM 5604 C C . ASP B 1 212 ? 3.469 23.016 29.312 1 93.12 212 ASP B C 1
ATOM 5606 O O . ASP B 1 212 ? 2.242 22.969 29.422 1 93.12 212 ASP B O 1
ATOM 5610 N N . ARG B 1 213 ? 4.039 23.953 28.641 1 93.5 213 ARG B N 1
ATOM 5611 C CA . ARG B 1 213 ? 3.281 25 27.969 1 93.5 213 ARG B CA 1
ATOM 5612 C C . ARG B 1 213 ? 2.691 24.484 26.656 1 93.5 213 ARG B C 1
ATOM 5614 O O . ARG B 1 213 ? 1.797 25.125 26.078 1 93.5 213 ARG B O 1
ATOM 5621 N N . GLY B 1 214 ? 3.207 23.328 26.203 1 94.44 214 GLY B N 1
ATOM 5622 C CA . GLY B 1 214 ? 2.75 22.734 24.953 1 94.44 214 GLY B CA 1
ATOM 5623 C C . GLY B 1 214 ? 3.586 23.156 23.75 1 94.44 214 GLY B C 1
ATOM 5624 O O . GLY B 1 214 ? 4.254 24.188 23.781 1 94.44 214 GLY B O 1
ATOM 5625 N N . PHE B 1 215 ? 3.467 22.375 22.688 1 95.62 215 PHE B N 1
ATOM 5626 C CA . PHE B 1 215 ? 4.254 22.594 21.484 1 95.62 215 PHE B CA 1
ATOM 5627 C C . PHE B 1 215 ? 3.748 23.812 20.719 1 95.62 215 PHE B C 1
ATOM 5629 O O . PHE B 1 215 ? 4.5 24.422 19.969 1 95.62 215 PHE B O 1
ATOM 5636 N N . GLY B 1 216 ? 2.523 24.188 20.906 1 94.88 216 GLY B N 1
ATOM 5637 C CA . GLY B 1 216 ? 1.893 25.312 20.219 1 94.88 216 GLY B CA 1
ATOM 5638 C C . GLY B 1 216 ? 2.537 26.641 20.531 1 94.88 216 GLY B C 1
ATOM 5639 O O . GLY B 1 216 ? 2.307 27.625 19.844 1 94.88 216 GLY B O 1
ATOM 5640 N N . GLN B 1 217 ? 3.402 26.672 21.531 1 94 217 GLN B N 1
ATOM 5641 C CA . GLN B 1 217 ? 4.094 27.891 21.938 1 94 217 GLN B CA 1
ATOM 5642 C C . GLN B 1 217 ? 4.934 28.438 20.781 1 94 217 GLN B C 1
ATOM 5644 O O . GLN B 1 217 ? 5.191 29.641 20.719 1 94 217 GLN B O 1
ATOM 5649 N N . ILE B 1 218 ? 5.277 27.578 19.891 1 96.19 218 ILE B N 1
ATOM 5650 C CA . ILE B 1 218 ? 6.121 28.016 18.781 1 96.19 218 ILE B CA 1
ATOM 5651 C C . ILE B 1 218 ? 5.395 29.078 17.969 1 96.19 218 ILE B C 1
ATOM 5653 O O . ILE B 1 218 ? 6.031 29.953 17.375 1 96.19 218 ILE B O 1
ATOM 5657 N N . PHE B 1 219 ? 4.105 29.062 18 1 95.94 219 PHE B N 1
ATOM 5658 C CA . PHE B 1 219 ? 3.34 29.984 17.172 1 95.94 219 PHE B CA 1
ATOM 5659 C C . PHE B 1 219 ? 3.242 31.344 17.844 1 95.94 219 PHE B C 1
ATOM 5661 O O . PHE B 1 219 ? 2.896 32.344 17.188 1 95.94 219 PHE B O 1
ATOM 5668 N N . ASP B 1 220 ? 3.568 31.391 19.109 1 89.38 220 ASP B N 1
ATOM 5669 C CA . ASP B 1 220 ? 3.727 32.688 19.734 1 89.38 220 ASP B CA 1
ATOM 5670 C C . ASP B 1 220 ? 4.93 33.438 19.156 1 89.38 220 ASP B C 1
ATOM 5672 O O . ASP B 1 220 ? 4.891 34.656 19 1 89.38 220 ASP B O 1
ATOM 5676 N N . GLU B 1 221 ? 5.938 32.719 18.938 1 91.31 221 GLU B N 1
ATOM 5677 C CA . GLU B 1 221 ? 7.117 33.312 18.312 1 91.31 221 GLU B CA 1
ATOM 5678 C C . GLU B 1 221 ? 6.828 33.719 16.875 1 91.31 221 GLU B C 1
ATOM 5680 O O . GLU B 1 221 ? 7.293 34.781 16.422 1 91.31 221 GLU B O 1
ATOM 5685 N N . VAL B 1 222 ? 6.074 33 16.141 1 95.19 222 VAL B N 1
ATOM 5686 C CA . VAL B 1 222 ? 5.82 33.219 14.727 1 95.19 222 VAL B CA 1
ATOM 5687 C C . VAL B 1 222 ? 4.785 34.312 14.547 1 95.19 222 VAL B C 1
ATOM 5689 O O . VAL B 1 222 ? 4.977 35.219 13.727 1 95.19 222 VAL B O 1
ATOM 5692 N N . ALA B 1 223 ? 3.744 34.281 15.336 1 94.12 223 ALA B N 1
ATOM 5693 C CA . ALA B 1 223 ? 2.588 35.125 15.039 1 94.12 223 ALA B CA 1
ATOM 5694 C C . ALA B 1 223 ? 2.014 35.75 16.312 1 94.12 223 ALA B C 1
ATOM 5696 O O . ALA B 1 223 ? 0.814 36.031 16.391 1 94.12 223 ALA B O 1
ATOM 5697 N N . GLY B 1 224 ? 2.861 35.938 17.297 1 94.75 224 GLY B N 1
ATOM 5698 C CA . GLY B 1 224 ? 2.418 36.531 18.547 1 94.75 224 GLY B CA 1
ATOM 5699 C C . GLY B 1 224 ? 1.82 37.906 18.375 1 94.75 224 GLY B C 1
ATOM 5700 O O . GLY B 1 224 ? 0.965 38.312 19.172 1 94.75 224 GLY B O 1
ATOM 5701 N N . PHE B 1 225 ? 2.189 38.656 17.344 1 95.56 225 PHE B N 1
ATOM 5702 C CA . PHE B 1 225 ? 1.699 40 17.078 1 95.56 225 PHE B CA 1
ATOM 5703 C C . PHE B 1 225 ? 0.196 40 16.828 1 95.56 225 PHE B C 1
ATOM 5705 O O . PHE B 1 225 ? -0.488 41 17.078 1 95.56 225 PHE B O 1
ATOM 5712 N N . LEU B 1 226 ? -0.345 38.875 16.422 1 96.94 226 LEU B N 1
ATOM 5713 C CA . LEU B 1 226 ? -1.764 38.75 16.109 1 96.94 226 LEU B CA 1
ATOM 5714 C C . LEU B 1 226 ? -2.613 38.844 17.375 1 96.94 226 LEU B C 1
ATOM 5716 O O . LEU B 1 226 ? -3.828 39.031 17.297 1 96.94 226 LEU B O 1
ATOM 5720 N N . LYS B 1 227 ? -1.99 38.656 18.516 1 94.12 227 LYS B N 1
ATOM 5721 C CA . LYS B 1 227 ? -2.711 38.656 19.781 1 94.12 227 LYS B CA 1
ATOM 5722 C C . LYS B 1 227 ? -2.809 40.094 20.344 1 94.12 227 LYS B C 1
ATOM 5724 O O . LYS B 1 227 ? -3.553 40.312 21.297 1 94.12 227 LYS B O 1
ATOM 5729 N N . THR B 1 228 ? -2.154 41 19.75 1 95.12 228 THR B N 1
ATOM 5730 C CA . THR B 1 228 ? -2.201 42.375 20.234 1 95.12 228 THR B CA 1
ATOM 5731 C C . THR B 1 228 ? -3.527 43.031 19.859 1 95.12 228 THR B C 1
ATOM 5733 O O . THR B 1 228 ? -4.176 42.625 18.891 1 95.12 228 THR B O 1
ATOM 5736 N N . PRO B 1 229 ? -3.906 44 20.562 1 95.19 229 PRO B N 1
ATOM 5737 C CA . PRO B 1 229 ? -5.18 44.688 20.297 1 95.19 229 PRO B CA 1
ATOM 5738 C C . PRO B 1 229 ? -5.266 45.219 18.875 1 95.19 229 PRO B C 1
ATOM 5740 O O . PRO B 1 229 ? -6.348 45.25 18.281 1 95.19 229 PRO B O 1
ATOM 5743 N N . GLU B 1 230 ? -4.188 45.625 18.359 1 94.38 230 GLU B N 1
ATOM 5744 C CA . GLU B 1 230 ? -4.133 46.219 17.031 1 94.38 230 GLU B CA 1
ATOM 5745 C C . GLU B 1 230 ? -4.441 45.188 15.953 1 94.38 230 GLU B C 1
ATOM 5747 O O . GLU B 1 230 ? -4.992 45.531 14.898 1 94.38 230 GLU B O 1
ATOM 5752 N N . TYR B 1 231 ? -4.09 43.938 16.25 1 95.19 231 TYR B N 1
ATOM 5753 C CA . TYR B 1 231 ? -4.141 42.969 15.18 1 95.19 231 TYR B CA 1
ATOM 5754 C C . TYR B 1 231 ? -5.074 41.812 15.531 1 95.19 231 TYR B C 1
ATOM 5756 O O . TYR B 1 231 ? -5.281 40.906 14.719 1 95.19 231 TYR B O 1
ATOM 5764 N N . ILE B 1 232 ? -5.699 41.844 16.641 1 92.12 232 ILE B N 1
ATOM 5765 C CA . ILE B 1 232 ? -6.492 40.719 17.156 1 92.12 232 ILE B CA 1
ATOM 5766 C C . ILE B 1 232 ? -7.625 40.406 16.188 1 92.12 232 ILE B C 1
ATOM 5768 O O . ILE B 1 232 ? -8.039 39.25 16.062 1 92.12 232 ILE B O 1
ATOM 5772 N N . ASN B 1 233 ? -8.078 41.375 15.461 1 92.88 233 ASN B N 1
ATOM 5773 C CA . ASN B 1 233 ? -9.211 41.188 14.562 1 92.88 233 ASN B CA 1
ATOM 5774 C C . ASN B 1 233 ? -8.766 40.656 13.203 1 92.88 233 ASN B C 1
ATOM 5776 O O . ASN B 1 233 ? -9.602 40.375 12.344 1 92.88 233 ASN B O 1
ATOM 5780 N N . HIS B 1 234 ? -7.512 40.438 13.07 1 96.19 234 HIS B N 1
ATOM 5781 C CA . HIS B 1 234 ? -6.988 39.906 11.82 1 96.19 234 HIS B CA 1
ATOM 5782 C C . HIS B 1 234 ? -7.203 38.406 11.742 1 96.19 234 HIS B C 1
ATOM 5784 O O . HIS B 1 234 ? -7.07 37.812 10.664 1 96.19 234 HIS B O 1
ATOM 5790 N N . THR B 1 235 ? -7.48 37.781 12.828 1 97.31 235 THR B N 1
ATOM 5791 C CA . THR B 1 235 ? -7.734 36.344 12.867 1 97.31 235 THR B CA 1
ATOM 5792 C C . THR B 1 235 ? -9.195 36.062 13.211 1 97.31 235 THR B C 1
ATOM 5794 O O . THR B 1 235 ? -9.688 36.5 14.258 1 97.31 235 THR B O 1
ATOM 5797 N N . ARG B 1 236 ? -9.82 35.438 12.305 1 97.5 236 ARG B N 1
ATOM 5798 C CA . ARG B 1 236 ? -11.203 35 12.508 1 97.5 236 ARG B CA 1
ATOM 5799 C C . ARG B 1 236 ? -11.289 33.5 12.758 1 97.5 236 ARG B C 1
ATOM 5801 O O . ARG B 1 236 ? -11.125 32.719 11.836 1 97.5 236 ARG B O 1
ATOM 5808 N N . LEU B 1 237 ? -11.648 33.125 14.016 1 97.31 237 LEU B N 1
ATOM 5809 C CA . LEU B 1 237 ? -11.773 31.734 14.406 1 97.31 237 LEU B CA 1
ATOM 5810 C C . LEU B 1 237 ? -13.203 31.234 14.203 1 97.31 237 LEU B C 1
ATOM 5812 O O . LEU B 1 237 ? -14.102 32.031 13.922 1 97.31 237 LEU B O 1
ATOM 5816 N N . ASN B 1 238 ? -13.398 29.953 14.258 1 97.88 238 ASN B N 1
ATOM 5817 C CA . ASN B 1 238 ? -14.695 29.312 14.109 1 97.88 238 ASN B CA 1
ATOM 5818 C C . ASN B 1 238 ? -15.352 29.656 12.773 1 97.88 238 ASN B C 1
ATOM 5820 O O . ASN B 1 238 ? -16.562 29.859 12.703 1 97.88 238 ASN B O 1
ATOM 5824 N N . GLN B 1 239 ? -14.555 29.859 11.766 1 97.69 239 GLN B N 1
ATOM 5825 C CA . GLN B 1 239 ? -15.016 30.141 10.414 1 97.69 239 GLN B CA 1
ATOM 5826 C C . GLN B 1 239 ? -14.594 29.047 9.445 1 97.69 239 GLN B C 1
ATOM 5828 O O . GLN B 1 239 ? -13.484 29.078 8.898 1 97.69 239 GLN B O 1
ATOM 5833 N N . LYS B 1 240 ? -15.562 28.188 9.195 1 98.25 240 LYS B N 1
ATOM 5834 C CA . LYS B 1 240 ? -15.281 27.062 8.297 1 98.25 240 LYS B CA 1
ATOM 5835 C C . LYS B 1 240 ? -15.609 27.422 6.852 1 98.25 240 LYS B C 1
ATOM 5837 O O . LYS B 1 240 ? -16.781 27.594 6.492 1 98.25 240 LYS B O 1
ATOM 5842 N N . VAL B 1 241 ? -14.609 27.531 6.031 1 98.62 241 VAL B N 1
ATOM 5843 C CA . VAL B 1 241 ? -14.773 27.875 4.621 1 98.62 241 VAL B CA 1
ATOM 5844 C C . VAL B 1 241 ? -15.414 26.703 3.879 1 98.62 241 VAL B C 1
ATOM 5846 O O . VAL B 1 241 ? -15 25.547 4.039 1 98.62 241 VAL B O 1
ATOM 5849 N N . VAL B 1 242 ? -16.406 26.953 3.02 1 98.25 242 VAL B N 1
ATOM 5850 C CA . VAL B 1 242 ? -17.078 25.875 2.303 1 98.25 242 VAL B CA 1
ATOM 5851 C C . VAL B 1 242 ? -17.078 26.172 0.805 1 98.25 242 VAL B C 1
ATOM 5853 O O . VAL B 1 242 ? -17.344 25.281 -0.01 1 98.25 242 VAL B O 1
ATOM 5856 N N . SER B 1 243 ? -16.766 27.453 0.469 1 98.44 243 SER B N 1
ATOM 5857 C CA . SER B 1 243 ? -16.75 27.797 -0.951 1 98.44 243 SER B CA 1
ATOM 5858 C C . SER B 1 243 ? -15.758 28.906 -1.254 1 98.44 243 SER B C 1
ATOM 5860 O O . SER B 1 243 ? -15.578 29.812 -0.446 1 98.44 243 SER B O 1
ATOM 5862 N N . ILE B 1 244 ? -15.109 28.844 -2.391 1 98.69 244 ILE B N 1
ATOM 5863 C CA . ILE B 1 244 ? -14.18 29.844 -2.914 1 98.69 244 ILE B CA 1
ATOM 5864 C C . ILE B 1 244 ? -14.547 30.188 -4.359 1 98.69 244 ILE B C 1
ATOM 5866 O O . ILE B 1 244 ? -14.359 29.359 -5.262 1 98.69 244 ILE B O 1
ATOM 5870 N N . ASP B 1 245 ? -15.086 31.359 -4.578 1 98.56 245 ASP B N 1
ATOM 5871 C CA . ASP B 1 245 ? -15.484 31.828 -5.898 1 98.56 245 ASP B CA 1
ATOM 5872 C C . ASP B 1 245 ? -14.414 32.719 -6.504 1 98.56 245 ASP B C 1
ATOM 5874 O O . ASP B 1 245 ? -14.25 33.875 -6.082 1 98.56 245 ASP B O 1
ATOM 5878 N N . HIS B 1 246 ? -13.68 32.219 -7.461 1 97.62 246 HIS B N 1
ATOM 5879 C CA . HIS B 1 246 ? -12.617 32.938 -8.117 1 97.62 246 HIS B CA 1
ATOM 5880 C C . HIS B 1 246 ? -12.938 33.188 -9.586 1 97.62 246 HIS B C 1
ATOM 5882 O O . HIS B 1 246 ? -12.047 33.125 -10.438 1 97.62 246 HIS B O 1
ATOM 5888 N N . THR B 1 247 ? -14.156 33.406 -9.891 1 96.88 247 THR B N 1
ATOM 5889 C CA . THR B 1 247 ? -14.617 33.688 -11.242 1 96.88 247 THR B CA 1
ATOM 5890 C C . THR B 1 247 ? -14.133 35.062 -11.703 1 96.88 247 THR B C 1
ATOM 5892 O O . THR B 1 247 ? -13.797 35.219 -12.875 1 96.88 247 THR B O 1
ATOM 5895 N N . ASP B 1 248 ? -14.164 35.969 -10.773 1 94.06 248 ASP B N 1
ATOM 5896 C CA . ASP B 1 248 ? -13.719 37.344 -11.078 1 94.06 248 ASP B CA 1
ATOM 5897 C C . ASP B 1 248 ? -12.203 37.438 -11.148 1 94.06 248 ASP B C 1
ATOM 5899 O O . ASP B 1 248 ? -11.5 36.812 -10.336 1 94.06 248 ASP B O 1
ATOM 5903 N N . ASP B 1 249 ? -11.672 38.188 -12.055 1 90.38 249 ASP B N 1
ATOM 5904 C CA . ASP B 1 249 ? -10.234 38.281 -12.266 1 90.38 249 ASP B CA 1
ATOM 5905 C C . ASP B 1 249 ? -9.594 39.281 -11.281 1 90.38 249 ASP B C 1
ATOM 5907 O O . ASP B 1 249 ? -8.367 39.312 -11.141 1 90.38 249 ASP B O 1
ATOM 5911 N N . LEU B 1 250 ? -10.469 39.969 -10.555 1 91.62 250 LEU B N 1
ATOM 5912 C CA . LEU B 1 250 ? -9.906 41.031 -9.719 1 91.62 250 LEU B CA 1
ATOM 5913 C C . LEU B 1 250 ? -10.125 40.719 -8.242 1 91.62 250 LEU B C 1
ATOM 5915 O O . LEU B 1 250 ? -9.516 41.344 -7.375 1 91.62 250 LEU B O 1
ATOM 5919 N N . SER B 1 251 ? -10.984 39.781 -8.023 1 95.25 251 SER B N 1
ATOM 5920 C CA . SER B 1 251 ? -11.258 39.469 -6.617 1 95.25 251 SER B CA 1
ATOM 5921 C C . SER B 1 251 ? -11.742 38.031 -6.438 1 95.25 251 SER B C 1
ATOM 5923 O O . SER B 1 251 ? -12.148 37.375 -7.402 1 95.25 251 SER B O 1
ATOM 5925 N N . VAL B 1 252 ? -11.625 37.562 -5.164 1 98 252 VAL B N 1
ATOM 5926 C CA . VAL B 1 252 ? -12.07 36.219 -4.77 1 98 252 VAL B CA 1
ATOM 5927 C C . VAL B 1 252 ? -13.055 36.344 -3.607 1 98 252 VAL B C 1
ATOM 5929 O O . VAL B 1 252 ? -12.836 37.094 -2.668 1 98 252 VAL B O 1
ATOM 5932 N N . VAL B 1 253 ? -14.125 35.594 -3.709 1 98.5 253 VAL B N 1
ATOM 5933 C CA . VAL B 1 253 ? -15.117 35.594 -2.637 1 98.5 253 VAL B CA 1
ATOM 5934 C C . VAL B 1 253 ? -15.039 34.25 -1.893 1 98.5 253 VAL B C 1
ATOM 5936 O O . VAL B 1 253 ? -15.188 33.188 -2.498 1 98.5 253 VAL B O 1
ATOM 5939 N N . VAL B 1 254 ? -14.82 34.344 -0.607 1 98.75 254 VAL B N 1
ATOM 5940 C CA . VAL B 1 254 ? -14.773 33.188 0.266 1 98.75 254 VAL B CA 1
ATOM 5941 C C . VAL B 1 254 ? -16.016 33.125 1.138 1 98.75 254 VAL B C 1
ATOM 5943 O O . VAL B 1 254 ? -16.359 34.125 1.812 1 98.75 254 VAL B O 1
ATOM 5946 N N . THR B 1 255 ? -16.703 32 1.106 1 98.56 255 THR B N 1
ATOM 5947 C CA . THR B 1 255 ? -17.922 31.844 1.894 1 98.56 255 THR B CA 1
ATOM 5948 C C . THR B 1 255 ? -17.734 30.781 2.967 1 98.56 255 THR B C 1
ATOM 5950 O O . THR B 1 255 ? -17.234 29.688 2.684 1 98.56 255 THR B O 1
ATOM 5953 N N . CYS B 1 256 ? -18.156 31.109 4.113 1 98.25 256 CYS B N 1
ATOM 5954 C CA . CYS B 1 256 ? -18.078 30.172 5.227 1 98.25 256 CYS B CA 1
ATOM 5955 C C . CYS B 1 256 ? -19.406 29.438 5.418 1 98.25 256 CYS B C 1
ATOM 5957 O O . CYS B 1 256 ? -20.422 29.828 4.84 1 98.25 256 CYS B O 1
ATOM 5959 N N . GLU B 1 257 ? -19.328 28.391 6.203 1 97.38 257 GLU B N 1
ATOM 5960 C CA . GLU B 1 257 ? -20.484 27.531 6.461 1 97.38 257 GLU B CA 1
ATOM 5961 C C . GLU B 1 257 ? -21.625 28.312 7.105 1 97.38 257 GLU B C 1
ATOM 5963 O O . GLU B 1 257 ? -22.797 28.047 6.844 1 97.38 257 GLU B O 1
ATOM 5968 N N . ASP B 1 258 ? -21.344 29.375 7.91 1 96.25 258 ASP B N 1
ATOM 5969 C CA . ASP B 1 258 ? -22.359 30.141 8.617 1 96.25 258 ASP B CA 1
ATOM 5970 C C . ASP B 1 258 ? -22.922 31.25 7.734 1 96.25 258 ASP B C 1
ATOM 5972 O O . ASP B 1 258 ? -23.734 32.062 8.188 1 96.25 258 ASP B O 1
ATOM 5976 N N . GLY B 1 259 ? -22.391 31.344 6.523 1 95.81 259 GLY B N 1
ATOM 5977 C CA . GLY B 1 259 ? -22.891 32.344 5.586 1 95.81 259 GLY B CA 1
ATOM 5978 C C . GLY B 1 259 ? -22.016 33.562 5.492 1 95.81 259 GLY B C 1
ATOM 5979 O O . GLY B 1 259 ? -22.172 34.375 4.574 1 95.81 259 GLY B O 1
ATOM 5980 N N . THR B 1 260 ? -21.062 33.719 6.387 1 96.88 260 THR B N 1
ATOM 5981 C CA . THR B 1 260 ? -20.141 34.844 6.34 1 96.88 260 THR B CA 1
ATOM 5982 C C . THR B 1 260 ? -19.328 34.844 5.047 1 96.88 260 THR B C 1
ATOM 5984 O O . THR B 1 260 ? -18.891 33.781 4.59 1 96.88 260 THR B O 1
ATOM 5987 N N . ARG B 1 261 ? -19.172 36.062 4.535 1 97.62 261 ARG B N 1
ATOM 5988 C CA . ARG B 1 261 ? -18.422 36.188 3.287 1 97.62 261 ARG B CA 1
ATOM 5989 C C . ARG B 1 261 ? -17.25 37.156 3.451 1 97.62 261 ARG B C 1
ATOM 5991 O O . ARG B 1 261 ? -17.359 38.188 4.113 1 97.62 261 ARG B O 1
ATOM 5998 N N . TYR B 1 262 ? -16.203 36.719 2.875 1 98.06 262 TYR B N 1
ATOM 5999 C CA . TYR B 1 262 ? -14.992 37.531 2.783 1 98.06 262 TYR B CA 1
ATOM 6000 C C . TYR B 1 262 ? -14.602 37.781 1.329 1 98.06 262 TYR B C 1
ATOM 6002 O O . TYR B 1 262 ? -14.734 36.875 0.493 1 98.06 262 TYR B O 1
ATOM 6010 N N . VAL B 1 263 ? -14.156 39 1.059 1 98.06 263 VAL B N 1
ATOM 6011 C CA . VAL B 1 263 ? -13.688 39.312 -0.286 1 98.06 263 VAL B CA 1
ATOM 6012 C C . VAL B 1 263 ? -12.227 39.75 -0.236 1 98.06 263 VAL B C 1
ATOM 6014 O O . VAL B 1 263 ? -11.859 40.625 0.556 1 98.06 263 VAL B O 1
ATOM 6017 N N . GLY B 1 264 ? -11.398 39.062 -1.034 1 97.12 264 GLY B N 1
ATOM 6018 C CA . GLY B 1 264 ? -9.984 39.406 -1.13 1 97.12 264 GLY B CA 1
ATOM 6019 C C . GLY B 1 264 ? -9.516 39.594 -2.561 1 97.12 264 GLY B C 1
ATOM 6020 O O . GLY B 1 264 ? -10.102 39.031 -3.488 1 97.12 264 GLY B O 1
ATOM 6021 N N . GLU B 1 265 ? -8.484 40.469 -2.707 1 95.81 265 GLU B N 1
ATOM 6022 C CA . GLU B 1 265 ? -7.82 40.5 -4.004 1 95.81 265 GLU B CA 1
ATOM 6023 C C . GLU B 1 265 ? -7.07 39.219 -4.297 1 95.81 265 GLU B C 1
ATOM 6025 O O . GLU B 1 265 ? -7.035 38.75 -5.441 1 95.81 265 GLU B O 1
ATOM 6030 N N . TYR B 1 266 ? -6.418 38.75 -3.268 1 96.62 266 TYR B N 1
ATOM 6031 C CA . TYR B 1 266 ? -5.695 37.469 -3.334 1 96.62 266 TYR B CA 1
ATOM 6032 C C . TYR B 1 266 ? -6.078 36.562 -2.176 1 96.62 266 TYR B C 1
ATOM 6034 O O . TYR B 1 266 ? -6.461 37.031 -1.104 1 96.62 266 TYR B O 1
ATOM 6042 N N . VAL B 1 267 ? -5.957 35.281 -2.465 1 98.31 267 VAL B N 1
ATOM 6043 C CA . VAL B 1 267 ? -6.25 34.281 -1.429 1 98.31 267 VAL B CA 1
ATOM 6044 C C . VAL B 1 267 ? -5.098 33.281 -1.322 1 98.31 267 VAL B C 1
ATOM 6046 O O . VAL B 1 267 ? -4.629 32.75 -2.334 1 98.31 267 VAL B O 1
ATOM 6049 N N . LEU B 1 268 ? -4.621 33.125 -0.132 1 98.69 268 LEU B N 1
ATOM 6050 C CA . LEU B 1 268 ? -3.67 32.062 0.165 1 98.69 268 LEU B CA 1
ATOM 6051 C C . LEU B 1 268 ? -4.359 30.906 0.881 1 98.69 268 LEU B C 1
ATOM 6053 O O . LEU B 1 268 ? -4.836 31.062 2.008 1 98.69 268 LEU B O 1
ATOM 6057 N N . ILE B 1 269 ? -4.363 29.766 0.245 1 98.75 269 ILE B N 1
ATOM 6058 C CA . ILE B 1 269 ? -4.977 28.547 0.788 1 98.75 269 ILE B CA 1
ATOM 6059 C C . ILE B 1 269 ? -3.916 27.703 1.485 1 98.75 269 ILE B C 1
ATOM 6061 O O . ILE B 1 269 ? -2.951 27.266 0.855 1 98.75 269 ILE B O 1
ATOM 6065 N N . THR B 1 270 ? -4.117 27.438 2.793 1 98.56 270 THR B N 1
ATOM 6066 C CA . THR B 1 270 ? -3.143 26.641 3.539 1 98.56 270 THR B CA 1
ATOM 6067 C C . THR B 1 270 ? -3.816 25.438 4.203 1 98.56 270 THR B C 1
ATOM 6069 O O . THR B 1 270 ? -3.334 24.938 5.219 1 98.56 270 THR B O 1
ATOM 6072 N N . PHE B 1 271 ? -4.906 24.969 3.658 1 97.69 271 PHE B N 1
ATOM 6073 C CA . PHE B 1 271 ? -5.582 23.766 4.145 1 97.69 271 PHE B CA 1
ATOM 6074 C C . PHE B 1 271 ? -4.672 22.547 4.027 1 97.69 271 PHE B C 1
ATOM 6076 O O . PHE B 1 271 ? -3.762 22.531 3.197 1 97.69 271 PHE B O 1
ATOM 6083 N N . SER B 1 272 ? -4.941 21.594 4.953 1 97.25 272 SER B N 1
ATOM 6084 C CA . SER B 1 272 ? -4.25 20.328 4.762 1 97.25 272 SER B CA 1
ATOM 6085 C C . SER B 1 272 ? -4.598 19.703 3.412 1 97.25 272 SER B C 1
ATOM 6087 O O . SER B 1 272 ? -5.684 19.938 2.877 1 97.25 272 SER B O 1
ATOM 6089 N N . ILE B 1 273 ? -3.684 18.953 2.875 1 96.44 273 ILE B N 1
ATOM 6090 C CA . ILE B 1 273 ? -3.953 18.297 1.6 1 96.44 273 ILE B CA 1
ATOM 6091 C C . ILE B 1 273 ? -5.152 17.359 1.742 1 96.44 273 ILE B C 1
ATOM 6093 O O . ILE B 1 273 ? -5.91 17.172 0.789 1 96.44 273 ILE B O 1
ATOM 6097 N N . GLY B 1 274 ? -5.328 16.797 2.955 1 96 274 GLY B N 1
ATOM 6098 C CA . GLY B 1 274 ? -6.492 15.961 3.225 1 96 274 GLY B CA 1
ATOM 6099 C C . GLY B 1 274 ? -7.805 16.688 2.998 1 96 274 GLY B C 1
ATOM 6100 O O . GLY B 1 274 ? -8.75 16.109 2.459 1 96 274 GLY B O 1
ATOM 6101 N N . VAL B 1 275 ? -7.883 17.922 3.379 1 97 275 VAL B N 1
ATOM 6102 C CA . VAL B 1 275 ? -9.078 18.719 3.17 1 97 275 VAL B CA 1
ATOM 6103 C C . VAL B 1 275 ? -9.289 18.969 1.677 1 97 275 VAL B C 1
ATOM 6105 O O . VAL B 1 275 ? -10.406 18.828 1.17 1 97 275 VAL B O 1
ATOM 6108 N N . LEU B 1 276 ? -8.227 19.25 0.975 1 96.38 276 LEU B N 1
ATOM 6109 C CA . LEU B 1 276 ? -8.305 19.531 -0.452 1 96.38 276 LEU B CA 1
ATOM 6110 C C . LEU B 1 276 ? -8.695 18.297 -1.24 1 96.38 276 LEU B C 1
ATOM 6112 O O . LEU B 1 276 ? -9.25 18.391 -2.338 1 96.38 276 LEU B O 1
ATOM 6116 N N . GLN B 1 277 ? -8.453 17.109 -0.683 1 95.44 277 GLN B N 1
ATOM 6117 C CA . GLN B 1 277 ? -8.695 15.859 -1.381 1 95.44 277 GLN B CA 1
ATOM 6118 C C . GLN B 1 277 ? -10.125 15.375 -1.156 1 95.44 277 GLN B C 1
ATOM 6120 O O . GLN B 1 277 ? -10.578 14.438 -1.82 1 95.44 277 GLN B O 1
ATOM 6125 N N . ASN B 1 278 ? -10.867 15.93 -0.239 1 92.25 278 ASN B N 1
ATOM 6126 C CA . ASN B 1 278 ? -12.125 15.336 0.183 1 92.25 278 ASN B CA 1
ATOM 6127 C C . ASN B 1 278 ? -13.32 16.203 -0.214 1 92.25 278 ASN B C 1
ATOM 6129 O O . ASN B 1 278 ? -14.375 16.156 0.419 1 92.25 278 ASN B O 1
ATOM 6133 N N . ASP B 1 279 ? -13.234 17 -1.104 1 88.44 279 ASP B N 1
ATOM 6134 C CA . ASP B 1 279 ? -14.305 17.781 -1.721 1 88.44 279 ASP B CA 1
ATOM 6135 C C . ASP B 1 279 ? -15.109 18.547 -0.667 1 88.44 279 ASP B C 1
ATOM 6137 O O . ASP B 1 279 ? -16.344 18.578 -0.724 1 88.44 279 ASP B O 1
ATOM 6141 N N . LEU B 1 280 ? -14.461 19.047 0.267 1 93.19 280 LEU B N 1
ATOM 6142 C CA . LEU B 1 280 ? -15.102 19.781 1.354 1 93.19 280 LEU B CA 1
ATOM 6143 C C . LEU B 1 280 ? -15.234 21.266 1.006 1 93.19 280 LEU B C 1
ATOM 6145 O O . LEU B 1 280 ? -16 21.984 1.648 1 93.19 280 LEU B O 1
ATOM 6149 N N . ILE B 1 281 ? -14.492 21.688 0.007 1 96.56 281 ILE B N 1
ATOM 6150 C CA . ILE B 1 281 ? -14.508 23.078 -0.457 1 96.56 281 ILE B CA 1
ATOM 6151 C C . ILE B 1 281 ? -14.969 23.125 -1.911 1 96.56 281 ILE B C 1
ATOM 6153 O O . ILE B 1 281 ? -14.406 22.453 -2.773 1 96.56 281 ILE B O 1
ATOM 6157 N N . GLN B 1 282 ? -15.977 23.938 -2.146 1 97.38 282 GLN B N 1
ATOM 6158 C CA . GLN B 1 282 ? -16.406 24.141 -3.523 1 97.38 282 GLN B CA 1
ATOM 6159 C C . GLN B 1 282 ? -15.625 25.297 -4.168 1 97.38 282 GLN B C 1
ATOM 6161 O O . GLN B 1 282 ? -15.703 26.438 -3.719 1 97.38 282 GLN B O 1
ATOM 6166 N N . PHE B 1 283 ? -14.867 24.938 -5.172 1 98.06 283 PHE B N 1
ATOM 6167 C CA . PHE B 1 283 ? -14.203 25.953 -5.98 1 98.06 283 PHE B CA 1
ATOM 6168 C C . PHE B 1 283 ? -15.062 26.344 -7.176 1 98.06 283 PHE B C 1
ATOM 6170 O O . PHE B 1 283 ? -15.57 25.484 -7.895 1 98.06 283 PHE B O 1
ATOM 6177 N N . ILE B 1 284 ? -15.242 27.609 -7.363 1 98 284 ILE B N 1
ATOM 6178 C CA . ILE B 1 284 ? -16.031 28.125 -8.484 1 98 284 ILE B CA 1
ATOM 6179 C C . ILE B 1 284 ? -15.188 29.094 -9.312 1 98 284 ILE B C 1
ATOM 6181 O O . ILE B 1 284 ? -14.891 30.203 -8.867 1 98 284 ILE B O 1
ATOM 6185 N N . PRO B 1 285 ? -14.867 28.719 -10.539 1 96.88 285 PRO B N 1
ATOM 6186 C CA . PRO B 1 285 ? -15.008 27.391 -11.141 1 96.88 285 PRO B CA 1
ATOM 6187 C C . PRO B 1 285 ? -14.148 26.344 -10.438 1 96.88 285 PRO B C 1
ATOM 6189 O O . PRO B 1 285 ? -13.336 26.672 -9.578 1 96.88 285 PRO B O 1
ATOM 6192 N N . PRO B 1 286 ? -14.383 25.031 -10.82 1 95.44 286 PRO B N 1
ATOM 6193 C CA . PRO B 1 286 ? -13.508 24 -10.258 1 95.44 286 PRO B CA 1
ATOM 6194 C C . PRO B 1 286 ? -12.031 24.234 -10.594 1 95.44 286 PRO B C 1
ATOM 6196 O O . PRO B 1 286 ? -11.719 24.875 -11.594 1 95.44 286 PRO B O 1
ATOM 6199 N N . LEU B 1 287 ? -11.156 23.719 -9.711 1 94.81 287 LEU B N 1
ATOM 6200 C CA . LEU B 1 287 ? -9.734 23.781 -10.031 1 94.81 287 LEU B CA 1
ATOM 6201 C C . LEU B 1 287 ? -9.445 23.094 -11.359 1 94.81 287 LEU B C 1
ATOM 6203 O O . LEU B 1 287 ? -10.094 22.109 -11.703 1 94.81 287 LEU B O 1
ATOM 6207 N N . PRO B 1 288 ? -8.453 23.688 -12.109 1 93 288 PRO B N 1
ATOM 6208 C CA . PRO B 1 288 ? -8.086 23 -13.352 1 93 288 PRO B CA 1
ATOM 6209 C C . PRO B 1 288 ? -7.598 21.578 -13.109 1 93 288 PRO B C 1
ATOM 6211 O O . PRO B 1 288 ? -7.035 21.281 -12.055 1 93 288 PRO B O 1
ATOM 6214 N N . GLU B 1 289 ? -7.785 20.719 -14.109 1 90.25 289 GLU B N 1
ATOM 6215 C CA . GLU B 1 289 ? -7.488 19.297 -14 1 90.25 289 GLU B CA 1
ATOM 6216 C C . GLU B 1 289 ? -6.039 19.062 -13.578 1 90.25 289 GLU B C 1
ATOM 6218 O O . GLU B 1 289 ? -5.754 18.188 -12.766 1 90.25 289 GLU B O 1
ATOM 6223 N N . TRP B 1 290 ? -5.129 19.906 -14.102 1 89.94 290 TRP B N 1
ATOM 6224 C CA . TRP B 1 290 ? -3.711 19.719 -13.805 1 89.94 290 TRP B CA 1
ATOM 6225 C C . TRP B 1 290 ? -3.43 19.938 -12.32 1 89.94 290 TRP B C 1
ATOM 6227 O O . TRP B 1 290 ? -2.521 19.312 -11.758 1 89.94 290 TRP B O 1
ATOM 6237 N N . LYS B 1 291 ? -4.156 20.766 -11.656 1 93.38 291 LYS B N 1
ATOM 6238 C CA . LYS B 1 291 ? -4.012 21.047 -10.234 1 93.38 291 LYS B CA 1
ATOM 6239 C C . LYS B 1 291 ? -4.719 20 -9.391 1 93.38 291 LYS B C 1
ATOM 6241 O O . LYS B 1 291 ? -4.141 19.453 -8.445 1 93.38 291 LYS B O 1
ATOM 6246 N N . ASP B 1 292 ? -5.875 19.703 -9.805 1 92.88 292 ASP B N 1
ATOM 6247 C CA . ASP B 1 292 ? -6.711 18.781 -9.039 1 92.88 292 ASP B CA 1
ATOM 6248 C C . ASP B 1 292 ? -6.098 17.375 -8.992 1 92.88 292 ASP B C 1
ATOM 6250 O O . ASP B 1 292 ? -6.074 16.734 -7.945 1 92.88 292 ASP B O 1
ATOM 6254 N N . VAL B 1 293 ? -5.559 16.938 -10.102 1 92.25 293 VAL B N 1
ATOM 6255 C CA . VAL B 1 293 ? -4.977 15.609 -10.211 1 92.25 293 VAL B CA 1
ATOM 6256 C C . VAL B 1 293 ? -3.752 15.508 -9.305 1 92.25 293 VAL B C 1
ATOM 6258 O O . VAL B 1 293 ? -3.57 14.508 -8.602 1 92.25 293 VAL B O 1
ATOM 6261 N N . GLU B 1 294 ? -2.967 16.516 -9.289 1 92.19 294 GLU B N 1
ATOM 6262 C CA . GLU B 1 294 ? -1.764 16.469 -8.461 1 92.19 294 GLU B CA 1
ATOM 6263 C C . GLU B 1 294 ? -2.111 16.5 -6.98 1 92.19 294 GLU B C 1
ATOM 6265 O O . GLU B 1 294 ? -1.445 15.852 -6.168 1 92.19 294 GLU B O 1
ATOM 6270 N N . ILE B 1 295 ? -3.1 17.25 -6.609 1 94.75 295 ILE B N 1
ATOM 6271 C CA . ILE B 1 295 ? -3.586 17.266 -5.234 1 94.75 295 ILE B CA 1
ATOM 6272 C C . ILE B 1 295 ? -4.043 15.852 -4.84 1 94.75 295 ILE B C 1
ATOM 6274 O O . ILE B 1 295 ? -3.697 15.359 -3.766 1 94.75 295 ILE B O 1
ATOM 6278 N N . LYS B 1 296 ? -4.695 15.211 -5.738 1 95.12 296 LYS B N 1
ATOM 6279 C CA . LYS B 1 296 ? -5.32 13.93 -5.445 1 95.12 296 LYS B CA 1
ATOM 6280 C C . LYS B 1 296 ? -4.289 12.805 -5.441 1 95.12 296 LYS B C 1
ATOM 6282 O O . LYS B 1 296 ? -4.543 11.719 -4.91 1 95.12 296 LYS B O 1
ATOM 6287 N N . LYS B 1 297 ? -3.123 12.992 -5.984 1 93.44 297 LYS B N 1
ATOM 6288 C CA . LYS B 1 297 ? -2.076 11.977 -6.031 1 93.44 297 LYS B CA 1
ATOM 6289 C C . LYS B 1 297 ? -1.326 11.891 -4.703 1 93.44 297 LYS B C 1
ATOM 6291 O O . LYS B 1 297 ? -0.738 10.859 -4.379 1 93.44 297 LYS B O 1
ATOM 6296 N N . PHE B 1 298 ? -1.32 12.914 -3.934 1 90.81 298 PHE B N 1
ATOM 6297 C CA . PHE B 1 298 ? -0.594 12.914 -2.67 1 90.81 298 PHE B CA 1
ATOM 6298 C C . PHE B 1 298 ? -1.267 11.984 -1.664 1 90.81 298 PHE B C 1
ATOM 6300 O O . PHE B 1 298 ? -2.459 11.695 -1.78 1 90.81 298 PHE B O 1
ATOM 6307 N N . HIS B 1 299 ? -0.404 11.484 -0.791 1 92.62 299 HIS B N 1
ATOM 6308 C CA . HIS B 1 299 ? -0.979 10.68 0.279 1 92.62 299 HIS B CA 1
ATOM 6309 C C . HIS B 1 299 ? -1.062 11.469 1.581 1 92.62 299 HIS B C 1
ATOM 6311 O O . HIS B 1 299 ? -0.089 12.109 1.987 1 92.62 299 HIS B O 1
ATOM 6317 N N . MET B 1 300 ? -2.211 11.539 2.107 1 95.5 300 MET B N 1
ATOM 6318 C CA . MET B 1 300 ? -2.406 12.047 3.461 1 95.5 300 MET B CA 1
ATOM 6319 C C . MET B 1 300 ? -2.426 10.906 4.473 1 95.5 300 MET B C 1
ATOM 6321 O O . MET B 1 300 ? -3.385 10.133 4.527 1 95.5 300 MET B O 1
ATOM 6325 N N . ALA B 1 301 ? -1.423 10.852 5.312 1 96 301 ALA B N 1
ATOM 6326 C CA . ALA B 1 301 ? -1.245 9.727 6.227 1 96 301 ALA B CA 1
ATOM 6327 C C . ALA B 1 301 ? -2.264 9.773 7.363 1 96 301 ALA B C 1
ATOM 6329 O O . ALA B 1 301 ? -2.586 10.852 7.867 1 96 301 ALA B O 1
ATOM 6330 N N . ALA B 1 302 ? -2.773 8.617 7.699 1 96.31 302 ALA B N 1
ATOM 6331 C CA . ALA B 1 302 ? -3.475 8.43 8.969 1 96.31 302 ALA B CA 1
ATOM 6332 C C . ALA B 1 302 ? -2.512 7.977 10.062 1 96.31 302 ALA B C 1
ATOM 6334 O O . ALA B 1 302 ? -1.823 6.965 9.914 1 96.31 302 ALA B O 1
ATOM 6335 N N . TYR B 1 303 ? -2.404 8.711 11.031 1 97.69 303 TYR B N 1
ATOM 6336 C CA . TYR B 1 303 ? -1.459 8.523 12.125 1 97.69 303 TYR B CA 1
ATOM 6337 C C . TYR B 1 303 ? -2.098 8.875 13.461 1 97.69 303 TYR B C 1
ATOM 6339 O O . TYR B 1 303 ? -2.479 10.023 13.695 1 97.69 303 TYR B O 1
ATOM 6347 N N . THR B 1 304 ? -2.178 7.863 14.375 1 98.25 304 THR B N 1
ATOM 6348 C CA . THR B 1 304 ? -2.916 8.055 15.617 1 98.25 304 THR B CA 1
ATOM 6349 C C . THR B 1 304 ? -2.002 7.859 16.828 1 98.25 304 THR B C 1
ATOM 6351 O O . THR B 1 304 ? -1.312 6.844 16.922 1 98.25 304 THR B O 1
ATOM 6354 N N . ASN B 1 305 ? -1.985 8.836 17.672 1 98.06 305 ASN B N 1
ATOM 6355 C CA . ASN B 1 305 ? -1.338 8.75 18.969 1 98.06 305 ASN B CA 1
ATOM 6356 C C . ASN B 1 305 ? -2.338 8.406 20.062 1 98.06 305 ASN B C 1
ATOM 6358 O O . ASN B 1 305 ? -3.396 9.031 20.172 1 98.06 305 ASN B O 1
ATOM 6362 N N . ILE B 1 306 ? -2.002 7.434 20.875 1 98.69 306 ILE B N 1
ATOM 6363 C CA . ILE B 1 306 ? -2.865 6.961 21.953 1 98.69 306 ILE B CA 1
ATOM 6364 C C . ILE B 1 306 ? -2.131 7.062 23.281 1 98.69 306 ILE B C 1
ATOM 6366 O O . ILE B 1 306 ? -1.14 6.363 23.516 1 98.69 306 ILE B O 1
ATOM 6370 N N . TYR B 1 307 ? -2.615 7.883 24.172 1 98 307 TYR B N 1
ATOM 6371 C CA . TYR B 1 307 ? -2.068 7.992 25.516 1 98 307 TYR B CA 1
ATOM 6372 C C . TYR B 1 307 ? -2.84 7.105 26.484 1 98 307 TYR B C 1
ATOM 6374 O O . TYR B 1 307 ? -4.07 7.129 26.516 1 98 307 TYR B O 1
ATOM 6382 N N . VAL B 1 308 ? -2.092 6.324 27.25 1 98.19 308 VAL B N 1
ATOM 6383 C CA . VAL B 1 308 ? -2.709 5.492 28.281 1 98.19 308 VAL B CA 1
ATOM 6384 C C . VAL B 1 308 ? -1.966 5.664 29.609 1 98.19 308 VAL B C 1
ATOM 6386 O O . VAL B 1 308 ? -0.733 5.672 29.625 1 98.19 308 VAL B O 1
ATOM 6389 N N . SER B 1 309 ? -2.75 5.891 30.672 1 97.19 309 SER B N 1
ATOM 6390 C CA . SER B 1 309 ? -2.154 5.984 32 1 97.19 309 SER B CA 1
ATOM 6391 C C . SER B 1 309 ? -2.498 4.762 32.844 1 97.19 309 SER B C 1
ATOM 6393 O O . SER B 1 309 ? -3.504 4.094 32.594 1 97.19 309 SER B O 1
ATOM 6395 N N . PHE B 1 310 ? -1.626 4.48 33.781 1 97.31 310 PHE B N 1
ATOM 6396 C CA . PHE B 1 310 ? -1.757 3.35 34.688 1 97.31 310 PHE B CA 1
ATOM 6397 C C . PHE B 1 310 ? -1.515 3.783 36.125 1 97.31 310 PHE B C 1
ATOM 6399 O O . PHE B 1 310 ? -0.933 4.844 36.375 1 97.31 310 PHE B O 1
ATOM 6406 N N . PRO B 1 311 ? -1.986 2.912 37.094 1 96 311 PRO B N 1
ATOM 6407 C CA . PRO B 1 311 ? -1.694 3.229 38.5 1 96 311 PRO B CA 1
ATOM 6408 C C . PRO B 1 311 ? -0.207 3.129 38.844 1 96 311 PRO B C 1
ATOM 6410 O O . PRO B 1 311 ? 0.281 3.836 39.719 1 96 311 PRO B O 1
ATOM 6413 N N . SER B 1 312 ? 0.451 2.268 38.156 1 94.62 312 SER B N 1
ATOM 6414 C CA . SER B 1 312 ? 1.885 2.082 38.375 1 94.62 312 SER B CA 1
ATOM 6415 C C . SER B 1 312 ? 2.545 1.503 37.125 1 94.62 312 SER B C 1
ATOM 6417 O O . SER B 1 312 ? 1.875 0.903 36.281 1 94.62 312 SER B O 1
ATOM 6419 N N . LYS B 1 313 ? 3.838 1.747 37.094 1 94.88 313 LYS B N 1
ATOM 6420 C CA . LYS B 1 313 ? 4.613 1.227 35.969 1 94.88 313 LYS B CA 1
ATOM 6421 C C . LYS B 1 313 ? 4.895 -0.264 36.125 1 94.88 313 LYS B C 1
ATOM 6423 O O . LYS B 1 313 ? 5.191 -0.724 37.25 1 94.88 313 LYS B O 1
ATOM 6428 N N . PHE B 1 314 ? 4.809 -1.109 35.062 1 96.94 314 PHE B N 1
ATOM 6429 C CA . PHE B 1 314 ? 5.102 -2.537 35.094 1 96.94 314 PHE B CA 1
ATOM 6430 C C . PHE B 1 314 ? 5.953 -2.947 33.906 1 96.94 314 PHE B C 1
ATOM 6432 O O . PHE B 1 314 ? 6.348 -4.109 33.781 1 96.94 314 PHE B O 1
ATOM 6439 N N . TRP B 1 315 ? 6.266 -2.084 33.031 1 97.25 315 TRP B N 1
ATOM 6440 C CA . TRP B 1 315 ? 6.898 -2.396 31.75 1 97.25 315 TRP B CA 1
ATOM 6441 C C . TRP B 1 315 ? 8.398 -2.137 31.812 1 97.25 315 TRP B C 1
ATOM 6443 O O . TRP B 1 315 ? 8.922 -1.729 32.844 1 97.25 315 TRP B O 1
ATOM 6453 N N . ASP B 1 316 ? 9.125 -2.428 30.719 1 96.75 316 ASP B N 1
ATOM 6454 C CA . ASP B 1 316 ? 10.57 -2.281 30.578 1 96.75 316 ASP B CA 1
ATOM 6455 C C . ASP B 1 316 ? 10.992 -0.829 30.766 1 96.75 316 ASP B C 1
ATOM 6457 O O . ASP B 1 316 ? 10.18 0.088 30.625 1 96.75 316 ASP B O 1
ATOM 6461 N N . ASP B 1 317 ? 12.258 -0.588 31.047 1 95.56 317 ASP B N 1
ATOM 6462 C CA . ASP B 1 317 ? 12.773 0.75 31.328 1 95.56 317 ASP B CA 1
ATOM 6463 C C . ASP B 1 317 ? 13.211 1.442 30.031 1 95.56 317 ASP B C 1
ATOM 6465 O O . ASP B 1 317 ? 13.461 2.65 30.031 1 95.56 317 ASP B O 1
ATOM 6469 N N . THR B 1 318 ? 13.312 0.673 28.953 1 97.06 318 THR B N 1
ATOM 6470 C CA . THR B 1 318 ? 13.766 1.246 27.703 1 97.06 318 THR B CA 1
ATOM 6471 C C . THR B 1 318 ? 12.766 2.273 27.172 1 97.06 318 THR B C 1
ATOM 6473 O O . THR B 1 318 ? 11.586 2.246 27.547 1 97.06 318 THR B O 1
ATOM 6476 N N . GLU B 1 319 ? 13.266 3.236 26.406 1 96.56 319 GLU B N 1
ATOM 6477 C CA . GLU B 1 319 ? 12.445 4.312 25.859 1 96.56 319 GLU B CA 1
ATOM 6478 C C . GLU B 1 319 ? 11.414 3.779 24.875 1 96.56 319 GLU B C 1
ATOM 6480 O O . GLU B 1 319 ? 10.25 4.188 24.906 1 96.56 319 GLU B O 1
ATOM 6485 N N . TRP B 1 320 ? 11.875 2.865 24.047 1 97.69 320 TRP B N 1
ATOM 6486 C CA . TRP B 1 320 ? 11.016 2.311 23 1 97.69 320 TRP B CA 1
ATOM 6487 C C . TRP B 1 320 ? 10.742 0.832 23.25 1 97.69 320 TRP B C 1
ATOM 6489 O O . TRP B 1 320 ? 11.672 0.046 23.453 1 97.69 320 TRP B O 1
ATOM 6499 N N . ILE B 1 321 ? 9.492 0.445 23.281 1 98.75 321 ILE B N 1
ATOM 6500 C CA . ILE B 1 321 ? 9.07 -0.946 23.406 1 98.75 321 ILE B CA 1
ATOM 6501 C C . ILE B 1 321 ? 8.258 -1.345 22.172 1 98.75 321 ILE B C 1
ATOM 6503 O O . ILE B 1 321 ? 7.199 -0.765 21.906 1 98.75 321 ILE B O 1
ATOM 6507 N N . LEU B 1 322 ? 8.742 -2.318 21.391 1 98.81 322 LEU B N 1
ATOM 6508 C CA . LEU B 1 322 ? 8.047 -2.809 20.203 1 98.81 322 LEU B CA 1
ATOM 6509 C C . LEU B 1 322 ? 7.309 -4.109 20.5 1 98.81 322 LEU B C 1
ATOM 6511 O O . LEU B 1 322 ? 7.781 -4.926 21.297 1 98.81 322 LEU B O 1
ATOM 6515 N N . TYR B 1 323 ? 6.18 -4.234 19.875 1 98.75 323 TYR B N 1
ATOM 6516 C CA . TYR B 1 323 ? 5.402 -5.469 19.953 1 98.75 323 TYR B CA 1
ATOM 6517 C C . TYR B 1 323 ? 5.492 -6.238 18.641 1 98.75 323 TYR B C 1
ATOM 6519 O O . TYR B 1 323 ? 4.934 -5.816 17.625 1 98.75 323 TYR B O 1
ATOM 6527 N N . ALA B 1 324 ? 6.18 -7.375 18.641 1 98.12 324 ALA B N 1
ATOM 6528 C CA . ALA B 1 324 ? 6.324 -8.234 17.469 1 98.12 324 ALA B CA 1
ATOM 6529 C C . ALA B 1 324 ? 5.172 -9.227 17.375 1 98.12 324 ALA B C 1
ATOM 6531 O O . ALA B 1 324 ? 5.156 -10.234 18.078 1 98.12 324 ALA B O 1
ATOM 6532 N N . SER B 1 325 ? 4.281 -8.93 16.453 1 94.81 325 SER B N 1
ATOM 6533 C CA . SER B 1 325 ? 3.143 -9.812 16.219 1 94.81 325 SER B CA 1
ATOM 6534 C C . SER B 1 325 ? 2.973 -10.133 14.742 1 94.81 325 SER B C 1
ATOM 6536 O O . SER B 1 325 ? 3.572 -9.477 13.891 1 94.81 325 SER B O 1
ATOM 6538 N N . GLU B 1 326 ? 2.162 -11.133 14.445 1 92.06 326 GLU B N 1
ATOM 6539 C CA . GLU B 1 326 ? 1.945 -11.547 13.062 1 92.06 326 GLU B CA 1
ATOM 6540 C C . GLU B 1 326 ? 1.07 -10.539 12.32 1 92.06 326 GLU B C 1
ATOM 6542 O O . GLU B 1 326 ? 0.984 -10.57 11.086 1 92.06 326 GLU B O 1
ATOM 6547 N N . ARG B 1 327 ? 0.396 -9.75 13.062 1 93.56 327 ARG B N 1
ATOM 6548 C CA . ARG B 1 327 ? -0.392 -8.68 12.469 1 93.56 327 ARG B CA 1
ATOM 6549 C C . ARG B 1 327 ? 0.415 -7.387 12.391 1 93.56 327 ARG B C 1
ATOM 6551 O O . ARG B 1 327 ? 0.49 -6.637 13.367 1 93.56 327 ARG B O 1
ATOM 6558 N N . ARG B 1 328 ? 0.902 -7.059 11.25 1 94.81 328 ARG B N 1
ATOM 6559 C CA . ARG B 1 328 ? 1.752 -5.887 11.07 1 94.81 328 ARG B CA 1
ATOM 6560 C C . ARG B 1 328 ? 1.009 -4.605 11.438 1 94.81 328 ARG B C 1
ATOM 6562 O O . ARG B 1 328 ? -0.127 -4.395 11.008 1 94.81 328 ARG B O 1
ATOM 6569 N N . GLY B 1 329 ? 1.577 -3.775 12.273 1 96.94 329 GLY B N 1
ATOM 6570 C CA . GLY B 1 329 ? 1.04 -2.461 12.586 1 96.94 329 GLY B CA 1
ATOM 6571 C C . GLY B 1 329 ? 0.049 -2.479 13.734 1 96.94 329 GLY B C 1
ATOM 6572 O O . GLY B 1 329 ? -0.43 -1.428 14.164 1 96.94 329 GLY B O 1
ATOM 6573 N N . TYR B 1 330 ? -0.312 -3.727 14.266 1 97.62 330 TYR B N 1
ATOM 6574 C CA . TYR B 1 330 ? -1.249 -3.83 15.383 1 97.62 330 TYR B CA 1
ATOM 6575 C C . TYR B 1 330 ? -0.574 -3.467 16.703 1 97.62 330 TYR B C 1
ATOM 6577 O O . TYR B 1 330 ? 0.045 -4.316 17.344 1 97.62 330 TYR B O 1
ATOM 6585 N N . TYR B 1 331 ? -0.773 -2.246 17.125 1 98.56 331 TYR B N 1
ATOM 6586 C CA . TYR B 1 331 ? -0.155 -1.63 18.297 1 98.56 331 TYR B CA 1
ATOM 6587 C C . TYR B 1 331 ? 1.324 -1.985 18.375 1 98.56 331 TYR B C 1
ATOM 6589 O O . TYR B 1 331 ? 1.778 -2.541 19.375 1 98.56 331 TYR B O 1
ATOM 6597 N N . PRO B 1 332 ? 2.1 -1.527 17.406 1 98.44 332 PRO B N 1
ATOM 6598 C CA . PRO B 1 332 ? 3.475 -2.012 17.25 1 98.44 332 PRO B CA 1
ATOM 6599 C C . PRO B 1 332 ? 4.465 -1.264 18.141 1 98.44 332 PRO B C 1
ATOM 6601 O O . PRO B 1 332 ? 5.602 -1.712 18.312 1 98.44 332 PRO B O 1
ATOM 6604 N N . LEU B 1 333 ? 4.07 -0.094 18.688 1 98.62 333 LEU B N 1
ATOM 6605 C CA . LEU B 1 333 ? 5.055 0.779 19.312 1 98.62 333 LEU B CA 1
ATOM 6606 C C . LEU B 1 333 ? 4.484 1.428 20.578 1 98.62 333 LEU B C 1
ATOM 6608 O O . LEU B 1 333 ? 3.4 2.014 20.531 1 98.62 333 LEU B O 1
ATOM 6612 N N . PHE B 1 334 ? 5.242 1.286 21.641 1 98.56 334 PHE B N 1
ATOM 6613 C CA . PHE B 1 334 ? 4.957 1.921 22.922 1 98.56 334 PHE B CA 1
ATOM 6614 C C . PHE B 1 334 ? 6.121 2.799 23.359 1 98.56 334 PHE B C 1
ATOM 6616 O O . PHE B 1 334 ? 7.238 2.312 23.547 1 98.56 334 PHE B O 1
ATOM 6623 N N . LEU B 1 335 ? 5.902 4.074 23.469 1 97.69 335 LEU B N 1
ATOM 6624 C CA . LEU B 1 335 ? 6.879 4.984 24.047 1 97.69 335 LEU B CA 1
ATOM 6625 C C . LEU B 1 335 ? 6.707 5.059 25.562 1 97.69 335 LEU B C 1
ATOM 6627 O O . LEU B 1 335 ? 5.633 5.418 26.047 1 97.69 335 LEU B O 1
ATOM 6631 N N . ASN B 1 336 ? 7.746 4.734 26.266 1 96.88 336 ASN B N 1
ATOM 6632 C CA . ASN B 1 336 ? 7.789 4.762 27.719 1 96.88 336 ASN B CA 1
ATOM 6633 C C . ASN B 1 336 ? 8 6.176 28.25 1 96.88 336 ASN B C 1
ATOM 6635 O O . ASN B 1 336 ? 9.125 6.691 28.219 1 96.88 336 ASN B O 1
ATOM 6639 N N . TYR B 1 337 ? 6.988 6.723 28.875 1 94.25 337 TYR B N 1
ATOM 6640 C CA . TYR B 1 337 ? 7.078 8.109 29.328 1 94.25 337 TYR B CA 1
ATOM 6641 C C . TYR B 1 337 ? 7.926 8.211 30.578 1 94.25 337 TYR B C 1
ATOM 6643 O O . TYR B 1 337 ? 8.336 9.312 30.969 1 94.25 337 TYR B O 1
ATOM 6651 N N . GLN B 1 338 ? 8.297 7.102 31.141 1 92.25 338 GLN B N 1
ATOM 6652 C CA . GLN B 1 338 ? 9.164 7.125 32.312 1 92.25 338 GLN B CA 1
ATOM 6653 C C . GLN B 1 338 ? 10.602 6.75 31.938 1 92.25 338 GLN B C 1
ATOM 6655 O O . GLN B 1 338 ? 11.414 6.445 32.812 1 92.25 338 GLN B O 1
ATOM 6660 N N . ALA B 1 339 ? 10.766 6.688 30.672 1 91.75 339 ALA B N 1
ATOM 6661 C CA . ALA B 1 339 ? 12.156 6.484 30.266 1 91.75 339 ALA B CA 1
ATOM 6662 C C . ALA B 1 339 ? 13.047 7.605 30.797 1 91.75 339 ALA B C 1
ATOM 6664 O O . ALA B 1 339 ? 12.57 8.711 31.078 1 91.75 339 ALA B O 1
ATOM 6665 N N . GLU B 1 340 ? 14.297 7.336 30.875 1 87.88 340 GLU B N 1
ATOM 6666 C CA . GLU B 1 340 ? 15.242 8.305 31.406 1 87.88 340 GLU B CA 1
ATOM 6667 C C . GLU B 1 340 ? 15.227 9.602 30.594 1 87.88 340 GLU B C 1
ATOM 6669 O O . GLU B 1 340 ? 15.375 9.578 29.375 1 87.88 340 GLU B O 1
ATOM 6674 N N . GLY B 1 341 ? 14.953 10.711 31.234 1 83.56 341 GLY B N 1
ATOM 6675 C CA . GLY B 1 341 ? 15.062 12.023 30.625 1 83.56 341 GLY B CA 1
ATOM 6676 C C . GLY B 1 341 ? 13.766 12.516 30.016 1 83.56 341 GLY B C 1
ATOM 6677 O O . GLY B 1 341 ? 13.648 13.68 29.641 1 83.56 341 GLY B O 1
ATOM 6678 N N . LEU B 1 342 ? 12.828 11.75 29.891 1 88.06 342 LEU B N 1
ATOM 6679 C CA . LEU B 1 342 ? 11.578 12.156 29.266 1 88.06 342 LEU B CA 1
ATOM 6680 C C . LEU B 1 342 ? 10.656 12.828 30.266 1 88.06 342 LEU B C 1
ATOM 6682 O O . LEU B 1 342 ? 10.844 14 30.609 1 88.06 342 LEU B O 1
ATOM 6686 N N . TYR B 1 343 ? 9.766 12.133 30.953 1 82.88 343 TYR B N 1
ATOM 6687 C CA . TYR B 1 343 ? 8.945 12.672 32.031 1 82.88 343 TYR B CA 1
ATOM 6688 C C . TYR B 1 343 ? 9.414 12.156 33.375 1 82.88 343 TYR B C 1
ATOM 6690 O O . TYR B 1 343 ? 10.133 11.156 33.469 1 82.88 343 TYR B O 1
ATOM 6698 N N . PRO B 1 344 ? 9.094 12.961 34.406 1 77.62 344 PRO B N 1
ATOM 6699 C CA . PRO B 1 344 ? 9.57 12.555 35.75 1 77.62 344 PRO B CA 1
ATOM 6700 C C . PRO B 1 344 ? 9.086 11.164 36.156 1 77.62 344 PRO B C 1
ATOM 6702 O O . PRO B 1 344 ? 8.055 10.703 35.656 1 77.62 344 PRO B O 1
ATOM 6705 N N . SER B 1 345 ? 9.938 10.695 37 1 76.62 345 SER B N 1
ATOM 6706 C CA . SER B 1 345 ? 9.531 9.43 37.594 1 76.62 345 SER B CA 1
ATOM 6707 C C . SER B 1 345 ? 8.164 9.547 38.281 1 76.62 345 SER B C 1
ATOM 6709 O O . SER B 1 345 ? 7.859 10.57 38.875 1 76.62 345 SER B O 1
ATOM 6711 N N . GLY B 1 346 ? 7.316 8.586 38.062 1 76.88 346 GLY B N 1
ATOM 6712 C CA . GLY B 1 346 ? 5.977 8.617 38.625 1 76.88 346 GLY B CA 1
ATOM 6713 C C . GLY B 1 346 ? 4.902 8.914 37.594 1 76.88 346 GLY B C 1
ATOM 6714 O O . GLY B 1 346 ? 3.715 8.961 37.906 1 76.88 346 GLY B O 1
ATOM 6715 N N . THR B 1 347 ? 5.383 9.156 36.406 1 84 347 THR B N 1
ATOM 6716 C CA . THR B 1 347 ? 4.414 9.336 35.344 1 84 347 THR B CA 1
ATOM 6717 C C . THR B 1 347 ? 4.117 8.016 34.656 1 84 347 THR B C 1
ATOM 6719 O O . THR B 1 347 ? 4.676 7.73 33.594 1 84 347 THR B O 1
ATOM 6722 N N . PRO B 1 348 ? 3.254 7.164 35.188 1 91.44 348 PRO B N 1
ATOM 6723 C CA . PRO B 1 348 ? 2.996 5.844 34.594 1 91.44 348 PRO B CA 1
ATOM 6724 C C . PRO B 1 348 ? 2.098 5.902 33.375 1 91.44 348 PRO B C 1
ATOM 6726 O O . PRO B 1 348 ? 0.95 5.449 33.406 1 91.44 348 PRO B O 1
ATOM 6729 N N . MET B 1 349 ? 2.699 6.426 32.344 1 95.38 349 MET B N 1
ATOM 6730 C CA . MET B 1 349 ? 1.975 6.652 31.109 1 95.38 349 MET B CA 1
ATOM 6731 C C . MET B 1 349 ? 2.775 6.148 29.906 1 95.38 349 MET B C 1
ATOM 6733 O O . MET B 1 349 ? 4.008 6.125 29.953 1 95.38 349 MET B O 1
ATOM 6737 N N . MET B 1 350 ? 2.059 5.672 28.891 1 97.06 350 MET B N 1
ATOM 6738 C CA . MET B 1 350 ? 2.652 5.285 27.609 1 97.06 350 MET B CA 1
ATOM 6739 C C . MET B 1 350 ? 1.972 6.004 26.453 1 97.06 350 MET B C 1
ATOM 6741 O O . MET B 1 350 ? 0.796 6.359 26.547 1 97.06 350 MET B O 1
ATOM 6745 N N . LEU B 1 351 ? 2.764 6.254 25.453 1 98.06 351 LEU B N 1
ATOM 6746 C CA . LEU B 1 351 ? 2.23 6.68 24.172 1 98.06 351 LEU B CA 1
ATOM 6747 C C . LEU B 1 351 ? 2.312 5.551 23.141 1 98.06 351 LEU B C 1
ATOM 6749 O O . LEU B 1 351 ? 3.398 5.043 22.859 1 98.06 351 LEU B O 1
ATOM 6753 N N . ILE B 1 352 ? 1.161 5.109 22.672 1 98.69 352 ILE B N 1
ATOM 6754 C CA . ILE B 1 352 ? 1.072 4.094 21.625 1 98.69 352 ILE B CA 1
ATOM 6755 C C . ILE B 1 352 ? 0.798 4.758 20.281 1 98.69 352 ILE B C 1
ATOM 6757 O O . ILE B 1 352 ? -0.031 5.668 20.188 1 98.69 352 ILE B O 1
ATOM 6761 N N . THR B 1 353 ? 1.504 4.355 19.281 1 98.38 353 THR B N 1
ATOM 6762 C CA . THR B 1 353 ? 1.313 4.926 17.953 1 98.38 353 THR B CA 1
ATOM 6763 C C . THR B 1 353 ? 0.907 3.842 16.953 1 98.38 353 THR B C 1
ATOM 6765 O O . THR B 1 353 ? 1.489 2.756 16.938 1 98.38 353 THR B O 1
ATOM 6768 N N . VAL B 1 354 ? -0.131 4.109 16.172 1 98.31 354 VAL B N 1
ATOM 6769 C CA . VAL B 1 354 ? -0.521 3.281 15.039 1 98.31 354 VAL B CA 1
ATOM 6770 C C . VAL B 1 354 ? -0.654 4.148 13.789 1 98.31 354 VAL B C 1
ATOM 6772 O O . VAL B 1 354 ? -0.853 5.359 13.891 1 98.31 354 VAL B O 1
ATOM 6775 N N . ALA B 1 355 ? -0.519 3.586 12.625 1 97.38 355 ALA B N 1
ATOM 6776 C CA . ALA B 1 355 ? -0.601 4.289 11.352 1 97.38 355 ALA B CA 1
ATOM 6777 C C . ALA B 1 355 ? -1.405 3.486 10.328 1 97.38 355 ALA B C 1
ATOM 6779 O O . ALA B 1 355 ? -1.767 2.334 10.586 1 97.38 355 ALA B O 1
ATOM 6780 N N . GLY B 1 356 ? -1.707 4.141 9.242 1 94.38 356 GLY B N 1
ATOM 6781 C CA . GLY B 1 356 ? -2.367 3.461 8.141 1 94.38 356 GLY B CA 1
ATOM 6782 C C . GLY B 1 356 ? -3.734 2.914 8.508 1 94.38 356 GLY B C 1
ATOM 6783 O O . GLY B 1 356 ? -4.539 3.611 9.125 1 94.38 356 GLY B O 1
ATOM 6784 N N . ASP B 1 357 ? -4 1.689 8.109 1 92.5 357 ASP B N 1
ATOM 6785 C CA . ASP B 1 357 ? -5.312 1.075 8.312 1 92.5 357 ASP B CA 1
ATOM 6786 C C . ASP B 1 357 ? -5.613 0.903 9.797 1 92.5 357 ASP B C 1
ATOM 6788 O O . ASP B 1 357 ? -6.766 1.025 10.219 1 92.5 357 ASP B O 1
ATOM 6792 N N . GLU B 1 358 ? -4.594 0.584 10.555 1 96.31 358 GLU B N 1
ATOM 6793 C CA . GLU B 1 358 ? -4.805 0.438 11.992 1 96.31 358 GLU B CA 1
ATOM 6794 C C . GLU B 1 358 ? -5.191 1.769 12.633 1 96.31 358 GLU B C 1
ATOM 6796 O O . GLU B 1 358 ? -5.992 1.804 13.57 1 96.31 358 GLU B O 1
ATOM 6801 N N . SER B 1 359 ? -4.598 2.838 12.156 1 96.81 359 SER B N 1
ATOM 6802 C CA . SER B 1 359 ? -4.988 4.164 12.617 1 96.81 359 SER B CA 1
ATOM 6803 C C . SER B 1 359 ? -6.461 4.438 12.328 1 96.81 359 SER B C 1
ATOM 6805 O O . SER B 1 359 ? -7.219 4.805 13.227 1 96.81 359 SER B O 1
ATOM 6807 N N . ARG B 1 360 ? -6.887 4.23 11.148 1 94.12 360 ARG B N 1
ATOM 6808 C CA . ARG B 1 360 ? -8.273 4.477 10.75 1 94.12 360 ARG B CA 1
ATOM 6809 C C . ARG B 1 360 ? -9.234 3.609 11.555 1 94.12 360 ARG B C 1
ATOM 6811 O O . ARG B 1 360 ? -10.312 4.066 11.945 1 94.12 360 ARG B O 1
ATOM 6818 N N . ARG B 1 361 ? -8.828 2.379 11.766 1 94.44 361 ARG B N 1
ATOM 6819 C CA . ARG B 1 361 ? -9.648 1.473 12.562 1 94.44 361 ARG B CA 1
ATOM 6820 C C . ARG B 1 361 ? -9.805 1.985 13.984 1 94.44 361 ARG B C 1
ATOM 6822 O O . ARG B 1 361 ? -10.93 2.078 14.5 1 94.44 361 ARG B O 1
ATOM 6829 N N . VAL B 1 362 ? -8.758 2.371 14.602 1 97 362 VAL B N 1
ATOM 6830 C CA . VAL B 1 362 ? -8.742 2.822 15.984 1 97 362 VAL B CA 1
ATOM 6831 C C . VAL B 1 362 ? -9.57 4.098 16.125 1 97 362 VAL B C 1
ATOM 6833 O O . VAL B 1 362 ? -10.336 4.242 17.078 1 97 362 VAL B O 1
ATOM 6836 N N . GLU B 1 363 ? -9.438 4.969 15.18 1 95.62 363 GLU B N 1
ATOM 6837 C CA . GLU B 1 363 ? -10.164 6.234 15.234 1 95.62 363 GLU B CA 1
ATOM 6838 C C . GLU B 1 363 ? -11.664 6.023 15.055 1 95.62 363 GLU B C 1
ATOM 6840 O O . GLU B 1 363 ? -12.469 6.875 15.43 1 95.62 363 GLU B O 1
ATOM 6845 N N . ALA B 1 364 ? -12.039 4.887 14.516 1 91.81 364 ALA B N 1
ATOM 6846 C CA . ALA B 1 364 ? -13.438 4.652 14.164 1 91.81 364 ALA B CA 1
ATOM 6847 C C . ALA B 1 364 ? -14.133 3.822 15.234 1 91.81 364 ALA B C 1
ATOM 6849 O O . ALA B 1 364 ? -15.352 3.635 15.188 1 91.81 364 ALA B O 1
ATOM 6850 N N . GLN B 1 365 ? -13.43 3.301 16.203 1 92.5 365 GLN B N 1
ATOM 6851 C CA . GLN B 1 365 ? -14.047 2.451 17.203 1 92.5 365 GLN B CA 1
ATOM 6852 C C . GLN B 1 365 ? -14.148 3.18 18.547 1 92.5 365 GLN B C 1
ATOM 6854 O O . GLN B 1 365 ? -13.484 4.191 18.766 1 92.5 365 GLN B O 1
ATOM 6859 N N . PRO B 1 366 ? -15.016 2.674 19.453 1 93.94 366 PRO B N 1
ATOM 6860 C CA . PRO B 1 366 ? -15.133 3.301 20.781 1 93.94 366 PRO B CA 1
ATOM 6861 C C . PRO B 1 366 ? -13.836 3.225 21.578 1 93.94 366 PRO B C 1
ATOM 6863 O O . PRO B 1 366 ? -13.109 2.234 21.484 1 93.94 366 PRO B O 1
ATOM 6866 N N . LEU B 1 367 ? -13.641 4.242 22.438 1 96.75 367 LEU B N 1
ATOM 6867 C CA . LEU B 1 367 ? -12.438 4.328 23.266 1 96.75 367 LEU B CA 1
ATOM 6868 C C . LEU B 1 367 ? -12.281 3.072 24.109 1 96.75 367 LEU B C 1
ATOM 6870 O O . LEU B 1 367 ? -11.164 2.59 24.312 1 96.75 367 LEU B O 1
ATOM 6874 N N . ALA B 1 368 ? -13.375 2.555 24.609 1 97.06 368 ALA B N 1
ATOM 6875 C CA . ALA B 1 368 ? -13.336 1.383 25.469 1 97.06 368 ALA B CA 1
ATOM 6876 C C . ALA B 1 368 ? -12.75 0.177 24.75 1 97.06 368 ALA B C 1
ATOM 6878 O O . ALA B 1 368 ? -12.031 -0.624 25.344 1 97.06 368 ALA B O 1
ATOM 6879 N N . LYS B 1 369 ? -13.078 0.047 23.5 1 96.44 369 LYS B N 1
ATOM 6880 C CA . LYS B 1 369 ? -12.539 -1.059 22.703 1 96.44 369 LYS B CA 1
ATOM 6881 C C . LYS B 1 369 ? -11.031 -0.917 22.516 1 96.44 369 LYS B C 1
ATOM 6883 O O . LYS B 1 369 ? -10.297 -1.899 22.609 1 96.44 369 LYS B O 1
ATOM 6888 N N . THR B 1 370 ? -10.594 0.288 22.203 1 98.31 370 THR B N 1
ATOM 6889 C CA . THR B 1 370 ? -9.164 0.55 22.062 1 98.31 370 THR B CA 1
ATOM 6890 C C . THR B 1 370 ? -8.43 0.248 23.375 1 98.31 370 THR B C 1
ATOM 6892 O O . THR B 1 370 ? -7.391 -0.412 23.375 1 98.31 370 THR B O 1
ATOM 6895 N N . LYS B 1 371 ? -8.977 0.707 24.453 1 98.44 371 LYS B N 1
ATOM 6896 C CA . LYS B 1 371 ? -8.383 0.449 25.766 1 98.44 371 LYS B CA 1
ATOM 6897 C C . LYS B 1 371 ? -8.266 -1.049 26.031 1 98.44 371 LYS B C 1
ATOM 6899 O O . LYS B 1 371 ? -7.23 -1.521 26.5 1 98.44 371 LYS B O 1
ATOM 6904 N N . HIS B 1 372 ? -9.281 -1.77 25.703 1 97.88 372 HIS B N 1
ATOM 6905 C CA . HIS B 1 372 ? -9.289 -3.215 25.891 1 97.88 372 HIS B CA 1
ATOM 6906 C C . HIS B 1 372 ? -8.227 -3.895 25.031 1 97.88 372 HIS B C 1
ATOM 6908 O O . HIS B 1 372 ? -7.516 -4.781 25.5 1 97.88 372 HIS B O 1
ATOM 6914 N N . GLU B 1 373 ? -8.148 -3.518 23.781 1 97.94 373 GLU B N 1
ATOM 6915 C CA . GLU B 1 373 ? -7.16 -4.102 22.875 1 97.94 373 GLU B CA 1
ATOM 6916 C C . GLU B 1 373 ? -5.742 -3.855 23.375 1 97.94 373 GLU B C 1
ATOM 6918 O O . GLU B 1 373 ? -4.906 -4.762 23.359 1 97.94 373 GLU B O 1
ATOM 6923 N N . ILE B 1 374 ? -5.527 -2.641 23.812 1 98.62 374 ILE B N 1
ATOM 6924 C CA . ILE B 1 374 ? -4.203 -2.289 24.312 1 98.62 374 ILE B CA 1
ATOM 6925 C C . ILE B 1 374 ? -3.896 -3.098 25.578 1 98.62 374 ILE B C 1
ATOM 6927 O O . ILE B 1 374 ? -2.785 -3.607 25.734 1 98.62 374 ILE B O 1
ATOM 6931 N N . GLN B 1 375 ? -4.863 -3.25 26.438 1 98.44 375 GLN B N 1
ATOM 6932 C CA . GLN B 1 375 ? -4.699 -4.047 27.656 1 98.44 375 GLN B CA 1
ATOM 6933 C C . GLN B 1 375 ? -4.332 -5.488 27.312 1 98.44 375 GLN B C 1
ATOM 6935 O O . GLN B 1 375 ? -3.471 -6.082 27.969 1 98.44 375 GLN B O 1
ATOM 6940 N N . GLU B 1 376 ? -4.965 -6.027 26.344 1 97.88 376 GLU B N 1
ATOM 6941 C CA . GLU B 1 376 ? -4.688 -7.402 25.938 1 97.88 376 GLU B CA 1
ATOM 6942 C C . GLU B 1 376 ? -3.262 -7.539 25.406 1 97.88 376 GLU B C 1
ATOM 6944 O O . GLU B 1 376 ? -2.568 -8.508 25.734 1 97.88 376 GLU B O 1
ATOM 6949 N N . VAL B 1 377 ? -2.842 -6.609 24.578 1 98.5 377 VAL B N 1
ATOM 6950 C CA . VAL B 1 377 ? -1.488 -6.621 24.031 1 98.5 377 VAL B CA 1
ATOM 6951 C C . VAL B 1 377 ? -0.474 -6.543 25.172 1 98.5 377 VAL B C 1
ATOM 6953 O O . VAL B 1 377 ? 0.503 -7.297 25.203 1 98.5 377 VAL B O 1
ATOM 6956 N N . LEU B 1 378 ? -0.75 -5.648 26.141 1 98.69 378 LEU B N 1
ATOM 6957 C CA . LEU B 1 378 ? 0.163 -5.492 27.266 1 98.69 378 LEU B CA 1
ATOM 6958 C C . LEU B 1 378 ? 0.168 -6.742 28.141 1 98.69 378 LEU B C 1
ATOM 6960 O O . LEU B 1 378 ? 1.208 -7.117 28.688 1 98.69 378 LEU B O 1
ATOM 6964 N N . ARG B 1 379 ? -0.965 -7.41 28.297 1 98.56 379 ARG B N 1
ATOM 6965 C CA . ARG B 1 379 ? -1.007 -8.672 29.031 1 98.56 379 ARG B CA 1
ATOM 6966 C C . ARG B 1 379 ? -0.202 -9.75 28.312 1 98.56 379 ARG B C 1
ATOM 6968 O O . ARG B 1 379 ? 0.453 -10.57 28.953 1 98.56 379 ARG B O 1
ATOM 6975 N N . ASN B 1 380 ? -0.269 -9.789 27.031 1 97.75 380 ASN B N 1
ATOM 6976 C CA . ASN B 1 380 ? 0.566 -10.711 26.266 1 97.75 380 ASN B CA 1
ATOM 6977 C C . ASN B 1 380 ? 2.051 -10.477 26.531 1 97.75 380 ASN B C 1
ATOM 6979 O O . ASN B 1 380 ? 2.826 -11.43 26.625 1 97.75 380 ASN B O 1
ATOM 6983 N N . MET B 1 381 ? 2.422 -9.234 26.672 1 98.31 381 MET B N 1
ATOM 6984 C CA . MET B 1 381 ? 3.828 -8.867 26.828 1 98.31 381 MET B CA 1
ATOM 6985 C C . MET B 1 381 ? 4.297 -9.078 28.266 1 98.31 381 MET B C 1
ATOM 6987 O O . MET B 1 381 ? 5.438 -9.484 28.5 1 98.31 381 MET B O 1
ATOM 6991 N N . TYR B 1 382 ? 3.373 -8.82 29.234 1 98.25 382 TYR B N 1
ATOM 6992 C CA . TYR B 1 382 ? 3.883 -8.695 30.594 1 98.25 382 TYR B CA 1
ATOM 6993 C C . TYR B 1 382 ? 3.107 -9.594 31.547 1 98.25 382 TYR B C 1
ATOM 6995 O O . TYR B 1 382 ? 3.402 -9.641 32.75 1 98.25 382 TYR B O 1
ATOM 7003 N N . GLY B 1 383 ? 2.139 -10.273 31.094 1 97.62 383 GLY B N 1
ATOM 7004 C CA . GLY B 1 383 ? 1.394 -11.211 31.922 1 97.62 383 GLY B CA 1
ATOM 7005 C C . GLY B 1 383 ? 0.035 -10.68 32.344 1 97.62 383 GLY B C 1
ATOM 7006 O O . GLY B 1 383 ? -0.232 -9.484 32.25 1 97.62 383 GLY B O 1
ATOM 7007 N N . ASP B 1 384 ? -0.802 -11.484 32.906 1 96.5 384 ASP B N 1
ATOM 7008 C CA . ASP B 1 384 ? -2.209 -11.219 33.188 1 96.5 384 ASP B CA 1
ATOM 7009 C C . ASP B 1 384 ? -2.369 -10.344 34.438 1 96.5 384 ASP B C 1
ATOM 7011 O O . ASP B 1 384 ? -3.426 -9.742 34.656 1 96.5 384 ASP B O 1
ATOM 7015 N N . SER B 1 385 ? -1.425 -10.203 35.188 1 96.56 385 SER B N 1
ATOM 7016 C CA . SER B 1 385 ? -1.55 -9.562 36.5 1 96.56 385 SER B CA 1
ATOM 7017 C C . SER B 1 385 ? -1.288 -8.062 36.406 1 96.56 385 SER B C 1
ATOM 7019 O O . SER B 1 385 ? -1.303 -7.359 37.438 1 96.56 385 SER B O 1
ATOM 7021 N N . ILE B 1 386 ? -1.072 -7.539 35.25 1 97.44 386 ILE B N 1
ATOM 7022 C CA . ILE B 1 386 ? -0.789 -6.113 35.125 1 97.44 386 ILE B CA 1
ATOM 7023 C C . ILE B 1 386 ? -2.023 -5.305 35.531 1 97.44 386 ILE B C 1
ATOM 7025 O O . ILE B 1 386 ? -3.154 -5.773 35.375 1 97.44 386 ILE B O 1
ATOM 7029 N N . PRO B 1 387 ? -1.834 -4.082 36.062 1 97.31 387 PRO B N 1
ATOM 7030 C CA . PRO B 1 387 ? -2.986 -3.252 36.406 1 97.31 387 PRO B CA 1
ATOM 7031 C C . PRO B 1 387 ? -3.779 -2.789 35.188 1 97.31 387 PRO B C 1
ATOM 7033 O O . PRO B 1 387 ? -3.238 -2.729 34.094 1 97.31 387 PRO B O 1
ATOM 7036 N N . GLU B 1 388 ? -5.008 -2.43 35.469 1 97.19 388 GLU B N 1
ATOM 7037 C CA . GLU B 1 388 ? -5.848 -1.854 34.406 1 97.19 388 GLU B CA 1
ATOM 7038 C C . GLU B 1 388 ? -5.473 -0.4 34.156 1 97.19 388 GLU B C 1
ATOM 7040 O O . GLU B 1 388 ? -5.113 0.337 35.062 1 97.19 388 GLU B O 1
ATOM 7045 N N . ALA B 1 389 ? -5.594 -0.06 32.938 1 97.19 389 ALA B N 1
ATOM 7046 C CA . ALA B 1 389 ? -5.367 1.334 32.562 1 97.19 389 ALA B CA 1
ATOM 7047 C C . ALA B 1 389 ? -6.371 2.256 33.25 1 97.19 389 ALA B C 1
ATOM 7049 O O . ALA B 1 389 ? -7.547 1.912 33.375 1 97.19 389 ALA B O 1
ATOM 7050 N N . THR B 1 390 ? -5.922 3.408 33.656 1 96.56 390 THR B N 1
ATOM 7051 C CA . THR B 1 390 ? -6.766 4.363 34.344 1 96.56 390 THR B CA 1
ATOM 7052 C C . THR B 1 390 ? -7.457 5.309 33.375 1 96.56 390 THR B C 1
ATOM 7054 O O . THR B 1 390 ? -8.641 5.613 33.531 1 96.56 390 THR B O 1
ATOM 7057 N N . ASP B 1 391 ? -6.727 5.852 32.406 1 96.5 391 ASP B N 1
ATOM 7058 C CA . ASP B 1 391 ? -7.25 6.805 31.438 1 96.5 391 ASP B CA 1
ATOM 7059 C C . ASP B 1 391 ? -6.703 6.516 30.047 1 96.5 391 ASP B C 1
ATOM 7061 O O . ASP B 1 391 ? -5.668 5.859 29.906 1 96.5 391 ASP B O 1
ATOM 7065 N N . ILE B 1 392 ? -7.477 6.961 29.062 1 98.12 392 ILE B N 1
ATOM 7066 C CA . ILE B 1 392 ? -7.059 6.82 2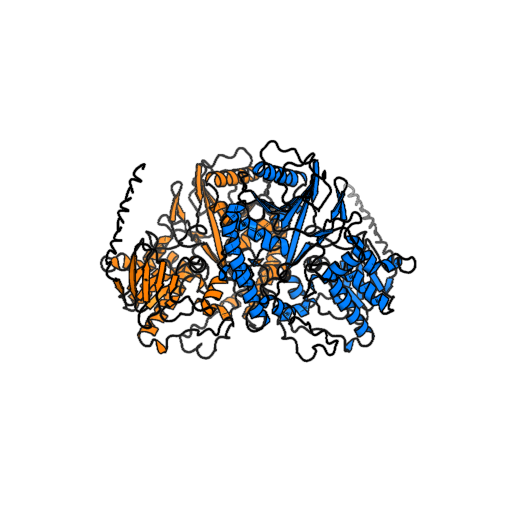7.672 1 98.12 392 ILE B CA 1
ATOM 7067 C C . ILE B 1 392 ? -7.434 8.078 26.891 1 98.12 392 ILE B C 1
ATOM 7069 O O . ILE B 1 392 ? -8.477 8.68 27.141 1 98.12 392 ILE B O 1
ATOM 7073 N N . LEU B 1 393 ? -6.539 8.539 26.047 1 97.94 393 LEU B N 1
ATOM 7074 C CA . LEU B 1 393 ? -6.746 9.641 25.109 1 97.94 393 LEU B CA 1
ATOM 7075 C C . LEU B 1 393 ? -6.273 9.273 23.703 1 97.94 393 LEU B C 1
ATOM 7077 O O . LEU B 1 393 ? -5.152 8.789 23.531 1 97.94 393 LEU B O 1
ATOM 7081 N N . VAL B 1 394 ? -7.18 9.367 22.688 1 98 394 VAL B N 1
ATOM 7082 C CA . VAL B 1 394 ? -6.883 8.961 21.328 1 98 394 VAL B CA 1
ATOM 7083 C C . VAL B 1 394 ? -7.031 10.156 20.391 1 98 394 VAL B C 1
ATOM 7085 O O . VAL B 1 394 ? -8.062 10.828 20.391 1 98 394 VAL B O 1
ATOM 7088 N N . SER B 1 395 ? -5.977 10.484 19.641 1 96.94 395 SER B N 1
ATOM 7089 C CA . SER B 1 395 ? -6.102 11.508 18.609 1 96.94 395 SER B CA 1
ATOM 7090 C C . SER B 1 395 ? -6.949 11.008 17.438 1 96.94 395 SER B C 1
ATOM 7092 O O . SER B 1 395 ? -7.094 9.797 17.25 1 96.94 395 SER B O 1
ATOM 7094 N N . ASP B 1 396 ? -7.547 11.898 16.641 1 95.12 396 ASP B N 1
ATOM 7095 C CA . ASP B 1 396 ? -8.445 11.469 15.57 1 95.12 396 ASP B CA 1
ATOM 7096 C C . ASP B 1 396 ? -8.312 12.359 14.344 1 95.12 396 ASP B C 1
ATOM 7098 O O . ASP B 1 396 ? -9.312 12.82 13.781 1 95.12 396 ASP B O 1
ATOM 7102 N N . TRP B 1 397 ? -7.109 12.562 13.891 1 95.94 397 TRP B N 1
ATOM 7103 C CA . TRP B 1 397 ? -6.832 13.5 12.805 1 95.94 397 TRP B CA 1
ATOM 7104 C C . TRP B 1 397 ? -7.445 13.023 11.5 1 95.94 397 TRP B C 1
ATOM 7106 O O . TRP B 1 397 ? -7.848 13.828 10.656 1 95.94 397 TRP B O 1
ATOM 7116 N N . SER B 1 398 ? -7.465 11.695 11.266 1 93.44 398 SER B N 1
ATOM 7117 C CA . SER B 1 398 ? -7.988 11.18 10.008 1 93.44 398 SER B CA 1
ATOM 7118 C C . SER B 1 398 ? -9.5 11.344 9.93 1 93.44 398 SER B C 1
ATOM 7120 O O . SER B 1 398 ? -10.055 11.508 8.844 1 93.44 398 SER B O 1
ATOM 7122 N N . GLN B 1 399 ? -10.164 11.398 11.055 1 92 399 GLN B N 1
ATOM 7123 C CA . GLN B 1 399 ? -11.609 11.562 11.094 1 92 399 GLN B CA 1
ATOM 7124 C C . GLN B 1 399 ? -12 13.023 11.258 1 92 399 GLN B C 1
ATOM 7126 O O . GLN B 1 399 ? -13.156 13.391 11.039 1 92 399 GLN B O 1
ATOM 7131 N N . ASN B 1 400 ? -11.031 13.844 11.609 1 94.19 400 ASN B N 1
ATOM 7132 C CA . ASN B 1 400 ? -11.281 15.266 11.805 1 94.19 400 ASN B CA 1
ATOM 7133 C C . ASN B 1 400 ? -11.578 15.969 10.484 1 94.19 400 ASN B C 1
ATOM 7135 O O . ASN B 1 400 ? -10.727 16 9.586 1 94.19 400 ASN B O 1
ATOM 7139 N N . PRO B 1 401 ? -12.727 16.562 10.336 1 93.94 401 PRO B N 1
ATOM 7140 C CA . PRO B 1 401 ? -13.094 17.172 9.055 1 93.94 401 PRO B CA 1
ATOM 7141 C C . PRO B 1 401 ? -12.234 18.391 8.719 1 93.94 401 PRO B C 1
ATOM 7143 O O . PRO B 1 401 ? -12.242 18.859 7.57 1 93.94 401 PRO B O 1
ATOM 7146 N N . LEU B 1 402 ? -11.5 18.891 9.648 1 96.56 402 LEU B N 1
ATOM 7147 C CA . LEU B 1 402 ? -10.711 20.094 9.414 1 96.56 402 LEU B CA 1
ATOM 7148 C C . LEU B 1 402 ? -9.305 19.75 8.93 1 96.56 402 LEU B C 1
ATOM 7150 O O . LEU B 1 402 ? -8.562 20.609 8.469 1 96.56 402 LEU B O 1
ATOM 7154 N N . THR B 1 403 ? -8.961 18.453 9.008 1 95.94 403 THR B N 1
ATOM 7155 C CA . THR B 1 403 ? -7.602 18.094 8.609 1 95.94 403 THR B CA 1
ATOM 7156 C C . THR B 1 403 ? -7.617 16.891 7.676 1 95.94 403 THR B C 1
ATOM 7158 O O . THR B 1 403 ? -6.797 16.797 6.762 1 95.94 403 THR B O 1
ATOM 7161 N N . LYS B 1 404 ? -8.516 15.922 7.938 1 96.12 404 LYS B N 1
ATOM 7162 C CA . LYS B 1 404 ? -8.672 14.688 7.184 1 96.12 404 LYS B CA 1
ATOM 7163 C C . LYS B 1 404 ? -7.336 13.953 7.039 1 96.12 404 LYS B C 1
ATOM 7165 O O . LYS B 1 404 ? -7.035 13.406 5.977 1 96.12 404 LYS B O 1
ATOM 7170 N N . GLY B 1 405 ? -6.59 13.953 8.039 1 96.25 405 GLY B N 1
ATOM 7171 C CA . GLY B 1 405 ? -5.316 13.25 8.07 1 96.25 405 GLY B CA 1
ATOM 7172 C C . GLY B 1 405 ? -4.277 13.93 8.938 1 96.25 405 GLY B C 1
ATOM 7173 O O . GLY B 1 405 ? -4.535 15 9.508 1 96.25 405 GLY B O 1
ATOM 7174 N N . SER B 1 406 ? -3.102 13.336 9.047 1 97.06 406 SER B N 1
ATOM 7175 C CA . SER B 1 406 ? -2.082 13.789 9.984 1 97.06 406 SER B CA 1
ATOM 7176 C C . SER B 1 406 ? -0.994 14.586 9.273 1 97.06 406 SER B C 1
ATOM 7178 O O . SER B 1 406 ? -0.781 15.766 9.57 1 97.06 406 SER B O 1
ATOM 7180 N N . TYR B 1 407 ? -0.345 14.047 8.344 1 96 407 TYR B N 1
ATOM 7181 C CA . TYR B 1 407 ? 0.647 14.75 7.543 1 96 407 TYR B CA 1
ATOM 7182 C C . TYR B 1 407 ? 0.841 14.07 6.191 1 96 407 TYR B C 1
ATOM 7184 O O . TYR B 1 407 ? 0.411 12.93 5.996 1 96 407 TYR B O 1
ATOM 7192 N N . SER B 1 408 ? 1.42 14.773 5.293 1 94.75 408 SER B N 1
ATOM 7193 C CA . SER B 1 408 ? 1.506 14.305 3.912 1 94.75 408 SER B CA 1
ATOM 7194 C C . SER B 1 408 ? 2.676 13.352 3.725 1 94.75 408 SER B C 1
ATOM 7196 O O . SER B 1 408 ? 3.676 13.43 4.441 1 94.75 408 SER B O 1
ATOM 7198 N N . ASN B 1 409 ? 2.494 12.398 2.9 1 93.19 409 ASN B N 1
ATOM 7199 C CA . ASN B 1 409 ? 3.516 11.508 2.359 1 93.19 409 ASN B CA 1
ATOM 7200 C C . ASN B 1 409 ? 3.645 11.656 0.845 1 93.19 409 ASN B C 1
ATOM 7202 O O . ASN B 1 409 ? 2.641 11.773 0.141 1 93.19 409 ASN B O 1
ATOM 7206 N N . LEU B 1 410 ? 4.902 11.719 0.404 1 93.06 410 LEU B N 1
ATOM 7207 C CA . LEU B 1 410 ? 5.137 11.773 -1.035 1 93.06 410 LEU B CA 1
ATOM 7208 C C . LEU B 1 410 ? 5.18 10.375 -1.637 1 93.06 410 LEU B C 1
ATOM 7210 O O . LEU B 1 410 ? 6.16 9.648 -1.454 1 93.06 410 LEU B O 1
ATOM 7214 N N . PRO B 1 411 ? 4.188 9.992 -2.418 1 93.88 411 PRO B N 1
ATOM 7215 C CA . PRO B 1 411 ? 4.156 8.641 -2.988 1 93.88 411 PRO B CA 1
ATOM 7216 C C . PRO B 1 411 ? 5.004 8.516 -4.25 1 93.88 411 PRO B C 1
ATOM 7218 O O . PRO B 1 411 ? 5.355 9.523 -4.867 1 93.88 411 PRO B O 1
ATOM 7221 N N . VAL B 1 412 ? 5.316 7.297 -4.613 1 93.81 412 VAL B N 1
ATOM 7222 C CA . VAL B 1 412 ? 6.168 6.98 -5.754 1 93.81 412 VAL B CA 1
ATOM 7223 C C . VAL B 1 412 ? 5.488 7.418 -7.047 1 93.81 412 VAL B C 1
ATOM 7225 O O . VAL B 1 412 ? 6.156 7.688 -8.047 1 93.81 412 VAL B O 1
ATOM 7228 N N . GLU B 1 413 ? 4.211 7.645 -7.055 1 92 413 GLU B N 1
ATOM 7229 C CA . GLU B 1 413 ? 3.467 7.949 -8.273 1 92 413 GLU B CA 1
ATOM 7230 C C . GLU B 1 413 ? 3.625 9.414 -8.664 1 92 413 GLU B C 1
ATOM 7232 O O . GLU B 1 413 ? 3.25 9.812 -9.773 1 92 413 GLU B O 1
ATOM 7237 N N . VAL B 1 414 ? 4.137 10.266 -7.789 1 90.44 414 VAL B N 1
ATOM 7238 C CA . VAL B 1 414 ? 4.27 11.695 -8.078 1 90.44 414 VAL B CA 1
ATOM 7239 C C . VAL B 1 414 ? 5.664 11.977 -8.633 1 90.44 414 VAL B C 1
ATOM 7241 O O . VAL B 1 414 ? 6.645 12 -7.891 1 90.44 414 VAL B O 1
ATOM 7244 N N . PRO B 1 415 ? 5.707 12.242 -9.906 1 86.25 415 PRO B N 1
ATOM 7245 C CA . PRO B 1 415 ? 7.016 12.594 -10.461 1 86.25 415 PRO B CA 1
ATOM 7246 C C . PRO B 1 415 ? 7.531 13.938 -9.945 1 86.25 415 PRO B C 1
ATOM 7248 O O . PRO B 1 415 ? 6.746 14.867 -9.734 1 86.25 415 PRO B O 1
ATOM 7251 N N . SER B 1 416 ? 8.82 14.008 -9.891 1 82.5 416 SER B N 1
ATOM 7252 C CA . SER B 1 416 ? 9.469 15.227 -9.398 1 82.5 416 SER B CA 1
ATOM 7253 C C . SER B 1 416 ? 9.055 16.438 -10.219 1 82.5 416 SER B C 1
ATOM 7255 O O . SER B 1 416 ? 8.852 17.531 -9.672 1 82.5 416 SER B O 1
ATOM 7257 N N . GLU B 1 417 ? 8.836 16.234 -11.445 1 80.94 417 GLU B N 1
ATOM 7258 C CA . GLU B 1 417 ? 8.547 17.328 -12.367 1 80.94 417 GLU B CA 1
ATOM 7259 C C . GLU B 1 417 ? 7.129 17.859 -12.172 1 80.94 417 GLU B C 1
ATOM 7261 O O . GLU B 1 417 ? 6.824 18.984 -12.562 1 80.94 417 GLU B O 1
ATOM 7266 N N . CYS B 1 418 ? 6.32 17.047 -11.586 1 86.06 418 CYS B N 1
ATOM 7267 C CA . CYS B 1 418 ? 4.926 17.453 -11.422 1 86.06 418 CYS B CA 1
ATOM 7268 C C . CYS B 1 418 ? 4.688 18.047 -10.047 1 86.06 418 CYS B C 1
ATOM 7270 O O . CYS B 1 418 ? 3.641 18.656 -9.805 1 86.06 418 CYS B O 1
ATOM 7272 N N . ARG B 1 419 ? 5.59 18.031 -9.188 1 85.12 419 ARG B N 1
ATOM 7273 C CA . ARG B 1 419 ? 5.41 18.516 -7.82 1 85.12 419 ARG B CA 1
ATOM 7274 C C . ARG B 1 419 ? 5.16 20.016 -7.797 1 85.12 419 ARG B C 1
ATOM 7276 O O . ARG B 1 419 ? 4.453 20.516 -6.922 1 85.12 419 ARG B O 1
ATOM 7283 N N . GLN B 1 420 ? 5.719 20.688 -8.742 1 86.19 420 GLN B N 1
ATOM 7284 C CA . GLN B 1 420 ? 5.566 22.125 -8.812 1 86.19 420 GLN B CA 1
ATOM 7285 C C . GLN B 1 420 ? 4.113 22.516 -9.055 1 86.19 420 GLN B C 1
ATOM 7287 O O . GLN B 1 420 ? 3.693 23.625 -8.719 1 86.19 420 GLN B O 1
ATOM 7292 N N . LYS B 1 421 ? 3.406 21.578 -9.625 1 90.06 421 LYS B N 1
ATOM 7293 C CA . LYS B 1 421 ? 1.994 21.844 -9.883 1 90.06 421 LYS B CA 1
ATOM 7294 C C . LYS B 1 421 ? 1.221 22.016 -8.578 1 90.06 421 LYS B C 1
ATOM 7296 O O . LYS B 1 421 ? 0.263 22.781 -8.508 1 90.06 421 LYS B O 1
ATOM 7301 N N . LEU B 1 422 ? 1.66 21.375 -7.562 1 90.12 422 LEU B N 1
ATOM 7302 C CA . LEU B 1 422 ? 0.998 21.484 -6.266 1 90.12 422 LEU B CA 1
ATOM 7303 C C . LEU B 1 422 ? 1.188 22.859 -5.66 1 90.12 422 LEU B C 1
ATOM 7305 O O . LEU B 1 422 ? 0.267 23.406 -5.047 1 90.12 422 LEU B O 1
ATOM 7309 N N . GLU B 1 423 ? 2.336 23.438 -5.867 1 89.62 423 GLU B N 1
ATOM 7310 C CA . GLU B 1 423 ? 2.678 24.719 -5.281 1 89.62 423 GLU B CA 1
ATOM 7311 C C . GLU B 1 423 ? 2.158 25.875 -6.137 1 89.62 423 GLU B C 1
ATOM 7313 O O . GLU B 1 423 ? 2.004 27 -5.648 1 89.62 423 GLU B O 1
ATOM 7318 N N . SER B 1 424 ? 1.891 25.578 -7.359 1 92.31 424 SER B N 1
ATOM 7319 C CA . SER B 1 424 ? 1.554 26.641 -8.305 1 92.31 424 SER B CA 1
ATOM 7320 C C . SER B 1 424 ? 0.209 27.281 -7.965 1 92.31 424 SER B C 1
ATOM 7322 O O . SER B 1 424 ? -0.727 26.578 -7.562 1 92.31 424 SER B O 1
ATOM 7324 N N . ARG B 1 425 ? 0.139 28.547 -8.281 1 94.06 425 ARG B N 1
ATOM 7325 C CA . ARG B 1 425 ? -1.121 29.266 -8.094 1 94.06 425 ARG B CA 1
ATOM 7326 C C . ARG B 1 425 ? -2.104 28.938 -9.211 1 94.06 425 ARG B C 1
ATOM 7328 O O . ARG B 1 425 ? -1.705 28.453 -10.273 1 94.06 425 ARG B O 1
ATOM 7335 N N . VAL B 1 426 ? -3.355 29.141 -8.961 1 94.12 426 VAL B N 1
ATOM 7336 C CA . VAL B 1 426 ? -4.449 29.172 -9.922 1 94.12 426 VAL B CA 1
ATOM 7337 C C . VAL B 1 426 ? -5.121 30.547 -9.914 1 94.12 426 VAL B C 1
ATOM 7339 O O . VAL B 1 426 ? -5.902 30.844 -9.008 1 94.12 426 VAL B O 1
ATOM 7342 N N . GLY B 1 427 ? -4.805 31.359 -10.938 1 92.44 427 GLY B N 1
ATOM 7343 C CA . GLY B 1 427 ? -5.246 32.75 -10.859 1 92.44 427 GLY B CA 1
ATOM 7344 C C . GLY B 1 427 ? -4.762 33.469 -9.609 1 92.44 427 GLY B C 1
ATOM 7345 O O . GLY B 1 427 ? -3.562 33.469 -9.32 1 92.44 427 GLY B O 1
ATOM 7346 N N . ARG B 1 428 ? -5.711 33.906 -8.836 1 94.62 428 ARG B N 1
ATOM 7347 C CA . ARG B 1 428 ? -5.391 34.688 -7.641 1 94.62 428 ARG B CA 1
ATOM 7348 C C . ARG B 1 428 ? -5.379 33.812 -6.402 1 94.62 428 ARG B C 1
ATOM 7350 O O . ARG B 1 428 ? -5.219 34.281 -5.281 1 94.62 428 ARG B O 1
ATOM 7357 N N . LEU B 1 429 ? -5.473 32.531 -6.629 1 97.19 429 LEU B N 1
ATOM 7358 C CA . LEU B 1 429 ? -5.387 31.562 -5.543 1 97.19 429 LEU B CA 1
ATOM 7359 C C . LEU B 1 429 ? -3.961 31.047 -5.383 1 97.19 429 LEU B C 1
ATOM 7361 O O . LEU B 1 429 ? -3.408 30.438 -6.305 1 97.19 429 LEU B O 1
ATOM 7365 N N . PHE B 1 430 ? -3.412 31.344 -4.25 1 97.38 430 PHE B N 1
ATOM 7366 C CA . PHE B 1 430 ? -2.107 30.797 -3.891 1 97.38 430 PHE B CA 1
ATOM 7367 C C . PHE B 1 430 ? -2.254 29.594 -2.965 1 97.38 430 PHE B C 1
ATOM 7369 O O . PHE B 1 430 ? -3.238 29.484 -2.229 1 97.38 430 PHE B O 1
ATOM 7376 N N . PHE B 1 431 ? -1.236 28.672 -3.02 1 97.75 431 PHE B N 1
ATOM 7377 C CA . PHE B 1 431 ? -1.341 27.422 -2.268 1 97.75 431 PHE B CA 1
ATOM 7378 C C . PHE B 1 431 ? -0.108 27.219 -1.398 1 97.75 431 PHE B C 1
ATOM 7380 O O . PHE B 1 431 ? 1.014 27.156 -1.907 1 97.75 431 PHE B O 1
ATOM 7387 N N . GLY B 1 432 ? -0.346 27.125 -0.128 1 97.81 432 GLY B N 1
ATOM 7388 C CA . GLY B 1 432 ? 0.663 26.734 0.842 1 97.81 432 GLY B CA 1
ATOM 7389 C C . GLY B 1 432 ? 0.328 25.438 1.556 1 97.81 432 GLY B C 1
ATOM 7390 O O . GLY B 1 432 ? -0.321 24.562 0.985 1 97.81 432 GLY B O 1
ATOM 7391 N N . GLY B 1 433 ? 0.875 25.219 2.73 1 97.44 433 GLY B N 1
ATOM 7392 C CA . GLY B 1 433 ? 0.756 23.969 3.469 1 97.44 433 GLY B CA 1
ATOM 7393 C C . GLY B 1 433 ? 2.002 23.109 3.389 1 97.44 433 GLY B C 1
ATOM 7394 O O . GLY B 1 433 ? 2.734 23.156 2.398 1 97.44 433 GLY B O 1
ATOM 7395 N N . GLU B 1 434 ? 2.117 22.281 4.41 1 96.69 434 GLU B N 1
ATOM 7396 C CA . GLU B 1 434 ? 3.354 21.516 4.492 1 96.69 434 GLU B CA 1
ATOM 7397 C C . GLU B 1 434 ? 3.516 20.594 3.281 1 96.69 434 GLU B C 1
ATOM 7399 O O . GLU B 1 434 ? 4.637 20.359 2.826 1 96.69 434 GLU B O 1
ATOM 7404 N N . ALA B 1 435 ? 2.457 20.141 2.66 1 95.5 435 ALA B N 1
ATOM 7405 C CA . ALA B 1 435 ? 2.512 19.219 1.522 1 95.5 435 ALA B CA 1
ATOM 7406 C C . ALA B 1 435 ? 3.213 19.859 0.332 1 95.5 435 ALA B C 1
ATOM 7408 O O . ALA B 1 435 ? 3.758 19.172 -0.528 1 95.5 435 ALA B O 1
ATOM 7409 N N . THR B 1 436 ? 3.164 21.203 0.267 1 95.31 436 THR B N 1
ATOM 7410 C CA . THR B 1 436 ? 3.732 21.906 -0.88 1 95.31 436 THR B CA 1
ATOM 7411 C C . THR B 1 436 ? 5.227 22.141 -0.688 1 95.31 436 THR B C 1
ATOM 7413 O O . THR B 1 436 ? 5.914 22.594 -1.604 1 95.31 436 THR B O 1
ATOM 7416 N N . SER B 1 437 ? 5.723 21.812 0.498 1 93.31 437 SER B N 1
ATOM 7417 C CA . SER B 1 437 ? 7.152 21.969 0.753 1 93.31 437 SER B CA 1
ATOM 7418 C C . SER B 1 437 ? 7.941 20.781 0.197 1 93.31 437 SER B C 1
ATOM 7420 O O . SER B 1 437 ? 7.672 19.625 0.54 1 93.31 437 SER B O 1
ATOM 7422 N N . ARG B 1 438 ? 8.883 21.031 -0.57 1 87.56 438 ARG B N 1
ATOM 7423 C CA . ARG B 1 438 ? 9.695 19.969 -1.138 1 87.56 438 ARG B CA 1
ATOM 7424 C C . ARG B 1 438 ? 10.672 19.422 -0.108 1 87.56 438 ARG B C 1
ATOM 7426 O O . ARG B 1 438 ? 10.93 18.203 -0.062 1 87.56 438 ARG B O 1
ATOM 7433 N N . GLN B 1 439 ? 11.094 20.281 0.736 1 86.69 439 GLN B N 1
ATOM 7434 C CA . GLN B 1 439 ? 12.18 19.922 1.646 1 86.69 439 GLN B CA 1
ATOM 7435 C C . GLN B 1 439 ? 11.633 19.359 2.955 1 86.69 439 GLN B C 1
ATOM 7437 O O . GLN B 1 439 ? 12.266 18.516 3.584 1 86.69 439 GLN B O 1
ATOM 7442 N N . PHE B 1 440 ? 10.5 19.906 3.338 1 91.62 440 PHE B N 1
ATOM 7443 C CA . PHE B 1 440 ? 10.07 19.594 4.695 1 91.62 440 PHE B CA 1
ATOM 7444 C C . PHE B 1 440 ? 8.617 19.141 4.715 1 91.62 440 PHE B C 1
ATOM 7446 O O . PHE B 1 440 ? 7.867 19.453 5.641 1 91.62 440 PHE B O 1
ATOM 7453 N N . TYR B 1 441 ? 8.195 18.516 3.619 1 92.06 441 TYR B N 1
ATOM 7454 C CA . TYR B 1 441 ? 6.836 18 3.699 1 92.06 441 TYR B CA 1
ATOM 7455 C C . TYR B 1 441 ? 6.688 17.031 4.867 1 92.06 441 TYR B C 1
ATOM 7457 O O . TYR B 1 441 ? 7.625 16.297 5.199 1 92.06 441 TYR B O 1
ATOM 7465 N N . GLY B 1 442 ? 5.52 17.078 5.512 1 92.31 442 GLY B N 1
ATOM 7466 C CA . GLY B 1 442 ? 5.254 16.172 6.625 1 92.31 442 GLY B CA 1
ATOM 7467 C C . GLY B 1 442 ? 5.652 16.75 7.969 1 92.31 442 GLY B C 1
ATOM 7468 O O . GLY B 1 442 ? 5.336 16.188 9.016 1 92.31 442 GLY B O 1
ATOM 7469 N N . TYR B 1 443 ? 6.293 17.938 7.953 1 94.44 443 TYR B N 1
ATOM 7470 C CA . TYR B 1 443 ? 6.766 18.547 9.188 1 94.44 443 TYR B CA 1
ATOM 7471 C C . TYR B 1 443 ? 6.156 19.938 9.375 1 94.44 443 TYR B C 1
ATOM 7473 O O . TYR B 1 443 ? 5.672 20.547 8.414 1 94.44 443 TYR B O 1
ATOM 7481 N N . ILE B 1 444 ? 6.246 20.422 10.641 1 96.88 444 ILE B N 1
ATOM 7482 C CA . ILE B 1 444 ? 5.867 21.797 10.922 1 96.88 444 ILE B CA 1
ATOM 7483 C C . ILE B 1 444 ? 6.699 22.75 10.062 1 96.88 444 ILE B C 1
ATOM 7485 O O . ILE B 1 444 ? 6.176 23.719 9.508 1 96.88 444 ILE B O 1
ATOM 7489 N N . ALA B 1 445 ? 7.945 22.406 9.875 1 96.19 445 ALA B N 1
ATOM 7490 C CA . ALA B 1 445 ? 8.883 23.234 9.117 1 96.19 445 ALA B CA 1
ATOM 7491 C C . ALA B 1 445 ? 8.398 23.438 7.688 1 96.19 445 ALA B C 1
ATOM 7493 O O . ALA B 1 445 ? 8.625 24.5 7.102 1 96.19 445 ALA B O 1
ATOM 7494 N N . GLY B 1 446 ? 7.789 22.422 7.18 1 96.44 446 GLY B N 1
ATOM 7495 C CA . GLY B 1 446 ? 7.242 22.562 5.836 1 96.44 446 GLY B CA 1
ATOM 7496 C C . GLY B 1 446 ? 6.113 23.578 5.754 1 96.44 446 GLY B C 1
ATOM 7497 O O . GLY B 1 446 ? 5.977 24.281 4.754 1 96.44 446 GLY B O 1
ATOM 7498 N N . GLY B 1 447 ? 5.305 23.609 6.801 1 98 447 GLY B N 1
ATOM 7499 C CA . GLY B 1 447 ? 4.289 24.656 6.891 1 98 447 GLY B CA 1
ATOM 7500 C C . GLY B 1 447 ? 4.871 26.047 6.969 1 98 447 GLY B C 1
ATOM 7501 O O . GLY B 1 447 ? 4.473 26.938 6.219 1 98 447 GLY B O 1
ATOM 7502 N N . LEU B 1 448 ? 5.832 26.188 7.812 1 98.25 448 LEU B N 1
ATOM 7503 C CA . LEU B 1 448 ? 6.477 27.484 7.973 1 98.25 448 LEU B CA 1
ATOM 7504 C C . LEU B 1 448 ? 7.133 27.938 6.668 1 98.25 448 LEU B C 1
ATOM 7506 O O . LEU B 1 448 ? 6.93 29.062 6.227 1 98.25 448 LEU B O 1
ATOM 7510 N N . GLN B 1 449 ? 7.816 27.016 6.059 1 97.38 449 GLN B N 1
ATOM 7511 C CA . GLN B 1 449 ? 8.523 27.328 4.82 1 97.38 449 GLN B CA 1
ATOM 7512 C C . GLN B 1 449 ? 7.543 27.688 3.707 1 97.38 449 GLN B C 1
ATOM 7514 O O . GLN B 1 449 ? 7.777 28.625 2.941 1 97.38 449 GLN B O 1
ATOM 7519 N N . SER B 1 450 ? 6.539 26.953 3.572 1 97.88 450 SER B N 1
ATOM 7520 C CA . SER B 1 450 ? 5.555 27.203 2.525 1 97.88 450 SER B CA 1
ATOM 7521 C C . SER B 1 450 ? 4.84 28.531 2.746 1 97.88 450 SER B C 1
ATOM 7523 O O . SER B 1 450 ? 4.531 29.25 1.788 1 97.88 450 SER B O 1
ATOM 7525 N N . GLY B 1 451 ? 4.543 28.844 4.02 1 98.44 451 GLY B N 1
ATOM 7526 C CA . GLY B 1 451 ? 3.938 30.141 4.336 1 98.44 451 GLY B CA 1
ATOM 7527 C C . GLY B 1 451 ? 4.805 31.312 3.938 1 98.44 451 GLY B C 1
ATOM 7528 O O . GLY B 1 451 ? 4.316 32.281 3.338 1 98.44 451 GLY B O 1
ATOM 7529 N N . GLU B 1 452 ? 6.035 31.203 4.242 1 98.25 452 GLU B N 1
ATOM 7530 C CA . GLU B 1 452 ? 6.973 32.25 3.863 1 98.25 452 GLU B CA 1
ATOM 7531 C C . GLU B 1 452 ? 7.094 32.375 2.348 1 98.25 452 GLU B C 1
ATOM 7533 O O . GLU B 1 452 ? 7.055 33.469 1.795 1 98.25 452 GLU B O 1
ATOM 7538 N N . ARG B 1 453 ? 7.23 31.25 1.718 1 96.75 453 ARG B N 1
ATOM 7539 C CA . ARG B 1 453 ? 7.391 31.203 0.268 1 96.75 453 ARG B CA 1
ATOM 7540 C C . ARG B 1 453 ? 6.211 31.859 -0.438 1 96.75 453 ARG B C 1
ATOM 7542 O O . ARG B 1 453 ? 6.402 32.75 -1.284 1 96.75 453 ARG B O 1
ATOM 7549 N N . GLU B 1 454 ? 5.027 31.547 -0.055 1 97.38 454 GLU B N 1
ATOM 7550 C CA . GLU B 1 454 ? 3.846 32.031 -0.749 1 97.38 454 GLU B CA 1
ATOM 7551 C C . GLU B 1 454 ? 3.59 33.5 -0.423 1 97.38 454 GLU B C 1
ATOM 7553 O O . GLU B 1 454 ? 3.109 34.281 -1.271 1 97.38 454 GLU B O 1
ATOM 7558 N N . ALA B 1 455 ? 3.871 33.906 0.801 1 97.94 455 ALA B N 1
ATOM 7559 C CA . ALA B 1 455 ? 3.732 35.312 1.154 1 97.94 455 ALA B CA 1
ATOM 7560 C C . ALA B 1 455 ? 4.695 36.188 0.345 1 97.94 455 ALA B C 1
ATOM 7562 O O . ALA B 1 455 ? 4.316 37.25 -0.141 1 97.94 455 ALA B O 1
ATOM 7563 N N . ARG B 1 456 ? 5.871 35.75 0.217 1 96.38 456 ARG B N 1
ATOM 7564 C CA . ARG B 1 456 ? 6.848 36.469 -0.577 1 96.38 456 ARG B CA 1
ATOM 7565 C C . ARG B 1 456 ? 6.43 36.531 -2.043 1 96.38 456 ARG B C 1
ATOM 7567 O O . ARG B 1 456 ? 6.578 37.562 -2.695 1 96.38 456 ARG B O 1
ATOM 7574 N N . LYS B 1 457 ? 5.977 35.438 -2.49 1 95.19 457 LYS B N 1
ATOM 7575 C CA . LYS B 1 457 ? 5.453 35.406 -3.852 1 95.19 457 LYS B CA 1
ATOM 7576 C C . LYS B 1 457 ? 4.301 36.375 -4.027 1 95.19 457 LYS B C 1
ATOM 7578 O O . LYS B 1 457 ? 4.242 37.094 -5.023 1 95.19 457 LYS B O 1
ATOM 7583 N N . LEU B 1 458 ? 3.436 36.438 -3.121 1 95.88 458 LEU B N 1
ATOM 7584 C CA . LEU B 1 458 ? 2.301 37.344 -3.135 1 95.88 458 LEU B CA 1
ATOM 7585 C C . LEU B 1 458 ? 2.775 38.781 -3.166 1 95.88 458 LEU B C 1
ATOM 7587 O O . LEU B 1 458 ? 2.236 39.594 -3.916 1 95.88 458 LEU B O 1
ATOM 7591 N N . LEU B 1 459 ? 3.727 39.094 -2.408 1 95.12 459 LEU B N 1
ATOM 7592 C CA . LEU B 1 459 ? 4.262 40.469 -2.344 1 95.12 459 LEU B CA 1
ATOM 7593 C C . LEU B 1 459 ? 4.832 40.875 -3.693 1 95.12 459 LEU B C 1
ATOM 7595 O O . LEU B 1 459 ? 4.68 42.031 -4.102 1 95.12 459 LEU B O 1
ATOM 7599 N N . GLN B 1 460 ? 5.387 39.938 -4.309 1 90.75 460 GLN B N 1
ATOM 7600 C CA . GLN B 1 460 ? 5.906 40.219 -5.645 1 90.75 460 GLN B CA 1
ATOM 7601 C C . GLN B 1 460 ? 4.773 40.406 -6.648 1 90.75 460 GLN B C 1
ATOM 7603 O O . GLN B 1 460 ? 4.875 41.219 -7.551 1 90.75 460 GLN B O 1
ATOM 7608 N N . CYS B 1 461 ? 3.762 39.719 -6.438 1 89 461 CYS B N 1
ATOM 7609 C CA . CYS B 1 461 ? 2.648 39.719 -7.379 1 89 461 CYS B CA 1
ATOM 7610 C C . CYS B 1 461 ? 1.78 40.969 -7.211 1 89 461 CYS B C 1
ATOM 7612 O O . CYS B 1 461 ? 1.075 41.344 -8.141 1 89 461 CYS B O 1
ATOM 7614 N N . LEU B 1 462 ? 1.802 41.562 -6.102 1 87.31 462 LEU B N 1
ATOM 7615 C CA . LEU B 1 462 ? 0.992 42.75 -5.84 1 87.31 462 LEU B CA 1
ATOM 7616 C C . LEU B 1 462 ? 1.381 43.875 -6.777 1 87.31 462 LEU B C 1
ATOM 7618 O O . LEU B 1 462 ? 0.526 44.688 -7.195 1 87.31 462 LEU B O 1
ATOM 7622 N N . ASP B 1 463 ? 2.588 43.938 -7.152 1 82 463 ASP B N 1
ATOM 7623 C CA . ASP B 1 463 ? 3.107 45 -7.992 1 82 463 ASP B CA 1
ATOM 7624 C C . ASP B 1 463 ? 2.865 44.688 -9.469 1 82 463 ASP B C 1
ATOM 7626 O O . ASP B 1 463 ? 2.586 45.625 -10.258 1 82 463 ASP B O 1
ATOM 7630 N N . ASP B 1 464 ? 2.988 43.438 -9.852 1 86.5 464 ASP B N 1
ATOM 7631 C CA . ASP B 1 464 ? 2.867 42.969 -11.234 1 86.5 464 ASP B CA 1
ATOM 7632 C C . ASP B 1 464 ? 2.271 41.562 -11.289 1 86.5 464 ASP B C 1
ATOM 7634 O O . ASP B 1 464 ? 3.006 40.562 -11.352 1 86.5 464 ASP B O 1
ATOM 7638 N N . PHE B 1 465 ? 0.953 41.5 -11.414 1 86.69 465 PHE B N 1
ATOM 7639 C CA . PHE B 1 465 ? 0.3 40.219 -11.375 1 86.69 465 PHE B CA 1
ATOM 7640 C C . PHE B 1 465 ? 0.52 39.438 -12.68 1 86.69 465 PHE B C 1
ATOM 7642 O O . PHE B 1 465 ? 0.575 38.219 -12.688 1 86.69 465 PHE B O 1
ATOM 7649 N N . GLU B 1 466 ? 0.747 40.156 -13.758 1 83.38 466 GLU B N 1
ATOM 7650 C CA . GLU B 1 466 ? 1.006 39.531 -15.039 1 83.38 466 GLU B CA 1
ATOM 7651 C C . GLU B 1 466 ? 2.322 38.75 -15.016 1 83.38 466 GLU B C 1
ATOM 7653 O O . GLU B 1 466 ? 2.445 37.688 -15.656 1 83.38 466 GLU B O 1
ATOM 7658 N N . GLY B 1 467 ? 3.232 39.25 -14.258 1 84.31 467 GLY B N 1
ATOM 7659 C CA . GLY B 1 467 ? 4.535 38.625 -14.156 1 84.31 467 GLY B CA 1
ATOM 7660 C C . GLY B 1 467 ? 4.613 37.594 -13.039 1 84.31 467 GLY B C 1
ATOM 7661 O O . GLY B 1 467 ? 5.648 36.969 -12.844 1 84.31 467 GLY B O 1
ATOM 7662 N N . CYS B 1 468 ? 3.555 37.438 -12.352 1 88.44 468 CYS B N 1
ATOM 7663 C CA . CYS B 1 468 ? 3.537 36.531 -11.219 1 88.44 468 CYS B CA 1
ATOM 7664 C C . CYS B 1 468 ? 3.664 35.062 -11.688 1 88.44 468 CYS B C 1
ATOM 7666 O O . CYS B 1 468 ? 2.859 34.625 -12.5 1 88.44 468 CYS B O 1
ATOM 7668 N N . PRO B 1 469 ? 4.703 34.375 -11.164 1 83.81 469 PRO B N 1
ATOM 7669 C CA . PRO B 1 469 ? 4.98 33.031 -11.672 1 83.81 469 PRO B CA 1
ATOM 7670 C C . PRO B 1 469 ? 3.822 32.062 -11.445 1 83.81 469 PRO B C 1
ATOM 7672 O O . PRO B 1 469 ? 3.17 32.125 -10.398 1 83.81 469 PRO B O 1
ATOM 7675 N N . ALA B 1 470 ? 3.459 31.359 -12.492 1 82.12 470 ALA B N 1
ATOM 7676 C CA . ALA B 1 470 ? 2.477 30.281 -12.469 1 82.12 470 ALA B CA 1
ATOM 7677 C C . ALA B 1 470 ? 2.834 29.203 -13.477 1 82.12 470 ALA B C 1
ATOM 7679 O O . ALA B 1 470 ? 3.537 29.453 -14.461 1 82.12 470 ALA B O 1
ATOM 7680 N N . ILE B 1 471 ? 2.576 28 -12.977 1 74.62 471 ILE B N 1
ATOM 7681 C CA . ILE B 1 471 ? 2.676 26.953 -13.977 1 74.62 471 ILE B CA 1
ATOM 7682 C C . ILE B 1 471 ? 1.371 26.859 -14.766 1 74.62 471 ILE B C 1
ATOM 7684 O O . ILE B 1 471 ? 0.286 27.016 -14.203 1 74.62 471 ILE B O 1
ATOM 7688 N N . GLU B 1 472 ? 1.381 27.125 -16.047 1 62.84 472 GLU B N 1
ATOM 7689 C CA . GLU B 1 472 ? 0.176 26.891 -16.844 1 62.84 472 GLU B CA 1
ATOM 7690 C C . GLU B 1 472 ? 0.046 25.438 -17.25 1 62.84 472 GLU B C 1
ATOM 7692 O O . GLU B 1 472 ? 0.823 24.938 -18.062 1 62.84 472 GLU B O 1
ATOM 7697 N N . GLY B 1 473 ? 0.053 24.625 -16.344 1 59.38 473 GLY B N 1
ATOM 7698 C CA . GLY B 1 473 ? 0.07 23.203 -16.609 1 59.38 473 GLY B CA 1
ATOM 7699 C C . GLY B 1 473 ? -0.71 22.828 -17.859 1 59.38 473 GLY B C 1
ATOM 7700 O O . GLY B 1 473 ? -1.797 23.359 -18.109 1 59.38 473 GLY B O 1
ATOM 7701 N N . ILE B 1 474 ? 0.059 22.219 -18.766 1 64.75 474 ILE B N 1
ATOM 7702 C CA . ILE B 1 474 ? -0.56 21.672 -19.984 1 64.75 474 ILE B CA 1
ATOM 7703 C C . ILE B 1 474 ? -1.201 20.328 -19.672 1 64.75 474 ILE B C 1
ATOM 7705 O O . ILE B 1 474 ? -0.581 19.281 -19.859 1 64.75 474 ILE B O 1
ATOM 7709 N N . GLY B 1 475 ? -2.377 20.328 -18.969 1 74.56 475 GLY B N 1
ATOM 7710 C CA . GLY B 1 475 ? -3.125 19.094 -18.828 1 74.56 475 GLY B CA 1
ATOM 7711 C C . GLY B 1 475 ? -2.518 18.141 -17.812 1 74.56 475 GLY B C 1
ATOM 7712 O O . GLY B 1 475 ? -2.174 18.547 -16.703 1 74.56 475 GLY B O 1
ATOM 7713 N N . LEU B 1 476 ? -2.473 16.891 -18.141 1 83.44 476 LEU B N 1
ATOM 7714 C CA . LEU B 1 476 ? -2.043 15.852 -17.219 1 83.44 476 LEU B CA 1
ATOM 7715 C C . LEU B 1 476 ? -0.559 15.539 -17.391 1 83.44 476 LEU B C 1
ATOM 7717 O O . LEU B 1 476 ? 0.024 14.797 -16.609 1 83.44 476 LEU B O 1
ATOM 7721 N N . GLU B 1 477 ? 0.056 16.25 -18.344 1 81.12 477 GLU B N 1
ATOM 7722 C CA . GLU B 1 477 ? 1.478 16.031 -18.594 1 81.12 477 GLU B CA 1
ATOM 7723 C C . GLU B 1 477 ? 2.338 16.797 -17.594 1 81.12 477 GLU B C 1
ATOM 7725 O O . GLU B 1 477 ? 1.876 17.781 -17 1 81.12 477 GLU B O 1
ATOM 7730 N N . CYS B 1 478 ? 3.506 16.203 -17.328 1 76.75 478 CYS B N 1
ATOM 7731 C CA . CYS B 1 478 ? 4.445 16.906 -16.469 1 76.75 478 CYS B CA 1
ATOM 7732 C C . CYS B 1 478 ? 5.492 17.641 -17.281 1 76.75 478 CYS B C 1
ATOM 7734 O O . CYS B 1 478 ? 5.961 17.141 -18.312 1 76.75 478 CYS B O 1
ATOM 7736 N N . GLU B 1 479 ? 5.484 19.016 -17.234 1 60.69 479 GLU B N 1
ATOM 7737 C CA . GLU B 1 479 ? 6.453 19.797 -17.984 1 60.69 479 GLU B CA 1
ATOM 7738 C C . GLU B 1 479 ? 7.809 19.844 -17.281 1 60.69 479 GLU B C 1
ATOM 7740 O O . GLU B 1 479 ? 7.875 19.844 -16.062 1 60.69 479 GLU B O 1
ATOM 7745 N N . GLN B 1 480 ? 8.875 19.391 -18.062 1 53.91 480 GLN B N 1
ATOM 7746 C CA . GLN B 1 480 ? 10.195 19.672 -17.5 1 53.91 480 GLN B CA 1
ATOM 7747 C C . GLN B 1 480 ? 10.336 21.156 -17.141 1 53.91 480 GLN B C 1
ATOM 7749 O O . GLN B 1 480 ? 9.797 22.016 -17.828 1 53.91 480 GLN B O 1
ATOM 7754 N N . PRO B 1 481 ? 10.609 21.469 -15.867 1 43.97 481 PRO B N 1
ATOM 7755 C CA . PRO B 1 481 ? 10.781 22.891 -15.547 1 43.97 481 PRO B CA 1
ATOM 7756 C C . PRO B 1 481 ? 11.531 23.656 -16.641 1 43.97 481 PRO B C 1
ATOM 7758 O O . PRO B 1 481 ? 12.453 23.109 -17.25 1 43.97 481 PRO B O 1
ATOM 7761 N N . ASN B 1 482 ? 10.938 24.5 -17.328 1 35.59 482 ASN B N 1
ATOM 7762 C CA . ASN B 1 482 ? 11.758 25.422 -18.109 1 35.59 482 ASN B CA 1
ATOM 7763 C C . ASN B 1 482 ? 12.914 25.984 -17.281 1 35.59 482 ASN B C 1
ATOM 7765 O O . ASN B 1 482 ? 12.695 26.609 -16.234 1 35.59 482 ASN B O 1
ATOM 7769 N N . LEU B 1 483 ? 14.133 25.484 -17.344 1 34.09 483 LEU B N 1
ATOM 7770 C CA . LEU B 1 483 ? 15.352 26.016 -16.75 1 34.09 483 LEU B CA 1
ATOM 7771 C C . LEU B 1 483 ? 15.383 27.531 -16.844 1 34.09 483 LEU B C 1
ATOM 7773 O O . LEU B 1 483 ? 16.297 28.172 -16.312 1 34.09 483 LEU B O 1
ATOM 7777 N N . ALA B 1 484 ? 14.812 28.141 -17.828 1 29.88 484 ALA B N 1
ATOM 7778 C CA . ALA B 1 484 ? 15.086 29.578 -17.922 1 29.88 484 ALA B CA 1
ATOM 7779 C C . ALA B 1 484 ? 14.609 30.328 -16.688 1 29.88 484 ALA B C 1
ATOM 7781 O O . ALA B 1 484 ? 15.07 31.438 -16.406 1 29.88 484 ALA B O 1
ATOM 7782 N N . CYS B 1 485 ? 13.477 30.047 -16.188 1 28.89 485 CYS B N 1
ATOM 7783 C CA . CYS B 1 485 ? 13.047 30.906 -15.086 1 28.89 485 CYS B CA 1
ATOM 7784 C C . CYS B 1 485 ? 13.719 30.484 -13.781 1 28.89 485 CYS B C 1
ATOM 7786 O O . CYS B 1 485 ? 13.109 30.578 -12.711 1 28.89 485 CYS B O 1
ATOM 7788 N N . ARG B 1 486 ? 14.602 29.406 -13.828 1 30.84 486 ARG B N 1
ATOM 7789 C CA . ARG B 1 486 ? 15.297 29.062 -12.594 1 30.84 486 ARG B CA 1
ATOM 7790 C C . ARG B 1 486 ? 15.898 30.297 -11.938 1 30.84 486 ARG B C 1
ATOM 7792 O O . ARG B 1 486 ? 15.922 30.406 -10.711 1 30.84 486 ARG B O 1
ATOM 7799 N N . LEU B 1 487 ? 16.938 30.812 -12.562 1 28.39 487 LEU B N 1
ATOM 7800 C CA . LEU B 1 487 ? 18.047 31.5 -11.93 1 28.39 487 LEU B CA 1
ATOM 7801 C C . LEU B 1 487 ? 17.656 32.906 -11.484 1 28.39 487 LEU B C 1
ATOM 7803 O O . LEU B 1 487 ? 18.5 33.656 -11.008 1 28.39 487 LEU B O 1
ATOM 7807 N N . HIS B 1 488 ? 16.703 33.562 -12.094 1 28.86 488 HIS B N 1
ATOM 7808 C CA . HIS B 1 488 ? 17.109 34.906 -11.68 1 28.86 488 HIS B CA 1
ATOM 7809 C C . HIS B 1 488 ? 17.016 35.062 -10.164 1 28.86 488 HIS B C 1
ATOM 7811 O O . HIS B 1 488 ? 17.359 36.125 -9.633 1 28.86 488 HIS B O 1
ATOM 7817 N N . GLY B 1 489 ? 16.016 34.438 -9.508 1 27.81 489 GLY B N 1
ATOM 7818 C CA . GLY B 1 489 ? 16.109 34.969 -8.156 1 27.81 489 GLY B CA 1
ATOM 7819 C C . GLY B 1 489 ? 17.312 34.406 -7.391 1 27.81 489 GLY B C 1
ATOM 7820 O O . GLY B 1 489 ? 18.094 33.656 -7.941 1 27.81 489 GLY B O 1
ATOM 7821 N N . SER B 1 490 ? 17.266 34.375 -5.863 1 27.86 490 SER B N 1
ATOM 7822 C CA . SER B 1 490 ? 18.391 34.344 -4.945 1 27.86 490 SER B CA 1
ATOM 7823 C C . SER B 1 490 ? 19.172 33.031 -5.066 1 27.86 490 SER B C 1
ATOM 7825 O O . SER B 1 490 ? 18.625 32 -5.438 1 27.86 490 SER B O 1
ATOM 7827 N N . GLU B 1 491 ? 20.516 33.094 -5.246 1 27.11 491 GLU B N 1
ATOM 7828 C CA . GLU B 1 491 ? 21.734 32.344 -4.996 1 27.11 491 GLU B CA 1
ATOM 7829 C C . GLU B 1 491 ? 21.562 31.359 -3.832 1 27.11 491 GLU B C 1
ATOM 7831 O O . GLU B 1 491 ? 22.094 31.578 -2.744 1 27.11 491 GLU B O 1
ATOM 7836 N N . VAL B 1 492 ? 20.375 30.938 -3.445 1 26.66 492 VAL B N 1
ATOM 7837 C CA . VAL B 1 492 ? 20.672 30 -2.367 1 26.66 492 VAL B CA 1
ATOM 7838 C C . VAL B 1 492 ? 21.328 28.734 -2.936 1 26.66 492 VAL B C 1
ATOM 7840 O O . VAL B 1 492 ? 20.672 27.953 -3.629 1 26.66 492 VAL B O 1
ATOM 7843 N N . LEU B 1 493 ? 22.656 28.812 -3.434 1 26.27 493 LEU B N 1
ATOM 7844 C CA . LEU B 1 493 ? 23.578 27.688 -3.547 1 26.27 493 LEU B CA 1
ATOM 7845 C C . LEU B 1 493 ? 23.344 26.672 -2.43 1 26.27 493 LEU B C 1
ATOM 7847 O O . LEU B 1 493 ? 23.516 26.984 -1.251 1 26.27 493 LEU B O 1
ATOM 7851 N N . LEU B 1 494 ? 22.578 25.812 -2.645 1 28.3 494 LEU B N 1
ATOM 7852 C CA . LEU B 1 494 ? 22.484 24.641 -1.776 1 28.3 494 LEU B CA 1
ATOM 7853 C C . LEU B 1 494 ? 23.859 23.984 -1.6 1 28.3 494 LEU B C 1
ATOM 7855 O O . LEU B 1 494 ? 24.453 23.516 -2.57 1 28.3 494 LEU B O 1
ATOM 7859 N N . THR B 1 495 ? 24.703 24.547 -0.663 1 27.48 495 THR B N 1
ATOM 7860 C CA . THR B 1 495 ? 25.891 23.922 -0.054 1 27.48 495 THR B CA 1
ATOM 7861 C C . THR B 1 495 ? 25.594 22.469 0.319 1 27.48 495 THR B C 1
ATOM 7863 O O . THR B 1 495 ? 25.25 22.172 1.462 1 27.48 495 THR B O 1
ATOM 7866 N N . LEU B 1 496 ? 24.922 21.844 -0.373 1 29.27 496 LEU B N 1
ATOM 7867 C CA . LEU B 1 496 ? 24.828 20.422 -0.078 1 29.27 496 LEU B CA 1
ATOM 7868 C C . LEU B 1 496 ? 26.188 19.734 -0.208 1 29.27 496 LEU B C 1
ATOM 7870 O O . LEU B 1 496 ? 26.281 18.531 -0.027 1 29.27 496 LEU B O 1
ATOM 7874 N N . PHE B 1 497 ? 27.219 20.391 -0.785 1 29.2 497 PHE B N 1
ATOM 7875 C CA . PHE B 1 497 ? 28.516 19.719 -0.9 1 29.2 497 PHE B CA 1
ATOM 7876 C C . PHE B 1 497 ? 29.125 19.484 0.477 1 29.2 497 PHE B C 1
ATOM 7878 O O . PHE B 1 497 ? 30.047 18.672 0.618 1 29.2 497 PHE B O 1
ATOM 7885 N N . GLY B 1 498 ? 28.969 20.375 1.392 1 26.66 498 GLY B N 1
ATOM 7886 C CA . GLY B 1 498 ? 29.75 20.25 2.613 1 26.66 498 GLY B CA 1
ATOM 7887 C C . GLY B 1 498 ? 29.438 18.984 3.389 1 26.66 498 GLY B C 1
ATOM 7888 O O . GLY B 1 498 ? 30.266 18.5 4.16 1 26.66 498 GLY B O 1
ATOM 7889 N N . LEU B 1 499 ? 28.25 18.547 3.363 1 26.78 499 LEU B N 1
ATOM 7890 C CA . LEU B 1 499 ? 27.969 17.469 4.297 1 26.78 499 LEU B CA 1
ATOM 7891 C C . LEU B 1 499 ? 28.438 16.125 3.725 1 26.78 499 LEU B C 1
ATOM 7893 O O . LEU B 1 499 ? 28.406 15.109 4.422 1 26.78 499 LEU B O 1
ATOM 7897 N N . LEU B 1 500 ? 28.766 16.094 2.533 1 27.89 500 LEU B N 1
ATOM 7898 C CA . LEU B 1 500 ? 29.25 14.797 2.074 1 27.89 500 LEU B CA 1
ATOM 7899 C C . LEU B 1 500 ? 30.688 14.547 2.547 1 27.89 500 LEU B C 1
ATOM 7901 O O . LEU B 1 500 ? 31.141 13.406 2.605 1 27.89 500 LEU B O 1
ATOM 7905 N N . ALA B 1 501 ? 31.562 15.547 2.572 1 28.16 501 ALA B N 1
ATOM 7906 C CA . ALA B 1 501 ? 32.969 15.328 2.881 1 28.16 501 ALA B CA 1
ATOM 7907 C C . ALA B 1 501 ? 33.156 14.906 4.336 1 28.16 501 ALA B C 1
ATOM 7909 O O . ALA B 1 501 ? 34.25 14.492 4.734 1 28.16 501 ALA B O 1
ATOM 7910 N N . ALA B 1 502 ? 32.312 15.25 5.188 1 25.66 502 ALA B N 1
ATOM 7911 C CA . ALA B 1 502 ? 32.656 14.875 6.555 1 25.66 502 ALA B CA 1
ATOM 7912 C C . ALA B 1 502 ? 32.5 13.367 6.758 1 25.66 502 ALA B C 1
ATOM 7914 O O . ALA B 1 502 ? 32.875 12.844 7.816 1 25.66 502 ALA B O 1
ATOM 7915 N N . LEU B 1 503 ? 31.984 12.648 5.848 1 26.72 503 LEU B N 1
ATOM 7916 C CA . LEU B 1 503 ? 31.984 11.219 6.133 1 26.72 503 LEU B CA 1
ATOM 7917 C C . LEU B 1 503 ? 33.375 10.625 5.938 1 26.72 503 LEU B C 1
ATOM 7919 O O . LEU B 1 503 ? 33.625 9.461 6.246 1 26.72 503 LEU B O 1
ATOM 7923 N N . PHE B 1 504 ? 34.25 11.25 5.117 1 24.31 504 PHE B N 1
ATOM 7924 C CA . PHE B 1 504 ? 35.531 10.516 5.02 1 24.31 504 PHE B CA 1
ATOM 7925 C C . PHE B 1 504 ? 36.344 10.711 6.281 1 24.31 504 PHE B C 1
ATOM 7927 O O . PHE B 1 504 ? 37.469 10.203 6.371 1 24.31 504 PHE B O 1
ATOM 7934 N N . LYS B 1 505 ? 36.281 11.812 6.973 1 22.61 505 LYS B N 1
ATOM 7935 C CA . LYS B 1 505 ? 37.312 11.891 8 1 22.61 505 LYS B CA 1
ATOM 7936 C C . LYS B 1 505 ? 37.031 10.891 9.125 1 22.61 505 LYS B C 1
ATOM 7938 O O . LYS B 1 505 ? 37.844 10.789 10.07 1 22.61 505 LYS B O 1
ATOM 7943 N N . ILE B 1 506 ? 35.781 10.367 9.391 1 21.05 506 ILE B N 1
ATOM 7944 C CA . ILE B 1 506 ? 36.062 9.383 10.43 1 21.05 506 ILE B CA 1
ATOM 7945 C C . ILE B 1 506 ? 36.438 8.047 9.781 1 21.05 506 ILE B C 1
ATOM 7947 O O . ILE B 1 506 ? 35.75 7.578 8.875 1 21.05 506 ILE B O 1
#